Protein AF-A0AAD5U289-F1 (afdb_monomer_lite)

Radius of gyration: 41.13 Å; chains: 1; bounding box: 98×142×132 Å

Sequence (1038 aa):
MALRQGSARGSIYSDSEEALTNWLANSNQLEEIYVFIKNIGKGSFGTVTLLKEKKTSEYFACKILKKVSKPVLKAQIELEVEIMKKVKHPHIIMLKEVFETPQKYYLIMEHCPGNFMTQLENFETEDQVRKFIFQLSDVVAYLHNNGIVHRDIKPENILLSKQSTKDCLDIRLLDFGLATFVDKCTMMENIVGTPLYMAPEIIKNMGYSSQCDIWSIGVMIIFKFDKNVEKIITKMVKDSKVEFPDIWSSVSSGAQDLVELMLRTNPANRITAREILLHPWIKGEDIIKSLPNRNVLELMTKFNTERKLKKIINVILACIRLKKGSKVNKKNSLKLQSQFKASQRNTSSSSNILSKSNIFSSKLDAKKNVKPLIPLHQSSLASPSTPNLKNLKLSKINLDQQQQSKGLNSAIGTHTKTNSSPVKYSNTSLSDANLDHVKTKKKEQIWNASQQLKGSSANIKTFSNYLNCSSNSTDKYKCAPNCNDAVQLKIDPFASQKKSSMHYDTSMDSLLKFIPDSLLNYLNVFGNMDKEKRDLYLIVIVFLAFLFLVTEILLLKKNNYEKKKVQLPPTVPYLIPFIGSAVQFGIDPVKFLQEQKKKFGDCFTFKMLGRNMTFCLGSEGNNFVFNVKLKDATAEGAYLKLTRPVFGTEVVYDVENSVFMEQKKFVKDALSTAAFKTYLPTIIQETKQMFMKEFEKSEFTVELFPVLAELTIRTASSCLMGKEIRDQLHSNVAKLFHDLDCGLTPLNVFVEYLPLPRFINRDRANKELTELFLEIIKKRKLLENDPNVKYEKKFDVLESLMNSDYKSGSKMSDVAVSHMMIALLMAGQHTSSTTGSWFLFELAKNPELQKKIREEHSMILTGKTDTPKKDLPDLTFETLKQCTFLDNCLKETLRIHPPIHTVMRLVEQDLNYNGLTIPKGNFLCSGITVGHLDEVKYPDPLKFDPSRHVLLEESGEWTIGNVDIQQKSARNLYLPFGAGRHRCIGEHFAFIQLKTIVATIVNEFDLELVDNKFPEIDYTQLIVLPVKGSLLRFKRRT

Organism: NCBI:txid447962

InterPro domains:
  IPR000719 Protein kinase domain [PF00069] (34-282)
  IPR000719 Protein kinase domain [PS50011] (34-282)
  IPR000719 Protein kinase domain [SM00220] (34-282)
  IPR001128 Cytochrome P450 [PF00067] (570-1030)
  IPR001128 Cytochrome P450 [PR00385] (827-844)
  IPR001128 Cytochrome P450 [PR00385] (888-899)
  IPR001128 Cytochrome P450 [PR00385] (975-984)
  IPR001128 Cytochrome P450 [PR00385] (984-995)
  IPR002403 Cytochrome P450, E-class, group IV [PR00465] (569-586)
  IPR002403 Cytochrome P450, E-class, group IV [PR00465] (591-614)
  IPR002403 Cytochrome P450, E-class, group IV [PR00465] (818-844)
  IPR002403 Cytochrome P450, E-class, group IV [PR00465] (883-899)
  IPR002403 Cytochrome P450, E-class, group IV [PR00465] (932-950)
  IPR002403 Cytochrome P450, E-class, group IV [PR00465] (968-984)
  IPR002403 Cytochrome P450, E-class, group IV [PR00465] (984-1002)
  IPR008271 Serine/threonine-protein kinase, active site [PS00108] (148-160)
  IPR011009 Protein kinase-like domain superfamily [SSF56112] (33-293)
  IPR017441 Protein kinase, ATP binding site [PS00107] (40-63)
  IPR017972 Cytochrome P450, conserved site [PS00086] (977-986)
  IPR036396 Cytochrome P450 superfamily [G3DSA:1.10.630.10] (567-1038)

Foldseek 3Di:
DPDPDDDPPPVVVPPPPPPLPDAAEDPVVVVVFKDFDAFDDDDPFATKTWIAGPVPRDIKIKGKGWDDPDVVLNVLVVQLSVVQSPDDDQQAWHFDHWYDYPTIIITITHDFPFQQVVVLLVDPDVVVVLVVLLSLLVVLVSQVVVQKAQQADDSRQKGFHPPADNVRTRIHGHDSSVMDGHDNPDWDQAQDYDVLLAALCSVVSVTHDSLSSLSSSLLSLVVSQDVVSSVQLVCCSVVQARDDPPSCVPPDPQNVVLSRLSNRNPSVSHDHSVVSNVGCVSVVHDPVPDDPDPDPVVVVVVVCPVVVVVVVVVVVVVVVVVVVPPDDDDDPPVVPVVVVVVPPPPDDDDDDDDDDDDDDYDDDDDDDDDDDDDDDDDDDDDDDDDDDDDDDDDDDDDDDDDDDDDDDDDDDDDDDDDDDDDDDDDDDDDDDDDDDDPPPDPPPVVVVVPPPDDDDDDDDDDDDDDDDDDDDDDDDDDDDDDDDDDDDDDDDDDDDDDDDDDDDDPDPVVVVVPDDVVVVVVLCVPVPDDPVVSVVVVVVVVVVVVVVVVVVVVVVVVVPPDDDPAFAQAEDDADDQQAWCQVVCQFPVLVVQVVVCVPRNQWHWIHHRNFIEIGREAQVRLLCFQPPDCLFWFLLLQCVLLQCLLLHAPEDSNDDLLSNLQLLVLLLVLVDPVLLQVLLVVLLVLLCVLCVVVLVDQKDKDQQLVSLLVSQLLSCCCSQPNVVLSVVCPPVLVVLLVLSQLSNFPCSSPHSDDPDVSSVSSNVSSVVQLVSQLVVLVVLVVQVPDPVHPDDQDSHSLSSQQPDADPVRDHDDSSHSSSSSSVSSNVRSQQLSQLLSLLLLVCQLPVVLLLVLQLLQCCLQPVGSDDALVRRDADGPVSLVSSLLLLLSSLLSCLQFQFAQKRKIAGCQFDDDPSHTDHHRHIYMYGLNNLSQPCVLDPVSNDRDSVSCVPVPPDDADDDPPDGDRLARSSRSRQSQRHHSRGDSCVVVSSSSSSSSVSSQSSFWNKHFDVSDRFDWRSSGSTIHGDGPRMIMTRTGD

pLDDT: mean 71.65, std 26.65, range [21.19, 98.19]

Secondary structure (DSSP, 8-state):
-------S-HHHHSS-TTTSSS-B--HHHHHHHEEEEEEEEEETTEEEEEEEETTT--EEEEEEEEP-S-HHHHHHHHHHHHHHHH---TTBPPEEEEEE-SSEEEEEEE---EEHHHHHHT--SHHHHHHHHHHHHHHHHHHHHTTEE-S--SGGGEEE-TT--SSS--EEE--GGG-EE--TTPPB-S--S-GGG--HHHHTTS-B-THHHHHHHHHHHHHHH-TTHHHHHHHHHHHSS----GGGGGS-HHHHHHHHHH--SSGGGSPPHHHHTT-HHHHT--HHHH-S---TTTHHHHHTHHHHHHHHHHHHHHHHHHHH---S-S-GGGTTTTTTTTTTSS------------------------------------------------------------------------------------------SSSSSSSHHHHGGGSS-------------------------------------------------------THHHHTTS-HHHHGGGGGGTTS-HHHHHHHHHHHHHHHHHHHHHHHHHHHHTTSS-----PPPBPP-SSTTTBTHHHHTT-HHHHHHHHHHHH-SEEEEEETTEEEEEE-HHHHHHHHHH--TTTEESHHHHHHHHHHHH-SSSTTSS-HHHHHHHHHHHHHHS-HHHHHHHHHHHHHHHHHHHHHHHTSSEEEEEHHHHHHHHHHHHHHHHHS-HHHHHH--HHHHHHHHHHHTT--TTTTT-S--SSHHHHHHHHHHHHHHHHHHHHHHHHHHHHT-TTS-----SSHHHHHHT-B-TTSPBPPHHHHHHHHHHHHHHHHHHHHHHHHHHHHHHHH-HHHHHHHHHHHHHHHHS-TT--GGGPPPP-HHHHTT-HHHHHHHHHHHHHS-S-S-EEEEE-S-EEETTEEE-TTSEEEE-HHHHHT-TTTSSSTTS--GGGGGGG------EETTEE-TTT-TT-S--TT--GGG--STHHHHHHHHHHHHHHHHHHEEEEEGGG-PPPEE-SSSS-EEPTT-EEEEEE--

Structure (mmCIF, N/CA/C/O backbone):
data_AF-A0AAD5U289-F1
#
_entry.id   AF-A0AAD5U289-F1
#
loop_
_atom_site.group_PDB
_atom_site.id
_atom_site.type_symbol
_atom_site.label_atom_id
_atom_site.label_alt_id
_atom_site.label_comp_id
_atom_site.label_asym_id
_atom_site.label_entity_id
_atom_site.label_seq_id
_atom_site.pdbx_PDB_ins_code
_atom_site.Cartn_x
_atom_site.Cartn_y
_atom_site.Cartn_z
_atom_site.occupancy
_atom_site.B_iso_or_equiv
_atom_site.auth_seq_id
_atom_site.auth_comp_id
_atom_site.auth_asym_id
_atom_site.auth_atom_id
_atom_site.pdbx_PDB_model_num
ATOM 1 N N . MET A 1 1 ? 9.333 -45.732 26.945 1.00 33.94 1 MET A N 1
ATOM 2 C CA . MET A 1 1 ? 8.063 -45.735 27.710 1.00 33.94 1 MET A CA 1
ATOM 3 C C . MET A 1 1 ? 8.380 -45.898 29.198 1.00 33.94 1 MET A C 1
ATOM 5 O O . MET A 1 1 ? 8.230 -46.991 29.712 1.00 33.94 1 MET A O 1
ATOM 9 N N . ALA A 1 2 ? 8.887 -44.851 29.866 1.00 28.64 2 ALA A N 1
ATOM 10 C CA . ALA A 1 2 ? 9.205 -44.869 31.307 1.00 28.64 2 ALA A CA 1
ATOM 11 C C . ALA A 1 2 ? 9.587 -43.458 31.815 1.00 28.64 2 ALA A C 1
ATOM 13 O O . ALA A 1 2 ? 10.746 -43.206 32.106 1.00 28.64 2 ALA A O 1
ATOM 14 N N . LEU A 1 3 ? 8.637 -42.515 31.857 1.00 27.94 3 LEU A N 1
ATOM 15 C CA . LEU A 1 3 ? 8.787 -41.240 32.598 1.00 27.94 3 LEU A CA 1
ATOM 16 C C . LEU A 1 3 ? 7.422 -40.593 32.940 1.00 27.94 3 LEU A C 1
ATOM 18 O O . LEU A 1 3 ? 7.295 -39.385 33.097 1.00 27.94 3 LEU A O 1
ATOM 22 N N . ARG A 1 4 ? 6.371 -41.419 33.056 1.00 30.42 4 ARG A N 1
ATOM 23 C CA . ARG A 1 4 ? 5.083 -41.042 33.659 1.00 30.42 4 ARG A CA 1
ATOM 24 C C . ARG A 1 4 ? 5.000 -41.664 35.053 1.00 30.42 4 ARG A C 1
ATOM 26 O O . ARG A 1 4 ? 4.367 -42.699 35.228 1.00 30.42 4 ARG A O 1
ATOM 33 N N . GLN A 1 5 ? 5.657 -41.043 36.026 1.00 28.30 5 GLN A N 1
ATOM 34 C CA . GLN A 1 5 ? 5.344 -41.239 37.442 1.00 28.30 5 GLN A CA 1
ATOM 35 C C . GLN A 1 5 ? 4.799 -39.919 37.988 1.00 28.30 5 GLN A C 1
ATOM 37 O O . GLN A 1 5 ? 5.268 -38.846 37.608 1.00 28.30 5 GLN A O 1
ATOM 42 N N . GLY A 1 6 ? 3.748 -39.995 38.804 1.00 39.47 6 GLY A N 1
ATOM 43 C CA . GLY A 1 6 ? 3.071 -38.813 39.326 1.00 39.47 6 GLY A CA 1
ATOM 44 C C . GLY A 1 6 ? 3.936 -38.085 40.351 1.00 39.47 6 GLY A C 1
ATOM 45 O O . GLY A 1 6 ? 4.368 -38.689 41.326 1.00 39.47 6 GLY A O 1
ATOM 46 N N . SER A 1 7 ? 4.146 -36.784 40.149 1.00 30.66 7 SER A N 1
ATOM 47 C CA . SER A 1 7 ? 4.706 -35.886 41.163 1.00 30.66 7 SER A CA 1
ATOM 48 C C . SER A 1 7 ? 3.575 -35.101 41.834 1.00 30.66 7 SER A C 1
ATOM 50 O O . SER A 1 7 ? 2.608 -34.706 41.177 1.00 30.66 7 SER A O 1
ATOM 52 N N . ALA A 1 8 ? 3.670 -34.910 43.150 1.00 34.25 8 ALA A N 1
ATOM 53 C CA . ALA A 1 8 ? 2.577 -34.465 44.015 1.00 34.25 8 ALA A CA 1
ATOM 54 C C . ALA A 1 8 ? 2.231 -32.966 43.862 1.00 34.25 8 ALA A C 1
ATOM 56 O O . ALA A 1 8 ? 2.524 -32.154 44.733 1.00 34.25 8 ALA A O 1
ATOM 57 N N . ARG A 1 9 ? 1.587 -32.594 42.746 1.00 42.47 9 ARG A N 1
ATOM 58 C CA . ARG A 1 9 ? 1.051 -31.236 42.496 1.00 42.47 9 ARG A CA 1
ATOM 59 C C . ARG A 1 9 ? -0.482 -31.166 42.409 1.00 42.47 9 ARG A C 1
ATOM 61 O O . ARG A 1 9 ? -1.029 -30.069 42.335 1.00 42.47 9 ARG A O 1
ATOM 68 N N . GLY A 1 10 ? -1.174 -32.309 42.455 1.00 32.84 10 GLY A N 1
ATOM 69 C CA . GLY A 1 10 ? -2.639 -32.386 42.333 1.00 32.84 10 GLY A CA 1
ATOM 70 C C . GLY A 1 10 ? -3.398 -31.607 43.414 1.00 32.84 10 GLY A C 1
ATOM 71 O O . GLY A 1 10 ? -4.343 -30.903 43.087 1.00 32.84 10 GLY A O 1
ATOM 72 N N . SER A 1 11 ? -2.927 -31.650 44.664 1.00 35.28 11 SER A N 1
ATOM 73 C CA . SER A 1 11 ? -3.549 -30.983 45.823 1.00 35.28 11 SER A CA 1
ATOM 74 C C . SER A 1 11 ? -3.206 -29.494 45.981 1.00 35.28 11 SER A C 1
ATOM 76 O O . SER A 1 11 ? -3.576 -28.887 46.977 1.00 35.28 11 SER A O 1
ATOM 78 N N . ILE A 1 12 ? -2.441 -28.908 45.052 1.00 39.59 12 ILE A N 1
ATOM 79 C CA . ILE A 1 12 ? -2.158 -27.458 45.024 1.00 39.59 12 ILE A CA 1
ATOM 80 C C . ILE A 1 12 ? -3.007 -26.782 43.935 1.00 39.59 12 ILE A C 1
ATOM 82 O O . ILE A 1 12 ? -3.401 -25.627 44.071 1.00 39.59 12 ILE A O 1
ATOM 86 N N . TYR A 1 13 ? -3.331 -27.515 42.866 1.00 38.78 13 TYR A N 1
ATOM 87 C CA . TYR A 1 13 ? -4.185 -27.034 41.779 1.00 38.78 13 TYR A CA 1
ATOM 88 C C . TYR A 1 13 ? -5.691 -27.223 42.034 1.00 38.78 13 TYR A C 1
ATOM 90 O O . TYR A 1 13 ? -6.478 -26.570 41.356 1.00 38.78 13 TYR A O 1
ATOM 98 N N . SER A 1 14 ? -6.099 -28.076 42.980 1.00 34.72 14 SER A N 1
ATOM 99 C CA . SER A 1 14 ? -7.514 -28.362 43.278 1.00 34.72 14 SER A CA 1
ATOM 100 C C . SER A 1 14 ? -8.245 -27.236 44.020 1.00 34.72 14 SER A C 1
ATOM 102 O O . SER A 1 14 ? -9.416 -26.991 43.756 1.00 34.72 14 SER A O 1
ATOM 104 N N . ASP A 1 15 ? -7.558 -26.525 44.915 1.00 34.25 15 ASP A N 1
ATOM 105 C CA . ASP A 1 15 ? -8.204 -25.711 45.960 1.00 34.25 15 ASP A CA 1
ATOM 106 C C . ASP A 1 15 ? -8.222 -24.200 45.623 1.00 34.25 15 ASP A C 1
ATOM 108 O O . ASP A 1 15 ? -8.255 -23.355 46.516 1.00 34.25 15 ASP A O 1
ATOM 112 N N . SER A 1 16 ? -8.121 -23.825 44.337 1.00 40.84 16 SER A N 1
ATOM 113 C CA . SER A 1 16 ? -7.844 -22.431 43.928 1.00 40.84 16 SER A CA 1
ATOM 114 C C . SER A 1 16 ? -8.652 -21.877 42.743 1.00 40.84 16 SER A C 1
ATOM 116 O O . SER A 1 16 ? -8.311 -20.808 42.232 1.00 40.84 16 SER A O 1
ATOM 118 N N . GLU A 1 17 ? -9.747 -22.523 42.321 1.00 37.44 17 GLU A N 1
ATOM 119 C CA . GLU A 1 17 ? -10.588 -21.983 41.232 1.00 37.44 17 GLU A CA 1
ATOM 120 C C . GLU A 1 17 ? -11.295 -20.658 41.593 1.00 37.44 17 GLU A C 1
ATOM 122 O O . GLU A 1 17 ? -11.468 -19.813 40.716 1.00 37.44 17 GLU A O 1
ATOM 127 N N . GLU A 1 18 ? -11.605 -20.404 42.871 1.00 37.09 18 GLU A N 1
ATOM 128 C CA . GLU A 1 18 ? -12.218 -19.137 43.321 1.00 37.09 18 GLU A CA 1
ATOM 129 C C . GLU A 1 18 ? -11.207 -18.029 43.697 1.00 37.09 18 GLU A C 1
ATOM 131 O O . GLU A 1 18 ? -11.579 -16.861 43.806 1.00 37.09 18 GLU A O 1
ATOM 136 N N . ALA A 1 19 ? -9.922 -18.351 43.892 1.00 41.69 19 ALA A N 1
ATOM 137 C CA . ALA A 1 19 ? -8.996 -17.484 44.639 1.00 41.69 19 ALA A CA 1
ATOM 138 C C . ALA A 1 19 ? -8.276 -16.388 43.819 1.00 41.69 19 ALA A C 1
ATOM 140 O O . ALA A 1 19 ? -7.784 -15.416 44.391 1.00 41.69 19 ALA A O 1
ATOM 141 N N . LEU A 1 20 ? -8.174 -16.523 42.491 1.00 47.19 20 LEU A N 1
ATOM 142 C CA . LEU A 1 20 ? -7.264 -15.702 41.663 1.00 47.19 20 LEU A CA 1
ATOM 143 C C . LEU A 1 20 ? -7.912 -14.499 40.948 1.00 47.19 20 LEU A C 1
ATOM 145 O O . LEU A 1 20 ? -7.223 -13.742 40.254 1.00 47.19 20 LEU A O 1
ATOM 149 N N . THR A 1 21 ? -9.216 -14.288 41.121 1.00 42.41 21 THR A N 1
ATOM 150 C CA . THR A 1 21 ? -9.990 -13.216 40.469 1.00 42.41 21 THR A CA 1
ATOM 151 C C . THR A 1 21 ? -9.663 -11.823 41.015 1.00 42.41 21 THR A C 1
ATOM 153 O O . THR A 1 21 ? -9.396 -10.908 40.235 1.00 42.41 21 THR A O 1
ATOM 156 N N . ASN A 1 22 ? -9.603 -11.663 42.336 1.00 49.03 22 ASN A N 1
ATOM 157 C CA . ASN A 1 22 ? -9.476 -10.354 42.984 1.00 49.03 22 ASN A CA 1
ATOM 158 C C . ASN A 1 22 ? -8.016 -9.889 43.178 1.00 49.03 22 ASN A C 1
ATOM 160 O O . ASN A 1 22 ? -7.065 -10.673 43.116 1.00 49.03 22 ASN A O 1
ATOM 164 N N . TRP A 1 23 ? -7.839 -8.582 43.391 1.00 57.12 23 TRP A N 1
ATOM 165 C CA . TRP A 1 23 ? -6.625 -7.989 43.969 1.00 57.12 23 TRP A CA 1
ATOM 166 C C . TRP A 1 23 ? -6.852 -7.836 45.479 1.00 57.12 23 TRP A C 1
ATOM 168 O O . TRP A 1 23 ? -7.884 -7.296 45.883 1.00 57.12 23 TRP A O 1
ATOM 178 N N . LEU A 1 24 ? -5.924 -8.301 46.322 1.00 59.78 24 LEU A N 1
ATOM 179 C CA . LEU A 1 24 ? -6.080 -8.206 47.779 1.00 59.78 24 LEU A CA 1
ATOM 180 C C . LEU A 1 24 ? -5.623 -6.826 48.275 1.00 59.78 24 LEU A C 1
ATOM 182 O O . LEU A 1 24 ? -4.438 -6.488 48.258 1.00 59.78 24 LEU A O 1
ATOM 186 N N . ALA A 1 25 ? -6.592 -6.009 48.683 1.00 46.56 25 ALA A N 1
ATOM 187 C CA . ALA A 1 25 ? -6.426 -4.576 48.900 1.00 46.56 25 ALA A CA 1
ATOM 188 C C . ALA A 1 25 ? -6.145 -4.198 50.368 1.00 46.56 25 ALA A C 1
ATOM 190 O O . ALA A 1 25 ? -6.905 -3.435 50.965 1.00 46.56 25 ALA A O 1
ATOM 191 N N . ASN A 1 26 ? -5.052 -4.704 50.957 1.00 59.44 26 ASN A N 1
ATOM 192 C CA . ASN A 1 26 ? -4.409 -4.057 52.112 1.00 59.44 26 ASN A CA 1
ATOM 193 C C . ASN A 1 26 ? -3.009 -4.607 52.439 1.00 59.44 26 ASN A C 1
ATOM 195 O O . ASN A 1 26 ? -2.719 -5.783 52.229 1.00 59.44 26 ASN A O 1
ATOM 199 N N . SER A 1 27 ? -2.160 -3.772 53.052 1.00 58.06 27 SER A N 1
ATOM 200 C CA . SER A 1 27 ? -0.870 -4.203 53.626 1.00 58.06 27 SER A CA 1
ATOM 201 C C . SER A 1 27 ? -1.036 -5.099 54.851 1.00 58.06 27 SER A C 1
ATOM 203 O O . SER A 1 27 ? -0.255 -6.023 55.049 1.00 58.06 27 SER A O 1
ATOM 205 N N . ASN A 1 28 ? -2.054 -4.834 55.669 1.00 63.12 28 ASN A N 1
ATOM 206 C CA . ASN A 1 28 ? -2.198 -5.477 56.975 1.00 63.12 28 ASN A CA 1
ATOM 207 C C . ASN A 1 28 ? -2.509 -6.975 56.815 1.00 63.12 28 ASN A C 1
ATOM 209 O O . ASN A 1 28 ? -1.886 -7.801 57.471 1.00 63.12 28 ASN A O 1
ATOM 213 N N . GLN A 1 29 ? -3.345 -7.331 55.833 1.00 72.44 29 GLN A N 1
ATOM 214 C CA . GLN A 1 29 ? -3.650 -8.722 55.471 1.00 72.44 29 GLN A CA 1
ATOM 215 C C . GLN A 1 29 ? -2.403 -9.511 55.026 1.00 72.44 29 GLN A C 1
ATOM 217 O O . GLN A 1 29 ? -2.266 -10.694 55.335 1.00 72.44 29 GLN A O 1
ATOM 222 N N . LEU A 1 30 ? -1.454 -8.861 54.342 1.00 83.00 30 LEU A N 1
ATOM 223 C CA . LEU A 1 30 ? -0.193 -9.491 53.940 1.00 83.00 30 LEU A CA 1
ATOM 224 C C . LEU A 1 30 ? 0.668 -9.854 55.162 1.00 83.00 30 LEU A C 1
ATOM 226 O O . LEU A 1 30 ? 1.215 -10.954 55.218 1.00 83.00 30 LEU A O 1
ATOM 230 N N . GLU A 1 31 ? 0.760 -8.961 56.150 1.00 83.75 31 GLU A N 1
ATOM 231 C CA . GLU A 1 31 ? 1.499 -9.193 57.402 1.00 83.75 31 GLU A CA 1
ATOM 232 C C . GLU A 1 31 ? 0.731 -10.080 58.399 1.00 83.75 31 GLU A C 1
ATOM 234 O O . GLU A 1 31 ? 1.342 -10.726 59.253 1.00 83.75 31 GLU A O 1
ATOM 239 N N . GLU A 1 32 ? -0.593 -10.197 58.273 1.00 85.56 32 GLU A N 1
ATOM 240 C CA . GLU A 1 32 ? -1.420 -11.183 58.976 1.00 85.56 32 GLU A CA 1
ATOM 241 C C . GLU A 1 32 ? -1.143 -12.610 58.479 1.00 85.56 32 GLU A C 1
ATOM 243 O O . GLU A 1 32 ? -0.948 -13.500 59.309 1.00 85.56 32 GLU A O 1
ATOM 248 N N . ILE A 1 33 ? -1.044 -12.829 57.163 1.00 87.69 33 ILE A N 1
ATOM 249 C CA . ILE A 1 33 ? -0.874 -14.166 56.560 1.00 87.69 33 ILE A CA 1
ATOM 250 C C . ILE A 1 33 ? 0.603 -14.606 56.508 1.00 87.69 33 ILE A C 1
ATOM 252 O O . ILE A 1 33 ? 0.908 -15.782 56.739 1.00 87.69 33 ILE A O 1
ATOM 256 N N . TYR A 1 34 ? 1.537 -13.684 56.246 1.00 91.75 34 TYR A N 1
ATOM 257 C CA . TYR A 1 34 ? 2.944 -13.993 55.963 1.00 91.75 34 TYR A CA 1
ATOM 258 C C . TYR A 1 34 ? 3.931 -13.313 56.925 1.00 91.75 34 TYR A C 1
ATOM 260 O O . TYR A 1 34 ? 3.717 -12.204 57.403 1.00 91.75 34 TYR A O 1
ATOM 268 N N . VAL A 1 35 ? 5.066 -13.974 57.170 1.00 92.00 35 VAL A N 1
ATOM 269 C CA . VAL A 1 35 ? 6.225 -13.428 57.894 1.00 92.00 35 VAL A CA 1
ATOM 270 C C . VAL A 1 35 ? 7.359 -13.175 56.903 1.00 92.00 35 VAL A C 1
ATOM 272 O O . VAL A 1 35 ? 7.794 -14.097 56.211 1.00 92.00 35 VAL A O 1
ATOM 275 N N . PHE A 1 36 ? 7.866 -11.944 56.851 1.00 92.06 36 PHE A N 1
ATOM 276 C CA . PHE A 1 36 ? 9.051 -11.580 56.070 1.00 92.06 36 PHE A CA 1
ATOM 277 C C . PHE A 1 36 ? 10.317 -12.071 56.791 1.00 92.06 36 PHE A C 1
ATOM 279 O O . PHE A 1 36 ? 10.536 -11.722 57.946 1.00 92.06 36 PHE A O 1
ATOM 286 N N . ILE A 1 37 ? 11.152 -12.879 56.124 1.00 92.19 37 ILE A N 1
ATOM 287 C CA . ILE A 1 37 ? 12.332 -13.513 56.745 1.00 92.19 37 ILE A CA 1
ATOM 288 C C . ILE A 1 37 ? 13.641 -12.849 56.317 1.00 92.19 37 ILE A C 1
ATOM 290 O O . ILE A 1 37 ? 14.408 -12.398 57.161 1.00 92.19 37 ILE A O 1
ATOM 294 N N . LYS A 1 38 ? 13.938 -12.811 55.012 1.00 90.38 38 LYS A N 1
ATOM 295 C CA . LYS A 1 38 ? 15.175 -12.199 54.497 1.00 90.38 38 LYS A CA 1
ATOM 296 C C . LYS A 1 38 ? 15.044 -11.763 53.047 1.00 90.38 38 LYS A C 1
ATOM 298 O O . LYS A 1 38 ? 14.334 -12.390 52.263 1.00 90.38 38 LYS A O 1
ATOM 303 N N . ASN A 1 39 ? 15.779 -10.722 52.672 1.00 88.31 39 ASN A N 1
ATOM 304 C CA . ASN A 1 39 ? 15.994 -10.380 51.269 1.00 88.31 39 ASN A CA 1
ATOM 305 C C . ASN A 1 39 ? 16.749 -11.535 50.572 1.00 88.31 39 ASN A C 1
ATOM 307 O O . ASN A 1 39 ? 17.711 -12.061 51.133 1.00 88.31 39 ASN A O 1
ATOM 311 N N . ILE A 1 40 ? 16.292 -11.939 49.385 1.00 85.06 40 ILE A N 1
ATOM 312 C CA . ILE A 1 40 ? 16.893 -13.009 48.567 1.00 85.06 40 ILE A CA 1
ATOM 313 C C . ILE A 1 40 ? 17.260 -12.553 47.148 1.00 85.06 40 ILE A C 1
ATOM 315 O O . ILE A 1 40 ? 17.858 -13.324 46.406 1.00 85.06 40 ILE A O 1
ATOM 319 N N . GLY A 1 41 ? 16.945 -11.314 46.761 1.00 76.06 41 GLY A N 1
ATOM 320 C CA . GLY A 1 41 ? 17.282 -10.797 45.437 1.00 76.06 41 GLY A CA 1
ATOM 321 C C . GLY A 1 41 ? 16.911 -9.328 45.248 1.00 76.06 41 GLY A C 1
ATOM 322 O O . GLY A 1 41 ? 16.007 -8.798 45.890 1.00 76.06 41 GLY A O 1
ATOM 323 N N . LYS A 1 42 ? 17.605 -8.650 44.334 1.00 69.06 42 LYS A N 1
ATOM 324 C CA . LYS A 1 42 ? 17.344 -7.252 43.974 1.00 69.06 42 LYS A CA 1
ATOM 325 C C . LYS A 1 42 ? 17.500 -7.102 42.464 1.00 69.06 42 LYS A C 1
ATOM 327 O O . LYS A 1 42 ? 18.613 -7.193 41.959 1.00 69.06 42 LYS A O 1
ATOM 332 N N . GLY A 1 43 ? 16.384 -6.912 41.768 1.00 60.56 43 GLY A N 1
ATOM 333 C CA . GLY A 1 43 ? 16.330 -6.786 40.311 1.00 60.56 43 GLY A CA 1
ATOM 334 C C . GLY A 1 43 ? 16.053 -5.355 39.853 1.00 60.56 43 GLY A C 1
ATOM 335 O O . GLY A 1 43 ? 15.869 -4.447 40.665 1.00 60.56 43 GLY A O 1
ATOM 336 N N . SER A 1 44 ? 15.965 -5.169 38.536 1.00 52.22 44 SER A N 1
ATOM 337 C CA . SER A 1 44 ? 15.766 -3.871 37.870 1.00 52.22 44 SER A CA 1
ATOM 338 C C . SER A 1 44 ? 14.518 -3.107 38.336 1.00 52.22 44 SER A C 1
ATOM 340 O O . SER A 1 44 ? 14.509 -1.878 38.334 1.00 52.22 44 SER A O 1
ATOM 342 N N . PHE A 1 45 ? 13.472 -3.832 38.750 1.00 55.94 45 PHE A N 1
ATOM 343 C CA . PHE A 1 45 ? 12.146 -3.281 39.059 1.00 55.94 45 PHE A CA 1
ATOM 344 C C . PHE A 1 45 ? 11.745 -3.378 40.543 1.00 55.94 45 PHE A C 1
ATOM 346 O O . PHE A 1 45 ? 10.722 -2.815 40.937 1.00 55.94 45 PHE A O 1
ATOM 353 N N . GLY A 1 46 ? 12.522 -4.068 41.390 1.00 69.50 46 GLY A N 1
ATOM 354 C CA . GLY A 1 46 ? 12.114 -4.324 42.774 1.00 69.50 46 GLY A CA 1
ATOM 355 C C . GLY A 1 46 ? 13.051 -5.204 43.603 1.00 69.50 46 GLY A C 1
ATOM 356 O O . GLY A 1 46 ? 14.086 -5.684 43.137 1.00 69.50 46 GLY A O 1
ATOM 357 N N . THR A 1 47 ? 12.653 -5.423 44.856 1.00 83.62 47 THR A N 1
ATOM 358 C CA . THR A 1 47 ? 13.322 -6.329 45.806 1.00 83.62 47 THR A CA 1
ATOM 359 C C . THR A 1 47 ? 12.528 -7.627 45.913 1.00 83.62 47 THR A C 1
ATOM 361 O O . THR A 1 47 ? 11.300 -7.586 45.945 1.00 83.62 47 THR A O 1
ATOM 364 N N . VAL A 1 48 ? 13.212 -8.767 46.014 1.00 88.19 48 VAL A N 1
ATOM 365 C CA . VAL A 1 48 ? 12.603 -10.082 46.240 1.00 88.19 48 VAL A CA 1
ATOM 366 C C . VAL A 1 48 ? 12.896 -10.533 47.669 1.00 88.19 48 VAL A C 1
ATOM 368 O O . VAL A 1 48 ? 14.051 -10.603 48.087 1.00 88.19 48 VAL A O 1
ATOM 371 N N . THR A 1 49 ? 11.857 -10.815 48.452 1.00 91.38 49 THR A N 1
ATOM 372 C CA . THR A 1 49 ? 11.985 -11.209 49.866 1.00 91.38 49 THR A CA 1
ATOM 373 C C . THR A 1 49 ? 11.400 -12.598 50.102 1.00 91.38 49 THR A C 1
ATOM 375 O O . THR A 1 49 ? 10.327 -12.918 49.596 1.00 91.38 49 THR A O 1
ATOM 378 N N . LEU A 1 50 ? 12.117 -13.423 50.866 1.00 93.00 50 LEU A N 1
ATOM 379 C CA . LEU A 1 50 ? 11.647 -14.718 51.345 1.00 93.00 50 LEU A CA 1
ATOM 380 C C . LEU A 1 50 ? 10.575 -14.500 52.411 1.00 93.00 50 LEU A C 1
ATOM 382 O O . LEU A 1 50 ? 10.840 -13.855 53.431 1.00 93.00 50 LEU A O 1
ATOM 386 N N . LEU A 1 51 ? 9.399 -15.073 52.184 1.00 94.00 51 LEU A N 1
ATOM 387 C CA . LEU A 1 51 ? 8.304 -15.132 53.141 1.00 94.00 51 LEU A CA 1
ATOM 388 C C . LEU A 1 51 ? 8.148 -16.549 53.696 1.00 94.00 51 LEU A C 1
ATOM 390 O O . LEU A 1 51 ? 8.502 -17.528 53.034 1.00 94.00 51 LEU A O 1
ATOM 394 N N . LYS A 1 52 ? 7.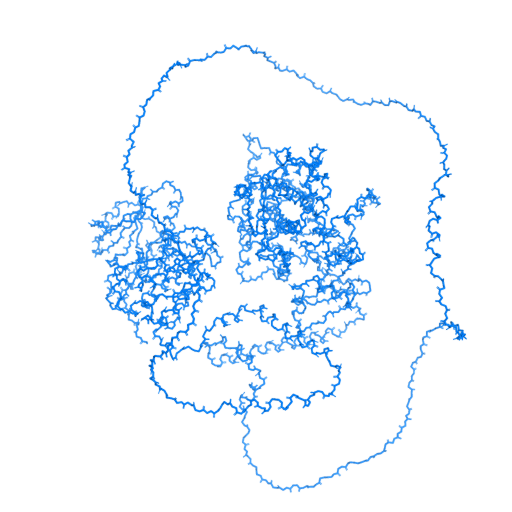534 -16.649 54.874 1.00 93.88 52 LYS A N 1
ATOM 395 C CA . LYS A 1 52 ? 6.933 -17.879 55.396 1.00 93.88 52 LYS A CA 1
ATOM 396 C C . LYS A 1 52 ? 5.455 -17.635 55.696 1.00 93.88 52 LYS A C 1
ATOM 398 O O . LYS A 1 52 ? 5.125 -16.696 56.415 1.00 93.88 52 LYS A O 1
ATOM 403 N N . GLU A 1 53 ? 4.574 -18.458 55.145 1.00 93.25 53 GLU A N 1
ATOM 404 C CA . GLU A 1 53 ? 3.137 -18.423 55.435 1.00 93.25 53 GLU A CA 1
ATOM 405 C C . GLU A 1 53 ? 2.875 -18.969 56.845 1.00 93.25 53 GLU A C 1
ATOM 407 O O . GLU A 1 53 ? 3.373 -20.038 57.206 1.00 93.25 53 GLU A O 1
ATOM 412 N N . LYS A 1 54 ? 2.097 -18.255 57.667 1.00 91.25 54 LYS A N 1
ATOM 413 C CA . LYS A 1 54 ? 1.881 -18.643 59.073 1.00 91.25 54 LYS A CA 1
ATOM 414 C C . LYS A 1 54 ? 1.064 -19.929 59.211 1.00 91.25 54 LYS A C 1
ATOM 416 O O . LYS A 1 54 ? 1.389 -20.757 60.055 1.00 91.25 54 LYS A O 1
ATOM 421 N N . LYS A 1 55 ? 0.037 -20.107 58.370 1.00 89.94 55 LYS A N 1
ATOM 422 C CA . LYS A 1 55 ? -0.900 -21.246 58.420 1.00 89.94 55 LYS A CA 1
ATOM 423 C C . LYS A 1 55 ? -0.243 -22.579 58.044 1.00 89.94 55 LYS A C 1
ATOM 425 O O . LYS A 1 55 ? -0.489 -23.585 58.695 1.00 89.94 55 LYS A O 1
ATOM 430 N N . THR A 1 56 ? 0.570 -22.584 56.989 1.00 89.88 56 THR A N 1
ATOM 431 C CA . THR A 1 56 ? 1.171 -23.798 56.402 1.00 89.88 56 THR A CA 1
ATOM 432 C C . THR A 1 56 ? 2.620 -24.018 56.837 1.00 89.88 56 THR A C 1
ATOM 434 O O . THR A 1 56 ? 3.160 -25.106 56.669 1.00 89.88 56 THR A O 1
ATOM 437 N N . SER A 1 57 ? 3.277 -22.984 57.377 1.00 89.56 57 SER A N 1
ATOM 438 C CA . SER A 1 57 ? 4.733 -22.914 57.534 1.00 89.56 57 SER A CA 1
ATOM 439 C C . SER A 1 57 ? 5.543 -23.042 56.230 1.00 89.56 57 SER A C 1
ATOM 441 O O . SER A 1 57 ? 6.770 -23.158 56.294 1.00 89.56 57 SER A O 1
ATOM 443 N N . GLU A 1 58 ? 4.915 -22.959 55.054 1.00 90.62 58 GLU A N 1
ATOM 444 C CA . GLU A 1 58 ? 5.621 -23.018 53.773 1.00 90.62 58 GLU A CA 1
ATOM 445 C C . GLU A 1 58 ? 6.346 -21.712 53.418 1.00 90.62 58 GLU A C 1
ATOM 447 O O . GLU A 1 58 ? 5.948 -20.610 53.801 1.00 90.62 58 GLU A O 1
ATOM 452 N N . TYR A 1 59 ? 7.425 -21.851 52.643 1.00 92.25 59 TYR A N 1
ATOM 453 C CA . TYR A 1 59 ? 8.250 -20.746 52.157 1.00 92.25 59 TYR A CA 1
ATOM 454 C C . TYR A 1 59 ? 7.853 -20.311 50.740 1.00 92.25 59 TYR A C 1
ATOM 456 O O . TYR A 1 59 ? 7.809 -21.150 49.831 1.00 92.25 59 TYR A O 1
ATOM 464 N N . PHE A 1 60 ? 7.680 -18.997 50.560 1.00 93.50 60 PHE A N 1
ATOM 465 C CA . PHE A 1 60 ? 7.289 -18.315 49.317 1.00 93.50 60 PHE A CA 1
ATOM 466 C C . PHE A 1 60 ? 8.248 -17.161 48.985 1.00 93.50 60 PHE A C 1
ATOM 468 O O . PHE A 1 60 ? 8.937 -16.641 49.863 1.00 93.50 60 PHE A O 1
ATOM 475 N N . ALA A 1 61 ? 8.297 -16.738 47.722 1.00 92.25 61 ALA A N 1
ATOM 476 C CA . ALA A 1 61 ? 9.060 -15.571 47.280 1.00 92.25 61 ALA A CA 1
ATOM 477 C C . ALA A 1 61 ? 8.116 -14.398 46.975 1.00 92.25 61 ALA A C 1
ATOM 479 O O . ALA A 1 61 ? 7.107 -14.580 46.304 1.00 92.25 61 ALA A O 1
ATOM 480 N N . CYS A 1 62 ? 8.445 -13.191 47.436 1.00 92.06 62 CYS A N 1
ATOM 481 C CA . CYS A 1 62 ? 7.641 -11.990 47.212 1.00 92.06 62 CYS A CA 1
ATOM 482 C C . CYS A 1 62 ? 8.411 -10.950 46.388 1.00 92.06 62 CYS A C 1
ATOM 484 O O . CYS A 1 62 ? 9.402 -10.406 46.880 1.00 92.06 62 CYS A O 1
ATOM 486 N N . LYS A 1 63 ? 7.966 -10.669 45.152 1.00 90.31 63 LYS A N 1
ATOM 487 C CA . LYS A 1 63 ? 8.499 -9.585 44.298 1.00 90.31 63 LYS A CA 1
ATOM 488 C C . LYS A 1 63 ? 7.791 -8.284 44.687 1.00 90.31 63 LYS A C 1
ATOM 490 O O . LYS A 1 63 ? 6.599 -8.125 44.433 1.00 90.31 63 LYS A O 1
ATOM 495 N N . ILE A 1 64 ? 8.521 -7.366 45.323 1.00 89.19 64 ILE A N 1
ATOM 496 C CA . ILE A 1 64 ? 8.002 -6.076 45.793 1.00 89.19 64 ILE A CA 1
ATOM 497 C C . ILE A 1 64 ? 8.297 -5.008 44.739 1.00 89.19 64 ILE A C 1
ATOM 499 O O . ILE A 1 64 ? 9.437 -4.550 44.605 1.00 89.19 64 ILE A O 1
ATOM 503 N N . LEU A 1 65 ? 7.258 -4.595 44.016 1.00 86.38 65 LEU A N 1
ATOM 504 C CA . LEU A 1 65 ? 7.313 -3.563 42.982 1.00 86.38 65 LEU A CA 1
ATOM 505 C C . LEU A 1 65 ? 6.816 -2.229 43.554 1.00 86.38 65 LEU A C 1
ATOM 507 O O . LEU A 1 65 ? 5.842 -2.184 44.308 1.00 86.38 65 LEU A O 1
ATOM 511 N N . LYS A 1 66 ? 7.467 -1.117 43.200 1.00 84.38 66 LYS A N 1
ATOM 512 C CA . LYS A 1 66 ? 6.981 0.227 43.558 1.00 84.38 66 LYS A CA 1
ATOM 513 C C . LYS A 1 66 ? 5.954 0.693 42.530 1.00 84.38 66 LYS A C 1
ATOM 515 O O . LYS A 1 66 ? 6.206 0.590 41.332 1.00 84.38 66 LYS A O 1
ATOM 520 N N . LYS A 1 67 ? 4.845 1.281 42.985 1.00 83.19 67 LYS A N 1
ATOM 521 C CA . LYS A 1 67 ? 3.967 2.051 42.097 1.00 83.19 67 LYS A CA 1
ATOM 522 C C . LYS A 1 67 ? 4.696 3.299 41.608 1.00 83.19 67 LYS A C 1
ATOM 524 O O . LYS A 1 67 ? 5.493 3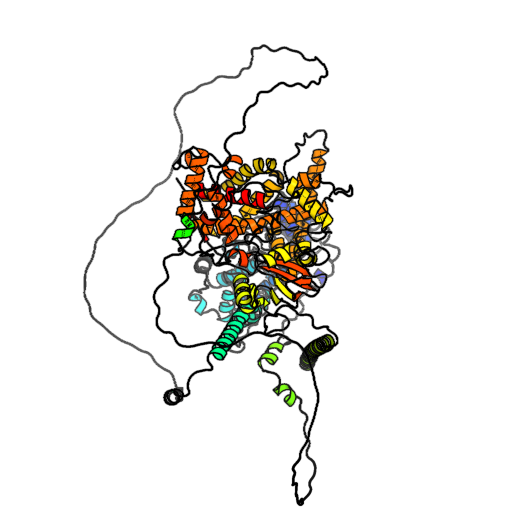.901 42.329 1.00 83.19 67 LYS A O 1
ATOM 529 N N . VAL A 1 68 ? 4.421 3.670 40.365 1.00 75.31 68 VAL A N 1
ATOM 530 C CA . VAL A 1 68 ? 5.107 4.739 39.637 1.00 75.31 68 VAL A CA 1
ATOM 531 C C . VAL A 1 68 ? 4.087 5.650 38.966 1.00 75.31 68 VAL A C 1
ATOM 533 O O . VAL A 1 68 ? 3.080 5.185 38.442 1.00 75.31 68 VAL A O 1
ATOM 536 N N . SER A 1 69 ? 4.359 6.954 38.953 1.00 70.44 69 SER A N 1
ATOM 537 C CA . SER A 1 69 ? 3.477 7.959 38.343 1.00 70.44 69 SER A CA 1
ATOM 538 C C . SER A 1 69 ? 3.504 7.964 36.810 1.00 70.44 69 SER A C 1
ATOM 540 O O . SER A 1 69 ? 2.650 8.588 36.190 1.00 70.44 69 SER A O 1
ATOM 542 N N . LYS A 1 70 ? 4.471 7.281 36.178 1.00 73.12 70 LYS A N 1
ATOM 543 C CA . LYS A 1 70 ? 4.587 7.172 34.715 1.00 73.12 70 LYS A CA 1
ATOM 544 C C . LYS A 1 70 ? 3.604 6.114 34.180 1.00 73.12 70 LYS A C 1
ATOM 546 O O . LYS A 1 70 ? 3.837 4.934 34.451 1.00 73.12 70 LYS A O 1
ATOM 551 N N . PRO A 1 71 ? 2.583 6.474 33.370 1.00 72.56 71 PRO A N 1
ATOM 552 C CA . PRO A 1 71 ? 1.546 5.530 32.936 1.00 72.56 71 PRO A CA 1
ATOM 553 C C . PRO A 1 71 ? 2.085 4.299 32.197 1.00 72.56 71 PRO A C 1
ATOM 555 O O . PRO A 1 71 ? 1.635 3.190 32.455 1.00 72.56 71 PRO A O 1
ATOM 558 N N . VAL A 1 72 ? 3.105 4.473 31.347 1.00 69.94 72 VAL A N 1
ATOM 559 C CA . VAL A 1 72 ? 3.733 3.380 30.577 1.00 69.94 72 VAL A CA 1
ATOM 560 C C . VAL A 1 72 ? 4.296 2.283 31.489 1.00 69.94 72 VAL A C 1
ATOM 562 O O . VAL A 1 72 ? 4.061 1.101 31.259 1.00 69.94 72 VAL A O 1
ATOM 565 N N . LEU A 1 73 ? 5.009 2.668 32.552 1.00 71.00 73 LEU A N 1
ATOM 566 C CA . LEU A 1 73 ? 5.641 1.716 33.469 1.00 71.00 73 LEU A CA 1
ATOM 567 C C . LEU A 1 73 ? 4.631 1.130 34.473 1.00 71.00 73 LEU A C 1
ATOM 569 O O . LEU A 1 73 ? 4.832 0.020 34.955 1.00 71.00 73 LEU A O 1
ATOM 573 N N . LYS A 1 74 ? 3.518 1.830 34.740 1.00 79.19 74 LYS A N 1
ATOM 574 C CA . LYS A 1 74 ? 2.359 1.257 35.438 1.00 79.19 74 LYS A CA 1
ATOM 575 C C . LYS A 1 74 ? 1.730 0.133 34.595 1.00 79.19 74 LYS A C 1
ATOM 577 O O . LYS A 1 74 ? 1.642 -0.992 35.079 1.00 79.19 74 LYS A O 1
ATOM 582 N N . ALA A 1 75 ? 1.399 0.412 33.332 1.00 77.94 75 ALA A N 1
ATOM 583 C CA . ALA A 1 75 ? 0.788 -0.555 32.417 1.00 77.94 75 ALA A CA 1
ATOM 584 C C . ALA A 1 75 ? 1.675 -1.791 32.168 1.00 77.94 75 ALA A C 1
ATOM 586 O O . ALA A 1 75 ? 1.170 -2.903 32.062 1.00 77.94 75 ALA A O 1
ATOM 587 N N . GLN A 1 76 ? 3.003 -1.622 32.137 1.00 81.00 76 GLN A N 1
ATOM 588 C CA . GLN A 1 76 ? 3.953 -2.737 32.038 1.00 81.00 76 GLN A CA 1
ATOM 589 C C . GLN A 1 76 ? 3.870 -3.700 33.240 1.00 81.00 76 GLN A C 1
ATOM 591 O O . GLN A 1 76 ? 3.938 -4.912 33.056 1.00 81.00 76 GLN A O 1
ATOM 596 N N . ILE A 1 77 ? 3.694 -3.179 34.460 1.00 81.81 77 ILE A N 1
ATOM 597 C CA . ILE A 1 77 ? 3.541 -3.999 35.674 1.00 81.81 77 ILE A CA 1
ATOM 598 C C . ILE A 1 77 ? 2.167 -4.684 35.706 1.00 81.81 77 ILE A C 1
ATOM 600 O O . ILE A 1 77 ? 2.060 -5.844 36.099 1.00 81.81 77 ILE A O 1
ATOM 604 N N . GLU A 1 78 ? 1.117 -3.986 35.270 1.00 84.06 78 GLU A N 1
ATOM 605 C CA . GLU A 1 78 ? -0.234 -4.551 35.168 1.00 84.06 78 GLU A CA 1
ATOM 606 C C . GLU A 1 78 ? -0.280 -5.701 34.144 1.00 84.06 78 GLU A C 1
ATOM 608 O O . GLU A 1 78 ? -0.850 -6.751 34.438 1.00 84.06 78 GLU A O 1
ATOM 613 N N . LEU A 1 79 ? 0.420 -5.561 33.011 1.00 86.00 79 LEU A N 1
ATOM 614 C CA . LEU A 1 79 ? 0.595 -6.619 32.011 1.00 86.00 79 LEU A CA 1
ATOM 615 C C . LEU A 1 79 ? 1.422 -7.810 32.531 1.00 86.00 79 LEU A C 1
ATOM 617 O O . LEU A 1 79 ? 1.073 -8.952 32.232 1.00 86.00 79 LEU A O 1
ATOM 621 N N . GLU A 1 80 ? 2.483 -7.583 33.322 1.00 89.88 80 GLU A N 1
ATOM 622 C CA . GLU A 1 80 ? 3.232 -8.678 33.966 1.00 89.88 80 GLU A CA 1
ATOM 623 C C . GLU A 1 80 ? 2.290 -9.529 34.837 1.00 89.88 80 GLU A C 1
ATOM 625 O O . GLU A 1 80 ? 2.237 -10.752 34.688 1.00 89.88 80 GLU A O 1
ATOM 630 N N . VAL A 1 81 ? 1.495 -8.880 35.696 1.00 86.44 81 VAL A N 1
ATOM 631 C CA . VAL A 1 81 ? 0.513 -9.555 36.560 1.00 86.44 81 VAL A CA 1
ATOM 632 C C . VAL A 1 81 ? -0.559 -10.276 35.736 1.00 86.44 81 VAL A C 1
ATOM 634 O O . VAL A 1 81 ? -0.902 -11.415 36.053 1.00 86.44 81 VAL A O 1
ATOM 637 N N . GLU A 1 82 ? -1.071 -9.664 34.666 1.00 89.25 82 GLU A N 1
ATOM 638 C CA . GLU A 1 82 ? -2.088 -10.272 33.800 1.00 89.25 82 GLU A CA 1
ATOM 639 C C . GLU A 1 82 ? -1.579 -11.549 33.108 1.00 89.25 82 GLU A C 1
ATOM 641 O O . GLU A 1 82 ? -2.271 -12.572 33.097 1.00 89.25 82 GLU A O 1
ATOM 646 N N . ILE A 1 83 ? -0.352 -11.520 32.574 1.00 90.94 83 ILE A N 1
ATOM 647 C CA . ILE A 1 83 ? 0.296 -12.690 31.969 1.00 90.94 83 ILE A CA 1
ATOM 648 C C . ILE A 1 83 ? 0.496 -13.780 33.028 1.00 90.94 83 ILE A C 1
ATOM 650 O O . ILE A 1 83 ? 0.098 -14.924 32.799 1.00 90.94 83 ILE A O 1
ATOM 654 N N . MET A 1 84 ? 1.031 -13.433 34.204 1.00 89.94 84 MET A N 1
ATOM 655 C CA . MET A 1 84 ? 1.270 -14.390 35.292 1.00 89.94 84 MET A CA 1
ATOM 656 C C . MET A 1 84 ? -0.016 -15.014 35.861 1.00 89.94 84 MET A C 1
ATOM 658 O O . MET A 1 84 ? 0.017 -16.172 36.267 1.00 89.94 84 MET A O 1
ATOM 662 N N . LYS A 1 85 ? -1.157 -14.306 35.850 1.00 86.25 85 LYS A N 1
ATOM 663 C CA . LYS A 1 85 ? -2.471 -14.883 36.207 1.00 86.25 85 LYS A CA 1
ATOM 664 C C . LYS A 1 85 ? -3.013 -15.857 35.146 1.00 86.25 85 LYS A C 1
ATOM 666 O O . LYS A 1 85 ? -3.790 -16.750 35.484 1.00 86.25 85 LYS A O 1
ATOM 671 N N . LYS A 1 86 ? -2.636 -15.691 33.871 1.00 87.88 86 LYS A N 1
ATOM 672 C CA . LYS A 1 86 ? -3.119 -16.506 32.738 1.00 87.88 86 LYS A CA 1
ATOM 673 C C . LYS A 1 86 ? -2.304 -17.780 32.494 1.00 87.88 86 LYS A C 1
ATOM 675 O O . LYS A 1 86 ? -2.876 -18.783 32.070 1.00 87.88 86 LYS A O 1
ATOM 680 N N . VAL A 1 87 ? -0.990 -17.762 32.724 1.00 90.88 87 VAL A N 1
ATOM 681 C CA . VAL A 1 87 ? -0.117 -18.914 32.434 1.00 90.88 87 VAL A CA 1
ATOM 682 C C . VAL A 1 87 ? -0.190 -19.989 33.523 1.00 90.88 87 VAL A C 1
ATOM 684 O O . VAL A 1 87 ? 0.001 -19.723 34.705 1.00 90.88 87 VAL A O 1
ATOM 687 N N . LYS A 1 88 ? -0.427 -21.241 33.117 1.00 88.75 88 LYS A N 1
ATOM 688 C CA . LYS A 1 88 ? -0.427 -22.430 33.984 1.00 88.75 88 LYS A CA 1
ATOM 689 C C . LYS A 1 88 ? 0.378 -23.542 33.305 1.00 88.75 88 LYS A C 1
ATOM 691 O O . LYS A 1 88 ? -0.114 -24.200 32.392 1.00 88.75 88 LYS A O 1
ATOM 696 N N . HIS A 1 89 ? 1.631 -23.723 33.725 1.00 93.19 89 HIS A N 1
ATOM 697 C CA . HIS A 1 89 ? 2.569 -24.698 33.155 1.00 93.19 89 HIS A CA 1
ATOM 698 C C . HIS A 1 89 ? 3.512 -25.232 34.248 1.00 93.19 89 HIS A C 1
ATOM 700 O O . HIS A 1 89 ? 3.957 -24.433 35.072 1.00 93.19 89 HIS A O 1
ATOM 706 N N . PRO A 1 90 ? 3.880 -26.531 34.279 1.00 90.31 90 PRO A N 1
ATOM 707 C CA . PRO A 1 90 ? 4.717 -27.085 35.350 1.00 90.31 90 PRO A CA 1
ATOM 708 C C . PRO A 1 90 ? 6.091 -26.410 35.483 1.00 90.31 90 PRO A C 1
ATOM 710 O O . PRO A 1 90 ? 6.602 -26.309 36.598 1.00 90.31 90 PRO A O 1
ATOM 713 N N . HIS A 1 91 ? 6.651 -25.925 34.372 1.00 94.69 91 HIS A N 1
ATOM 714 C CA . HIS A 1 91 ? 7.971 -25.286 34.296 1.00 94.69 91 HIS A CA 1
ATOM 715 C C . HIS A 1 91 ? 7.925 -23.743 34.179 1.00 94.69 91 HIS A C 1
ATOM 717 O O . HIS A 1 91 ? 8.913 -23.119 33.796 1.00 94.69 91 HIS A O 1
ATOM 723 N N . ILE A 1 92 ? 6.797 -23.107 34.514 1.00 94.75 92 ILE A N 1
ATOM 724 C CA . ILE A 1 92 ? 6.698 -21.650 34.729 1.00 94.75 92 ILE A CA 1
ATOM 725 C C . ILE A 1 92 ? 6.566 -21.393 36.236 1.00 94.75 92 ILE A C 1
ATOM 727 O O . ILE A 1 92 ? 5.956 -22.198 36.936 1.00 94.75 92 ILE A O 1
ATOM 731 N N . ILE A 1 93 ? 7.141 -20.294 36.736 1.00 92.81 93 ILE A N 1
ATOM 732 C CA . ILE A 1 93 ? 7.013 -19.892 38.142 1.00 92.81 93 ILE A CA 1
ATOM 733 C C . ILE A 1 93 ? 5.540 -19.635 38.518 1.00 92.81 93 ILE A C 1
ATOM 735 O O . ILE A 1 93 ? 4.860 -18.805 37.913 1.00 92.81 93 ILE A O 1
ATOM 739 N N . MET A 1 94 ? 5.029 -20.350 39.521 1.00 89.81 94 MET A N 1
ATOM 740 C CA . MET A 1 94 ? 3.647 -20.191 39.980 1.00 89.81 94 MET A CA 1
ATOM 741 C C . MET A 1 94 ? 3.457 -18.883 40.765 1.00 89.81 94 MET A C 1
ATOM 743 O O . MET A 1 94 ? 4.086 -18.691 41.808 1.00 89.81 94 MET A O 1
ATOM 747 N N . LEU A 1 95 ? 2.538 -18.027 40.307 1.00 90.88 95 LEU A N 1
ATOM 748 C CA . LEU A 1 95 ? 1.961 -16.927 41.088 1.00 90.88 95 LEU A CA 1
ATOM 749 C C . LEU A 1 95 ? 0.836 -17.482 41.980 1.00 90.88 95 LEU A C 1
ATOM 751 O O . LEU A 1 95 ? -0.091 -18.107 41.471 1.00 90.88 95 LEU A O 1
ATOM 755 N N . LYS A 1 96 ? 0.917 -17.259 43.296 1.00 88.06 96 LYS A N 1
ATOM 756 C CA . LYS A 1 96 ? -0.115 -17.636 44.276 1.00 88.06 96 LYS A CA 1
ATOM 757 C C . LYS A 1 96 ? -1.135 -16.506 44.451 1.00 88.06 96 LYS A C 1
ATOM 759 O O . LYS A 1 96 ? -2.314 -16.694 44.184 1.00 88.06 96 LYS A O 1
ATOM 764 N N . GLU A 1 97 ? -0.670 -15.328 44.866 1.00 88.44 97 GLU A N 1
ATOM 765 C CA . GLU A 1 97 ? -1.505 -14.185 45.274 1.00 88.44 97 GLU A CA 1
ATOM 766 C C . GLU A 1 97 ? -0.853 -12.850 44.878 1.00 88.44 97 GLU A C 1
ATOM 768 O O . GLU A 1 97 ? 0.364 -12.769 44.682 1.00 88.44 97 GLU A O 1
ATOM 773 N N . VAL A 1 98 ? -1.655 -11.781 44.801 1.00 88.50 98 VAL A N 1
ATOM 774 C CA . VAL A 1 98 ? -1.176 -10.406 44.585 1.00 88.50 98 VAL A CA 1
ATOM 775 C C . VAL A 1 98 ? -1.849 -9.459 45.573 1.00 88.50 98 VAL A C 1
ATOM 777 O O . VAL A 1 98 ? -3.076 -9.343 45.587 1.00 88.50 98 VAL A O 1
ATOM 780 N N . PHE A 1 99 ? -1.033 -8.753 46.357 1.00 87.69 99 PHE A N 1
ATOM 781 C CA . PHE A 1 99 ? -1.484 -7.714 47.282 1.00 87.69 99 PHE A CA 1
ATOM 782 C C . PHE A 1 99 ? -1.129 -6.324 46.747 1.00 87.69 99 PHE A C 1
ATOM 784 O O . PHE A 1 99 ? -0.036 -6.098 46.211 1.00 87.69 99 PHE A O 1
ATOM 791 N N . GLU A 1 100 ? -2.043 -5.377 46.928 1.00 85.31 100 GLU A N 1
ATOM 792 C CA . GLU A 1 100 ? -1.916 -3.998 46.467 1.00 85.31 100 GLU A CA 1
ATOM 793 C C . GLU A 1 100 ? -1.981 -3.013 47.639 1.00 85.31 100 GLU A C 1
ATOM 795 O O . GLU A 1 100 ? -2.845 -3.097 48.510 1.00 85.31 100 GLU A O 1
ATOM 800 N N . THR A 1 101 ? -1.075 -2.033 47.639 1.00 83.44 101 THR A N 1
ATOM 801 C CA . THR A 1 101 ? -1.127 -0.870 48.536 1.00 83.44 101 THR A CA 1
ATOM 802 C C . THR A 1 101 ? -1.073 0.418 47.709 1.00 83.44 101 THR A C 1
ATOM 804 O O . THR A 1 101 ? -0.748 0.367 46.517 1.00 83.44 101 THR A O 1
ATOM 807 N N . PRO A 1 102 ? -1.347 1.609 48.273 1.00 80.69 102 PRO A N 1
ATOM 808 C CA . PRO A 1 102 ? -1.299 2.853 47.501 1.00 80.69 102 PRO A CA 1
ATOM 809 C C . PRO A 1 102 ? 0.079 3.161 46.878 1.00 80.69 102 PRO A C 1
ATOM 811 O O . PRO A 1 102 ? 0.145 3.894 45.894 1.00 80.69 102 PRO A O 1
ATOM 814 N N . GLN A 1 103 ? 1.172 2.575 47.390 1.00 82.69 103 GLN A N 1
ATOM 815 C CA . GLN A 1 103 ? 2.548 2.833 46.935 1.00 82.69 103 GLN A CA 1
ATOM 816 C C . GLN A 1 103 ? 3.282 1.612 46.342 1.00 82.69 103 GLN A C 1
ATOM 818 O O . GLN A 1 103 ? 4.375 1.782 45.794 1.00 82.69 103 GLN A O 1
ATOM 823 N N . LYS A 1 104 ? 2.754 0.385 46.458 1.00 87.06 104 LYS A N 1
ATOM 824 C CA . LYS A 1 104 ? 3.457 -0.853 46.062 1.00 87.06 104 LYS A CA 1
ATOM 825 C C . LYS A 1 104 ? 2.506 -1.946 45.560 1.00 87.06 104 LYS A C 1
ATOM 827 O O . LYS A 1 104 ? 1.328 -1.960 45.907 1.00 87.06 104 LYS A O 1
ATOM 832 N N . TYR A 1 105 ? 3.073 -2.899 44.827 1.00 87.12 105 TYR A N 1
ATOM 833 C CA . TYR A 1 105 ? 2.491 -4.218 44.573 1.00 87.12 105 TYR A CA 1
ATOM 834 C C . TYR A 1 105 ? 3.400 -5.303 45.164 1.00 87.12 105 TYR A C 1
ATOM 836 O O . TYR A 1 105 ? 4.627 -5.164 45.152 1.00 87.12 105 TYR A O 1
ATOM 844 N N . TYR A 1 106 ? 2.800 -6.382 45.659 1.00 90.00 106 TYR A N 1
ATOM 845 C CA . TYR A 1 106 ? 3.489 -7.525 46.255 1.00 90.00 106 TYR A CA 1
ATOM 846 C C . TYR A 1 106 ? 2.993 -8.804 45.568 1.00 90.00 106 TYR A C 1
ATOM 848 O O . TYR A 1 106 ? 1.853 -9.218 45.778 1.00 90.00 106 TYR A O 1
ATOM 856 N N . LEU A 1 107 ? 3.833 -9.406 44.723 1.00 90.88 107 LEU A N 1
ATOM 857 C CA . LEU A 1 107 ? 3.506 -10.625 43.972 1.00 90.88 107 LEU A CA 1
ATOM 858 C C . LEU A 1 107 ? 4.067 -11.834 44.730 1.00 90.88 107 LEU A C 1
ATOM 860 O O . LEU A 1 107 ? 5.289 -11.954 44.860 1.00 90.88 107 LEU A O 1
ATOM 864 N N . ILE A 1 108 ? 3.192 -12.711 45.228 1.00 92.06 108 ILE A N 1
ATOM 865 C CA . ILE A 1 108 ? 3.553 -13.893 46.022 1.00 92.06 108 ILE A CA 1
ATOM 866 C C . ILE A 1 108 ? 3.689 -15.103 45.096 1.00 92.06 108 ILE A C 1
ATOM 868 O O . ILE A 1 108 ? 2.740 -15.465 44.405 1.00 92.06 108 ILE A O 1
ATOM 872 N N . MET A 1 109 ? 4.860 -15.737 45.077 1.00 92.19 109 MET A N 1
ATOM 873 C CA . MET A 1 109 ? 5.238 -16.790 44.126 1.00 92.19 109 MET A CA 1
ATOM 874 C C . MET A 1 109 ? 5.838 -18.014 44.834 1.00 92.19 109 MET A C 1
ATOM 876 O O . MET A 1 109 ? 6.313 -17.913 45.970 1.00 92.19 109 MET A O 1
ATOM 880 N N . GLU A 1 110 ? 5.879 -19.171 44.163 1.00 91.19 110 GLU A N 1
ATOM 881 C CA . GLU A 1 110 ? 6.568 -20.359 44.696 1.00 91.19 110 GLU A CA 1
ATOM 882 C C . GLU A 1 110 ? 8.069 -20.085 44.951 1.00 91.19 110 GLU A C 1
ATOM 884 O O . GLU A 1 110 ? 8.760 -19.472 44.136 1.00 91.19 110 GLU A O 1
ATOM 889 N N . HIS A 1 111 ? 8.605 -20.528 46.095 1.00 91.75 111 HIS A N 1
ATOM 890 C CA . HIS A 1 111 ? 10.025 -20.336 46.411 1.00 91.75 111 HIS A CA 1
ATOM 891 C C . HIS A 1 111 ? 10.904 -21.412 45.758 1.00 91.75 111 HIS A C 1
ATOM 893 O O . HIS A 1 111 ? 10.908 -22.568 46.192 1.00 91.75 111 HIS A O 1
ATOM 899 N N . CYS A 1 112 ? 11.694 -21.005 44.767 1.00 90.62 112 CYS A N 1
ATOM 900 C CA . CYS A 1 112 ? 12.697 -21.834 44.100 1.00 90.62 112 CYS A CA 1
ATOM 901 C C . CYS A 1 112 ? 14.099 -21.520 44.659 1.00 90.62 112 CYS A C 1
ATOM 903 O O . CYS A 1 112 ? 14.579 -20.405 44.454 1.00 90.62 112 CYS A O 1
ATOM 905 N N . PRO A 1 113 ? 14.749 -22.445 45.395 1.00 83.19 113 PRO A N 1
ATOM 906 C CA . PRO A 1 113 ? 15.989 -22.154 46.116 1.00 83.19 113 PRO A CA 1
ATOM 907 C C . PRO A 1 113 ? 17.262 -22.252 45.259 1.00 83.19 113 PRO A C 1
ATOM 909 O O . PRO A 1 113 ? 18.303 -21.757 45.686 1.00 83.19 113 PRO A O 1
ATOM 912 N N . GLY A 1 114 ? 17.219 -22.921 44.101 1.00 83.12 114 GLY A N 1
ATOM 913 C CA . GLY A 1 114 ? 18.402 -23.170 43.274 1.00 83.12 114 GLY A CA 1
ATOM 914 C C . GLY A 1 114 ? 18.531 -22.199 42.098 1.00 83.12 114 GLY A C 1
ATOM 915 O O . GLY A 1 114 ? 17.550 -21.882 41.430 1.00 83.12 114 GLY A O 1
ATOM 916 N N . ASN A 1 115 ? 19.756 -21.754 41.820 1.00 82.31 115 ASN A N 1
ATOM 917 C CA . ASN A 1 115 ? 20.082 -20.868 40.701 1.00 82.31 115 ASN A CA 1
ATOM 918 C C . ASN A 1 115 ? 20.446 -21.694 39.450 1.00 82.31 115 ASN A C 1
ATOM 920 O O . ASN A 1 115 ? 21.369 -22.513 39.489 1.00 82.31 115 ASN A O 1
ATOM 924 N N . PHE A 1 116 ? 19.739 -21.474 38.334 1.00 87.62 116 PHE A N 1
ATOM 925 C CA . PHE A 1 116 ? 20.000 -22.197 37.088 1.00 87.62 116 PHE A CA 1
ATOM 926 C C . PHE A 1 116 ? 21.339 -21.813 36.449 1.00 87.62 116 PHE A C 1
ATOM 928 O O . PHE A 1 116 ? 22.013 -22.691 35.925 1.00 87.62 116 PHE A O 1
ATOM 935 N N . MET A 1 117 ? 21.776 -20.553 36.528 1.00 85.00 117 MET A N 1
ATOM 936 C CA . MET A 1 117 ? 23.028 -20.098 35.907 1.00 85.00 117 MET A CA 1
ATOM 937 C C . MET A 1 117 ? 24.247 -20.863 36.447 1.00 85.00 117 MET A C 1
ATOM 939 O O . MET A 1 117 ? 25.070 -21.353 35.676 1.00 85.00 117 MET A O 1
ATOM 943 N N . THR A 1 118 ? 24.314 -21.057 37.768 1.00 83.88 118 THR A N 1
ATOM 944 C CA . THR A 1 118 ? 25.357 -21.869 38.416 1.00 83.88 118 THR A CA 1
ATOM 945 C C . THR A 1 118 ? 25.231 -23.361 38.112 1.00 83.88 118 THR A C 1
ATOM 947 O O . THR A 1 118 ? 26.234 -24.068 38.108 1.00 83.88 118 THR A O 1
ATOM 950 N N . GLN A 1 119 ? 24.024 -23.870 37.851 1.00 85.69 119 GLN A N 1
ATOM 951 C CA . GLN A 1 119 ? 23.833 -25.271 37.466 1.00 85.69 119 GLN A CA 1
ATOM 952 C C . GLN A 1 119 ? 24.187 -25.510 35.990 1.00 85.69 119 GLN A C 1
ATOM 954 O O . GLN A 1 119 ? 24.725 -26.563 35.661 1.00 85.69 119 GLN A O 1
ATOM 959 N N . LEU A 1 120 ? 23.934 -24.522 35.124 1.00 85.00 120 LEU A N 1
ATOM 960 C CA . LEU A 1 120 ? 24.245 -24.553 33.700 1.00 85.00 120 LEU A CA 1
ATOM 961 C C . LEU A 1 120 ? 25.747 -24.729 33.487 1.00 85.00 120 LEU A C 1
ATOM 963 O O . LEU A 1 120 ? 26.142 -25.676 32.816 1.00 85.00 120 LEU A O 1
ATOM 967 N N . GLU A 1 121 ? 26.594 -23.892 34.101 1.00 83.25 121 GLU A N 1
ATOM 968 C CA . GLU A 1 121 ? 28.054 -24.057 33.999 1.00 83.25 121 GLU A CA 1
ATOM 969 C C . GLU A 1 121 ? 28.497 -25.482 34.386 1.00 83.25 121 GLU A C 1
ATOM 971 O O . GLU A 1 121 ? 29.283 -26.094 33.658 1.00 83.25 121 GLU A O 1
ATOM 976 N N . ASN A 1 122 ? 27.896 -26.027 35.451 1.00 84.31 122 ASN A N 1
ATOM 977 C CA . ASN A 1 122 ? 28.171 -27.339 36.042 1.00 84.31 122 ASN A CA 1
ATOM 978 C C . ASN A 1 122 ? 27.541 -28.555 35.324 1.00 84.31 122 ASN A C 1
ATOM 980 O O . ASN A 1 122 ? 27.667 -29.665 35.839 1.00 84.31 122 ASN A O 1
ATOM 984 N N . PHE A 1 123 ? 26.876 -28.425 34.165 1.00 85.19 123 PHE A N 1
ATOM 985 C CA . PHE A 1 123 ? 26.517 -29.635 33.405 1.00 85.19 123 PHE A CA 1
ATOM 986 C C . PHE A 1 123 ? 27.768 -30.269 32.777 1.00 85.19 123 PHE A C 1
ATOM 988 O O . PHE A 1 123 ? 28.444 -29.662 31.941 1.00 85.19 123 PHE A O 1
ATOM 995 N N . GLU A 1 124 ? 28.042 -31.505 33.180 1.00 78.75 124 GLU A N 1
ATOM 996 C CA . GLU A 1 124 ? 29.163 -32.337 32.729 1.00 78.75 124 GLU A CA 1
ATOM 997 C C . GLU A 1 124 ? 28.809 -33.111 31.447 1.00 78.75 124 GLU A C 1
ATOM 999 O O . GLU A 1 124 ? 29.692 -33.489 30.681 1.00 78.75 124 GLU A O 1
ATOM 1004 N N . THR A 1 125 ? 27.513 -33.336 31.194 1.00 83.62 125 THR A N 1
ATOM 1005 C CA . THR A 1 125 ? 27.025 -34.184 30.097 1.00 83.62 125 THR A CA 1
ATOM 1006 C C . THR A 1 125 ? 26.095 -33.446 29.138 1.00 83.62 125 THR A C 1
ATOM 1008 O O . THR A 1 125 ? 25.269 -32.619 29.528 1.00 83.62 125 THR A O 1
ATOM 1011 N N . GLU A 1 126 ? 26.157 -33.825 27.862 1.00 85.12 126 GLU A N 1
ATOM 1012 C CA . GLU A 1 126 ? 25.244 -33.337 26.823 1.00 85.12 126 GLU A CA 1
ATOM 1013 C C . GLU A 1 126 ? 23.771 -33.724 27.098 1.00 85.12 126 GLU A C 1
ATOM 1015 O O . GLU A 1 126 ? 22.851 -33.028 26.673 1.00 85.12 126 GLU A O 1
ATOM 1020 N N . ASP A 1 127 ? 23.525 -34.789 27.870 1.00 85.00 127 ASP A N 1
ATOM 1021 C CA . ASP A 1 127 ? 22.174 -35.201 28.269 1.00 85.00 127 ASP A CA 1
ATOM 1022 C C . ASP A 1 127 ? 21.514 -34.243 29.274 1.00 85.00 127 ASP A C 1
ATOM 1024 O O . ASP A 1 127 ? 20.318 -33.966 29.182 1.00 85.00 127 ASP A O 1
ATOM 1028 N N . GLN A 1 128 ? 22.287 -33.659 30.192 1.00 87.62 128 GLN A N 1
ATOM 1029 C CA . GLN A 1 128 ? 21.783 -32.595 31.063 1.00 87.62 128 GLN A CA 1
ATOM 1030 C C . GLN A 1 128 ? 21.414 -31.338 30.253 1.00 87.62 128 GLN A C 1
ATOM 1032 O O . GLN A 1 128 ? 20.387 -30.711 30.525 1.00 87.62 128 GLN A O 1
ATOM 1037 N N . VAL A 1 129 ? 22.188 -31.018 29.203 1.00 89.81 129 VAL A N 1
ATOM 1038 C CA . VAL A 1 129 ? 21.870 -29.934 28.252 1.00 89.81 129 VAL A CA 1
ATOM 1039 C C . VAL A 1 129 ? 20.560 -30.239 27.511 1.00 89.81 129 VAL A C 1
ATOM 1041 O O . VAL A 1 129 ? 19.630 -29.433 27.528 1.00 89.81 129 VAL A O 1
ATOM 1044 N N . ARG A 1 130 ? 20.438 -31.442 26.938 1.00 90.94 130 ARG A N 1
ATOM 1045 C CA . ARG A 1 130 ? 19.226 -31.952 26.271 1.00 90.94 130 ARG A CA 1
ATOM 1046 C C . ARG A 1 130 ? 17.977 -31.838 27.152 1.00 90.94 130 ARG A C 1
ATOM 1048 O O . ARG A 1 130 ? 16.953 -31.331 26.695 1.00 90.94 130 ARG A O 1
ATOM 1055 N N . LYS A 1 131 ? 18.066 -32.268 28.416 1.00 89.56 131 LYS A N 1
ATOM 1056 C CA . LYS A 1 131 ? 16.959 -32.244 29.389 1.00 89.56 131 LYS A CA 1
ATOM 1057 C C . LYS A 1 131 ? 16.432 -30.833 29.658 1.00 89.56 131 LYS A C 1
ATOM 1059 O O . LYS A 1 131 ? 15.215 -30.645 29.647 1.00 89.56 131 LYS A O 1
ATOM 1064 N N . PHE A 1 132 ? 17.301 -29.834 29.852 1.00 91.12 132 PHE A N 1
ATOM 1065 C CA . PHE A 1 132 ? 16.822 -28.462 30.074 1.00 91.12 132 PHE A CA 1
ATOM 1066 C C . PHE A 1 132 ? 16.272 -27.826 28.795 1.00 91.12 132 PHE A C 1
ATOM 1068 O O . PHE A 1 132 ? 15.261 -27.129 28.859 1.00 91.12 132 PHE A O 1
ATOM 1075 N N . ILE A 1 133 ? 16.875 -28.096 27.629 1.00 94.75 133 ILE A N 1
ATOM 1076 C CA . ILE A 1 133 ? 16.373 -27.579 26.347 1.00 94.75 133 ILE A CA 1
ATOM 1077 C C . ILE A 1 133 ? 14.999 -28.168 26.014 1.00 94.75 133 ILE A C 1
ATOM 1079 O O . ILE A 1 133 ? 14.153 -27.437 25.501 1.00 94.75 133 ILE A O 1
ATOM 1083 N N . PHE A 1 134 ? 14.725 -29.429 26.368 1.00 94.69 134 PHE A N 1
ATOM 1084 C CA . PHE A 1 134 ? 13.375 -29.995 26.300 1.00 94.69 134 PHE A CA 1
ATOM 1085 C C . PHE A 1 134 ? 12.387 -29.200 27.173 1.00 94.69 134 PHE A C 1
ATOM 1087 O O . PHE A 1 134 ? 11.418 -28.662 26.642 1.00 94.69 134 PHE A O 1
ATOM 1094 N N . GLN A 1 135 ? 12.655 -29.053 28.479 1.00 94.62 135 GLN A N 1
ATOM 1095 C CA . GLN A 1 135 ? 11.751 -28.346 29.406 1.00 94.62 135 GLN A CA 1
ATOM 1096 C C . GLN A 1 135 ? 11.520 -26.879 29.002 1.00 94.62 135 GLN A C 1
ATOM 1098 O O . GLN A 1 135 ? 10.390 -26.392 29.039 1.00 94.62 135 GLN A O 1
ATOM 1103 N N . LEU A 1 136 ? 12.571 -26.177 28.571 1.00 95.81 136 LEU A N 1
ATOM 1104 C CA . LEU A 1 136 ? 12.490 -24.780 28.145 1.00 95.81 136 LEU A CA 1
ATOM 1105 C C . LEU A 1 136 ? 11.748 -24.628 26.807 1.00 95.81 136 LEU A C 1
ATOM 1107 O O . LEU A 1 136 ? 10.943 -23.712 26.654 1.00 95.81 136 LEU A O 1
ATOM 1111 N N . SER A 1 137 ? 11.949 -25.547 25.857 1.00 96.56 137 SER A N 1
ATOM 1112 C CA . SER A 1 137 ? 11.208 -25.542 24.585 1.00 96.56 137 SER A CA 1
ATOM 1113 C C . SER A 1 137 ? 9.731 -25.894 24.773 1.00 96.56 137 SER A C 1
ATOM 1115 O O . SER A 1 137 ? 8.896 -25.374 24.039 1.00 96.56 137 SER A O 1
ATOM 1117 N N . ASP A 1 138 ? 9.391 -26.719 25.765 1.00 96.44 138 ASP A N 1
ATOM 1118 C CA . ASP A 1 138 ? 8.008 -27.046 26.138 1.00 96.44 138 ASP A CA 1
ATOM 1119 C C . ASP A 1 138 ? 7.284 -25.816 26.716 1.00 96.44 138 ASP A C 1
ATOM 1121 O O . ASP A 1 138 ? 6.229 -25.421 26.214 1.00 96.44 138 ASP A O 1
ATOM 1125 N N . VAL A 1 139 ? 7.924 -25.102 27.656 1.00 96.25 139 VAL A N 1
ATOM 1126 C CA . VAL A 1 139 ? 7.448 -23.797 28.162 1.00 96.25 139 VAL A CA 1
ATOM 1127 C C . VAL A 1 139 ? 7.225 -22.799 27.026 1.00 96.25 139 VAL A C 1
ATOM 1129 O O . VAL A 1 139 ? 6.176 -22.158 26.957 1.00 96.25 139 VAL A O 1
ATOM 1132 N N . VAL A 1 140 ? 8.196 -22.650 26.125 1.00 97.25 140 VAL A N 1
ATOM 1133 C CA . VAL A 1 140 ? 8.125 -21.653 25.050 1.00 97.25 140 VAL A CA 1
ATOM 1134 C C . VAL A 1 140 ? 7.104 -22.052 23.979 1.00 97.25 140 VAL A C 1
ATOM 1136 O O . VAL A 1 140 ? 6.370 -21.194 23.493 1.00 97.25 140 VAL A O 1
ATOM 1139 N N . ALA A 1 141 ? 6.945 -23.346 23.679 1.00 95.44 141 ALA A N 1
ATOM 1140 C CA . ALA A 1 141 ? 5.865 -23.839 22.824 1.00 95.44 141 ALA A CA 1
ATOM 1141 C C . ALA A 1 141 ? 4.478 -23.591 23.445 1.00 95.44 141 ALA A C 1
ATOM 1143 O O . ALA A 1 141 ? 3.552 -23.199 22.728 1.00 95.44 141 ALA A O 1
ATOM 1144 N N . TYR A 1 142 ? 4.334 -23.762 24.764 1.00 96.38 142 TYR A N 1
ATOM 1145 C CA . TYR A 1 142 ? 3.122 -23.406 25.501 1.00 96.38 142 TYR A CA 1
ATOM 1146 C C . TYR A 1 142 ? 2.834 -21.898 25.419 1.00 96.38 142 TYR A C 1
ATOM 1148 O O . TYR A 1 142 ? 1.727 -21.515 25.032 1.00 96.38 142 TYR A O 1
ATOM 1156 N N . LEU A 1 143 ? 3.816 -21.035 25.710 1.00 95.31 143 LEU A N 1
ATOM 1157 C CA . LEU A 1 143 ? 3.658 -19.576 25.641 1.00 95.31 143 LEU A CA 1
ATOM 1158 C C . LEU A 1 143 ? 3.274 -19.118 24.225 1.00 95.31 143 LEU A C 1
ATOM 1160 O O . LEU A 1 143 ? 2.241 -18.472 24.049 1.00 95.31 143 LEU A O 1
ATOM 1164 N N . HIS A 1 144 ? 4.026 -19.533 23.200 1.00 93.94 144 HIS A N 1
ATOM 1165 C CA . HIS A 1 144 ? 3.774 -19.140 21.806 1.00 93.94 144 HIS A CA 1
ATOM 1166 C C . HIS A 1 144 ? 2.418 -19.645 21.299 1.00 93.94 144 HIS A C 1
ATOM 1168 O O . HIS A 1 144 ? 1.739 -18.954 20.536 1.00 93.94 144 HIS A O 1
ATOM 1174 N N . ASN A 1 145 ? 1.965 -20.825 21.739 1.00 91.94 145 ASN A N 1
ATOM 1175 C CA . ASN A 1 145 ? 0.639 -21.317 21.372 1.00 91.94 145 ASN A CA 1
ATOM 1176 C C . ASN A 1 145 ? -0.498 -20.492 22.002 1.00 91.94 145 ASN A C 1
ATOM 1178 O O . ASN A 1 145 ? -1.522 -20.294 21.342 1.00 91.94 145 ASN A O 1
ATOM 1182 N N . ASN A 1 146 ? -0.298 -19.974 23.217 1.00 90.50 146 ASN A N 1
ATOM 1183 C CA . ASN A 1 146 ? -1.202 -19.037 23.893 1.00 90.50 146 ASN A CA 1
ATOM 1184 C C . ASN A 1 146 ? -1.041 -17.577 23.416 1.00 90.50 146 ASN A C 1
ATOM 1186 O O . ASN A 1 146 ? -1.707 -16.691 23.942 1.00 90.50 146 ASN A O 1
ATOM 1190 N N . GLY A 1 147 ? -0.184 -17.311 22.421 1.00 90.56 147 GLY A N 1
ATOM 1191 C CA . GLY A 1 147 ? 0.054 -15.957 21.914 1.00 90.56 147 GLY A CA 1
ATOM 1192 C C . GLY A 1 147 ? 0.827 -15.074 22.894 1.00 90.56 147 GLY A C 1
ATOM 1193 O O . GLY A 1 147 ? 0.578 -13.878 22.949 1.00 90.56 147 GLY A O 1
ATOM 1194 N N . ILE A 1 148 ? 1.737 -15.646 23.686 1.00 93.94 148 ILE A N 1
ATOM 1195 C CA . ILE A 1 148 ? 2.635 -14.921 24.597 1.00 93.94 148 ILE A CA 1
ATOM 1196 C C . ILE A 1 148 ? 4.073 -15.099 24.103 1.00 93.94 148 ILE A C 1
ATOM 1198 O O . ILE A 1 148 ? 4.467 -16.207 23.740 1.00 93.94 148 ILE A O 1
ATOM 1202 N N . VAL A 1 149 ? 4.867 -14.028 24.115 1.00 94.31 149 VAL A N 1
ATOM 1203 C CA . VAL A 1 149 ? 6.311 -14.057 23.806 1.00 94.31 149 VAL A CA 1
ATOM 1204 C C . VAL A 1 149 ? 7.088 -13.518 25.001 1.00 94.31 149 VAL A C 1
ATOM 1206 O O . VAL A 1 149 ? 6.676 -12.515 25.585 1.00 94.31 149 VAL A O 1
ATOM 1209 N N . HIS A 1 150 ? 8.188 -14.176 25.381 1.00 95.38 150 HIS A N 1
ATOM 1210 C CA . HIS A 1 150 ? 8.916 -13.863 26.617 1.00 95.38 150 HIS A CA 1
ATOM 1211 C C . HIS A 1 150 ? 9.921 -12.713 26.451 1.00 95.38 150 HIS A C 1
ATOM 1213 O O . HIS A 1 150 ? 10.038 -11.866 27.334 1.00 95.38 150 HIS A O 1
ATOM 1219 N N . ARG A 1 151 ? 10.628 -12.662 25.313 1.00 93.94 151 ARG A N 1
ATOM 1220 C CA . ARG A 1 151 ? 11.597 -11.625 24.889 1.00 93.94 151 ARG A CA 1
ATOM 1221 C C . ARG A 1 151 ? 12.859 -11.437 25.738 1.00 93.94 151 ARG A C 1
ATOM 1223 O O . ARG A 1 151 ? 13.806 -10.822 25.262 1.00 93.94 151 ARG A O 1
ATOM 1230 N N . ASP A 1 152 ? 12.909 -11.975 26.952 1.00 94.75 152 ASP A N 1
ATOM 1231 C CA . ASP A 1 152 ? 14.099 -11.961 27.813 1.00 94.75 152 ASP A CA 1
ATOM 1232 C C . ASP A 1 152 ? 14.369 -13.358 28.400 1.00 94.75 152 ASP A C 1
ATOM 1234 O O . ASP A 1 152 ? 14.345 -13.569 29.611 1.00 94.75 152 ASP A O 1
ATOM 1238 N N . ILE A 1 153 ? 14.540 -14.359 27.530 1.00 95.31 153 ILE A N 1
ATOM 1239 C CA . ILE A 1 153 ? 14.976 -15.705 27.939 1.00 95.31 153 ILE A CA 1
ATOM 1240 C C . ILE A 1 153 ? 16.497 -15.705 28.087 1.00 95.31 153 ILE A C 1
ATOM 1242 O O . ILE A 1 153 ? 17.215 -15.361 27.151 1.00 95.31 153 ILE A O 1
ATOM 1246 N N . LYS A 1 154 ? 16.977 -16.090 29.269 1.00 93.00 154 LYS A N 1
ATOM 1247 C CA . LYS A 1 154 ? 18.397 -16.128 29.641 1.00 93.00 154 LYS A CA 1
ATOM 1248 C C . LYS A 1 154 ? 18.590 -16.959 30.921 1.00 93.00 154 LYS A C 1
ATOM 1250 O O . LYS A 1 154 ? 17.604 -17.151 31.640 1.00 93.00 154 LYS A O 1
ATOM 1255 N N . PRO A 1 155 ? 19.805 -17.438 31.250 1.00 90.75 155 PRO A N 1
ATOM 1256 C CA . PRO A 1 155 ? 20.047 -18.282 32.424 1.00 90.75 155 PRO A CA 1
ATOM 1257 C C . PRO A 1 155 ? 19.653 -17.642 33.763 1.00 90.75 155 PRO A C 1
ATOM 1259 O O . PRO A 1 155 ? 19.276 -18.356 34.686 1.00 90.75 155 PRO A O 1
ATOM 1262 N N . GLU A 1 156 ? 19.717 -16.313 33.866 1.00 89.31 156 GLU A N 1
ATOM 1263 C CA . GLU A 1 156 ? 19.355 -15.538 35.058 1.00 89.31 156 GLU A CA 1
ATOM 1264 C C . GLU A 1 156 ? 17.835 -15.487 35.300 1.00 89.31 156 GLU A C 1
ATOM 1266 O O . GLU A 1 156 ? 17.399 -15.328 36.439 1.00 89.31 156 GLU A O 1
ATOM 1271 N N . ASN A 1 157 ? 17.031 -15.666 34.245 1.00 92.19 157 ASN A N 1
ATOM 1272 C CA . ASN A 1 157 ? 15.565 -15.712 34.304 1.00 92.19 157 ASN A CA 1
ATOM 1273 C C . ASN A 1 157 ? 15.040 -17.160 34.411 1.00 92.19 157 ASN A C 1
ATOM 1275 O O . ASN A 1 157 ? 13.886 -17.442 34.079 1.00 92.19 157 ASN A O 1
ATOM 1279 N N . ILE A 1 158 ? 15.877 -18.091 34.884 1.00 93.44 158 ILE A N 1
ATOM 1280 C CA . ILE A 1 158 ? 15.499 -19.474 35.185 1.00 93.44 158 ILE A CA 1
ATOM 1281 C C . ILE A 1 158 ? 15.952 -19.824 36.611 1.00 93.44 158 ILE A C 1
ATOM 1283 O O . ILE A 1 158 ? 17.075 -19.535 37.021 1.00 93.44 158 ILE A O 1
ATOM 1287 N N . LEU A 1 159 ? 15.079 -20.477 37.376 1.00 91.56 159 LEU A N 1
ATOM 1288 C CA . LEU A 1 159 ? 15.393 -21.038 38.694 1.00 91.56 159 LEU A CA 1
ATOM 1289 C C . LEU A 1 159 ? 15.145 -22.548 38.721 1.00 91.56 159 LEU A C 1
ATOM 1291 O O . LEU A 1 159 ? 14.477 -23.106 37.851 1.00 91.56 159 LEU A O 1
ATOM 1295 N N . LEU A 1 160 ? 15.684 -23.203 39.745 1.00 90.81 160 LEU A N 1
ATOM 1296 C CA . LEU A 1 160 ? 15.491 -24.620 40.033 1.00 90.81 160 LEU A CA 1
ATOM 1297 C C . LEU A 1 160 ? 14.567 -24.790 41.236 1.00 90.81 160 LEU A C 1
ATOM 1299 O O . LEU A 1 160 ? 14.731 -24.125 42.266 1.00 90.81 160 LEU A O 1
ATOM 1303 N N . SER A 1 161 ? 13.599 -25.694 41.106 1.00 89.69 161 SER A N 1
ATOM 1304 C CA . SER A 1 161 ? 12.634 -25.985 42.164 1.00 89.69 161 SER A CA 1
ATOM 1305 C C . SER A 1 161 ? 13.277 -26.671 43.378 1.00 89.69 161 SER A C 1
ATOM 1307 O O . SER A 1 161 ? 14.413 -27.144 43.330 1.00 89.69 161 SER A O 1
ATOM 1309 N N . LYS A 1 162 ? 12.516 -26.785 44.477 1.00 84.06 162 LYS A N 1
ATOM 1310 C CA . LYS A 1 162 ? 12.907 -27.573 45.665 1.00 84.06 162 LYS A CA 1
ATOM 1311 C C . LYS A 1 162 ? 13.092 -29.068 45.338 1.00 84.06 162 LYS A C 1
ATOM 1313 O O . LYS A 1 162 ? 13.723 -29.780 46.109 1.00 84.06 162 LYS A O 1
ATOM 1318 N N . GLN A 1 163 ? 12.510 -29.534 44.232 1.00 81.62 163 GLN A N 1
ATOM 1319 C CA . GLN A 1 163 ? 12.515 -30.918 43.761 1.00 81.62 163 GLN A CA 1
ATOM 1320 C C . GLN A 1 163 ? 13.654 -31.212 42.767 1.00 81.62 163 GLN A C 1
ATOM 1322 O O . GLN A 1 163 ? 13.886 -32.375 42.440 1.00 81.62 163 GLN A O 1
ATOM 1327 N N . SER A 1 164 ? 14.363 -30.186 42.282 1.00 83.56 164 SER A N 1
ATOM 1328 C CA . SER A 1 164 ? 15.463 -30.360 41.334 1.00 83.56 164 SER A CA 1
ATOM 1329 C C . SER A 1 164 ? 16.683 -30.997 42.008 1.00 83.56 164 SER A C 1
ATOM 1331 O O . SER A 1 164 ? 17.186 -30.506 43.016 1.00 83.56 164 SER A O 1
ATOM 1333 N N . THR A 1 165 ? 17.208 -32.056 41.401 1.00 78.62 165 THR A N 1
ATOM 1334 C CA . THR A 1 165 ? 18.439 -32.763 41.804 1.00 78.62 165 THR A CA 1
ATOM 1335 C C . THR A 1 165 ? 19.475 -32.709 40.671 1.00 78.62 165 THR A C 1
ATOM 1337 O O . THR A 1 165 ? 19.212 -32.109 39.627 1.00 78.62 165 THR A O 1
ATOM 1340 N N . LYS A 1 166 ? 20.659 -33.321 40.848 1.00 67.62 166 LYS A N 1
ATOM 1341 C CA . LYS A 1 166 ? 21.665 -33.428 39.770 1.00 67.62 166 LYS A CA 1
ATOM 1342 C C . LYS A 1 166 ? 21.162 -34.235 38.562 1.00 67.62 166 LYS A C 1
ATOM 1344 O O . LYS A 1 166 ? 21.521 -33.915 37.428 1.00 67.62 166 LYS A O 1
ATOM 1349 N N . ASP A 1 167 ? 20.338 -35.251 38.814 1.00 67.56 167 ASP A N 1
ATOM 1350 C CA . ASP A 1 167 ? 19.903 -36.239 37.818 1.00 67.56 167 ASP A CA 1
ATOM 1351 C C . ASP A 1 167 ? 18.494 -35.950 37.276 1.00 67.56 167 ASP A C 1
ATOM 1353 O O . ASP A 1 167 ? 18.217 -36.153 36.089 1.00 67.56 167 ASP A O 1
ATOM 1357 N N . CYS A 1 168 ? 17.617 -35.423 38.139 1.00 77.81 168 CYS A N 1
ATOM 1358 C CA . CYS A 1 168 ? 16.276 -34.950 37.808 1.00 77.81 168 CYS A CA 1
ATOM 1359 C C . CYS A 1 168 ? 16.223 -33.420 37.930 1.00 77.81 168 CYS A C 1
ATOM 1361 O O . CYS A 1 168 ? 15.927 -32.873 38.994 1.00 77.81 168 CYS A O 1
ATOM 1363 N N . LEU A 1 169 ? 16.549 -32.737 36.833 1.00 84.31 169 LEU A N 1
ATOM 1364 C CA . LEU A 1 169 ? 16.447 -31.285 36.708 1.00 84.31 169 LEU A CA 1
ATOM 1365 C C . LEU A 1 169 ? 14.970 -30.855 36.650 1.00 84.31 169 LEU A C 1
ATOM 1367 O O . LEU A 1 169 ? 14.203 -31.438 35.884 1.00 84.31 169 LEU A O 1
ATOM 1371 N N . ASP A 1 170 ? 14.582 -29.814 37.388 1.00 89.25 170 ASP A N 1
ATOM 1372 C CA . ASP A 1 170 ? 13.223 -29.252 37.345 1.00 89.25 170 ASP A CA 1
ATOM 1373 C C . ASP A 1 170 ? 13.249 -27.712 37.341 1.00 89.25 170 ASP A C 1
ATOM 1375 O O . ASP A 1 170 ? 13.395 -27.069 38.388 1.00 89.25 170 ASP A O 1
ATOM 1379 N N . ILE A 1 171 ? 13.132 -27.119 36.146 1.00 93.94 171 ILE A N 1
ATOM 1380 C CA . ILE A 1 171 ? 13.264 -25.667 35.942 1.00 93.94 171 ILE A CA 1
ATOM 1381 C C . ILE A 1 171 ? 11.952 -24.895 36.163 1.00 93.94 171 ILE A C 1
ATOM 1383 O O . ILE A 1 171 ? 10.850 -25.425 35.982 1.00 93.94 171 ILE A O 1
ATOM 1387 N N . ARG A 1 172 ? 12.069 -23.601 36.482 1.00 93.38 172 ARG A N 1
ATOM 1388 C CA . ARG A 1 172 ? 11.003 -22.589 36.403 1.00 93.38 172 ARG A CA 1
ATOM 1389 C C . ARG A 1 172 ? 11.499 -21.379 35.614 1.00 93.38 172 ARG A C 1
ATOM 1391 O O . ARG A 1 172 ? 12.489 -20.771 36.012 1.00 93.38 172 ARG A O 1
ATOM 1398 N N . LEU A 1 173 ? 10.804 -21.015 34.538 1.00 95.00 173 LEU A N 1
ATOM 1399 C CA . LEU A 1 173 ? 10.976 -19.729 33.846 1.00 95.00 173 LEU A CA 1
ATOM 1400 C C . LEU A 1 173 ? 10.298 -18.602 34.650 1.00 95.00 173 LEU A C 1
ATOM 1402 O O . LEU A 1 173 ? 9.205 -18.811 35.188 1.00 95.00 173 LEU A O 1
ATOM 1406 N N . LEU A 1 174 ? 10.933 -17.427 34.725 1.00 90.44 174 LEU A N 1
ATOM 1407 C CA . LEU A 1 174 ? 10.456 -16.254 35.471 1.00 90.44 174 LEU A CA 1
ATOM 1408 C C . LEU A 1 174 ? 10.727 -14.914 34.753 1.00 90.44 174 LEU A C 1
ATOM 1410 O O . LEU A 1 174 ? 11.417 -14.859 33.743 1.00 90.44 174 LEU A O 1
ATOM 1414 N N . ASP A 1 175 ? 10.218 -13.838 35.361 1.00 85.81 175 ASP A N 1
ATOM 1415 C CA . ASP A 1 175 ? 10.326 -12.426 34.952 1.00 85.81 175 ASP A CA 1
ATOM 1416 C C . ASP A 1 175 ? 9.622 -12.072 33.628 1.00 85.81 175 ASP A C 1
ATOM 1418 O O . ASP A 1 175 ? 10.213 -11.602 32.656 1.00 85.81 175 ASP A O 1
ATOM 1422 N N . PHE A 1 176 ? 8.290 -12.200 33.639 1.00 90.06 176 PHE A N 1
ATOM 1423 C CA . PHE A 1 176 ? 7.403 -11.765 32.552 1.00 90.06 176 PHE A CA 1
ATOM 1424 C C . PHE A 1 176 ? 7.326 -10.231 32.387 1.00 90.06 176 PHE A C 1
ATOM 1426 O O . PHE A 1 176 ? 6.561 -9.747 31.556 1.00 90.06 176 PHE A O 1
ATOM 1433 N N . GLY A 1 177 ? 8.135 -9.447 33.113 1.00 84.44 177 GLY A N 1
ATOM 1434 C CA . GLY A 1 177 ? 8.179 -7.981 33.025 1.00 84.44 177 GLY A CA 1
ATOM 1435 C C . GLY A 1 177 ? 8.585 -7.423 31.651 1.00 84.44 177 GLY A C 1
ATOM 1436 O O . GLY A 1 177 ? 8.372 -6.239 31.388 1.00 84.44 177 GLY A O 1
ATOM 1437 N N . LEU A 1 178 ? 9.139 -8.254 30.757 1.00 88.00 178 LEU A N 1
ATOM 1438 C CA . LEU A 1 178 ? 9.350 -7.933 29.337 1.00 88.00 178 LEU A CA 1
ATOM 1439 C C . LEU A 1 178 ? 8.489 -8.768 28.374 1.00 88.00 178 LEU A C 1
ATOM 1441 O O . LEU A 1 178 ? 8.552 -8.539 27.163 1.00 88.00 178 LEU A O 1
ATOM 1445 N N . ALA A 1 179 ? 7.643 -9.672 28.868 1.00 91.62 179 ALA A N 1
ATOM 1446 C CA . ALA A 1 179 ? 6.744 -10.454 28.027 1.00 91.62 179 ALA A CA 1
ATOM 1447 C C . ALA A 1 179 ? 5.621 -9.587 27.423 1.00 91.62 179 ALA A C 1
ATOM 1449 O O . ALA A 1 179 ? 5.423 -8.428 27.796 1.00 91.62 179 ALA A O 1
ATOM 1450 N N . THR A 1 180 ? 4.896 -10.120 26.439 1.00 91.12 180 THR A N 1
ATOM 1451 C CA . THR A 1 180 ? 3.690 -9.473 25.896 1.00 91.12 180 THR A CA 1
ATOM 1452 C C . THR A 1 180 ? 2.785 -10.468 25.172 1.00 91.12 180 THR A C 1
ATOM 1454 O O . THR A 1 180 ? 3.236 -11.547 24.778 1.00 91.12 180 THR A O 1
ATOM 1457 N N . PHE A 1 181 ? 1.519 -10.090 24.979 1.00 88.25 181 PHE A N 1
ATOM 1458 C CA . PHE A 1 181 ? 0.611 -10.787 24.072 1.00 88.25 181 PHE A CA 1
ATOM 1459 C C . PHE A 1 181 ? 0.920 -10.411 22.618 1.00 88.25 181 PHE A C 1
ATOM 1461 O O . PHE A 1 181 ? 1.146 -9.247 22.292 1.00 88.25 181 PHE A O 1
ATOM 1468 N N . VAL A 1 182 ? 0.922 -11.409 21.739 1.00 77.12 182 VAL A N 1
ATOM 1469 C CA . VAL A 1 182 ? 1.246 -11.295 20.317 1.00 77.12 182 VAL A CA 1
ATOM 1470 C C . VAL A 1 182 ? 0.286 -12.179 19.527 1.00 77.12 182 VAL A C 1
ATOM 1472 O O . VAL A 1 182 ? 0.367 -13.409 19.567 1.00 77.12 182 VAL A O 1
ATOM 1475 N N . ASP A 1 183 ? -0.608 -11.547 18.765 1.00 65.69 183 ASP A N 1
ATOM 1476 C CA . ASP A 1 183 ? -1.385 -12.232 17.730 1.00 65.69 183 ASP A CA 1
ATOM 1477 C C . ASP A 1 183 ? -0.441 -12.968 16.772 1.00 65.69 183 ASP A C 1
ATOM 1479 O O . ASP A 1 183 ? 0.589 -12.425 16.375 1.00 65.69 183 ASP A O 1
ATOM 1483 N N . LYS A 1 184 ? -0.814 -14.172 16.319 1.00 48.16 184 LYS A N 1
ATOM 1484 C CA . LYS A 1 184 ? 0.056 -15.096 15.550 1.00 48.16 184 LYS A CA 1
ATOM 1485 C C . LYS A 1 184 ? 0.528 -14.582 14.170 1.00 48.16 184 LYS A C 1
ATOM 1487 O O . LYS A 1 184 ? 1.154 -15.330 13.422 1.00 48.16 184 LYS A O 1
ATOM 1492 N N . CYS A 1 185 ? 0.236 -13.326 13.823 1.00 46.78 185 CYS A N 1
ATOM 1493 C CA . CYS A 1 185 ? 0.720 -12.608 12.638 1.00 46.78 185 CYS A CA 1
ATOM 1494 C C . CYS A 1 185 ? 1.165 -11.152 12.927 1.00 46.78 185 CYS A C 1
ATOM 1496 O O . CYS A 1 185 ? 1.386 -10.395 11.986 1.00 46.78 185 CYS A O 1
ATOM 1498 N N . THR A 1 186 ? 1.297 -10.738 14.192 1.00 49.88 186 THR A N 1
ATOM 1499 C CA . THR A 1 186 ? 1.806 -9.408 14.570 1.00 49.88 186 THR A CA 1
ATOM 1500 C C . THR A 1 186 ? 3.312 -9.466 14.822 1.00 49.88 186 THR A C 1
ATOM 1502 O O . THR A 1 186 ? 3.791 -10.288 15.600 1.00 49.88 186 THR A O 1
ATOM 1505 N N . MET A 1 187 ? 4.053 -8.565 14.176 1.00 64.94 187 MET A N 1
ATOM 1506 C CA . MET A 1 187 ? 5.461 -8.306 14.480 1.00 64.94 187 MET A CA 1
ATOM 1507 C C . MET A 1 187 ? 5.566 -7.293 15.629 1.00 64.94 187 MET A C 1
ATOM 1509 O O . MET A 1 187 ? 4.728 -6.403 15.762 1.00 64.94 187 MET A O 1
ATOM 1513 N N . MET A 1 188 ? 6.595 -7.439 16.457 1.00 80.38 188 MET A N 1
ATOM 1514 C CA . MET A 1 188 ? 6.971 -6.521 17.531 1.00 80.38 188 MET A CA 1
ATOM 1515 C C . MET A 1 188 ? 8.104 -5.615 17.044 1.00 80.38 188 MET A C 1
ATOM 1517 O O . MET A 1 188 ? 8.997 -6.076 16.337 1.00 80.38 188 MET A O 1
ATOM 1521 N N . GLU A 1 189 ? 8.087 -4.339 17.427 1.00 73.94 189 GLU A N 1
ATOM 1522 C CA . GLU A 1 189 ? 8.992 -3.312 16.874 1.00 73.94 189 GLU A CA 1
ATOM 1523 C C . GLU A 1 189 ? 9.867 -2.627 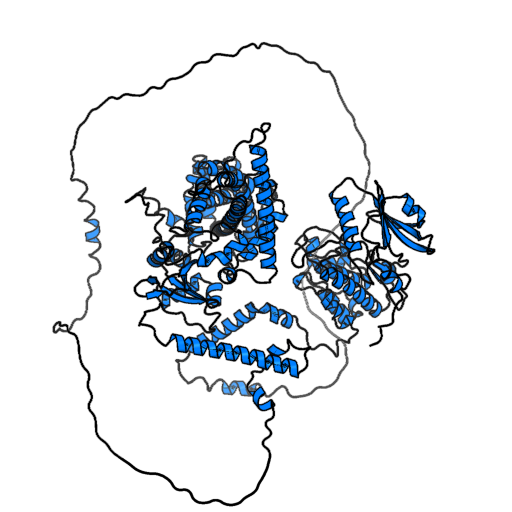17.939 1.00 73.94 189 GLU A C 1
ATOM 1525 O O . GLU A 1 189 ? 10.705 -1.792 17.617 1.00 73.94 189 GLU A O 1
ATOM 1530 N N . ASN A 1 190 ? 9.708 -2.983 19.217 1.00 79.75 190 ASN A N 1
ATOM 1531 C CA . ASN A 1 190 ? 10.457 -2.400 20.328 1.00 79.75 190 ASN A CA 1
ATOM 1532 C C . ASN A 1 190 ? 11.723 -3.212 20.660 1.00 79.75 190 ASN A C 1
ATOM 1534 O O . ASN A 1 190 ? 11.631 -4.407 20.948 1.00 79.75 190 ASN A O 1
ATOM 1538 N N . ILE A 1 191 ? 12.888 -2.557 20.700 1.00 85.12 191 ILE A N 1
ATOM 1539 C CA . ILE A 1 191 ? 14.153 -3.163 21.151 1.00 85.12 191 ILE A CA 1
ATOM 1540 C C . ILE A 1 191 ? 14.072 -3.437 22.662 1.00 85.12 191 ILE A C 1
ATOM 1542 O O . ILE A 1 191 ? 14.119 -2.507 23.468 1.00 85.12 191 ILE A O 1
ATOM 1546 N N . VAL A 1 192 ? 13.933 -4.707 23.050 1.00 84.56 192 VAL A N 1
ATOM 1547 C CA . VAL A 1 192 ? 13.900 -5.176 24.449 1.00 84.56 192 VAL A CA 1
ATOM 1548 C C . VAL A 1 192 ? 14.580 -6.539 24.594 1.00 84.56 192 VAL A C 1
ATOM 1550 O O . VAL A 1 192 ? 14.838 -7.218 23.602 1.00 84.56 192 VAL A O 1
ATOM 1553 N N . GLY A 1 193 ? 14.869 -6.922 25.840 1.00 85.94 193 GLY A N 1
ATOM 1554 C CA . GLY A 1 193 ? 15.635 -8.116 26.203 1.00 85.94 193 GLY A CA 1
ATOM 1555 C C . GLY A 1 193 ? 17.059 -7.771 26.646 1.00 85.94 193 GLY A C 1
ATOM 1556 O O . GLY A 1 193 ? 17.427 -6.601 26.768 1.00 85.94 193 GLY A O 1
ATOM 1557 N N . THR A 1 194 ? 17.872 -8.795 26.886 1.00 87.88 194 THR A N 1
ATOM 1558 C CA . THR A 1 194 ? 19.277 -8.656 27.300 1.00 87.88 194 THR A CA 1
ATOM 1559 C C . THR A 1 194 ? 20.203 -8.758 26.074 1.00 87.88 194 THR A C 1
ATOM 1561 O O . THR A 1 194 ? 20.140 -9.780 25.392 1.00 87.88 194 THR A O 1
ATOM 1564 N N . PRO A 1 195 ? 21.075 -7.766 25.770 1.00 87.56 195 PRO A N 1
ATOM 1565 C CA . PRO A 1 195 ? 21.744 -7.637 24.464 1.00 87.56 195 PRO A CA 1
ATOM 1566 C C . PRO A 1 195 ? 22.447 -8.884 23.910 1.00 87.56 195 PRO A C 1
ATOM 1568 O O . PRO A 1 195 ? 22.312 -9.166 22.724 1.00 87.56 195 PRO A O 1
ATOM 1571 N N . LEU A 1 196 ? 23.133 -9.666 24.753 1.00 88.94 196 LEU A N 1
ATOM 1572 C CA . LEU A 1 196 ? 23.806 -10.910 24.347 1.00 88.94 196 LEU A CA 1
ATOM 1573 C C . LEU A 1 196 ? 22.835 -11.974 23.793 1.00 88.94 196 LEU A C 1
ATOM 1575 O O . LEU A 1 196 ? 23.195 -12.739 22.902 1.00 88.94 196 LEU A O 1
ATOM 1579 N N . TYR A 1 197 ? 21.608 -12.011 24.316 1.00 93.31 197 TYR A N 1
ATOM 1580 C CA . TYR A 1 197 ? 20.570 -12.987 23.979 1.00 93.31 197 TYR A CA 1
ATOM 1581 C C . TYR A 1 197 ? 19.542 -12.445 22.968 1.00 93.31 197 TYR A C 1
ATOM 1583 O O . TYR A 1 197 ? 18.647 -13.189 22.559 1.00 93.31 197 TYR A O 1
ATOM 1591 N N . MET A 1 198 ? 19.649 -11.174 22.554 1.00 92.81 198 MET A N 1
ATOM 1592 C CA . MET A 1 198 ? 18.764 -10.576 21.549 1.00 92.81 198 MET A CA 1
ATOM 1593 C C . MET A 1 198 ? 18.984 -11.200 20.167 1.00 92.81 198 MET A C 1
ATOM 1595 O O . MET A 1 198 ? 20.114 -11.413 19.726 1.00 92.81 198 MET A O 1
ATOM 1599 N N . ALA A 1 199 ? 17.887 -11.425 19.444 1.00 91.94 199 ALA A N 1
ATOM 1600 C CA . ALA A 1 199 ? 17.938 -11.878 18.060 1.00 91.94 199 ALA A CA 1
ATOM 1601 C C . ALA A 1 199 ? 18.399 -10.755 17.100 1.00 91.94 199 ALA A C 1
ATOM 1603 O O . ALA A 1 199 ? 18.163 -9.574 17.380 1.00 91.94 199 ALA A O 1
ATOM 1604 N N . PRO A 1 200 ? 19.002 -11.078 15.937 1.00 90.12 200 PRO A N 1
ATOM 1605 C CA . PRO A 1 200 ? 19.523 -10.084 14.995 1.00 90.12 200 PRO A CA 1
ATOM 1606 C C . PRO A 1 200 ? 18.466 -9.093 14.517 1.00 90.12 200 PRO A C 1
ATOM 1608 O O . PRO A 1 200 ? 18.768 -7.921 14.312 1.00 90.12 200 PRO A O 1
ATOM 1611 N N . GLU A 1 201 ? 17.228 -9.556 14.351 1.00 90.62 201 GLU A N 1
ATOM 1612 C CA . GLU A 1 201 ? 16.080 -8.735 13.974 1.00 90.62 201 GLU A CA 1
ATOM 1613 C C . GLU A 1 201 ? 15.639 -7.730 15.058 1.00 90.62 201 GLU A C 1
ATOM 1615 O O . GLU A 1 201 ? 15.139 -6.661 14.706 1.00 90.62 201 GLU A O 1
ATOM 1620 N N . ILE A 1 202 ? 15.901 -8.013 16.344 1.00 88.31 202 ILE A N 1
ATOM 1621 C CA . ILE A 1 202 ? 15.706 -7.063 17.455 1.00 88.31 202 ILE A CA 1
ATOM 1622 C C . ILE A 1 202 ? 16.798 -5.991 17.399 1.00 88.31 202 ILE A C 1
ATOM 1624 O O . ILE A 1 202 ? 16.494 -4.804 17.337 1.00 88.31 202 ILE A O 1
ATOM 1628 N N . ILE A 1 203 ? 18.070 -6.408 17.359 1.00 84.31 203 ILE A N 1
ATOM 1629 C CA . ILE A 1 203 ? 19.234 -5.500 17.369 1.00 84.31 203 ILE A CA 1
ATOM 1630 C C . ILE A 1 203 ? 19.210 -4.553 16.156 1.00 84.31 203 ILE A C 1
ATOM 1632 O O . ILE A 1 203 ? 19.562 -3.382 16.269 1.00 84.31 203 ILE A O 1
ATOM 1636 N N . LYS A 1 204 ? 18.769 -5.049 14.993 1.00 81.00 204 LYS A N 1
ATOM 1637 C CA . LYS A 1 204 ? 18.654 -4.282 13.741 1.00 81.00 204 LYS A CA 1
ATOM 1638 C C . LYS A 1 204 ? 17.311 -3.540 13.595 1.00 81.00 204 LYS A C 1
ATOM 1640 O O . LYS A 1 204 ? 17.087 -2.933 12.554 1.00 81.00 204 LYS A O 1
ATOM 1645 N N . ASN A 1 205 ? 16.425 -3.594 14.598 1.00 80.19 205 ASN A N 1
ATOM 1646 C CA . ASN A 1 205 ? 15.106 -2.943 14.618 1.00 80.19 205 ASN A CA 1
ATOM 1647 C C . ASN A 1 205 ? 14.245 -3.226 13.360 1.00 80.19 205 ASN A C 1
ATOM 1649 O O . ASN A 1 205 ? 13.602 -2.332 12.815 1.00 80.19 205 ASN A O 1
ATOM 1653 N N . MET A 1 206 ? 14.250 -4.472 12.871 1.00 73.62 206 MET A N 1
ATOM 1654 C CA . MET A 1 206 ? 13.610 -4.858 11.595 1.00 73.62 206 MET A CA 1
ATOM 1655 C C . MET A 1 206 ? 12.174 -5.391 11.750 1.00 73.62 206 MET A C 1
ATOM 1657 O O . MET A 1 206 ? 11.603 -5.921 10.798 1.00 73.62 206 MET A O 1
ATOM 1661 N N . GLY A 1 207 ? 11.613 -5.302 12.958 1.00 77.69 207 GLY A N 1
ATOM 1662 C CA . GLY A 1 207 ? 10.435 -6.065 13.362 1.00 77.69 207 GLY A CA 1
ATOM 1663 C C . GLY A 1 207 ? 10.782 -7.534 13.645 1.00 77.69 207 GLY A C 1
ATOM 1664 O O . GLY A 1 207 ? 11.556 -8.161 12.920 1.00 77.69 207 GLY A O 1
ATOM 1665 N N . TYR A 1 208 ? 10.213 -8.112 14.701 1.00 82.56 208 TYR A N 1
ATOM 1666 C CA . TYR A 1 208 ? 10.483 -9.495 15.106 1.00 82.56 208 TYR A CA 1
ATOM 1667 C C . TYR A 1 208 ? 9.218 -10.243 15.533 1.00 82.56 208 TYR A C 1
ATOM 1669 O O . TYR A 1 208 ? 8.195 -9.648 15.859 1.00 82.56 208 TYR A O 1
ATOM 1677 N N . SER A 1 209 ? 9.286 -11.571 15.515 1.00 87.75 209 SER A N 1
ATOM 1678 C CA . SER A 1 209 ? 8.203 -12.473 15.930 1.00 87.75 209 SER A CA 1
ATOM 1679 C C . SER A 1 209 ? 8.627 -13.281 17.159 1.00 87.75 209 SER A C 1
ATOM 1681 O O . SER A 1 209 ? 9.733 -13.099 17.669 1.00 87.75 209 SER A O 1
ATOM 1683 N N . SER A 1 210 ? 7.786 -14.216 17.612 1.00 92.12 210 SER A N 1
ATOM 1684 C CA . SER A 1 210 ? 8.100 -15.119 18.729 1.00 92.12 210 SER A CA 1
ATOM 1685 C C . SER A 1 210 ? 9.397 -15.928 18.538 1.00 92.12 210 SER A C 1
ATOM 1687 O O . SER A 1 210 ? 10.000 -16.380 19.508 1.00 92.12 210 SER A O 1
ATOM 1689 N N . GLN A 1 211 ? 9.889 -16.030 17.298 1.00 94.06 211 GLN A N 1
ATOM 1690 C CA . GLN A 1 211 ? 11.180 -16.623 16.943 1.00 94.06 211 GLN A CA 1
ATOM 1691 C C . GLN A 1 211 ? 12.388 -15.981 17.653 1.00 94.06 211 GLN A C 1
ATOM 1693 O O . GLN A 1 211 ? 13.461 -16.591 17.659 1.00 94.06 211 GLN A O 1
ATOM 1698 N N . CYS A 1 212 ? 12.249 -14.796 18.266 1.00 94.00 212 CYS A N 1
ATOM 1699 C CA . CYS A 1 212 ? 13.285 -14.222 19.128 1.00 94.00 212 CYS A CA 1
ATOM 1700 C C . CYS A 1 212 ? 13.633 -15.127 20.317 1.00 94.00 212 CYS A C 1
ATOM 1702 O O . CYS A 1 212 ? 14.811 -15.339 20.588 1.00 94.00 212 CYS A O 1
ATOM 1704 N N . ASP A 1 213 ? 12.628 -15.729 20.957 1.00 96.44 213 ASP A N 1
ATOM 1705 C CA . ASP A 1 213 ? 12.813 -16.602 22.121 1.00 96.44 213 ASP A CA 1
ATOM 1706 C C . ASP A 1 213 ? 13.658 -17.836 21.750 1.00 96.44 213 ASP A C 1
ATOM 1708 O O . ASP A 1 213 ? 14.484 -18.299 22.534 1.00 96.44 213 ASP A O 1
ATOM 1712 N N . ILE A 1 214 ? 13.513 -18.331 20.513 1.00 97.62 214 ILE A N 1
ATOM 1713 C CA . ILE A 1 214 ? 14.277 -19.474 19.990 1.00 97.62 214 ILE A CA 1
ATOM 1714 C C . ILE A 1 214 ? 15.755 -19.130 19.787 1.00 97.62 214 ILE A C 1
ATOM 1716 O O . ILE A 1 214 ? 16.627 -19.957 20.055 1.00 97.62 214 ILE A O 1
ATOM 1720 N N . TRP A 1 215 ? 16.047 -17.906 19.340 1.00 96.25 215 TRP A N 1
ATOM 1721 C CA . TRP A 1 215 ? 17.424 -17.430 19.230 1.00 96.25 215 TRP A CA 1
ATOM 1722 C C . TRP A 1 215 ? 18.085 -17.379 20.608 1.00 96.25 215 TRP A C 1
ATOM 1724 O O . TRP A 1 215 ? 19.185 -17.898 20.776 1.00 96.25 215 TRP A O 1
ATOM 1734 N N . SER A 1 216 ? 17.395 -16.827 21.611 1.00 96.44 216 SER A N 1
ATOM 1735 C CA . SER A 1 216 ? 17.902 -16.756 22.984 1.00 96.44 216 SER A CA 1
ATOM 1736 C C . SER A 1 216 ? 18.199 -18.146 23.571 1.00 96.44 216 SER A C 1
ATOM 1738 O O . SER A 1 216 ? 19.250 -18.329 24.187 1.00 96.44 216 SER A O 1
ATOM 1740 N N . ILE A 1 217 ? 17.353 -19.153 23.300 1.00 96.50 217 ILE A N 1
ATOM 1741 C CA . ILE A 1 217 ? 17.628 -20.565 23.637 1.00 96.50 217 ILE A CA 1
ATOM 1742 C C . ILE A 1 217 ? 18.910 -21.063 22.942 1.00 96.50 217 ILE A C 1
ATOM 1744 O O . ILE A 1 217 ? 19.765 -21.662 23.594 1.00 96.50 217 ILE A O 1
ATOM 1748 N N . GLY A 1 218 ? 19.087 -20.784 21.647 1.00 95.06 218 GLY A N 1
ATOM 1749 C CA . GLY A 1 218 ? 20.307 -21.142 20.911 1.00 95.06 218 GLY A CA 1
ATOM 1750 C C . GLY A 1 218 ? 21.574 -20.511 21.505 1.00 95.06 218 GLY A C 1
ATOM 1751 O O . GLY A 1 218 ? 22.584 -21.194 21.677 1.00 95.06 218 GLY A O 1
ATOM 1752 N N . VAL A 1 219 ? 21.508 -19.234 21.902 1.00 94.06 219 VAL A N 1
ATOM 1753 C CA . VAL A 1 219 ? 22.611 -18.529 22.584 1.00 94.06 219 VAL A CA 1
ATOM 1754 C C . VAL A 1 219 ? 22.935 -19.177 23.935 1.00 94.06 219 VAL A C 1
ATOM 1756 O O . VAL A 1 219 ? 24.112 -19.316 24.266 1.00 94.06 219 VAL A O 1
ATOM 1759 N N . MET A 1 220 ? 21.935 -19.638 24.696 1.00 92.31 220 MET A N 1
ATOM 1760 C CA . MET A 1 220 ? 22.163 -20.366 25.955 1.00 92.31 220 MET A CA 1
ATOM 1761 C C . MET A 1 220 ? 22.900 -21.698 25.756 1.00 92.31 220 MET A C 1
ATOM 1763 O O . MET A 1 220 ? 23.725 -22.059 26.596 1.00 92.31 220 MET A O 1
ATOM 1767 N N . ILE A 1 221 ? 22.652 -22.416 24.651 1.00 91.88 221 ILE A N 1
ATOM 1768 C CA . ILE A 1 221 ? 23.437 -23.616 24.317 1.00 91.88 221 ILE A CA 1
ATOM 1769 C C . ILE A 1 221 ? 24.885 -23.221 23.991 1.00 91.88 221 ILE A C 1
ATOM 1771 O O . ILE A 1 221 ? 25.806 -23.874 24.477 1.00 91.88 221 ILE A O 1
ATOM 1775 N N . ILE A 1 222 ? 25.117 -22.128 23.248 1.00 89.38 222 ILE A N 1
ATOM 1776 C CA . ILE A 1 222 ? 26.493 -21.674 22.981 1.00 89.38 222 ILE A CA 1
ATOM 1777 C C . ILE A 1 222 ? 27.218 -21.255 24.262 1.00 89.38 222 ILE A C 1
ATOM 1779 O O . ILE A 1 222 ? 28.345 -21.696 24.473 1.00 89.38 222 ILE A O 1
ATOM 1783 N N . PHE A 1 223 ? 26.573 -20.491 25.148 1.00 88.62 223 PHE A N 1
ATOM 1784 C CA . PHE A 1 223 ? 27.142 -20.094 26.443 1.00 88.62 223 PHE A CA 1
ATOM 1785 C C . PHE A 1 223 ? 27.599 -21.300 27.285 1.00 88.62 223 PHE A C 1
ATOM 1787 O O . PHE A 1 223 ? 28.595 -21.206 28.002 1.00 88.62 223 PHE A O 1
ATOM 1794 N N . LYS A 1 224 ? 26.919 -22.453 27.179 1.00 88.44 224 LYS A N 1
ATOM 1795 C CA . LYS A 1 224 ? 27.319 -23.676 27.889 1.00 88.44 224 LYS A CA 1
ATOM 1796 C C . LYS A 1 224 ? 28.634 -24.281 27.383 1.00 88.44 224 LYS A C 1
ATOM 1798 O O . LYS A 1 224 ? 29.384 -24.835 28.192 1.00 88.44 224 LYS A O 1
ATOM 1803 N N . PHE A 1 225 ? 28.871 -24.233 26.072 1.00 84.31 225 PHE A N 1
ATOM 1804 C CA . PHE A 1 225 ? 29.995 -24.912 25.420 1.00 84.31 225 PHE A CA 1
ATOM 1805 C C . PHE A 1 225 ? 31.195 -23.995 25.138 1.00 84.31 225 PHE A C 1
ATOM 1807 O O . PHE A 1 225 ? 32.320 -24.485 25.117 1.00 84.31 225 PHE A O 1
ATOM 1814 N N . ASP A 1 226 ? 31.003 -22.679 24.978 1.00 83.25 226 ASP A N 1
ATOM 1815 C CA . ASP A 1 226 ? 32.103 -21.718 24.817 1.00 83.25 226 ASP A CA 1
ATOM 1816 C C . ASP A 1 226 ? 31.835 -20.394 25.556 1.00 83.25 226 ASP A C 1
ATOM 1818 O O . ASP A 1 226 ? 30.881 -19.661 25.275 1.00 83.25 226 ASP A O 1
ATOM 1822 N N . LYS A 1 227 ? 32.748 -20.037 26.469 1.00 79.69 227 LYS A N 1
ATOM 1823 C CA . LYS A 1 227 ? 32.696 -18.784 27.240 1.00 79.69 227 LYS A CA 1
ATOM 1824 C C . LYS A 1 227 ? 32.952 -17.526 26.387 1.00 79.69 227 LYS A C 1
ATOM 1826 O O . LYS A 1 227 ? 32.751 -16.417 26.869 1.00 79.69 227 LYS A O 1
ATOM 1831 N N . ASN A 1 228 ? 33.346 -17.665 25.116 1.00 84.62 228 ASN A N 1
ATOM 1832 C CA . ASN A 1 228 ? 33.494 -16.573 24.143 1.00 84.62 228 ASN A CA 1
ATOM 1833 C C . ASN A 1 228 ? 32.206 -16.270 23.348 1.00 84.62 228 ASN A C 1
ATOM 1835 O O . ASN A 1 228 ? 32.288 -15.613 22.306 1.00 84.62 228 ASN A O 1
ATOM 1839 N N . VAL A 1 229 ? 31.033 -16.725 23.813 1.00 85.94 229 VAL A N 1
ATOM 1840 C CA . VAL A 1 229 ? 29.729 -16.587 23.131 1.00 85.94 229 VAL A CA 1
ATOM 1841 C C . VAL A 1 229 ? 29.487 -15.216 22.483 1.00 85.94 229 VAL A C 1
ATOM 1843 O O . VAL A 1 229 ? 29.049 -15.169 21.340 1.00 85.94 229 VAL A O 1
ATOM 1846 N N . GLU A 1 230 ? 29.852 -14.104 23.128 1.00 85.81 230 GLU A N 1
ATOM 1847 C CA . GLU A 1 230 ? 29.687 -12.751 22.571 1.00 85.81 230 GLU A CA 1
ATOM 1848 C C . GLU A 1 230 ? 30.427 -12.558 21.233 1.00 85.81 230 GLU A C 1
ATOM 1850 O O . GLU A 1 230 ? 29.852 -12.047 20.271 1.00 85.81 230 GLU A O 1
ATOM 1855 N N . LYS A 1 231 ? 31.681 -13.021 21.129 1.00 85.12 231 LYS A N 1
ATOM 1856 C CA . LYS A 1 231 ? 32.481 -12.941 19.893 1.00 85.12 231 LYS A CA 1
ATOM 1857 C C . LYS A 1 231 ? 31.901 -13.842 18.804 1.00 85.12 231 LYS A C 1
ATOM 1859 O O . LYS A 1 231 ? 31.857 -13.448 17.640 1.00 85.12 231 LYS A O 1
ATOM 1864 N N . ILE A 1 232 ? 31.453 -15.036 19.194 1.00 84.50 232 ILE A N 1
ATOM 1865 C CA . ILE A 1 232 ? 30.879 -16.050 18.301 1.00 84.50 232 ILE A CA 1
ATOM 1866 C C . ILE A 1 232 ? 29.582 -15.518 17.691 1.00 84.50 232 ILE A C 1
ATOM 1868 O O . ILE A 1 232 ? 29.469 -15.424 16.471 1.00 84.50 232 ILE A O 1
ATOM 1872 N N . ILE A 1 233 ? 28.646 -15.076 18.533 1.00 86.81 233 ILE A N 1
ATOM 1873 C CA . ILE A 1 233 ? 27.373 -14.490 18.112 1.00 86.81 233 ILE A CA 1
ATOM 1874 C C . ILE A 1 233 ? 27.611 -13.224 17.281 1.00 86.81 233 ILE A C 1
ATOM 1876 O O . ILE A 1 233 ? 27.063 -13.117 16.186 1.00 86.81 233 ILE A O 1
ATOM 1880 N N . THR A 1 234 ? 28.492 -12.311 17.705 1.00 84.38 234 THR A N 1
ATOM 1881 C CA . THR A 1 234 ? 28.820 -11.103 16.921 1.00 84.38 234 THR A CA 1
ATOM 1882 C C . THR A 1 234 ? 29.329 -11.451 15.518 1.00 84.38 234 THR A C 1
ATOM 1884 O O . THR A 1 234 ? 28.894 -10.837 14.540 1.00 84.38 234 THR A O 1
ATOM 1887 N N . LYS A 1 235 ? 30.189 -12.473 15.385 1.00 83.38 235 LYS A N 1
ATOM 1888 C CA . LYS A 1 235 ? 30.637 -12.971 14.078 1.00 83.38 235 LYS A CA 1
ATOM 1889 C C . LYS A 1 235 ? 29.474 -13.562 13.272 1.00 83.38 235 LYS A C 1
ATOM 1891 O O . LYS A 1 235 ? 29.264 -13.143 12.138 1.00 83.38 235 LYS A O 1
ATOM 1896 N N . MET A 1 236 ? 28.680 -14.465 13.853 1.00 83.25 236 MET A N 1
ATOM 1897 C CA . MET A 1 236 ? 27.539 -15.099 13.173 1.00 83.25 236 MET A CA 1
ATOM 1898 C C . MET A 1 236 ? 26.501 -14.075 12.673 1.00 83.25 236 MET A C 1
ATOM 1900 O O . MET A 1 236 ? 25.956 -14.222 11.579 1.00 83.25 236 MET A O 1
ATOM 1904 N N . VAL A 1 237 ? 26.249 -13.006 13.438 1.00 83.69 237 VAL A N 1
ATOM 1905 C CA . VAL A 1 237 ? 25.308 -11.924 13.086 1.00 83.69 237 VAL A CA 1
ATOM 1906 C C . VAL A 1 237 ? 25.845 -10.990 11.998 1.00 83.69 237 VAL A C 1
ATOM 1908 O O . VAL A 1 237 ? 25.053 -10.451 11.211 1.00 83.69 237 VAL A O 1
ATOM 1911 N N . LYS A 1 238 ? 27.168 -10.799 11.946 1.00 79.88 238 LYS A N 1
ATOM 1912 C CA . LYS A 1 238 ? 27.863 -10.024 10.912 1.00 79.88 238 LYS A CA 1
ATOM 1913 C C . LYS A 1 238 ? 27.939 -10.804 9.599 1.00 79.88 238 LYS A C 1
ATOM 1915 O O . LYS A 1 238 ? 27.435 -10.341 8.579 1.00 79.88 238 LYS A O 1
ATOM 1920 N N . ASP A 1 239 ? 28.514 -12.000 9.647 1.00 80.50 239 ASP A N 1
ATOM 1921 C CA . ASP A 1 239 ? 28.827 -12.820 8.473 1.00 80.50 239 ASP A CA 1
ATOM 1922 C C . ASP A 1 239 ? 27.589 -13.599 7.969 1.00 80.50 239 ASP A C 1
ATOM 1924 O O . ASP A 1 239 ? 27.614 -14.216 6.906 1.00 80.50 239 ASP A O 1
ATOM 1928 N N . SER A 1 240 ? 26.477 -13.543 8.717 1.00 77.19 240 SER A N 1
ATOM 1929 C CA . SER A 1 240 ? 25.181 -14.182 8.424 1.00 77.19 240 SER A CA 1
ATOM 1930 C C . SER A 1 240 ? 25.238 -15.705 8.239 1.00 77.19 240 SER A C 1
ATOM 1932 O O . SER A 1 240 ? 24.372 -16.293 7.589 1.00 77.19 240 SER A O 1
ATOM 1934 N N . LYS A 1 241 ? 26.239 -16.341 8.853 1.00 77.00 241 LYS A N 1
ATOM 1935 C CA . LYS A 1 241 ? 26.538 -17.772 8.783 1.00 77.00 241 LYS A CA 1
ATOM 1936 C C . LYS A 1 241 ? 26.856 -18.296 10.185 1.00 77.00 241 LYS A C 1
ATOM 1938 O O . LYS A 1 241 ? 27.595 -17.655 10.927 1.00 77.00 241 LYS A O 1
ATOM 1943 N N . VAL A 1 242 ? 26.330 -19.469 10.527 1.00 77.94 242 VAL A N 1
ATOM 1944 C CA . VAL A 1 242 ? 26.716 -20.199 11.742 1.00 77.94 242 VAL A CA 1
ATOM 1945 C C . VAL A 1 242 ? 28.064 -20.880 11.483 1.00 77.94 242 VAL A C 1
ATOM 1947 O O . VAL A 1 242 ? 28.206 -21.639 10.525 1.00 77.94 242 VAL A O 1
ATOM 1950 N N . GLU A 1 243 ? 29.063 -20.592 12.315 1.00 79.25 243 GLU A N 1
ATOM 1951 C CA . GLU A 1 243 ? 30.362 -21.271 12.316 1.00 79.25 243 GLU A CA 1
ATOM 1952 C C . GLU A 1 243 ? 30.764 -21.587 13.759 1.00 79.25 243 GLU A C 1
ATOM 1954 O O . GLU A 1 243 ? 30.912 -20.678 14.579 1.00 79.25 243 GLU A O 1
ATOM 1959 N N . PHE A 1 244 ? 30.927 -22.871 14.072 1.00 80.31 244 PHE A N 1
ATOM 1960 C CA . PHE A 1 244 ? 31.319 -23.336 15.400 1.00 80.31 244 PHE A CA 1
ATOM 1961 C C . PHE A 1 244 ? 32.854 -23.330 15.555 1.00 80.31 244 PHE A C 1
ATOM 1963 O O . PHE A 1 244 ? 33.539 -23.809 14.650 1.00 80.31 244 PHE A O 1
ATOM 1970 N N . PRO A 1 245 ? 33.418 -22.811 16.667 1.00 78.62 245 PRO A N 1
ATOM 1971 C CA . PRO A 1 245 ? 34.848 -22.934 16.965 1.00 78.62 245 PRO A CA 1
ATOM 1972 C C . PRO A 1 245 ? 35.272 -24.380 17.261 1.00 78.62 245 PRO A C 1
ATOM 1974 O O . PRO A 1 245 ? 34.446 -25.194 17.671 1.00 78.62 245 PRO A O 1
ATOM 1977 N N . ASP A 1 246 ? 36.573 -24.669 17.157 1.00 78.56 246 ASP A N 1
ATOM 1978 C CA . ASP A 1 246 ? 37.145 -26.025 17.268 1.00 78.56 246 ASP A CA 1
ATOM 1979 C C . ASP A 1 246 ? 36.742 -26.793 18.542 1.00 78.56 246 ASP A C 1
ATOM 1981 O O . ASP A 1 246 ? 36.638 -28.014 18.509 1.00 78.56 246 ASP A O 1
ATOM 1985 N N . ILE A 1 247 ? 36.438 -26.106 19.651 1.00 76.25 247 ILE A N 1
ATOM 1986 C CA . ILE A 1 247 ? 35.951 -26.727 20.899 1.00 76.25 247 ILE A CA 1
ATOM 1987 C C . ILE A 1 247 ? 34.670 -27.569 20.699 1.00 76.25 247 ILE A C 1
ATOM 1989 O O . ILE A 1 247 ? 34.464 -28.574 21.386 1.00 76.25 247 ILE A O 1
ATOM 1993 N N . TRP A 1 248 ? 33.851 -27.229 19.697 1.00 82.50 248 TRP A N 1
ATOM 1994 C CA . TRP A 1 248 ? 32.644 -27.970 19.319 1.00 82.50 248 TRP A CA 1
ATOM 1995 C C . TRP A 1 248 ? 32.924 -29.296 18.610 1.00 82.50 248 TRP A C 1
ATOM 1997 O O . TRP A 1 248 ? 31.998 -30.088 18.460 1.00 82.50 248 TRP A O 1
ATOM 2007 N N . SER A 1 249 ? 34.172 -29.612 18.239 1.00 78.50 249 SER A N 1
ATOM 2008 C CA . SER A 1 249 ? 34.524 -30.936 17.700 1.00 78.50 249 SER A CA 1
ATOM 2009 C C . SER A 1 249 ? 34.242 -32.082 18.685 1.00 78.50 249 SER A C 1
ATOM 2011 O O . SER A 1 249 ? 34.203 -33.242 18.283 1.00 78.50 249 SER A O 1
ATOM 2013 N N . SER A 1 250 ? 34.069 -31.756 19.971 1.00 76.69 250 SER A N 1
ATOM 2014 C CA . SER A 1 250 ? 33.689 -32.672 21.055 1.00 76.69 250 SER A CA 1
ATOM 2015 C C . SER A 1 250 ? 32.173 -32.769 21.307 1.00 76.69 250 SER A C 1
ATOM 2017 O O . SER A 1 250 ? 31.729 -33.683 21.999 1.00 76.69 250 SER A O 1
ATOM 2019 N N . VAL A 1 251 ? 31.380 -31.850 20.747 1.00 85.38 251 VAL A N 1
ATOM 2020 C CA . VAL A 1 251 ? 29.917 -31.759 20.899 1.00 85.38 251 VAL A CA 1
ATOM 2021 C C . VAL A 1 251 ? 29.246 -32.558 19.783 1.00 85.38 251 VAL A C 1
ATOM 2023 O O . VAL A 1 251 ? 29.696 -32.498 18.637 1.00 85.38 251 VAL A O 1
ATOM 2026 N N . SER A 1 252 ? 28.167 -33.297 20.066 1.00 85.75 252 SER A N 1
ATOM 2027 C CA . SER A 1 252 ? 27.560 -34.167 19.053 1.00 85.75 252 SER A CA 1
ATOM 2028 C C . SER A 1 252 ? 27.006 -33.385 17.860 1.00 85.75 252 SER A C 1
ATOM 2030 O O . SER A 1 252 ? 26.497 -32.266 17.982 1.00 85.75 252 SER A O 1
ATOM 2032 N N . SER A 1 253 ? 27.029 -34.010 16.681 1.00 82.12 253 SER A N 1
ATOM 2033 C CA . SER A 1 253 ? 26.463 -33.429 15.459 1.00 82.12 253 SER A CA 1
ATOM 2034 C C . SER A 1 253 ? 24.960 -33.134 15.568 1.00 82.12 253 SER A C 1
ATOM 2036 O O . SER A 1 253 ? 24.459 -32.291 14.832 1.00 82.12 253 SER A O 1
ATOM 2038 N N . GLY A 1 254 ? 24.241 -33.761 16.509 1.00 85.12 254 GLY A N 1
ATOM 2039 C CA . GLY A 1 254 ? 22.828 -33.474 16.779 1.00 85.12 254 GLY A CA 1
ATOM 2040 C C . GLY A 1 254 ? 22.593 -32.231 17.628 1.00 85.12 254 GLY A C 1
ATOM 2041 O O . GLY A 1 254 ? 21.601 -31.534 17.411 1.00 85.12 254 GLY A O 1
ATOM 2042 N N . ALA A 1 255 ? 23.508 -31.922 18.549 1.00 87.00 255 ALA A N 1
ATOM 2043 C CA . ALA A 1 255 ? 23.525 -30.631 19.224 1.00 87.00 255 ALA A CA 1
ATOM 2044 C C . ALA A 1 255 ? 23.931 -29.517 18.242 1.00 87.00 255 ALA A C 1
ATOM 2046 O O . ALA A 1 255 ? 23.283 -28.473 18.212 1.00 87.00 255 ALA A O 1
ATOM 2047 N N . GLN A 1 256 ? 24.938 -29.756 17.390 1.00 89.00 256 GLN A N 1
ATOM 2048 C CA . GLN A 1 256 ? 25.373 -28.801 16.360 1.00 89.00 256 GLN A CA 1
ATOM 2049 C C . GLN A 1 256 ? 24.250 -28.460 15.360 1.00 89.00 256 GLN A C 1
ATOM 2051 O O . GLN A 1 256 ? 23.961 -27.281 15.165 1.00 89.00 256 GLN A O 1
ATOM 2056 N N . ASP A 1 257 ? 23.580 -29.465 14.778 1.00 89.94 257 ASP A N 1
ATOM 2057 C CA . ASP A 1 257 ? 22.457 -29.273 13.839 1.00 89.94 257 ASP A CA 1
ATOM 2058 C C . ASP A 1 257 ? 21.307 -28.482 14.485 1.00 89.94 257 ASP A C 1
ATOM 2060 O O . ASP A 1 257 ? 20.832 -27.492 13.925 1.00 89.94 257 ASP A O 1
ATOM 2064 N N . LEU A 1 258 ? 20.926 -28.823 15.724 1.00 92.12 258 LEU A N 1
ATOM 2065 C CA . LEU A 1 258 ? 19.880 -28.089 16.437 1.00 92.12 258 LEU A CA 1
ATOM 2066 C C . LEU A 1 258 ? 20.260 -26.622 16.690 1.00 92.12 258 LEU A C 1
ATOM 2068 O O . LEU A 1 258 ? 19.423 -25.734 16.517 1.00 92.12 258 LEU A O 1
ATOM 2072 N N . VAL A 1 259 ? 21.507 -26.354 17.084 1.00 92.75 259 VAL A N 1
ATOM 2073 C CA . VAL A 1 259 ? 21.987 -24.986 17.326 1.00 92.75 259 VAL A CA 1
ATOM 2074 C C . VAL A 1 259 ? 22.085 -24.194 16.020 1.00 92.75 259 VAL A C 1
ATOM 2076 O O . VAL A 1 259 ? 21.708 -23.022 16.011 1.00 92.75 259 VAL A O 1
ATOM 2079 N N . GLU A 1 260 ? 22.485 -24.808 14.899 1.00 91.25 260 GLU A N 1
ATOM 2080 C CA . GLU A 1 260 ? 22.414 -24.154 13.584 1.00 91.25 260 GLU A CA 1
ATOM 2081 C C . GLU A 1 260 ? 20.965 -23.773 13.246 1.00 91.25 260 GLU A C 1
ATOM 2083 O O . GLU A 1 260 ? 20.688 -22.634 12.863 1.00 91.25 260 GLU A O 1
ATOM 2088 N N . LEU A 1 261 ? 20.022 -24.696 13.444 1.00 93.06 261 LEU A N 1
ATOM 2089 C CA . LEU A 1 261 ? 18.597 -24.477 13.199 1.00 93.06 261 LEU A CA 1
ATOM 2090 C C . LEU A 1 261 ? 17.995 -23.377 14.101 1.00 93.06 261 LEU A C 1
ATOM 2092 O O . LEU A 1 261 ? 17.117 -22.635 13.644 1.00 93.06 261 LEU A O 1
ATOM 2096 N N . MET A 1 262 ? 18.477 -23.228 15.342 1.00 95.06 262 MET A N 1
ATOM 2097 C CA . MET A 1 262 ? 18.101 -22.155 16.280 1.00 95.06 262 MET A CA 1
ATOM 2098 C C . MET A 1 262 ? 18.749 -20.798 15.960 1.00 95.06 262 MET A C 1
ATOM 2100 O O . MET A 1 262 ? 18.118 -19.762 16.162 1.00 95.06 262 MET A O 1
ATOM 2104 N N . LEU A 1 263 ? 19.983 -20.770 15.447 1.00 94.00 263 LEU A N 1
ATOM 2105 C CA . LEU A 1 263 ? 20.763 -19.540 15.231 1.00 94.00 263 LEU A CA 1
ATOM 2106 C C . LEU A 1 263 ? 20.789 -19.067 13.771 1.00 94.00 263 LEU A C 1
ATOM 2108 O O . LEU A 1 263 ? 21.679 -18.335 13.332 1.00 94.00 263 LEU A O 1
ATOM 2112 N N . ARG A 1 264 ? 19.749 -19.406 13.005 1.00 90.75 264 ARG A N 1
ATOM 2113 C CA . ARG A 1 264 ? 19.509 -18.799 11.691 1.00 90.75 264 ARG A CA 1
ATOM 2114 C C . ARG A 1 264 ? 19.149 -17.322 11.830 1.00 90.75 264 ARG A C 1
ATOM 2116 O O . ARG A 1 264 ? 18.177 -16.949 12.492 1.00 90.75 264 ARG A O 1
ATOM 2123 N N . THR A 1 265 ? 19.931 -16.478 11.161 1.00 86.00 265 THR A N 1
ATOM 2124 C CA . THR A 1 265 ? 19.822 -15.010 11.198 1.00 86.00 265 THR A CA 1
ATOM 2125 C C . THR A 1 265 ? 18.551 -14.470 10.545 1.00 86.00 265 THR A C 1
ATOM 2127 O O . THR A 1 265 ? 18.100 -13.391 10.909 1.00 86.00 265 THR A O 1
ATOM 2130 N N . ASN A 1 266 ? 17.936 -15.226 9.629 1.00 84.88 266 ASN A N 1
ATOM 2131 C CA . ASN A 1 266 ? 16.574 -14.972 9.164 1.00 84.88 266 ASN A CA 1
ATOM 2132 C C . ASN A 1 266 ? 15.578 -15.788 10.020 1.00 84.88 266 ASN A C 1
ATOM 2134 O O . ASN A 1 266 ? 15.581 -17.020 9.904 1.00 84.88 266 ASN A O 1
ATOM 2138 N N . PRO A 1 267 ? 14.704 -15.152 10.829 1.00 87.00 267 PRO A N 1
ATOM 2139 C CA . PRO A 1 267 ? 13.768 -15.857 11.711 1.00 87.00 267 PRO A CA 1
ATOM 2140 C C . PRO A 1 267 ? 12.763 -16.757 10.979 1.00 87.00 267 PRO A C 1
ATOM 2142 O O . PRO A 1 267 ? 12.297 -17.731 11.564 1.00 87.00 267 PRO A O 1
ATOM 2145 N N . ALA A 1 268 ? 12.465 -16.496 9.699 1.00 83.06 268 ALA A N 1
ATOM 2146 C CA . ALA A 1 268 ? 11.573 -17.336 8.894 1.00 83.06 268 ALA A CA 1
ATOM 2147 C C . ALA A 1 268 ? 12.204 -18.678 8.465 1.00 83.06 268 ALA A C 1
ATOM 2149 O O . ALA A 1 268 ? 11.487 -19.580 8.040 1.00 83.06 268 ALA A O 1
ATOM 2150 N N . ASN A 1 269 ? 13.531 -18.819 8.581 1.00 86.44 269 ASN A N 1
ATOM 2151 C CA . ASN A 1 269 ? 14.260 -20.071 8.331 1.00 86.44 269 ASN A CA 1
ATOM 2152 C C . ASN A 1 269 ? 14.649 -20.808 9.629 1.00 86.44 269 ASN A C 1
ATOM 2154 O O . ASN A 1 269 ? 15.210 -21.907 9.560 1.00 86.44 269 ASN A O 1
ATOM 2158 N N . ARG A 1 270 ? 14.427 -20.167 10.785 1.00 93.50 270 ARG A N 1
ATOM 2159 C CA . ARG A 1 270 ? 14.752 -20.646 12.133 1.00 93.50 270 ARG A CA 1
ATOM 2160 C C . ARG A 1 270 ? 13.711 -21.678 12.575 1.00 93.50 270 ARG A C 1
ATOM 2162 O O . ARG A 1 270 ? 12.535 -21.531 12.255 1.00 93.50 270 ARG A O 1
ATOM 2169 N N . ILE A 1 271 ? 14.136 -22.708 13.300 1.00 94.31 271 ILE A N 1
ATOM 2170 C CA . ILE A 1 271 ? 13.231 -23.725 13.863 1.00 94.31 271 ILE A CA 1
ATOM 2171 C C . ILE A 1 271 ? 12.237 -23.100 14.860 1.00 94.31 271 ILE A C 1
ATOM 2173 O O . ILE A 1 271 ? 12.521 -22.053 15.439 1.00 94.31 271 ILE A O 1
ATOM 2177 N N . THR A 1 272 ? 11.069 -23.710 15.066 1.00 95.12 272 THR A N 1
ATOM 2178 C CA . THR A 1 272 ? 10.113 -23.304 16.117 1.00 95.12 272 THR A CA 1
ATOM 2179 C C . THR A 1 272 ? 10.255 -24.158 17.384 1.00 95.12 272 THR A C 1
ATOM 2181 O O . THR A 1 272 ? 10.700 -25.305 17.325 1.00 95.12 272 THR A O 1
ATOM 2184 N N . ALA A 1 273 ? 9.801 -23.655 18.542 1.00 93.50 273 ALA A N 1
ATOM 2185 C CA . ALA A 1 273 ? 9.816 -24.399 19.815 1.00 93.50 273 ALA A CA 1
ATOM 2186 C C . ALA A 1 273 ? 9.180 -25.800 19.710 1.00 93.50 273 ALA A C 1
ATOM 2188 O O . ALA A 1 273 ? 9.701 -26.778 20.243 1.00 93.50 273 ALA A O 1
ATOM 2189 N N . ARG A 1 274 ? 8.084 -25.924 18.950 1.00 92.12 274 ARG A N 1
ATOM 2190 C CA . ARG A 1 274 ? 7.387 -27.200 18.737 1.00 92.12 274 ARG A CA 1
ATOM 2191 C C . ARG A 1 274 ? 8.168 -28.180 17.855 1.00 92.12 274 ARG A C 1
ATOM 2193 O O . ARG A 1 274 ? 8.015 -29.386 18.015 1.00 92.12 274 ARG A O 1
ATOM 2200 N N . GLU A 1 275 ? 8.988 -27.688 16.932 1.00 91.19 275 GLU A N 1
ATOM 2201 C CA . GLU A 1 275 ? 9.856 -28.525 16.097 1.00 91.19 275 GLU A CA 1
ATOM 2202 C C . GLU A 1 275 ? 11.121 -28.958 16.851 1.00 91.19 275 GLU A C 1
ATOM 2204 O O . GLU A 1 275 ? 11.569 -30.087 16.660 1.00 91.19 275 GLU A O 1
ATOM 2209 N N . ILE A 1 276 ? 11.632 -28.132 17.775 1.00 95.06 276 ILE A N 1
ATOM 2210 C CA . ILE A 1 276 ? 12.725 -28.506 18.690 1.00 95.06 276 ILE A CA 1
ATOM 2211 C C . ILE A 1 276 ? 12.335 -29.746 19.509 1.00 95.06 276 ILE A C 1
ATOM 2213 O O . ILE A 1 276 ? 13.080 -30.723 19.537 1.00 95.06 276 ILE A O 1
ATOM 2217 N N . LEU A 1 277 ? 11.123 -29.780 20.073 1.00 92.19 277 LEU A N 1
ATOM 2218 C CA . LEU A 1 277 ? 10.583 -30.948 20.795 1.00 92.19 277 LEU A CA 1
ATOM 2219 C C . LEU A 1 277 ? 10.455 -32.221 19.929 1.00 92.19 277 LEU A C 1
ATOM 2221 O O . LEU A 1 277 ? 10.312 -33.325 20.455 1.00 92.19 277 LEU A O 1
ATOM 2225 N N . LEU A 1 278 ? 10.497 -32.091 18.599 1.00 90.25 278 LEU A N 1
ATOM 2226 C CA . LEU A 1 278 ? 10.456 -33.207 17.652 1.00 90.25 278 LEU A CA 1
ATOM 2227 C C . LEU A 1 278 ? 11.845 -33.600 17.120 1.00 90.25 278 LEU A C 1
ATOM 2229 O O . LEU A 1 278 ? 11.939 -34.600 16.396 1.00 90.25 278 LEU A O 1
ATOM 2233 N N . HIS A 1 279 ? 12.895 -32.854 17.474 1.00 91.25 279 HIS A N 1
ATOM 2234 C CA . HIS A 1 279 ? 14.251 -33.020 16.962 1.00 91.25 279 HIS A CA 1
ATOM 2235 C C . HIS A 1 279 ? 14.902 -34.339 17.437 1.00 91.25 279 HIS A C 1
ATOM 2237 O O . HIS A 1 279 ? 14.735 -34.702 18.605 1.00 91.25 279 HIS A O 1
ATOM 2243 N N . PRO A 1 280 ? 15.676 -35.053 16.593 1.00 87.44 280 PRO A N 1
ATOM 2244 C CA . PRO A 1 280 ? 16.297 -36.335 16.959 1.00 87.44 280 PRO A CA 1
ATOM 2245 C C . PRO A 1 280 ? 17.186 -36.244 18.204 1.00 87.44 280 PRO A C 1
ATOM 2247 O O . PRO A 1 280 ? 17.078 -37.067 19.112 1.00 87.44 280 PRO A O 1
ATOM 2250 N N . TRP A 1 281 ? 17.990 -35.179 18.302 1.00 90.88 281 TRP A N 1
ATOM 2251 C CA . TRP A 1 281 ? 18.852 -34.947 19.463 1.00 90.88 281 TRP A CA 1
ATOM 2252 C C . TRP A 1 281 ? 18.069 -34.775 20.769 1.00 90.88 281 TRP A C 1
ATOM 2254 O O . TRP A 1 281 ? 18.511 -35.260 21.805 1.00 90.88 281 TRP A O 1
ATOM 2264 N N . ILE A 1 282 ? 16.888 -34.147 20.727 1.00 91.12 282 ILE A N 1
ATOM 2265 C CA . ILE A 1 282 ? 16.022 -33.963 21.903 1.00 91.12 282 ILE A CA 1
ATOM 2266 C C . ILE A 1 282 ? 15.381 -35.286 22.344 1.00 91.12 282 ILE A C 1
ATOM 2268 O O . ILE A 1 282 ? 15.143 -35.488 23.532 1.00 91.12 282 ILE A O 1
ATOM 2272 N N . LYS A 1 283 ? 15.169 -36.220 21.412 1.00 85.62 283 LYS A N 1
ATOM 2273 C CA . LYS A 1 283 ? 14.658 -37.571 21.694 1.00 85.62 283 LYS A CA 1
ATOM 2274 C C . LYS A 1 283 ? 15.726 -38.568 22.149 1.00 85.62 283 LYS A C 1
ATOM 2276 O O . LYS A 1 283 ? 15.364 -39.648 22.605 1.00 85.62 283 LYS A O 1
ATOM 2281 N N . GLY A 1 284 ? 17.010 -38.222 22.028 1.00 71.94 284 GLY A N 1
ATOM 2282 C CA . GLY A 1 284 ? 18.120 -39.140 22.299 1.00 71.94 284 GLY A CA 1
ATOM 2283 C C . GLY A 1 284 ? 18.320 -40.201 21.209 1.00 71.94 284 GLY A C 1
ATOM 2284 O O . GLY A 1 284 ? 18.747 -41.309 21.514 1.00 71.94 284 GLY A O 1
ATOM 2285 N N . GLU A 1 285 ? 17.985 -39.889 19.952 1.00 70.88 285 GLU A N 1
ATOM 2286 C CA . GLU A 1 285 ? 18.199 -40.785 18.809 1.00 70.88 285 GLU A CA 1
ATOM 2287 C C . GLU A 1 285 ? 19.562 -40.531 18.135 1.00 70.88 285 GLU A C 1
ATOM 2289 O O . GLU A 1 285 ? 19.867 -39.399 17.751 1.00 70.88 285 GLU A O 1
ATOM 2294 N N . ASP A 1 286 ? 20.359 -41.588 17.929 1.00 49.94 286 ASP A N 1
ATOM 2295 C CA . ASP A 1 286 ? 21.612 -41.515 17.167 1.00 49.94 286 ASP A CA 1
ATOM 2296 C C . ASP A 1 286 ? 21.354 -41.235 15.677 1.00 49.94 286 ASP A C 1
ATOM 2298 O O . ASP A 1 286 ? 20.753 -42.043 14.959 1.00 49.94 286 ASP A O 1
ATOM 2302 N N . ILE A 1 287 ? 21.919 -40.131 15.176 1.00 48.75 287 ILE A N 1
ATOM 2303 C CA . ILE A 1 287 ? 21.793 -39.668 13.777 1.00 48.75 287 ILE A CA 1
ATOM 2304 C C . ILE A 1 287 ? 22.120 -40.765 12.754 1.00 48.75 287 ILE A C 1
ATOM 2306 O O . ILE A 1 287 ? 21.522 -40.818 11.680 1.00 48.75 287 ILE A O 1
ATOM 2310 N N . ILE A 1 288 ? 23.043 -41.668 13.093 1.00 41.25 288 ILE A N 1
ATOM 2311 C CA . ILE A 1 288 ? 23.569 -42.705 12.197 1.00 41.25 288 ILE A CA 1
ATOM 2312 C C . ILE A 1 288 ? 22.517 -43.789 11.856 1.00 41.25 288 ILE A C 1
ATOM 2314 O O . ILE A 1 288 ? 22.743 -44.569 10.930 1.00 41.25 288 ILE A O 1
ATOM 2318 N N . LYS A 1 289 ? 21.348 -43.841 12.529 1.00 36.59 289 LYS A N 1
ATOM 2319 C CA . LYS A 1 289 ? 20.294 -44.835 12.219 1.00 36.59 289 LYS A CA 1
ATOM 2320 C C . LYS A 1 289 ? 18.852 -44.334 12.026 1.00 36.59 289 LYS A C 1
ATOM 2322 O O . LYS A 1 289 ? 18.032 -45.167 11.643 1.00 36.59 289 LYS A O 1
ATOM 2327 N N . SER A 1 290 ? 18.509 -43.048 12.202 1.00 37.69 290 SER A N 1
ATOM 2328 C CA . SER A 1 290 ? 17.093 -42.609 12.088 1.00 37.69 290 SER A CA 1
ATOM 2329 C C . SER A 1 290 ? 16.764 -41.336 11.281 1.00 37.69 290 SER A C 1
ATOM 2331 O O . SER A 1 290 ? 15.645 -40.834 11.397 1.00 37.69 290 SER A O 1
ATOM 2333 N N . LEU A 1 291 ? 17.626 -40.851 10.366 1.00 28.36 291 LEU A N 1
ATOM 2334 C CA . LEU A 1 291 ? 17.218 -39.821 9.381 1.00 28.36 291 LEU A CA 1
ATOM 2335 C C . LEU A 1 291 ? 17.556 -40.141 7.914 1.00 28.36 291 LEU A C 1
ATOM 2337 O O . LEU A 1 291 ? 18.664 -39.863 7.455 1.00 28.36 291 LEU A O 1
ATOM 2341 N N . PRO A 1 292 ? 16.563 -40.546 7.099 1.00 33.53 292 PRO A N 1
ATOM 2342 C CA . PRO A 1 292 ? 16.593 -40.265 5.673 1.00 33.53 292 PRO A CA 1
ATOM 2343 C C . PRO A 1 292 ? 16.280 -38.774 5.451 1.00 33.53 292 PRO A C 1
ATOM 2345 O O . PRO A 1 292 ? 15.119 -38.380 5.402 1.00 33.53 292 PRO A O 1
ATOM 2348 N N . ASN A 1 293 ? 17.330 -37.950 5.345 1.00 32.28 293 ASN A N 1
ATOM 2349 C CA . ASN A 1 293 ? 17.342 -36.590 4.778 1.00 32.28 293 ASN A CA 1
ATOM 2350 C C . ASN A 1 293 ? 16.005 -35.810 4.829 1.00 32.28 293 ASN A C 1
ATOM 2352 O O . ASN A 1 293 ? 15.385 -35.570 3.787 1.00 32.28 293 ASN A O 1
ATOM 2356 N N . ARG A 1 294 ? 15.608 -35.311 6.012 1.00 36.47 294 ARG A N 1
ATOM 2357 C CA . ARG A 1 294 ? 14.533 -34.301 6.161 1.00 36.47 294 ARG A CA 1
ATOM 2358 C C . ARG A 1 294 ? 14.990 -32.920 5.685 1.00 36.47 294 ARG A C 1
ATOM 2360 O O . ARG A 1 294 ? 15.028 -31.940 6.421 1.00 36.47 294 ARG A O 1
ATOM 2367 N N . ASN A 1 295 ? 15.377 -32.867 4.418 1.00 34.22 295 ASN A N 1
ATOM 2368 C CA . ASN A 1 295 ? 15.876 -31.671 3.775 1.00 34.22 295 ASN A CA 1
ATOM 2369 C C . ASN A 1 295 ? 14.797 -30.587 3.715 1.00 34.22 295 ASN A C 1
ATOM 2371 O O . ASN A 1 295 ? 13.625 -30.857 3.446 1.00 34.22 295 ASN A O 1
ATOM 2375 N N . VAL A 1 296 ? 15.254 -29.334 3.804 1.00 34.97 296 VAL A N 1
ATOM 2376 C CA . VAL A 1 296 ? 14.483 -28.097 3.565 1.00 34.97 296 VAL A CA 1
ATOM 2377 C C . VAL A 1 296 ? 13.634 -28.174 2.284 1.00 34.97 296 VAL A C 1
ATOM 2379 O O . VAL A 1 296 ? 12.577 -27.552 2.198 1.00 34.97 296 VAL A O 1
ATOM 2382 N N . LEU A 1 297 ? 14.045 -29.008 1.322 1.00 32.31 297 LEU A N 1
ATOM 2383 C CA . LEU A 1 297 ? 13.295 -29.399 0.131 1.00 32.31 297 LEU A CA 1
ATOM 2384 C C . LEU A 1 297 ? 11.823 -29.771 0.400 1.00 32.31 297 LEU A C 1
ATOM 2386 O O . LEU A 1 297 ? 10.989 -29.428 -0.431 1.00 32.31 297 LEU A O 1
ATOM 2390 N N . GLU A 1 298 ? 11.487 -30.427 1.520 1.00 35.34 298 GLU A N 1
ATOM 2391 C CA . GLU A 1 298 ? 10.124 -30.898 1.822 1.00 35.34 298 GLU A CA 1
ATOM 2392 C C . GLU A 1 298 ? 9.201 -29.776 2.325 1.00 35.34 298 GLU A C 1
ATOM 2394 O O . GLU A 1 298 ? 8.113 -29.593 1.775 1.00 35.34 298 GLU A O 1
ATOM 2399 N N . LEU A 1 299 ? 9.655 -28.920 3.248 1.00 34.62 299 LEU A N 1
ATOM 2400 C CA . LEU A 1 299 ? 8.956 -27.667 3.583 1.00 34.62 299 LEU A CA 1
ATOM 2401 C C . LEU A 1 299 ? 8.863 -26.751 2.354 1.00 34.62 299 LEU A C 1
ATOM 2403 O O . LEU A 1 299 ? 7.795 -26.234 2.015 1.00 34.62 299 LEU A O 1
ATOM 2407 N N . MET A 1 300 ? 9.945 -26.667 1.578 1.00 30.92 300 MET A N 1
ATOM 2408 C CA . MET A 1 300 ? 9.924 -26.038 0.265 1.00 30.92 300 MET A CA 1
ATOM 2409 C C . MET A 1 300 ? 9.026 -26.771 -0.746 1.00 30.92 300 MET A C 1
ATOM 2411 O O . MET A 1 300 ? 8.687 -26.161 -1.752 1.00 30.92 300 MET A O 1
ATOM 2415 N N . THR A 1 301 ? 8.562 -28.013 -0.550 1.00 36.41 301 THR A N 1
ATOM 2416 C CA . THR A 1 301 ? 7.546 -28.594 -1.451 1.00 36.41 301 THR A CA 1
ATOM 2417 C C . THR A 1 301 ? 6.152 -28.033 -1.207 1.00 36.41 301 THR A C 1
ATOM 2419 O O . THR A 1 301 ? 5.389 -28.001 -2.179 1.00 36.41 301 THR A O 1
ATOM 2422 N N . LYS A 1 302 ? 5.870 -27.544 0.013 1.00 35.84 302 LYS A N 1
ATOM 2423 C CA . LYS A 1 302 ? 4.650 -26.805 0.383 1.00 35.84 302 LYS A CA 1
ATOM 2424 C C . LYS A 1 302 ? 4.708 -25.318 -0.001 1.00 35.84 302 LYS A C 1
ATOM 2426 O O . LYS A 1 302 ? 3.662 -24.747 -0.281 1.00 35.84 302 LYS A O 1
ATOM 2431 N N . PHE A 1 303 ? 5.902 -24.714 -0.084 1.00 32.50 303 PHE A N 1
ATOM 2432 C CA . PHE A 1 303 ? 6.075 -23.302 -0.485 1.00 32.50 303 PHE A CA 1
ATOM 2433 C C . PHE A 1 303 ? 6.540 -23.061 -1.938 1.00 32.50 303 PHE A C 1
ATOM 2435 O O . PHE A 1 303 ? 6.287 -21.992 -2.484 1.00 32.50 303 PHE A O 1
ATOM 2442 N N . ASN A 1 304 ? 7.151 -24.029 -2.637 1.00 35.75 304 ASN A N 1
ATOM 2443 C CA . ASN A 1 304 ? 7.556 -23.881 -4.051 1.00 35.75 304 ASN A CA 1
ATOM 2444 C C . ASN A 1 304 ? 6.373 -23.925 -5.039 1.00 35.75 304 ASN A C 1
ATOM 2446 O O . ASN A 1 304 ? 6.575 -24.288 -6.197 1.00 35.75 304 ASN A O 1
ATOM 2450 N N . THR A 1 305 ? 5.148 -23.583 -4.645 1.00 35.66 305 THR A N 1
ATOM 2451 C CA . THR A 1 305 ? 3.983 -23.596 -5.547 1.00 35.66 305 THR A CA 1
ATOM 2452 C C . THR A 1 305 ? 4.249 -22.739 -6.791 1.00 35.66 305 THR A C 1
ATOM 2454 O O . THR A 1 305 ? 3.991 -23.185 -7.904 1.00 35.66 305 THR A O 1
ATOM 2457 N N . GLU A 1 306 ? 4.930 -21.599 -6.634 1.00 36.97 306 GLU A N 1
ATOM 2458 C CA . GLU A 1 306 ? 5.359 -20.715 -7.729 1.00 36.97 306 GLU A CA 1
ATOM 2459 C C . GLU A 1 306 ? 6.603 -21.215 -8.488 1.00 36.97 306 GLU A C 1
ATOM 2461 O O . GLU A 1 306 ? 6.655 -21.167 -9.718 1.00 36.97 306 GLU A O 1
ATOM 2466 N N . ARG A 1 307 ? 7.630 -21.728 -7.790 1.00 37.47 307 ARG A N 1
ATOM 2467 C CA . ARG A 1 307 ? 8.873 -22.202 -8.438 1.00 37.47 307 ARG A CA 1
ATOM 2468 C C . ARG A 1 307 ? 8.679 -23.529 -9.180 1.00 37.47 307 ARG A C 1
ATOM 2470 O O . ARG A 1 307 ? 9.293 -23.733 -10.229 1.00 37.47 307 ARG A O 1
ATOM 2477 N N . LYS A 1 308 ? 7.794 -24.408 -8.693 1.00 39.88 308 LYS A N 1
ATOM 2478 C CA . LYS A 1 308 ? 7.305 -25.580 -9.437 1.00 39.88 308 LYS A CA 1
ATOM 2479 C C . LYS A 1 308 ? 6.502 -25.132 -10.655 1.00 39.88 308 LYS A C 1
ATOM 2481 O O . LYS A 1 308 ? 6.731 -25.685 -11.724 1.00 39.88 308 LYS A O 1
ATOM 2486 N N . LEU A 1 309 ? 5.674 -24.086 -10.540 1.00 36.50 309 LEU A N 1
ATOM 2487 C CA . LEU A 1 309 ? 5.001 -23.475 -11.690 1.00 36.50 309 LEU A CA 1
ATOM 2488 C C . LEU A 1 309 ? 6.017 -22.988 -12.732 1.00 36.50 309 LEU A C 1
ATOM 2490 O O . LEU A 1 309 ? 5.937 -23.424 -13.872 1.00 36.50 309 LEU A O 1
ATOM 2494 N N . LYS A 1 310 ? 7.043 -22.206 -12.356 1.00 36.25 310 LYS A N 1
ATOM 2495 C CA . LYS A 1 310 ? 8.114 -21.782 -13.284 1.00 36.25 310 LYS A CA 1
ATOM 2496 C C . LYS A 1 310 ? 8.852 -22.970 -13.928 1.00 36.25 310 LYS A C 1
ATOM 2498 O O . LYS A 1 310 ? 9.128 -22.919 -15.125 1.00 36.25 310 LYS A O 1
ATOM 2503 N N . LYS A 1 311 ? 9.115 -24.072 -13.208 1.00 35.75 311 LYS A N 1
ATOM 2504 C CA . LYS A 1 311 ? 9.685 -25.297 -13.814 1.00 35.75 311 LYS A CA 1
ATOM 2505 C C . LYS A 1 311 ? 8.715 -26.000 -14.775 1.00 35.75 311 LYS A C 1
ATOM 2507 O O . LYS A 1 311 ? 9.135 -26.371 -15.865 1.00 35.75 311 LYS A O 1
ATOM 2512 N N . ILE A 1 312 ? 7.439 -26.141 -14.419 1.00 40.09 312 ILE A N 1
ATOM 2513 C CA . ILE A 1 312 ? 6.403 -26.754 -15.267 1.00 40.09 312 ILE A CA 1
ATOM 2514 C C . ILE A 1 312 ? 6.154 -25.901 -16.520 1.00 40.09 312 ILE A C 1
ATOM 2516 O O . ILE A 1 312 ? 6.116 -26.441 -17.619 1.00 40.09 312 ILE A O 1
ATOM 2520 N N . ILE A 1 313 ? 6.093 -24.574 -16.385 1.00 42.25 313 ILE A N 1
ATOM 2521 C CA . ILE A 1 313 ? 6.034 -23.616 -17.497 1.00 42.25 313 ILE A CA 1
ATOM 2522 C C . ILE A 1 313 ? 7.260 -23.777 -18.399 1.00 42.25 313 ILE A C 1
ATOM 2524 O O . ILE A 1 313 ? 7.094 -23.892 -19.607 1.00 42.25 313 ILE A O 1
ATOM 2528 N N . ASN A 1 314 ? 8.476 -23.859 -17.850 1.00 38.12 314 ASN A N 1
ATOM 2529 C CA . ASN A 1 314 ? 9.686 -24.048 -18.657 1.00 38.12 314 ASN A CA 1
ATOM 2530 C C . ASN A 1 314 ? 9.712 -25.402 -19.390 1.00 38.12 314 ASN A C 1
ATOM 2532 O O . ASN A 1 314 ? 10.138 -25.450 -20.543 1.00 38.12 314 ASN A O 1
ATOM 2536 N N . VAL A 1 315 ? 9.208 -26.480 -18.779 1.00 40.84 315 VAL A N 1
ATOM 2537 C CA . VAL A 1 315 ? 9.036 -27.786 -19.444 1.00 40.84 315 VAL A CA 1
ATOM 2538 C C . VAL A 1 315 ? 7.967 -27.708 -20.540 1.00 40.84 315 VAL A C 1
ATOM 2540 O O . VAL A 1 315 ? 8.214 -28.151 -21.657 1.00 40.84 315 VAL A O 1
ATOM 2543 N N . ILE A 1 316 ? 6.822 -27.069 -20.286 1.00 42.97 316 ILE A N 1
ATOM 2544 C CA . ILE A 1 316 ? 5.765 -26.854 -21.287 1.00 42.97 316 ILE A CA 1
ATOM 2545 C C . ILE A 1 316 ? 6.281 -25.990 -22.451 1.00 42.97 316 ILE A C 1
ATOM 2547 O O . ILE A 1 316 ? 6.061 -26.336 -23.609 1.00 42.97 316 ILE A O 1
ATOM 2551 N N . LEU A 1 317 ? 7.035 -24.921 -22.179 1.00 38.38 317 LEU A N 1
ATOM 2552 C CA . LEU A 1 317 ? 7.690 -24.087 -23.193 1.00 38.38 317 LEU A CA 1
ATOM 2553 C C . LEU A 1 317 ? 8.746 -24.871 -23.989 1.00 38.38 317 LEU A C 1
ATOM 2555 O O . LEU A 1 317 ? 8.857 -24.674 -25.200 1.00 38.38 317 LEU A O 1
ATOM 2559 N N . ALA A 1 318 ? 9.484 -25.789 -23.357 1.00 38.41 318 ALA A N 1
ATOM 2560 C CA . ALA A 1 318 ? 10.386 -26.703 -24.054 1.00 38.41 318 ALA A CA 1
ATOM 2561 C C . ALA A 1 318 ? 9.612 -27.675 -24.965 1.00 38.41 318 ALA A C 1
ATOM 2563 O O . ALA A 1 318 ? 9.954 -27.805 -26.139 1.00 38.41 318 ALA A O 1
ATOM 2564 N N . CYS A 1 319 ? 8.516 -28.277 -24.495 1.00 39.94 319 CYS A N 1
ATOM 2565 C CA . CYS A 1 319 ? 7.645 -29.129 -25.312 1.00 39.94 319 CYS A CA 1
ATOM 2566 C C . CYS A 1 319 ? 6.986 -28.366 -26.479 1.00 39.94 319 CYS A C 1
ATOM 2568 O O . CYS A 1 319 ? 6.863 -28.910 -27.577 1.00 39.94 319 CYS A O 1
ATOM 2570 N N . ILE A 1 320 ? 6.611 -27.096 -26.284 1.00 42.59 320 ILE A N 1
ATOM 2571 C CA . ILE A 1 320 ? 6.093 -26.209 -27.339 1.00 42.59 320 ILE A CA 1
ATOM 2572 C C . ILE A 1 320 ? 7.183 -25.894 -28.377 1.00 42.59 320 ILE A C 1
ATOM 2574 O O . ILE A 1 320 ? 6.913 -25.941 -29.578 1.00 42.59 320 ILE A O 1
ATOM 2578 N N . ARG A 1 321 ? 8.425 -25.630 -27.943 1.00 39.28 321 ARG A N 1
ATOM 2579 C CA . ARG A 1 321 ? 9.581 -25.455 -28.843 1.00 39.28 321 ARG A CA 1
ATOM 2580 C C . ARG A 1 321 ? 9.871 -26.733 -29.640 1.00 39.28 321 ARG A C 1
ATOM 2582 O O . ARG A 1 321 ? 10.003 -26.660 -30.858 1.00 39.28 321 ARG A O 1
ATOM 2589 N N . LEU A 1 322 ? 9.867 -27.901 -28.993 1.00 43.28 322 LEU A N 1
ATOM 2590 C CA . LEU A 1 322 ? 10.068 -29.200 -29.650 1.00 43.28 322 LEU A CA 1
ATOM 2591 C C . LEU A 1 322 ? 8.970 -29.509 -30.685 1.00 43.28 322 LEU A C 1
ATOM 2593 O O . LEU A 1 322 ? 9.286 -29.937 -31.795 1.00 43.28 322 LEU A O 1
ATOM 2597 N N . LYS A 1 323 ? 7.695 -29.204 -30.396 1.00 43.16 323 LYS A N 1
ATOM 2598 C CA . LYS A 1 323 ? 6.604 -29.353 -31.380 1.00 43.16 323 LYS A CA 1
ATOM 2599 C C . LYS A 1 323 ? 6.710 -28.406 -32.585 1.00 43.16 323 LYS A C 1
ATOM 2601 O O . LYS A 1 323 ? 6.175 -28.743 -33.637 1.00 43.16 323 LYS A O 1
ATOM 2606 N N . LYS A 1 324 ? 7.433 -27.281 -32.493 1.00 43.09 324 LYS A N 1
ATOM 2607 C CA . LYS A 1 324 ? 7.751 -26.432 -33.660 1.00 43.09 324 LYS A CA 1
ATOM 2608 C C . LYS A 1 324 ? 8.952 -26.921 -34.488 1.00 43.09 324 LYS A C 1
ATOM 2610 O O . LYS A 1 324 ? 9.108 -26.470 -35.615 1.00 43.09 324 LYS A O 1
ATOM 2615 N N . GLY A 1 325 ? 9.764 -27.853 -33.982 1.00 38.44 325 GLY A N 1
ATOM 2616 C CA . GLY A 1 325 ? 10.960 -28.361 -34.673 1.00 38.44 325 GLY A CA 1
ATOM 2617 C C . GLY A 1 325 ? 10.725 -29.494 -35.684 1.00 38.44 325 GLY A C 1
ATOM 2618 O O . GLY A 1 325 ? 11.667 -29.935 -36.334 1.00 38.44 325 GLY A O 1
ATOM 2619 N N . SER A 1 326 ? 9.495 -29.999 -35.836 1.00 36.41 326 SER A N 1
ATOM 2620 C CA . SER A 1 326 ? 9.210 -31.244 -36.579 1.00 36.41 326 SER A CA 1
ATOM 2621 C C . SER A 1 326 ? 9.110 -31.093 -38.111 1.00 36.41 326 SER A C 1
ATOM 2623 O O . SER A 1 326 ? 8.218 -31.658 -38.739 1.00 36.41 326 SER A O 1
ATOM 2625 N N . LYS A 1 327 ? 10.055 -30.366 -38.724 1.00 45.16 327 LYS A N 1
ATOM 2626 C CA . LYS A 1 327 ? 10.394 -30.449 -40.159 1.00 45.16 327 LYS A CA 1
ATOM 2627 C C . LYS A 1 327 ? 11.887 -30.144 -40.371 1.00 45.16 327 LYS A C 1
ATOM 2629 O O . LYS A 1 327 ? 12.232 -28.978 -40.488 1.00 45.16 327 LYS A O 1
ATOM 2634 N N . VAL A 1 328 ? 12.738 -31.179 -40.447 1.00 33.94 328 VAL A N 1
ATOM 2635 C CA . VAL A 1 328 ? 13.944 -31.278 -41.314 1.00 33.94 328 VAL A CA 1
ATOM 2636 C C . VAL A 1 328 ? 14.653 -32.641 -41.128 1.00 33.94 328 VAL A C 1
ATOM 2638 O O . VAL A 1 328 ? 14.932 -33.073 -40.017 1.00 33.94 328 VAL A O 1
ATOM 2641 N N . ASN A 1 329 ? 14.915 -33.306 -42.258 1.00 32.72 329 ASN A N 1
ATOM 2642 C CA . ASN A 1 329 ? 15.862 -34.395 -42.570 1.00 32.72 329 ASN A CA 1
ATOM 2643 C C . ASN A 1 329 ? 16.319 -35.428 -41.509 1.00 32.72 329 ASN A C 1
ATOM 2645 O O . ASN A 1 329 ? 17.205 -35.190 -40.686 1.00 32.72 329 ASN A O 1
ATOM 2649 N N . LYS A 1 330 ? 15.917 -36.690 -41.740 1.00 34.19 330 LYS A N 1
ATOM 2650 C CA . LYS A 1 330 ? 16.685 -37.884 -41.337 1.00 34.19 330 LYS A CA 1
ATOM 2651 C C . LYS A 1 330 ? 18.050 -37.907 -42.056 1.00 34.19 330 LYS A C 1
ATOM 2653 O O . LYS A 1 330 ? 18.088 -38.202 -43.247 1.00 34.19 330 LYS A O 1
ATOM 2658 N N . LYS A 1 331 ? 19.162 -37.676 -41.343 1.00 34.16 331 LYS A N 1
ATOM 2659 C CA . LYS A 1 331 ? 20.502 -38.187 -41.743 1.00 34.16 331 LYS A CA 1
ATOM 2660 C C . LYS A 1 331 ? 21.558 -38.245 -40.625 1.00 34.16 331 LYS A C 1
ATOM 2662 O O . LYS A 1 331 ? 22.461 -39.068 -40.708 1.00 34.16 331 LYS A O 1
ATOM 2667 N N . ASN A 1 332 ? 21.425 -37.462 -39.548 1.00 34.72 332 ASN A N 1
ATOM 2668 C CA . ASN A 1 332 ? 22.471 -37.355 -38.511 1.00 34.72 332 ASN A CA 1
ATOM 2669 C C . ASN A 1 332 ? 22.382 -38.370 -37.346 1.00 34.72 332 ASN A C 1
ATOM 2671 O O . ASN A 1 332 ? 23.278 -38.403 -36.505 1.00 34.72 332 ASN A O 1
ATOM 2675 N N . SER A 1 333 ? 21.355 -39.226 -37.279 1.00 33.06 333 SER A N 1
ATOM 2676 C CA . SER A 1 333 ? 21.147 -40.149 -36.144 1.00 33.06 333 SER A CA 1
ATOM 2677 C C . SER A 1 333 ? 22.216 -41.243 -35.998 1.00 33.06 333 SER A C 1
ATOM 2679 O O . SER A 1 333 ? 22.395 -41.774 -34.906 1.00 33.06 333 SER A O 1
ATOM 2681 N N . LEU A 1 334 ? 22.946 -41.569 -37.070 1.00 34.84 334 LEU A N 1
ATOM 2682 C CA . LEU A 1 334 ? 23.927 -42.664 -37.087 1.00 34.84 334 LEU A CA 1
ATOM 2683 C C . LEU A 1 334 ? 25.316 -42.291 -36.535 1.00 34.84 334 LEU A C 1
ATOM 2685 O O . LEU A 1 334 ? 26.113 -43.190 -36.287 1.00 34.84 334 LEU A O 1
ATOM 2689 N N . LYS A 1 335 ? 25.621 -41.004 -36.294 1.00 34.50 335 LYS A N 1
ATOM 2690 C CA . LYS A 1 335 ? 26.933 -40.584 -35.749 1.00 34.50 335 LYS A CA 1
ATOM 2691 C C . LYS A 1 335 ? 27.012 -40.496 -34.218 1.00 34.50 335 LYS A C 1
ATOM 2693 O O . LYS A 1 335 ? 28.120 -40.496 -33.697 1.00 34.50 335 LYS A O 1
ATOM 2698 N N . LEU A 1 336 ? 25.887 -40.461 -33.493 1.00 33.69 336 LEU A N 1
ATOM 2699 C CA . LEU A 1 336 ? 25.893 -40.414 -32.015 1.00 33.69 336 LEU A CA 1
ATOM 2700 C C . LEU A 1 336 ? 25.880 -41.802 -31.347 1.00 33.69 336 LEU A C 1
ATOM 2702 O O . LEU A 1 336 ? 26.351 -41.940 -30.219 1.00 33.69 336 LEU A O 1
ATOM 2706 N N . GLN A 1 337 ? 25.374 -42.842 -32.019 1.00 34.38 337 GLN A N 1
ATOM 2707 C CA . GLN A 1 337 ? 25.277 -44.188 -31.428 1.00 34.38 337 GLN A CA 1
ATOM 2708 C C . GLN A 1 337 ? 26.633 -44.896 -31.257 1.00 34.38 337 GLN A C 1
ATOM 2710 O O . GLN A 1 337 ? 26.736 -45.814 -30.444 1.00 34.38 337 GLN A O 1
ATOM 2715 N N . SER A 1 338 ? 27.678 -44.469 -31.972 1.00 32.31 338 SER A N 1
ATOM 2716 C CA . SER A 1 338 ? 29.042 -44.988 -31.806 1.00 32.31 338 SER A CA 1
ATOM 2717 C C . SER A 1 338 ? 29.736 -44.434 -30.556 1.00 32.31 338 SER A C 1
ATOM 2719 O O . SER A 1 338 ? 30.378 -45.193 -29.835 1.00 32.31 338 SER A O 1
ATOM 2721 N N . GLN A 1 339 ? 29.570 -43.142 -30.247 1.00 36.25 339 GLN A N 1
ATOM 2722 C CA . GLN A 1 339 ? 30.245 -42.505 -29.107 1.00 36.25 339 GLN A CA 1
ATOM 2723 C C . GLN A 1 339 ? 29.700 -42.976 -27.747 1.00 36.25 339 GLN A C 1
ATOM 2725 O O . GLN A 1 339 ? 30.478 -43.192 -26.820 1.00 36.25 339 GLN A O 1
ATOM 2730 N N . PHE A 1 340 ? 28.392 -43.229 -27.625 1.00 32.97 340 PHE A N 1
ATOM 2731 C CA . PHE A 1 340 ? 27.805 -43.675 -26.351 1.00 32.97 340 PHE A CA 1
ATOM 2732 C C . PHE A 1 340 ? 28.239 -45.083 -25.905 1.00 32.97 340 PHE A C 1
ATOM 2734 O O . PHE A 1 340 ? 28.236 -45.361 -24.707 1.00 32.97 340 PHE A O 1
ATOM 2741 N N . LYS A 1 341 ? 28.668 -45.965 -26.822 1.00 30.98 341 LYS A N 1
ATOM 2742 C CA . LYS A 1 341 ? 29.119 -47.327 -26.469 1.00 30.98 341 LYS A CA 1
ATOM 2743 C C . LYS A 1 341 ? 30.544 -47.403 -25.903 1.00 30.98 341 LYS A C 1
ATOM 2745 O O . LYS A 1 341 ? 30.916 -48.449 -25.380 1.00 30.98 341 LYS A O 1
ATOM 2750 N N . ALA A 1 342 ? 31.329 -46.325 -25.966 1.00 32.41 342 ALA A N 1
ATOM 2751 C CA . ALA A 1 342 ? 32.692 -46.302 -25.426 1.00 32.41 342 ALA A CA 1
ATOM 2752 C C . ALA A 1 342 ? 32.742 -46.042 -23.905 1.00 32.41 342 ALA A C 1
ATOM 2754 O O . ALA A 1 342 ? 33.667 -46.487 -23.234 1.00 32.41 342 ALA A O 1
ATOM 2755 N N . SER A 1 343 ? 31.743 -45.346 -23.348 1.00 30.14 343 SER A N 1
ATOM 2756 C CA . SER A 1 343 ? 31.806 -44.817 -21.974 1.00 30.14 343 SER A CA 1
ATOM 2757 C C . SER A 1 343 ? 31.397 -45.802 -20.866 1.00 30.14 343 SER A C 1
ATOM 2759 O O . SER A 1 343 ? 31.596 -45.495 -19.695 1.00 30.14 343 SER A O 1
ATOM 2761 N N . GLN A 1 344 ? 30.819 -46.964 -21.194 1.00 32.06 344 GLN A N 1
ATOM 2762 C CA . GLN A 1 344 ? 30.241 -47.905 -20.214 1.00 32.06 344 GLN A CA 1
ATOM 2763 C C . GLN A 1 344 ? 31.134 -49.123 -19.890 1.00 32.06 344 GLN A C 1
ATOM 2765 O O . GLN A 1 344 ? 30.619 -50.188 -19.566 1.00 32.06 344 GLN A O 1
ATOM 2770 N N . ARG A 1 345 ? 32.469 -49.007 -19.995 1.00 29.12 345 ARG A N 1
ATOM 2771 C CA . ARG A 1 345 ? 33.397 -50.121 -19.683 1.00 29.12 345 ARG A CA 1
ATOM 2772 C C . ARG A 1 345 ? 34.290 -49.946 -18.450 1.00 29.12 345 ARG A C 1
ATOM 2774 O O . ARG A 1 345 ? 34.811 -50.946 -17.975 1.00 29.12 345 ARG A O 1
ATOM 2781 N N . ASN A 1 346 ? 34.417 -48.740 -17.892 1.00 29.36 346 ASN A N 1
ATOM 2782 C CA . ASN A 1 346 ? 35.319 -48.469 -16.762 1.00 29.36 346 ASN A CA 1
ATOM 2783 C C . ASN A 1 346 ? 34.570 -47.889 -15.547 1.00 29.36 346 ASN A C 1
ATOM 2785 O O . ASN A 1 346 ? 34.565 -46.674 -15.371 1.00 29.36 346 ASN A O 1
ATOM 2789 N N . THR A 1 347 ? 33.936 -48.736 -14.721 1.00 26.09 347 THR A N 1
ATOM 2790 C CA . THR A 1 347 ? 33.613 -48.481 -13.284 1.00 26.09 347 THR A CA 1
ATOM 2791 C C . THR A 1 347 ? 32.964 -49.718 -12.633 1.00 26.09 347 THR A C 1
ATOM 2793 O O . THR A 1 347 ? 31.816 -49.695 -12.199 1.00 26.09 347 THR A O 1
ATOM 2796 N N . SER A 1 348 ? 33.684 -50.843 -12.572 1.00 25.52 348 SER A N 1
ATOM 2797 C CA . SER A 1 348 ? 33.172 -52.068 -11.929 1.00 25.52 348 SER A CA 1
ATOM 2798 C C . SER A 1 348 ? 34.287 -52.935 -11.331 1.00 25.52 348 SER A C 1
ATOM 2800 O O . SER A 1 348 ? 34.458 -54.092 -11.715 1.00 25.52 348 SER A O 1
ATOM 2802 N N . SER A 1 349 ? 35.071 -52.372 -10.407 1.00 24.09 349 SER A N 1
ATOM 2803 C CA . SER A 1 349 ? 36.106 -53.114 -9.677 1.00 24.09 349 SER A CA 1
ATOM 2804 C C . SER A 1 349 ? 36.488 -52.476 -8.332 1.00 24.09 349 SER A C 1
ATOM 2806 O O . SER A 1 349 ? 36.705 -51.273 -8.233 1.00 24.09 349 SER A O 1
ATOM 2808 N N . SER A 1 350 ? 36.641 -53.345 -7.328 1.00 25.80 350 SER A N 1
ATOM 2809 C CA . SER A 1 350 ? 37.504 -53.192 -6.144 1.00 25.80 350 SER A CA 1
ATOM 2810 C C . SER A 1 350 ? 37.200 -52.094 -5.112 1.00 25.80 350 SER A C 1
ATOM 2812 O O . SER A 1 350 ? 37.806 -51.026 -5.090 1.00 25.80 350 SER A O 1
ATOM 2814 N N . SER A 1 351 ? 36.415 -52.466 -4.101 1.00 25.05 351 SER A N 1
ATOM 2815 C CA . SER A 1 351 ? 36.675 -52.051 -2.716 1.00 25.05 351 SER A CA 1
ATOM 2816 C C . SER A 1 351 ? 37.946 -52.730 -2.179 1.00 25.05 351 SER A C 1
ATOM 2818 O O . SER A 1 351 ? 38.040 -53.948 -2.328 1.00 25.05 351 SER A O 1
ATOM 2820 N N . ASN A 1 352 ? 38.860 -52.011 -1.505 1.00 23.97 352 ASN A N 1
ATOM 2821 C CA . ASN A 1 352 ? 39.658 -52.560 -0.386 1.00 23.97 352 ASN A CA 1
ATOM 2822 C C . ASN A 1 352 ? 40.540 -51.528 0.363 1.00 23.97 352 ASN A C 1
ATOM 2824 O O . ASN A 1 352 ? 41.287 -50.777 -0.248 1.00 23.97 352 ASN A O 1
ATOM 2828 N N . ILE A 1 353 ? 40.483 -51.612 1.700 1.00 24.38 353 ILE A N 1
ATOM 2829 C CA . ILE A 1 353 ? 41.601 -51.579 2.675 1.00 24.38 353 ILE A CA 1
ATOM 2830 C C . ILE A 1 353 ? 42.558 -50.355 2.712 1.00 24.38 353 ILE A C 1
ATOM 2832 O O . ILE A 1 353 ? 43.478 -50.210 1.919 1.00 24.38 353 ILE A O 1
ATOM 2836 N N . LEU A 1 354 ? 42.390 -49.561 3.781 1.00 23.03 354 LEU A N 1
ATOM 2837 C CA . LEU A 1 354 ? 43.414 -49.036 4.717 1.00 23.03 354 LEU A CA 1
ATOM 2838 C C . LEU A 1 354 ? 44.914 -49.068 4.308 1.00 23.03 354 LEU A C 1
ATOM 2840 O O . LEU A 1 354 ? 45.513 -50.137 4.226 1.00 23.03 354 LEU A O 1
ATOM 2844 N N . SER A 1 355 ? 45.611 -47.923 4.404 1.00 21.86 355 SER A N 1
ATOM 2845 C CA . SER A 1 355 ? 46.436 -47.565 5.592 1.00 21.86 355 SER A CA 1
ATOM 2846 C C . SER A 1 355 ? 47.584 -46.560 5.318 1.00 21.86 355 SER A C 1
ATOM 2848 O O . SER A 1 355 ? 47.993 -46.346 4.186 1.00 21.86 355 SER A O 1
ATOM 2850 N N . LYS A 1 356 ? 48.114 -45.985 6.413 1.00 23.22 356 LYS A N 1
ATOM 2851 C CA . LYS A 1 356 ? 49.504 -45.509 6.615 1.00 23.22 356 LYS A CA 1
ATOM 2852 C C . LYS A 1 356 ? 50.130 -44.492 5.630 1.00 23.22 356 LYS A C 1
ATOM 2854 O O . LYS A 1 356 ? 50.846 -44.845 4.709 1.00 23.22 356 LYS A O 1
ATOM 2859 N N . SER A 1 357 ? 50.004 -43.218 6.019 1.00 23.39 357 SER A N 1
ATOM 2860 C CA . SER A 1 357 ? 51.106 -42.368 6.536 1.00 23.39 357 SER A CA 1
ATOM 2861 C C . SER A 1 357 ? 52.435 -42.173 5.768 1.00 23.39 357 SER A C 1
ATOM 2863 O O . SER A 1 357 ? 53.091 -43.136 5.392 1.00 23.39 357 SER A O 1
ATOM 2865 N N . ASN A 1 358 ? 52.933 -40.931 5.890 1.00 22.56 358 ASN A N 1
ATOM 2866 C CA . ASN A 1 358 ? 54.337 -40.508 6.083 1.00 22.56 358 ASN A CA 1
ATOM 2867 C C . ASN A 1 358 ? 55.181 -39.941 4.910 1.00 22.56 358 ASN A C 1
ATOM 2869 O O . ASN A 1 358 ? 55.714 -40.669 4.087 1.00 22.56 358 ASN A O 1
ATOM 2873 N N . ILE A 1 359 ? 55.493 -38.641 5.082 1.00 23.20 359 ILE A N 1
ATOM 2874 C CA . ILE A 1 359 ? 56.858 -38.064 5.193 1.00 23.20 359 ILE A CA 1
ATOM 2875 C C . ILE A 1 359 ? 57.625 -37.649 3.915 1.00 23.20 359 ILE A C 1
ATOM 2877 O O . ILE A 1 359 ? 57.905 -38.445 3.032 1.00 23.20 359 ILE A O 1
ATOM 2881 N N . PHE A 1 360 ? 58.096 -36.389 3.976 1.00 22.48 360 PHE A N 1
ATOM 2882 C CA . PHE A 1 360 ? 59.150 -35.717 3.185 1.00 22.48 360 PHE A CA 1
ATOM 2883 C C . PHE A 1 360 ? 58.823 -35.425 1.698 1.00 22.48 360 PHE A C 1
ATOM 2885 O O . PHE A 1 360 ? 58.212 -36.231 1.021 1.00 22.48 360 PHE A O 1
ATOM 2892 N N . SER A 1 361 ? 59.032 -34.221 1.134 1.00 21.19 361 SER A N 1
ATOM 2893 C CA . SER A 1 361 ? 60.194 -33.295 1.020 1.00 21.19 361 SER A CA 1
ATOM 2894 C C . SER A 1 361 ? 60.722 -33.338 -0.436 1.00 21.19 361 SER A C 1
ATOM 2896 O O . SER A 1 361 ? 60.706 -34.406 -1.028 1.00 21.19 361 SER A O 1
ATOM 2898 N N . SER A 1 362 ? 61.248 -32.278 -1.063 1.00 22.84 362 SER A N 1
ATOM 2899 C CA . SER A 1 362 ? 61.353 -30.858 -0.676 1.00 22.84 362 SER A CA 1
ATOM 2900 C C . SER A 1 362 ? 61.817 -29.971 -1.856 1.00 22.84 362 SER A C 1
ATOM 2902 O O . SER A 1 362 ? 62.256 -30.491 -2.874 1.00 22.84 362 SER A O 1
ATOM 2904 N N . LYS A 1 363 ? 61.872 -28.649 -1.597 1.00 24.53 363 LYS A N 1
ATOM 2905 C CA . LYS A 1 363 ? 62.984 -27.726 -1.949 1.00 24.53 363 LYS A CA 1
ATOM 2906 C C . LYS A 1 363 ? 63.071 -27.066 -3.352 1.00 24.53 363 LYS A C 1
ATOM 2908 O O . LYS A 1 363 ? 63.226 -27.753 -4.348 1.00 24.53 363 LYS A O 1
ATOM 2913 N N . LEU A 1 364 ? 63.241 -25.726 -3.298 1.00 23.78 364 LEU A N 1
ATOM 2914 C CA . LEU A 1 364 ? 64.027 -24.835 -4.197 1.00 23.78 364 LEU A CA 1
ATOM 2915 C C . LEU A 1 364 ? 63.458 -24.618 -5.627 1.00 23.78 364 LEU A C 1
ATOM 2917 O O . LEU A 1 364 ? 62.802 -25.495 -6.168 1.00 23.78 364 LEU A O 1
ATOM 2921 N N . ASP A 1 365 ? 63.647 -23.489 -6.332 1.00 24.84 365 ASP A N 1
ATOM 2922 C CA . ASP A 1 365 ? 64.226 -22.148 -6.053 1.00 24.84 365 ASP A CA 1
ATOM 2923 C C . ASP A 1 365 ? 63.821 -21.186 -7.216 1.00 24.84 365 ASP A C 1
ATOM 2925 O O . ASP A 1 365 ? 63.381 -21.671 -8.254 1.00 24.84 365 ASP A O 1
ATOM 2929 N N . ALA A 1 366 ? 63.992 -19.850 -7.237 1.00 26.67 366 ALA A N 1
ATOM 2930 C CA . ALA A 1 366 ? 64.149 -18.779 -6.231 1.00 26.67 366 ALA A CA 1
ATOM 2931 C C . ALA A 1 366 ? 64.257 -17.396 -6.941 1.00 26.67 366 ALA A C 1
ATOM 2933 O O . ALA A 1 366 ? 64.279 -17.337 -8.167 1.00 26.67 366 ALA A O 1
ATOM 2934 N N . LYS A 1 367 ? 64.494 -16.323 -6.150 1.00 25.94 367 LYS A N 1
ATOM 2935 C CA . LYS A 1 367 ? 64.972 -14.961 -6.533 1.00 25.94 367 LYS A CA 1
ATOM 2936 C C . LYS A 1 367 ? 63.908 -14.020 -7.139 1.00 25.94 367 LYS A C 1
ATOM 2938 O O . LYS A 1 367 ? 63.061 -14.472 -7.889 1.00 25.94 367 LYS A O 1
ATOM 2943 N N . LYS A 1 368 ? 63.920 -12.689 -6.935 1.00 29.00 368 LYS A N 1
ATOM 2944 C CA . LYS A 1 368 ? 64.486 -11.721 -5.936 1.00 29.00 368 LYS A CA 1
ATOM 2945 C C . LYS A 1 368 ? 63.808 -10.349 -6.268 1.00 29.00 368 LYS A C 1
ATOM 2947 O O . LYS A 1 368 ? 63.387 -10.192 -7.404 1.00 29.00 368 LYS A O 1
ATOM 2952 N N . ASN A 1 369 ? 63.605 -9.332 -5.416 1.00 24.89 369 ASN A N 1
ATOM 2953 C CA . ASN A 1 369 ? 64.485 -8.662 -4.443 1.00 24.89 369 ASN A CA 1
ATOM 2954 C C . ASN A 1 369 ? 63.676 -7.779 -3.436 1.00 24.89 369 ASN A C 1
ATOM 2956 O O . ASN A 1 369 ? 62.663 -7.210 -3.815 1.00 24.89 369 ASN A O 1
ATOM 2960 N N . VAL A 1 370 ? 64.171 -7.681 -2.185 1.00 25.84 370 VAL A N 1
ATOM 2961 C CA . VAL A 1 370 ? 64.546 -6.473 -1.373 1.00 25.84 370 VAL A CA 1
ATOM 2962 C C . VAL A 1 370 ? 63.617 -5.217 -1.375 1.00 25.84 370 VAL A C 1
ATOM 2964 O O . VAL A 1 370 ? 63.326 -4.729 -2.455 1.00 25.84 370 VAL A O 1
ATOM 2967 N N . LYS A 1 371 ? 63.073 -4.627 -0.273 1.00 24.17 371 LYS A N 1
ATOM 2968 C CA . LYS A 1 371 ? 63.487 -4.266 1.140 1.00 24.17 371 LYS A CA 1
ATOM 2969 C C . LYS A 1 371 ? 64.190 -2.871 1.300 1.00 24.17 371 LYS A C 1
ATOM 2971 O O . LYS A 1 371 ? 64.869 -2.482 0.363 1.00 24.17 371 LYS A O 1
ATOM 2976 N N . PRO A 1 372 ? 64.231 -2.213 2.500 1.00 44.69 372 PRO A N 1
ATOM 2977 C CA . PRO A 1 372 ? 63.147 -1.833 3.447 1.00 44.69 372 PRO A CA 1
ATOM 2978 C C . PRO A 1 372 ? 63.411 -0.448 4.163 1.00 44.69 372 PRO A C 1
ATOM 2980 O O . PRO A 1 372 ? 64.204 0.333 3.655 1.00 44.69 372 PRO A O 1
ATOM 2983 N N . LEU A 1 373 ? 62.831 -0.223 5.371 1.00 25.00 373 LEU A N 1
ATOM 2984 C CA . LEU A 1 373 ? 63.222 0.643 6.542 1.00 25.00 373 LEU A CA 1
ATOM 2985 C C . LEU A 1 373 ? 62.100 1.645 6.999 1.00 25.00 373 LEU A C 1
ATOM 2987 O O . LEU A 1 373 ? 61.444 2.177 6.114 1.00 25.00 373 LEU A O 1
ATOM 2991 N N . ILE A 1 374 ? 61.693 1.919 8.273 1.00 26.80 374 ILE A N 1
ATOM 2992 C CA . ILE A 1 374 ? 62.205 1.815 9.692 1.00 26.80 374 ILE A CA 1
ATOM 2993 C C . ILE A 1 374 ? 62.691 3.191 10.248 1.00 26.80 374 ILE A C 1
ATOM 2995 O O . ILE A 1 374 ? 63.437 3.828 9.510 1.00 26.80 374 ILE A O 1
ATOM 2999 N N . PRO A 1 375 ? 62.441 3.629 11.526 1.00 36.50 375 PRO A N 1
ATOM 3000 C CA . PRO A 1 375 ? 61.404 3.252 12.539 1.00 36.50 375 PRO A CA 1
ATOM 3001 C C . PRO A 1 375 ? 60.982 4.345 13.612 1.00 36.50 375 PRO A C 1
ATOM 3003 O O . PRO A 1 375 ? 61.512 5.445 13.602 1.00 36.50 375 PRO A O 1
ATOM 3006 N N . LEU A 1 376 ? 60.160 3.962 14.628 1.00 23.98 376 LEU A N 1
ATOM 3007 C CA . LEU A 1 376 ? 60.101 4.463 16.052 1.00 23.98 376 LEU A CA 1
ATOM 3008 C C . LEU A 1 376 ? 59.778 5.978 16.323 1.00 23.98 376 LEU A C 1
ATOM 3010 O O . LEU A 1 376 ? 59.691 6.749 15.382 1.00 23.98 376 LEU A O 1
ATOM 3014 N N . HIS A 1 377 ? 59.492 6.506 17.540 1.00 26.73 377 HIS A N 1
ATOM 3015 C CA . HIS A 1 377 ? 59.449 6.021 18.950 1.00 26.73 377 HIS A CA 1
ATOM 3016 C C . HIS A 1 377 ? 58.507 6.913 19.834 1.00 26.73 377 HIS A C 1
ATOM 3018 O O . HIS A 1 377 ? 58.480 8.106 19.586 1.00 26.73 377 HIS A O 1
ATOM 3024 N N . GLN A 1 378 ? 57.863 6.363 20.897 1.00 23.23 378 GLN A N 1
ATOM 3025 C CA . GLN A 1 378 ? 57.551 6.973 22.243 1.00 23.23 378 GLN A CA 1
ATOM 3026 C C . GLN A 1 378 ? 56.805 8.354 22.380 1.00 23.23 378 GLN A C 1
ATOM 3028 O O . GLN A 1 378 ? 56.771 9.143 21.453 1.00 23.23 378 GLN A O 1
ATOM 3033 N N . SER A 1 379 ? 56.157 8.751 23.500 1.00 23.67 379 SER A N 1
ATOM 3034 C CA . SER A 1 379 ? 55.709 8.069 24.745 1.00 23.67 379 SER A CA 1
ATOM 3035 C C . SER A 1 379 ? 54.674 8.882 25.575 1.00 23.67 379 SER A C 1
ATOM 3037 O O . SER A 1 379 ? 54.712 10.103 25.584 1.00 23.67 379 SER A O 1
ATOM 3039 N N . SER A 1 380 ? 53.868 8.161 26.380 1.00 22.80 380 SER A N 1
ATOM 3040 C CA . SER A 1 380 ? 53.416 8.467 27.771 1.00 22.80 380 SER A CA 1
ATOM 3041 C C . SER A 1 380 ? 52.612 9.735 28.166 1.00 22.80 380 SER A C 1
ATOM 3043 O O . SER A 1 380 ? 53.120 10.839 28.060 1.00 22.80 380 SER A O 1
ATOM 3045 N N . LEU A 1 381 ? 51.475 9.487 28.857 1.00 23.25 381 LEU A N 1
ATOM 3046 C CA . LEU A 1 381 ? 50.969 10.122 30.112 1.00 23.25 381 LEU A CA 1
ATOM 3047 C C . LEU A 1 381 ? 50.880 11.674 30.178 1.00 23.25 381 LEU A C 1
ATOM 3049 O O . LEU A 1 381 ? 51.882 12.361 30.075 1.00 23.25 381 LEU A O 1
ATOM 3053 N N . ALA A 1 382 ? 49.742 12.305 30.502 1.00 22.92 382 ALA A N 1
ATOM 3054 C CA . ALA A 1 382 ? 49.085 12.214 31.816 1.00 22.92 382 ALA A CA 1
ATOM 3055 C C . ALA A 1 382 ? 47.711 12.942 31.883 1.00 22.92 382 ALA A C 1
ATOM 3057 O O . ALA A 1 382 ? 47.341 13.716 31.005 1.00 22.92 382 ALA A O 1
ATOM 3058 N N . SER A 1 383 ? 46.990 12.734 32.990 1.00 22.44 383 SER A N 1
ATOM 3059 C CA . SER A 1 383 ? 45.841 13.523 33.488 1.00 22.44 383 SER A CA 1
ATOM 3060 C C . SER A 1 383 ? 45.891 13.509 35.035 1.00 22.44 383 SER A C 1
ATOM 3062 O O . SER A 1 383 ? 46.650 12.682 35.552 1.00 22.44 383 SER A O 1
ATOM 3064 N N . PRO A 1 384 ? 45.129 14.323 35.807 1.00 34.81 384 PRO A N 1
ATOM 3065 C CA . PRO A 1 384 ? 44.099 15.308 35.431 1.00 34.81 384 PRO A CA 1
ATOM 3066 C C . PRO A 1 384 ? 44.301 16.711 36.075 1.00 34.81 384 PRO A C 1
ATOM 3068 O O . PRO A 1 384 ? 45.203 16.894 36.887 1.00 34.81 384 PRO A O 1
ATOM 3071 N N . SER A 1 385 ? 43.419 17.688 35.793 1.00 21.55 385 SER A N 1
ATOM 3072 C CA . SER A 1 385 ? 42.785 18.573 36.814 1.00 21.55 385 SER A CA 1
ATOM 3073 C C . SER A 1 385 ? 41.964 19.744 36.234 1.00 21.55 385 SER A C 1
ATOM 3075 O O . SER A 1 385 ? 42.275 20.326 35.201 1.00 21.55 385 SER A O 1
ATOM 3077 N N . THR A 1 386 ? 40.914 20.107 36.970 1.00 24.53 386 THR A N 1
ATOM 3078 C CA . THR A 1 386 ? 40.233 21.422 37.019 1.00 24.53 386 THR A CA 1
ATOM 3079 C C . THR A 1 386 ? 40.583 22.066 38.382 1.00 24.53 386 THR A C 1
ATOM 3081 O O . THR A 1 386 ? 40.858 21.265 39.282 1.00 24.53 386 THR A O 1
ATOM 3084 N N . PRO A 1 387 ? 40.503 23.404 38.640 1.00 28.34 387 PRO A N 1
ATOM 3085 C CA . PRO A 1 387 ? 39.443 24.292 38.122 1.00 28.34 387 PRO A CA 1
ATOM 3086 C C . PRO A 1 387 ? 39.727 25.824 37.966 1.00 28.34 387 PRO A C 1
ATOM 3088 O O . PRO A 1 387 ? 40.728 26.363 38.412 1.00 28.34 387 PRO A O 1
ATOM 3091 N N . ASN A 1 388 ? 38.710 26.528 37.444 1.00 23.83 388 ASN A N 1
ATOM 3092 C CA . ASN A 1 388 ? 38.216 27.871 37.831 1.00 23.83 388 ASN A CA 1
ATOM 3093 C C . ASN A 1 388 ? 39.059 29.182 37.748 1.00 23.83 388 ASN A C 1
ATOM 3095 O O . ASN A 1 388 ? 39.827 29.515 38.641 1.00 23.83 388 ASN A O 1
ATOM 3099 N N . LEU A 1 389 ? 38.589 30.060 36.839 1.00 23.78 389 LEU A N 1
ATOM 3100 C CA . LEU A 1 389 ? 37.888 31.340 37.139 1.00 23.78 389 LEU A CA 1
ATOM 3101 C C . LEU A 1 389 ? 38.679 32.572 37.662 1.00 23.78 389 LEU A C 1
ATOM 3103 O O . LEU A 1 389 ? 39.021 32.630 38.842 1.00 23.78 389 LEU A O 1
ATOM 3107 N N . LYS A 1 390 ? 38.776 33.622 36.812 1.00 24.61 390 LYS A N 1
ATOM 3108 C CA . LYS A 1 390 ? 38.656 35.104 37.050 1.00 24.61 390 LYS A CA 1
ATOM 3109 C C . LYS A 1 390 ? 39.328 35.862 35.880 1.00 24.61 390 LYS A C 1
ATOM 3111 O O . LYS A 1 390 ? 40.299 35.349 35.347 1.00 24.61 390 LYS A O 1
ATOM 3116 N N . ASN A 1 391 ? 38.890 37.015 35.350 1.00 24.95 391 ASN A N 1
ATOM 3117 C CA . ASN A 1 391 ? 38.328 38.284 35.874 1.00 24.95 391 ASN A CA 1
ATOM 3118 C C . ASN A 1 391 ? 37.726 39.091 34.661 1.00 24.95 391 ASN A C 1
ATOM 3120 O O . ASN A 1 391 ? 38.045 38.728 33.535 1.00 24.95 391 ASN A O 1
ATOM 3124 N N . LEU A 1 392 ? 36.937 40.188 34.719 1.00 24.00 392 LEU A N 1
ATOM 3125 C CA . LEU A 1 392 ? 36.282 40.980 35.790 1.00 24.00 392 LEU A CA 1
ATOM 3126 C C . LEU A 1 392 ? 35.185 41.933 35.208 1.00 24.00 392 LEU A C 1
ATOM 3128 O O . LEU A 1 392 ? 35.217 42.249 34.025 1.00 24.00 392 LEU A O 1
ATOM 3132 N N . LYS A 1 393 ? 34.359 42.508 36.107 1.00 24.09 393 LYS A N 1
ATOM 3133 C CA . LYS A 1 393 ? 33.353 43.606 35.982 1.00 24.09 393 LYS A CA 1
ATOM 3134 C C . LYS A 1 393 ? 32.000 43.234 35.323 1.00 24.09 393 LYS A C 1
ATOM 3136 O O . LYS A 1 393 ? 32.005 42.606 34.278 1.00 24.09 393 LYS A O 1
ATOM 3141 N N . LEU A 1 394 ? 30.796 43.453 35.896 1.00 22.52 394 LEU A N 1
ATOM 3142 C CA . LEU A 1 394 ? 30.187 44.453 36.831 1.00 22.52 394 LEU A CA 1
ATOM 3143 C C . LEU A 1 394 ? 29.726 45.759 36.133 1.00 22.52 394 LEU A C 1
ATOM 3145 O O . LEU A 1 394 ? 30.503 46.306 35.363 1.00 22.52 394 LEU A O 1
ATOM 3149 N N . SER A 1 395 ? 28.526 46.325 36.385 1.00 23.28 395 SER A N 1
ATOM 3150 C CA . SER A 1 395 ? 27.459 45.967 37.364 1.00 23.28 395 SER A CA 1
ATOM 3151 C C . SER A 1 395 ? 26.107 46.702 37.175 1.00 23.28 395 SER A C 1
ATOM 3153 O O . SER A 1 395 ? 26.139 47.877 36.843 1.00 23.28 395 SER A O 1
ATOM 3155 N N . LYS A 1 396 ? 24.997 46.053 37.607 1.00 22.66 396 LYS A N 1
ATOM 3156 C CA . LYS A 1 396 ? 23.725 46.587 38.199 1.00 22.66 396 LYS A CA 1
ATOM 3157 C C . LYS A 1 396 ? 22.899 47.679 37.463 1.00 22.66 396 LYS A C 1
ATOM 3159 O O . LYS A 1 396 ? 23.419 48.753 37.206 1.00 22.66 396 LYS A O 1
ATOM 3164 N N . ILE A 1 397 ? 21.564 47.505 37.397 1.00 23.98 397 ILE A N 1
ATOM 3165 C CA . ILE A 1 397 ? 20.530 48.208 38.222 1.00 23.98 397 ILE A CA 1
ATOM 3166 C C . ILE A 1 397 ? 19.107 47.635 37.926 1.00 23.98 397 ILE A C 1
ATOM 3168 O O . ILE A 1 397 ? 18.976 46.730 37.105 1.00 23.98 397 ILE A O 1
ATOM 3172 N N . ASN A 1 398 ? 18.100 48.053 38.707 1.00 22.58 398 ASN A N 1
ATOM 3173 C CA . ASN A 1 398 ? 16.725 47.534 38.850 1.00 22.58 398 ASN A CA 1
ATOM 3174 C C . ASN A 1 398 ? 15.728 47.826 37.695 1.00 22.58 398 ASN A C 1
ATOM 3176 O O . ASN A 1 398 ? 16.034 48.539 36.744 1.00 22.58 398 ASN A O 1
ATOM 3180 N N . LEU A 1 399 ? 14.506 47.292 37.887 1.00 23.91 399 LEU A N 1
ATOM 3181 C CA . LEU A 1 399 ? 13.176 47.877 37.592 1.00 23.91 399 LEU A CA 1
ATOM 3182 C C . LEU A 1 399 ? 13.192 49.421 37.411 1.00 23.91 399 LEU A C 1
ATOM 3184 O O . LEU A 1 399 ? 13.957 50.100 38.093 1.00 23.91 399 LEU A O 1
ATOM 3188 N N . ASP A 1 400 ? 12.349 50.036 36.569 1.00 23.05 400 ASP A N 1
ATOM 3189 C CA . ASP A 1 400 ? 10.895 50.122 36.829 1.00 23.05 400 ASP A CA 1
ATOM 3190 C C . ASP A 1 400 ? 9.989 50.444 35.605 1.00 23.05 400 ASP A C 1
ATOM 3192 O O . ASP A 1 400 ? 10.401 50.327 34.452 1.00 23.05 400 ASP A O 1
ATOM 3196 N N . GLN A 1 401 ? 8.711 50.750 35.872 1.00 23.69 401 GLN A N 1
ATOM 3197 C CA . GLN A 1 401 ? 7.597 50.903 34.919 1.00 23.69 401 GLN A CA 1
ATOM 3198 C C . GLN A 1 401 ? 7.468 52.283 34.213 1.00 23.69 401 GLN A C 1
ATOM 3200 O O . GLN A 1 401 ? 8.218 53.216 34.471 1.00 23.69 401 GLN A O 1
ATOM 3205 N N . GLN A 1 402 ? 6.362 52.408 33.450 1.00 23.98 402 GLN A N 1
ATOM 3206 C CA . GLN A 1 402 ? 5.614 53.631 33.080 1.00 23.98 402 GLN A CA 1
ATOM 3207 C C . GLN A 1 402 ? 6.212 54.460 31.924 1.00 23.98 402 GLN A C 1
ATOM 3209 O O . GLN A 1 402 ? 7.386 54.791 31.918 1.00 23.98 402 GLN A O 1
ATOM 3214 N N . GLN A 1 403 ? 5.525 54.712 30.800 1.00 24.27 403 GLN A N 1
ATOM 3215 C CA . GLN A 1 403 ? 4.145 55.146 30.464 1.00 24.27 403 GLN A CA 1
ATOM 3216 C C . GLN A 1 403 ? 4.176 56.605 29.976 1.00 24.27 403 GLN A C 1
ATOM 3218 O O . GLN A 1 403 ? 4.494 57.507 30.739 1.00 24.27 403 GLN A O 1
ATOM 3223 N N . GLN A 1 404 ? 3.714 56.826 28.743 1.00 25.42 404 GLN A N 1
ATOM 3224 C CA . GLN A 1 404 ? 2.905 57.973 28.299 1.00 25.42 404 GLN A CA 1
ATOM 3225 C C . GLN A 1 404 ? 2.271 57.533 26.964 1.00 25.42 404 GLN A C 1
ATOM 3227 O O . GLN A 1 404 ? 2.976 57.089 26.067 1.00 25.42 404 GLN A O 1
ATOM 3232 N N . SER A 1 405 ? 0.952 57.322 26.890 1.00 24.42 405 SER A N 1
ATOM 3233 C CA . SER A 1 405 ? -0.114 58.327 26.699 1.00 24.42 405 SER A CA 1
ATOM 3234 C C . SER A 1 405 ? -0.098 58.930 25.280 1.00 24.42 405 SER A C 1
ATOM 3236 O O . SER A 1 405 ? 0.963 59.316 24.808 1.00 24.42 405 SER A O 1
ATOM 3238 N N . LYS A 1 406 ? -1.221 59.083 24.568 1.00 27.19 406 LYS A N 1
ATOM 3239 C CA . LYS A 1 406 ? -2.630 59.180 25.014 1.00 27.19 406 LYS A CA 1
ATOM 3240 C C . LYS A 1 406 ? -3.560 58.304 24.152 1.00 27.19 406 LYS A C 1
ATOM 3242 O O . LYS A 1 406 ? -3.191 57.922 23.048 1.00 27.19 406 LYS A O 1
ATOM 3247 N N . GLY A 1 407 ? -4.755 58.000 24.668 1.00 23.05 407 GLY A N 1
ATOM 3248 C CA . GLY A 1 407 ? -5.829 57.288 23.954 1.00 23.05 407 GLY A CA 1
ATOM 3249 C C . GLY A 1 407 ? -7.105 58.134 23.834 1.00 23.05 407 GLY A C 1
ATOM 3250 O O . GLY A 1 407 ? -6.997 59.352 23.720 1.00 23.05 407 GLY A O 1
ATOM 3251 N N . LEU A 1 408 ? -8.272 57.479 23.971 1.00 23.80 408 LEU A N 1
ATOM 3252 C CA . LEU A 1 408 ? -9.653 57.991 23.806 1.00 23.80 408 LEU A CA 1
ATOM 3253 C C . LEU A 1 408 ? -10.096 58.223 22.339 1.00 23.80 408 LEU A C 1
ATOM 3255 O O . LEU A 1 408 ? -9.298 58.661 21.522 1.00 23.80 408 LEU A O 1
ATOM 3259 N N . ASN A 1 409 ? -11.364 58.003 21.951 1.00 23.39 409 ASN A N 1
ATOM 3260 C CA . ASN A 1 409 ? -12.434 57.145 22.511 1.00 23.39 409 ASN A CA 1
ATOM 3261 C C . ASN A 1 409 ? -13.588 56.984 21.490 1.00 23.39 409 ASN A C 1
ATOM 3263 O O . ASN A 1 409 ? -13.634 57.735 20.523 1.00 23.39 409 ASN A O 1
ATOM 3267 N N . SER A 1 410 ? -14.559 56.105 21.805 1.00 24.33 410 SER A N 1
ATOM 3268 C CA . SER A 1 410 ? -15.943 55.996 21.255 1.00 24.33 410 SER A CA 1
ATOM 3269 C C . SER A 1 410 ? -16.120 55.822 19.726 1.00 24.33 410 SER A C 1
ATOM 3271 O O . SER A 1 410 ? -15.560 56.578 18.950 1.00 24.33 410 SER A O 1
ATOM 3273 N N . ALA A 1 411 ? -16.846 54.847 19.159 1.00 22.64 411 ALA A N 1
ATOM 3274 C CA . ALA A 1 411 ? -18.066 54.090 19.515 1.00 22.64 411 ALA A CA 1
ATOM 3275 C C . ALA A 1 411 ? -19.394 54.675 18.974 1.00 22.64 411 ALA A C 1
ATOM 3277 O O . ALA A 1 411 ? -19.700 55.836 19.208 1.00 22.64 411 ALA A O 1
ATOM 3278 N N . ILE A 1 412 ? -20.202 53.773 18.384 1.00 23.22 412 ILE A N 1
ATOM 3279 C CA . ILE A 1 412 ? -21.632 53.890 18.004 1.00 23.22 412 ILE A CA 1
ATOM 3280 C C . ILE A 1 412 ? -21.932 54.803 16.791 1.00 23.22 412 ILE A C 1
ATOM 3282 O O . ILE A 1 412 ? -21.531 55.957 16.749 1.00 23.22 412 ILE A O 1
ATOM 3286 N N . GLY A 1 413 ? -22.689 54.291 15.803 1.00 22.83 413 GLY A N 1
ATOM 3287 C CA . GLY A 1 413 ? -23.113 55.072 14.623 1.00 22.83 413 GLY A CA 1
ATOM 3288 C C . GLY A 1 413 ? -23.668 54.245 13.453 1.00 22.83 413 GLY A C 1
ATOM 3289 O O . GLY A 1 413 ? -23.006 54.055 12.440 1.00 22.83 413 GLY A O 1
ATOM 3290 N N . THR A 1 414 ? -24.893 53.739 13.585 1.00 22.62 414 THR A N 1
ATOM 3291 C CA . THR A 1 414 ? -25.672 53.075 12.517 1.00 22.62 414 THR A CA 1
ATOM 3292 C C . THR A 1 414 ? -25.939 53.973 11.295 1.00 22.62 414 THR A C 1
ATOM 3294 O O . THR A 1 414 ? -26.316 55.118 11.510 1.00 22.62 414 THR A O 1
ATOM 3297 N N . HIS A 1 415 ? -25.927 53.446 10.051 1.00 25.33 415 HIS A N 1
ATOM 3298 C CA . HIS A 1 415 ? -27.161 53.325 9.230 1.00 25.33 415 HIS A CA 1
ATOM 3299 C C . HIS A 1 415 ? -27.044 52.638 7.837 1.00 25.33 415 HIS A C 1
ATOM 3301 O O . HIS A 1 415 ? -26.245 52.983 6.979 1.00 25.33 415 HIS A O 1
ATOM 3307 N N . THR A 1 416 ? -27.954 51.678 7.642 1.00 22.23 416 THR A N 1
ATOM 3308 C CA . THR A 1 416 ? -28.666 51.181 6.435 1.00 22.23 416 THR A CA 1
ATOM 3309 C C . THR A 1 416 ? -28.408 51.693 4.993 1.00 22.23 416 THR A C 1
ATOM 3311 O O . THR A 1 416 ? -28.611 52.864 4.705 1.00 22.23 416 THR A O 1
ATOM 3314 N N . LYS A 1 417 ? -28.333 50.709 4.068 1.00 24.25 417 LYS A N 1
ATOM 3315 C CA . LYS A 1 417 ? -28.978 50.606 2.720 1.00 24.25 417 LYS A CA 1
ATOM 3316 C C . LYS A 1 417 ? -28.737 51.678 1.626 1.00 24.25 417 LYS A C 1
ATOM 3318 O O . LYS A 1 417 ? -29.308 52.758 1.681 1.00 24.25 417 LYS A O 1
ATOM 3323 N N . THR A 1 418 ? -28.159 51.253 0.493 1.00 23.22 418 THR A N 1
ATOM 3324 C CA . THR A 1 418 ? -28.720 51.173 -0.900 1.00 23.22 418 THR A CA 1
ATOM 3325 C C . THR A 1 418 ? -27.550 50.832 -1.858 1.00 23.22 418 THR A C 1
ATOM 3327 O O . THR A 1 418 ? -26.417 51.154 -1.533 1.00 23.22 418 THR A O 1
ATOM 3330 N N . ASN A 1 419 ? -27.618 50.052 -2.946 1.00 24.03 419 ASN A N 1
ATOM 3331 C CA . ASN A 1 419 ? -28.628 49.706 -3.961 1.00 24.03 419 ASN A CA 1
ATOM 3332 C C . ASN A 1 419 ? -28.718 50.694 -5.150 1.00 24.03 419 ASN A C 1
ATOM 3334 O O . ASN A 1 419 ? -29.684 51.447 -5.246 1.00 24.03 419 ASN A O 1
ATOM 3338 N N . SER A 1 420 ? -27.749 50.642 -6.081 1.00 23.61 420 SER A N 1
ATOM 3339 C CA . SER A 1 420 ? -27.882 51.218 -7.433 1.00 23.61 420 SER A CA 1
ATOM 3340 C C . SER A 1 420 ? -26.987 50.565 -8.513 1.00 23.61 420 SER A C 1
ATOM 3342 O O . SER A 1 420 ? -25.780 50.386 -8.386 1.00 23.61 420 SER A O 1
ATOM 3344 N N . SER A 1 421 ? -27.630 50.238 -9.628 1.00 21.62 421 SER A N 1
ATOM 3345 C CA . SER A 1 421 ? -27.137 50.278 -11.020 1.00 21.62 421 SER A CA 1
ATOM 3346 C C . SER A 1 421 ? -28.203 51.089 -11.798 1.00 21.62 421 SER A C 1
ATOM 3348 O O . SER A 1 421 ? -29.181 51.487 -11.152 1.00 21.62 421 SER A O 1
ATOM 3350 N N . PRO A 1 422 ? -28.184 51.270 -13.138 1.00 41.47 422 PRO A N 1
ATOM 3351 C CA . PRO A 1 422 ? -27.131 51.159 -14.173 1.00 41.47 422 PRO A CA 1
ATOM 3352 C C . PRO A 1 422 ? -26.752 52.569 -14.753 1.00 41.47 422 PRO A C 1
ATOM 3354 O O . PRO A 1 422 ? -27.005 53.554 -14.075 1.00 41.47 422 PRO A O 1
ATOM 3357 N N . VAL A 1 423 ? -26.069 52.798 -15.899 1.00 22.16 423 VAL A N 1
ATOM 3358 C CA . VAL A 1 423 ? -26.541 52.740 -17.319 1.00 22.16 423 VAL A CA 1
ATOM 3359 C C . VAL A 1 423 ? -25.404 53.101 -18.321 1.00 22.16 423 VAL A C 1
ATOM 3361 O O . VAL A 1 423 ? -24.499 53.853 -17.985 1.00 22.16 423 VAL A O 1
ATOM 3364 N N . LYS A 1 424 ? -25.524 52.552 -19.548 1.00 23.14 424 LYS A N 1
ATOM 3365 C CA . LYS A 1 424 ? -24.996 52.889 -20.911 1.00 23.14 424 LYS A CA 1
ATOM 3366 C C . LYS A 1 424 ? -24.443 54.326 -21.155 1.00 23.14 424 LYS A C 1
ATOM 3368 O O . LYS A 1 424 ? -24.865 55.254 -20.481 1.00 23.14 424 LYS A O 1
ATOM 3373 N N . TYR A 1 425 ? -23.571 54.613 -22.139 1.00 21.81 425 TYR A N 1
ATOM 3374 C CA . TYR A 1 425 ? -23.681 54.521 -23.631 1.00 21.81 425 TYR A CA 1
ATOM 3375 C C . TYR A 1 425 ? -22.299 54.894 -24.279 1.00 21.81 425 TYR A C 1
ATOM 3377 O O . TYR A 1 425 ? -21.441 55.357 -23.537 1.00 21.81 425 TYR A O 1
ATOM 3385 N N . SER A 1 426 ? -21.958 54.812 -25.587 1.00 23.36 426 SER A N 1
ATOM 3386 C CA . SER A 1 426 ? -22.502 54.185 -26.827 1.00 23.36 426 SER A CA 1
ATOM 3387 C C . SER A 1 426 ? -21.492 54.271 -28.008 1.00 23.36 426 SER A C 1
ATOM 3389 O O . SER A 1 426 ? -20.722 55.219 -28.051 1.00 23.36 426 SER A O 1
ATOM 3391 N N . ASN A 1 427 ? -21.617 53.373 -29.002 1.00 23.69 427 ASN A N 1
ATOM 3392 C CA . ASN A 1 427 ? -21.353 53.500 -30.461 1.00 23.69 427 ASN A CA 1
ATOM 3393 C C . ASN A 1 427 ? -20.120 54.255 -31.032 1.00 23.69 427 ASN A C 1
ATOM 3395 O O . ASN A 1 427 ? -19.969 55.459 -30.862 1.00 23.69 427 ASN A O 1
ATOM 3399 N N . THR A 1 428 ? -19.431 53.618 -31.993 1.00 25.06 428 THR A N 1
ATOM 3400 C CA . THR A 1 428 ? -19.578 53.923 -33.447 1.00 25.06 428 THR A CA 1
ATOM 3401 C C . THR A 1 428 ? -19.057 52.758 -34.321 1.00 25.06 428 THR A C 1
ATOM 3403 O O . THR A 1 428 ? -18.682 51.721 -33.779 1.00 25.06 428 THR A O 1
ATOM 3406 N N . SER A 1 429 ? -19.174 52.854 -35.653 1.00 24.02 429 SER A N 1
ATOM 3407 C CA . SER A 1 429 ? -19.243 51.722 -36.606 1.00 24.02 429 SER A CA 1
ATOM 3408 C C . SER A 1 429 ? -18.323 51.865 -37.839 1.00 24.02 429 SER A C 1
ATOM 3410 O O . SER A 1 429 ? -17.662 52.889 -37.968 1.00 24.02 429 SER A O 1
ATOM 3412 N N . LEU A 1 430 ? -18.421 50.901 -38.784 1.00 24.97 430 LEU A N 1
ATOM 3413 C CA . LEU A 1 430 ? -17.760 50.774 -40.113 1.00 24.97 430 LEU A CA 1
ATOM 3414 C C . LEU A 1 430 ? -16.427 49.987 -40.103 1.00 24.97 430 LEU A C 1
ATOM 3416 O O . LEU A 1 430 ? -15.641 50.132 -39.175 1.00 24.97 430 LEU A O 1
ATOM 3420 N N . SER A 1 431 ? -16.111 49.134 -41.093 1.00 25.64 431 SER A N 1
ATOM 3421 C CA . SER A 1 431 ? -16.880 48.661 -42.272 1.00 25.64 431 SER A CA 1
ATOM 3422 C C . SER A 1 431 ? -16.361 47.308 -42.790 1.00 25.64 431 SER A C 1
ATOM 3424 O O . SER A 1 431 ? -15.162 47.046 -42.702 1.00 25.64 431 SER A O 1
ATOM 3426 N N . ASP A 1 432 ? -17.222 46.507 -43.427 1.00 28.77 432 ASP A N 1
ATOM 3427 C CA . ASP A 1 432 ? -16.813 45.313 -44.182 1.00 28.77 432 ASP A CA 1
ATOM 3428 C C . ASP A 1 432 ? -15.980 45.657 -45.429 1.00 28.77 432 ASP A C 1
ATOM 3430 O O . ASP A 1 432 ? -16.406 46.444 -46.276 1.00 28.77 432 ASP A O 1
ATOM 3434 N N . ALA A 1 433 ? -14.830 44.996 -45.585 1.00 27.28 433 ALA A N 1
ATOM 3435 C CA . ALA A 1 433 ? -14.111 44.871 -46.851 1.00 27.28 433 ALA A CA 1
ATOM 3436 C C . ALA A 1 433 ? -13.206 43.624 -46.841 1.00 27.28 433 ALA A C 1
ATOM 3438 O O . ALA A 1 433 ? -12.681 43.232 -45.802 1.00 27.28 433 ALA A O 1
ATOM 3439 N N . ASN A 1 434 ? -12.972 43.051 -48.024 1.00 29.12 434 ASN A N 1
ATOM 3440 C CA . ASN A 1 434 ? -11.977 42.007 -48.301 1.00 29.12 434 ASN A CA 1
ATOM 3441 C C . ASN A 1 434 ? -12.179 40.640 -47.610 1.00 29.12 434 ASN A C 1
ATOM 3443 O O . ASN A 1 434 ? -11.307 40.122 -46.906 1.00 29.12 434 ASN A O 1
ATOM 3447 N N . LEU A 1 435 ? -13.260 39.956 -48.004 1.00 33.19 435 LEU A N 1
ATOM 3448 C CA . LEU A 1 435 ? -13.102 38.543 -48.378 1.00 33.19 435 LEU A CA 1
ATOM 3449 C C . LEU A 1 435 ? -12.077 38.404 -49.533 1.00 33.19 435 LEU A C 1
ATOM 3451 O O . LEU A 1 435 ? -11.720 39.375 -50.192 1.00 33.19 435 LEU A O 1
ATOM 3455 N N . ASP A 1 436 ? -11.632 37.171 -49.788 1.00 31.52 436 ASP A N 1
ATOM 3456 C CA . ASP A 1 436 ? -10.788 36.783 -50.930 1.00 31.52 436 ASP A CA 1
ATOM 3457 C C . ASP A 1 436 ? -9.370 37.382 -51.019 1.00 31.52 436 ASP A C 1
ATOM 3459 O O . ASP A 1 436 ? -9.003 37.995 -52.019 1.00 31.52 436 ASP A O 1
ATOM 3463 N N . HIS A 1 437 ? -8.495 37.041 -50.054 1.00 33.03 437 HIS A N 1
ATOM 3464 C CA . HIS A 1 437 ? -7.044 36.939 -50.339 1.00 33.03 437 HIS A CA 1
ATOM 3465 C C . HIS A 1 437 ? -6.221 35.872 -49.571 1.00 33.03 437 HIS A C 1
ATOM 3467 O O . HIS A 1 437 ? -4.997 35.966 -49.509 1.00 33.03 437 HIS A O 1
ATOM 3473 N N . VAL A 1 438 ? -6.839 34.807 -49.022 1.00 30.59 438 VAL A N 1
ATOM 3474 C CA . VAL A 1 438 ? -6.098 33.709 -48.328 1.00 30.59 438 VAL A CA 1
ATOM 3475 C C . VAL A 1 438 ? -6.500 32.281 -48.765 1.00 30.59 438 VAL A C 1
ATOM 3477 O O . VAL A 1 438 ? -6.220 31.303 -48.076 1.00 30.59 438 VAL A O 1
ATOM 3480 N N . LYS A 1 439 ? -7.131 32.104 -49.938 1.00 32.84 439 LYS A N 1
ATOM 3481 C CA . LYS A 1 439 ? -7.477 30.765 -50.487 1.00 32.84 439 LYS A CA 1
ATOM 3482 C C . LYS A 1 439 ? -6.480 30.208 -51.519 1.00 32.84 439 LYS A C 1
ATOM 3484 O O . LYS A 1 439 ? -6.613 29.059 -51.937 1.00 32.84 439 LYS A O 1
ATOM 3489 N N . THR A 1 440 ? -5.454 30.974 -51.886 1.00 36.38 440 THR A N 1
ATOM 3490 C CA . THR A 1 440 ? -4.573 30.722 -53.047 1.00 36.38 440 THR A CA 1
ATOM 3491 C C . THR A 1 440 ? -3.081 30.642 -52.695 1.00 36.38 440 THR A C 1
ATOM 3493 O O . THR A 1 440 ? -2.232 31.077 -53.461 1.00 36.38 440 THR A O 1
ATOM 3496 N N . LYS A 1 441 ? -2.725 30.051 -51.540 1.00 32.34 441 LYS A N 1
ATOM 3497 C CA . LYS A 1 441 ? -1.313 29.712 -51.231 1.00 32.34 441 LYS A CA 1
ATOM 3498 C C . LYS A 1 441 ? -1.077 28.416 -50.440 1.00 32.34 441 LYS A C 1
ATOM 3500 O O . LYS A 1 441 ? -0.012 28.222 -49.866 1.00 32.34 441 LYS A O 1
ATOM 3505 N N . LYS A 1 442 ? -2.058 27.500 -50.421 1.00 33.25 442 LYS A N 1
ATOM 3506 C CA . LYS A 1 442 ? -1.940 26.182 -49.752 1.00 33.25 442 LYS A CA 1
ATOM 3507 C C . LYS A 1 442 ? -2.474 24.988 -50.567 1.00 33.25 442 LYS A C 1
ATOM 3509 O O . LYS A 1 442 ? -2.814 23.958 -49.997 1.00 33.25 442 LYS A O 1
ATOM 3514 N N . LYS A 1 443 ? -2.526 25.116 -51.903 1.00 33.28 443 LYS A N 1
ATOM 3515 C CA . LYS A 1 443 ? -2.796 24.001 -52.842 1.00 33.28 443 LYS A CA 1
ATOM 3516 C C . LYS A 1 443 ? -1.604 23.610 -53.730 1.00 33.28 443 LYS A C 1
ATOM 3518 O O . LYS A 1 443 ? -1.535 22.462 -54.150 1.00 33.28 443 LYS A O 1
ATOM 3523 N N . GLU A 1 444 ? -0.643 24.501 -53.970 1.00 33.94 444 GLU A N 1
ATOM 3524 C CA . GLU A 1 444 ? 0.458 24.242 -54.918 1.00 33.94 444 GLU A CA 1
ATOM 3525 C C . GLU A 1 444 ? 1.586 23.367 -54.339 1.00 33.94 444 GLU A C 1
ATOM 3527 O O . GLU A 1 444 ? 2.180 22.572 -55.061 1.00 33.94 444 GLU A O 1
ATOM 3532 N N . GLN A 1 445 ? 1.832 23.408 -53.023 1.00 32.09 445 GLN A N 1
ATOM 3533 C CA . GLN A 1 445 ? 2.862 22.568 -52.385 1.00 32.09 445 GLN A CA 1
ATOM 3534 C C . GLN A 1 445 ? 2.487 21.078 -52.255 1.00 32.09 445 GLN A C 1
ATOM 3536 O O . GLN A 1 445 ? 3.354 20.267 -51.948 1.00 32.09 445 GLN A O 1
ATOM 3541 N N . ILE A 1 446 ? 1.231 20.693 -52.516 1.00 34.81 446 ILE A N 1
ATOM 3542 C CA . ILE A 1 446 ? 0.795 19.281 -52.500 1.00 34.81 446 ILE A CA 1
ATOM 3543 C C . ILE A 1 446 ? 0.863 18.657 -53.908 1.00 34.81 446 ILE A C 1
ATOM 3545 O O . ILE A 1 446 ? 1.026 17.446 -54.042 1.00 34.81 446 ILE A O 1
ATOM 3549 N N . TRP A 1 447 ? 0.828 19.472 -54.969 1.00 31.48 447 TRP A N 1
ATOM 3550 C CA . TRP A 1 447 ? 0.916 19.002 -56.358 1.00 31.48 447 TRP A CA 1
ATOM 3551 C C . TRP A 1 447 ? 2.303 18.424 -56.697 1.00 31.48 447 TRP A C 1
ATOM 3553 O O . TRP A 1 447 ? 2.414 17.349 -57.288 1.00 31.48 447 TRP A O 1
ATOM 3563 N N . ASN A 1 448 ? 3.373 19.086 -56.245 1.00 30.20 448 ASN A N 1
ATOM 3564 C CA . ASN A 1 448 ? 4.749 18.733 -56.620 1.00 30.20 448 ASN A CA 1
ATOM 3565 C C . ASN A 1 448 ? 5.331 17.511 -55.878 1.00 30.20 448 ASN A C 1
ATOM 3567 O O . ASN A 1 448 ? 6.412 17.049 -56.230 1.00 30.20 448 ASN A O 1
ATOM 3571 N N . ALA A 1 449 ? 4.618 16.942 -54.899 1.00 30.42 449 ALA A N 1
ATOM 3572 C CA . ALA A 1 449 ? 5.046 15.738 -54.174 1.00 30.42 449 ALA A CA 1
ATOM 3573 C C . ALA A 1 449 ? 4.625 14.411 -54.850 1.00 30.42 449 ALA A C 1
ATOM 3575 O O . ALA A 1 449 ? 5.000 13.341 -54.380 1.00 30.42 449 ALA A O 1
ATOM 3576 N N . SER A 1 450 ? 3.863 14.458 -55.952 1.00 31.36 450 SER A N 1
ATOM 3577 C CA . SER A 1 450 ? 3.358 13.264 -56.664 1.00 31.36 450 SER A CA 1
ATOM 3578 C C . SER A 1 450 ? 4.063 12.978 -58.004 1.00 31.36 450 SER A C 1
ATOM 3580 O O . SER A 1 450 ? 3.519 12.263 -58.843 1.00 31.36 450 SER A O 1
ATOM 3582 N N . GLN A 1 451 ? 5.260 13.539 -58.233 1.00 30.00 451 GLN A N 1
ATOM 3583 C CA . GLN A 1 451 ? 5.999 13.428 -59.508 1.00 30.00 451 GLN A CA 1
ATOM 3584 C C . GLN A 1 451 ? 7.453 12.928 -59.374 1.00 30.00 451 GLN A C 1
ATOM 3586 O O . GLN A 1 451 ? 8.297 13.210 -60.220 1.00 30.00 451 GLN A O 1
ATOM 3591 N N . GLN A 1 452 ? 7.747 12.116 -58.355 1.00 29.59 452 GLN A N 1
ATOM 3592 C CA . GLN A 1 452 ? 8.959 11.284 -58.318 1.00 29.59 452 GLN A CA 1
ATOM 3593 C C . GLN A 1 452 ? 8.637 9.857 -57.854 1.00 29.59 452 GLN A C 1
ATOM 3595 O O . GLN A 1 452 ? 8.808 9.538 -56.685 1.00 29.59 452 GLN A O 1
ATOM 3600 N N . LEU A 1 453 ? 8.147 9.022 -58.786 1.00 28.61 453 LEU A N 1
ATOM 3601 C CA . LEU A 1 453 ? 8.341 7.555 -58.858 1.00 28.61 453 LEU A CA 1
ATOM 3602 C C . LEU A 1 453 ? 7.568 6.966 -60.064 1.00 28.61 453 LEU A C 1
ATOM 3604 O O . LEU A 1 453 ? 6.563 6.268 -59.927 1.00 28.61 453 LEU A O 1
ATOM 3608 N N . LYS A 1 454 ? 8.043 7.259 -61.282 1.00 23.22 454 LYS A N 1
ATOM 3609 C CA . LYS A 1 454 ? 7.646 6.583 -62.532 1.00 23.22 454 LYS A CA 1
ATOM 3610 C C . LYS A 1 454 ? 8.885 6.349 -63.400 1.00 23.22 454 LYS A C 1
ATOM 3612 O O . LYS A 1 454 ? 9.717 7.240 -63.520 1.00 23.22 454 LYS A O 1
ATOM 3617 N N . GLY A 1 455 ? 8.963 5.168 -64.021 1.00 23.27 455 GLY A N 1
ATOM 3618 C CA . GLY A 1 455 ? 10.163 4.657 -64.700 1.00 23.27 455 GLY A CA 1
ATOM 3619 C C . GLY A 1 455 ? 11.044 3.856 -63.725 1.00 23.27 455 GLY A C 1
ATOM 3620 O O . GLY A 1 455 ? 11.456 4.398 -62.710 1.00 23.27 455 GLY A O 1
ATOM 3621 N N . SER A 1 456 ? 11.341 2.568 -63.927 1.00 24.73 456 SER A N 1
ATOM 3622 C CA . SER A 1 456 ? 11.056 1.647 -65.050 1.00 24.73 456 SER A CA 1
ATOM 3623 C C . SER A 1 456 ? 10.584 0.271 -64.518 1.00 24.73 456 SER A C 1
ATOM 3625 O O . SER A 1 456 ? 10.850 -0.039 -63.363 1.00 24.73 456 SER A O 1
ATOM 3627 N N . SER A 1 457 ? 9.797 -0.585 -65.191 1.00 23.47 457 SER A N 1
ATOM 3628 C CA . SER A 1 457 ? 9.330 -0.732 -66.593 1.00 23.47 457 SER A CA 1
ATOM 3629 C C . SER A 1 457 ? 10.138 -1.662 -67.522 1.00 23.47 457 SER A C 1
ATOM 3631 O O . SER A 1 457 ? 10.776 -1.183 -68.455 1.00 23.47 457 SER A O 1
ATOM 3633 N N . ALA A 1 458 ? 10.000 -2.983 -67.328 1.00 23.53 458 ALA A N 1
ATOM 3634 C CA . ALA A 1 458 ? 10.142 -4.061 -68.332 1.00 23.53 458 ALA A CA 1
ATOM 3635 C C . ALA A 1 458 ? 9.617 -5.388 -67.718 1.00 23.53 458 ALA A C 1
ATOM 3637 O O . ALA A 1 458 ? 9.890 -5.622 -66.545 1.00 23.53 458 ALA A O 1
ATOM 3638 N N . ASN A 1 459 ? 8.877 -6.312 -68.356 1.00 24.94 459 ASN A N 1
ATOM 3639 C CA . ASN A 1 459 ? 8.096 -6.347 -69.612 1.00 24.94 459 ASN A CA 1
ATOM 3640 C C . ASN A 1 459 ? 6.778 -7.121 -69.305 1.00 24.94 459 ASN A C 1
ATOM 3642 O O . ASN A 1 459 ? 6.835 -8.114 -68.590 1.00 24.94 459 ASN A O 1
ATOM 3646 N N . ILE A 1 460 ? 5.559 -6.628 -69.580 1.00 25.20 460 ILE A N 1
ATOM 3647 C CA . ILE A 1 460 ? 4.756 -6.677 -70.834 1.00 25.20 460 ILE A CA 1
ATOM 3648 C C . ILE A 1 460 ? 4.427 -8.106 -71.356 1.00 25.20 460 ILE A C 1
ATOM 3650 O O . ILE A 1 460 ? 5.346 -8.884 -71.582 1.00 25.20 460 ILE A O 1
ATOM 3654 N N . LYS A 1 461 ? 3.127 -8.329 -71.690 1.00 21.89 461 LYS A N 1
ATOM 3655 C CA . LYS A 1 461 ? 2.451 -9.427 -72.463 1.00 21.89 461 LYS A CA 1
ATOM 3656 C C . LYS A 1 461 ? 1.686 -10.504 -71.645 1.00 21.89 461 LYS A C 1
ATOM 3658 O O . LYS A 1 461 ? 2.279 -11.126 -70.778 1.00 21.89 461 LYS A O 1
ATOM 3663 N N . THR A 1 462 ? 0.389 -10.804 -71.881 1.00 23.80 462 THR A N 1
ATOM 3664 C CA . THR A 1 462 ? -0.649 -10.142 -72.729 1.00 23.80 462 THR A CA 1
ATOM 3665 C C . THR A 1 462 ? -2.095 -10.446 -72.257 1.00 23.80 462 THR A C 1
ATOM 3667 O O . THR A 1 462 ? -2.361 -11.548 -71.805 1.00 23.80 462 THR A O 1
ATOM 3670 N N . PHE A 1 463 ? -3.008 -9.477 -72.440 1.00 21.66 463 PHE A N 1
ATOM 3671 C CA . PHE A 1 463 ? -4.476 -9.561 -72.669 1.00 21.66 463 PHE A CA 1
ATOM 3672 C C . PHE A 1 463 ? -5.401 -10.537 -71.886 1.00 21.66 463 PHE A C 1
ATOM 3674 O O . PHE A 1 463 ? -5.470 -11.726 -72.162 1.00 21.66 463 PHE A O 1
ATOM 3681 N N . SER A 1 464 ? -6.256 -9.937 -71.042 1.00 22.05 464 SER A N 1
ATOM 3682 C CA . SER A 1 464 ? -7.730 -9.826 -71.204 1.00 22.05 464 SER A CA 1
ATOM 3683 C C . SER A 1 464 ? -8.577 -11.037 -71.653 1.00 22.05 464 SER A C 1
ATOM 3685 O O . SER A 1 464 ? -8.462 -11.468 -72.796 1.00 22.05 464 SER A O 1
ATOM 3687 N N . ASN A 1 465 ? -9.616 -11.385 -70.865 1.00 22.00 465 ASN A N 1
ATOM 3688 C CA . ASN A 1 465 ? -11.008 -11.048 -71.245 1.00 22.00 465 ASN A CA 1
ATOM 3689 C C . ASN A 1 465 ? -12.097 -11.266 -70.155 1.00 22.00 465 ASN A C 1
ATOM 3691 O O . ASN A 1 465 ? -12.163 -12.308 -69.520 1.00 22.00 465 ASN A O 1
ATOM 3695 N N . TYR A 1 466 ? -13.001 -10.276 -70.079 1.00 22.12 466 TYR A N 1
ATOM 3696 C CA . TYR A 1 466 ? -14.458 -10.339 -69.820 1.00 22.12 466 TYR A CA 1
ATOM 3697 C C . TYR A 1 466 ? -15.072 -10.681 -68.433 1.00 22.12 466 TYR A C 1
ATOM 3699 O O . TYR A 1 466 ? -15.201 -11.829 -68.034 1.00 22.12 466 TYR A O 1
ATOM 3707 N N . LEU A 1 467 ? -15.613 -9.607 -67.830 1.00 23.12 467 LEU A N 1
ATOM 3708 C CA . LEU A 1 467 ? -16.973 -9.408 -67.274 1.00 23.12 467 LEU A CA 1
ATOM 3709 C C . LEU A 1 467 ? -17.582 -10.303 -66.166 1.00 23.12 467 LEU A C 1
ATOM 3711 O O . LEU A 1 467 ? -17.817 -11.493 -66.318 1.00 23.12 467 LEU A O 1
ATOM 3715 N N . ASN A 1 468 ? -18.024 -9.598 -65.113 1.00 22.31 468 ASN A N 1
ATOM 3716 C CA . ASN A 1 468 ? -19.324 -9.675 -64.421 1.00 22.31 468 ASN A CA 1
ATOM 3717 C C . ASN A 1 468 ? -20.285 -10.834 -64.775 1.00 22.31 468 ASN A C 1
ATOM 3719 O O . ASN A 1 468 ? -20.793 -10.876 -65.892 1.00 22.31 468 ASN A O 1
ATOM 3723 N N . CYS A 1 469 ? -20.779 -11.552 -63.754 1.00 21.70 469 CYS A N 1
ATOM 3724 C CA . CYS A 1 469 ? -22.112 -11.246 -63.203 1.00 21.70 469 CYS A CA 1
ATOM 3725 C C . CYS A 1 469 ? -22.379 -11.910 -61.835 1.00 21.70 469 CYS A C 1
ATOM 3727 O O . CYS A 1 469 ? -21.544 -12.633 -61.297 1.00 21.70 469 CYS A O 1
ATOM 3729 N N . SER A 1 470 ? -23.543 -11.612 -61.255 1.00 23.28 470 SER A N 1
ATOM 3730 C CA . SER A 1 470 ? -24.065 -12.167 -60.000 1.00 23.28 470 SER A CA 1
ATOM 3731 C C . SER A 1 470 ? -24.919 -13.425 -60.220 1.00 23.28 470 SER A C 1
ATOM 3733 O O . SER A 1 470 ? -25.425 -13.642 -61.318 1.00 23.28 470 SER A O 1
ATOM 3735 N N . SER A 1 471 ? -25.150 -14.215 -59.162 1.00 23.78 471 SER A N 1
ATOM 3736 C CA . SER A 1 471 ? -26.493 -14.640 -58.690 1.00 23.78 471 SER A CA 1
ATOM 3737 C C . SER A 1 471 ? -26.428 -15.796 -57.672 1.00 23.78 471 SER A C 1
ATOM 3739 O O . SER A 1 471 ? -25.367 -16.349 -57.388 1.00 23.78 471 SER A O 1
ATOM 3741 N N . ASN A 1 472 ? -27.569 -16.067 -57.034 1.00 22.19 472 ASN A N 1
ATOM 3742 C CA . ASN A 1 472 ? -27.738 -16.969 -55.894 1.00 22.19 472 ASN A CA 1
ATOM 3743 C C . ASN A 1 472 ? -28.054 -18.427 -56.300 1.00 22.19 472 ASN A C 1
ATOM 3745 O O . ASN A 1 472 ? -28.366 -18.724 -57.447 1.00 22.19 472 ASN A O 1
ATOM 3749 N N . SER A 1 473 ? -28.175 -19.255 -55.253 1.00 23.41 473 SER A N 1
ATOM 3750 C CA . SER A 1 473 ? -29.235 -20.266 -55.050 1.00 23.41 473 SER A CA 1
ATOM 3751 C C . SER A 1 473 ? -29.213 -21.611 -55.801 1.00 23.41 473 SER A C 1
ATOM 3753 O O . SER A 1 473 ? -29.307 -21.666 -57.019 1.00 23.41 473 SER A O 1
ATOM 3755 N N . THR A 1 474 ? -29.354 -22.670 -54.979 1.00 23.12 474 THR A N 1
ATOM 3756 C CA . THR A 1 474 ? -30.145 -23.911 -55.204 1.00 23.12 474 THR A CA 1
ATOM 3757 C C . THR A 1 474 ? -29.656 -24.930 -56.260 1.00 23.12 474 THR A C 1
ATOM 3759 O O . THR A 1 474 ? -29.043 -24.561 -57.247 1.00 23.12 474 THR A O 1
ATOM 3762 N N . ASP A 1 475 ? -29.865 -26.249 -56.111 1.00 24.62 475 ASP A N 1
ATOM 3763 C CA . ASP A 1 475 ? -30.417 -27.022 -54.975 1.00 24.62 475 ASP A CA 1
ATOM 3764 C C . ASP A 1 475 ? -29.820 -28.449 -54.870 1.00 24.62 475 ASP A C 1
ATOM 3766 O O . ASP A 1 475 ? -28.934 -28.849 -55.623 1.00 24.62 475 ASP A O 1
ATOM 3770 N N . LYS A 1 476 ? -30.322 -29.233 -53.911 1.00 27.53 476 LYS A N 1
ATOM 3771 C CA . LYS A 1 476 ? -30.128 -30.683 -53.768 1.00 27.53 476 LYS A CA 1
ATOM 3772 C C . LYS A 1 476 ? -30.876 -31.443 -54.879 1.00 27.53 476 LYS A C 1
ATOM 3774 O O . LYS A 1 476 ? -32.006 -31.087 -55.185 1.00 27.53 476 LYS A O 1
ATOM 3779 N N . TYR A 1 477 ? -30.372 -32.603 -55.314 1.00 24.75 477 TYR A N 1
ATOM 3780 C CA . TYR A 1 477 ? -30.834 -33.909 -54.796 1.00 24.75 477 TYR A CA 1
ATOM 3781 C C . TYR A 1 477 ? -30.077 -35.114 -55.400 1.00 24.75 477 TYR A C 1
ATOM 3783 O O . TYR A 1 477 ? -29.252 -34.990 -56.297 1.00 24.75 477 TYR A O 1
ATOM 3791 N N . LYS A 1 478 ? -30.325 -36.281 -54.792 1.00 26.39 478 LYS A N 1
ATOM 3792 C CA . LYS A 1 478 ? -29.717 -37.606 -55.010 1.00 26.39 478 LYS A CA 1
ATOM 3793 C C . LYS A 1 478 ? -29.773 -38.101 -56.465 1.00 26.39 478 LYS A C 1
ATOM 3795 O O . LYS A 1 478 ? -30.806 -37.940 -57.101 1.00 26.39 478 LYS A O 1
ATOM 3800 N N . CYS A 1 479 ? -28.799 -38.938 -56.839 1.00 22.80 479 CYS A N 1
ATOM 3801 C CA . CYS A 1 479 ? -29.087 -40.317 -57.264 1.00 22.80 479 CYS A CA 1
ATOM 3802 C C . CYS A 1 479 ? -27.888 -41.267 -57.049 1.00 22.80 479 CYS A C 1
ATOM 3804 O O . CYS A 1 479 ? -26.741 -40.842 -56.951 1.00 22.80 479 CYS A O 1
ATOM 3806 N N . ALA A 1 480 ? -28.206 -42.556 -56.956 1.00 26.86 480 ALA A N 1
ATOM 3807 C CA . ALA A 1 480 ? -27.347 -43.750 -57.019 1.00 26.86 480 ALA A CA 1
ATOM 3808 C C . ALA A 1 480 ? -28.046 -44.720 -58.024 1.00 26.86 480 ALA A C 1
ATOM 3810 O O . ALA A 1 480 ? -29.143 -44.348 -58.459 1.00 26.86 480 ALA A O 1
ATOM 3811 N N . PRO A 1 481 ? -27.547 -45.926 -58.394 1.00 41.16 481 PRO A N 1
ATOM 3812 C CA . PRO A 1 481 ? -26.429 -46.708 -57.837 1.00 41.16 481 PRO A CA 1
ATOM 3813 C C . PRO A 1 481 ? -25.491 -47.336 -58.905 1.00 41.16 481 PRO A C 1
ATOM 3815 O O . PRO A 1 481 ? -25.608 -47.042 -60.090 1.00 41.16 481 PRO A O 1
ATOM 3818 N N . ASN A 1 482 ? -24.583 -48.233 -58.485 1.00 27.09 482 ASN A N 1
ATOM 3819 C CA . ASN A 1 482 ? -24.413 -49.576 -59.082 1.00 27.09 482 ASN A CA 1
ATOM 3820 C C . ASN A 1 482 ? -23.488 -50.468 -58.220 1.00 27.09 482 ASN A C 1
ATOM 3822 O O . ASN A 1 482 ? -22.817 -49.969 -57.316 1.00 27.09 482 ASN A O 1
ATOM 3826 N N . CYS A 1 483 ? -23.508 -51.784 -58.464 1.00 23.92 483 CYS A N 1
ATOM 3827 C CA . CYS A 1 483 ? -22.954 -52.826 -57.583 1.00 23.92 483 CYS A CA 1
ATOM 3828 C C . CYS A 1 483 ? -21.833 -53.665 -58.231 1.00 23.92 483 CYS A C 1
ATOM 3830 O O . CYS A 1 483 ? -21.694 -53.669 -59.450 1.00 23.92 483 CYS A O 1
ATOM 3832 N N . ASN A 1 484 ? -21.061 -54.351 -57.374 1.00 25.84 484 ASN A N 1
ATOM 3833 C CA . ASN A 1 484 ? -20.488 -55.714 -57.470 1.00 25.84 484 ASN A CA 1
ATOM 3834 C C . ASN A 1 484 ? -19.720 -55.926 -56.132 1.00 25.84 484 ASN A C 1
ATOM 3836 O O . ASN A 1 484 ? -19.014 -55.011 -55.711 1.00 25.84 484 ASN A O 1
ATOM 3840 N N . ASP A 1 485 ? -19.924 -56.940 -55.281 1.00 28.50 485 ASP A N 1
ATOM 3841 C CA . ASP A 1 485 ? -19.940 -58.414 -55.430 1.00 28.50 485 ASP A CA 1
ATOM 3842 C C . ASP A 1 485 ? -18.548 -59.037 -55.696 1.00 28.50 485 ASP A C 1
ATOM 3844 O O . ASP A 1 485 ? -17.838 -58.570 -56.581 1.00 28.50 485 ASP A O 1
ATOM 3848 N N . ALA A 1 486 ? -18.085 -60.086 -54.980 1.00 24.98 486 ALA A N 1
ATOM 3849 C CA . ALA A 1 486 ? -18.631 -60.801 -53.798 1.00 24.98 486 ALA A CA 1
ATOM 3850 C C . ALA A 1 486 ? -17.570 -61.724 -53.108 1.00 24.98 486 ALA A C 1
ATOM 3852 O O . ALA A 1 486 ? -16.461 -61.833 -53.620 1.00 24.98 486 ALA A O 1
ATOM 3853 N N . VAL A 1 487 ? -17.972 -62.476 -52.047 1.00 24.97 487 VAL A N 1
ATOM 3854 C CA . VAL A 1 487 ? -17.451 -63.831 -51.631 1.00 24.97 487 VAL A CA 1
ATOM 3855 C C . VAL A 1 487 ? -16.010 -63.909 -51.037 1.00 24.97 487 VAL A C 1
ATOM 3857 O O . VAL A 1 487 ? -15.132 -63.195 -51.494 1.00 24.97 487 VAL A O 1
ATOM 3860 N N . GLN A 1 488 ? -15.596 -64.725 -50.037 1.00 23.55 488 GLN A N 1
ATOM 3861 C CA . GLN A 1 488 ? -16.136 -65.610 -48.951 1.00 23.55 488 GLN A CA 1
ATOM 3862 C C . GLN A 1 488 ? -15.084 -65.585 -47.782 1.00 23.55 488 GLN A C 1
ATOM 3864 O O . GLN A 1 488 ? -13.988 -65.081 -48.001 1.00 23.55 488 GLN A O 1
ATOM 3869 N N . LEU A 1 489 ? -15.228 -65.994 -46.501 1.00 22.20 489 LEU A N 1
ATOM 3870 C CA . LEU A 1 489 ? -16.128 -66.828 -45.658 1.00 22.20 489 LEU A CA 1
ATOM 3871 C C . LEU A 1 489 ? -15.695 -68.289 -45.304 1.00 22.20 489 LEU A C 1
ATOM 3873 O O . LEU A 1 489 ? -16.185 -69.232 -45.910 1.00 22.20 489 LEU A O 1
ATOM 3877 N N . LYS A 1 490 ? -14.972 -68.427 -44.164 1.00 23.36 490 LYS A N 1
ATOM 3878 C CA . LYS A 1 490 ? -14.878 -69.577 -43.203 1.00 23.36 490 LYS A CA 1
ATOM 3879 C C . LYS A 1 490 ? -14.162 -70.894 -43.589 1.00 23.36 490 LYS A C 1
ATOM 3881 O O . LYS A 1 490 ? -14.303 -71.373 -44.702 1.00 23.36 490 LYS A O 1
ATOM 3886 N N . ILE A 1 491 ? -13.542 -71.548 -42.582 1.00 23.41 491 ILE A N 1
ATOM 3887 C CA . ILE A 1 491 ? -13.954 -72.851 -41.973 1.00 23.41 491 ILE A CA 1
ATOM 3888 C C . ILE A 1 491 ? -13.020 -73.240 -40.788 1.00 23.41 491 ILE A C 1
ATOM 3890 O O . ILE A 1 491 ? -11.814 -73.034 -40.867 1.00 23.41 491 ILE A O 1
ATOM 3894 N N . ASP A 1 492 ? -13.588 -73.805 -39.710 1.00 28.25 492 ASP A N 1
ATOM 3895 C CA . ASP A 1 492 ? -12.900 -74.464 -38.568 1.00 28.25 492 ASP A CA 1
ATOM 3896 C C . ASP A 1 492 ? -12.938 -76.000 -38.719 1.00 28.25 492 ASP A C 1
ATOM 3898 O O . ASP A 1 492 ? -13.880 -76.515 -39.331 1.00 28.25 492 ASP A O 1
ATOM 3902 N N . PRO A 1 493 ? -12.029 -76.758 -38.064 1.00 30.69 493 PRO A N 1
ATOM 3903 C CA . PRO A 1 493 ? -12.515 -77.953 -37.355 1.00 30.69 493 PRO A CA 1
ATOM 3904 C C . PRO A 1 493 ? -11.818 -78.329 -36.019 1.00 30.69 493 PRO A C 1
ATOM 3906 O O . PRO A 1 493 ? -10.610 -78.513 -35.938 1.00 30.69 493 PRO A O 1
ATOM 3909 N N . PHE A 1 494 ? -12.658 -78.595 -35.009 1.00 24.53 494 PHE A N 1
ATOM 3910 C CA . PHE A 1 494 ? -12.563 -79.665 -33.989 1.00 24.53 494 PHE A CA 1
ATOM 3911 C C . PHE A 1 494 ? -11.286 -79.892 -33.133 1.00 24.53 494 PHE A C 1
ATOM 3913 O O . PHE A 1 494 ? -10.473 -80.772 -33.382 1.00 24.53 494 PHE A O 1
ATOM 3920 N N . ALA A 1 495 ? -11.273 -79.216 -31.977 1.00 24.72 495 ALA A N 1
ATOM 3921 C CA . ALA A 1 495 ? -11.395 -79.798 -30.622 1.00 24.72 495 ALA A CA 1
ATOM 3922 C C . ALA A 1 495 ? -10.603 -81.062 -30.180 1.00 24.72 495 ALA A C 1
ATOM 3924 O O . ALA A 1 495 ? -10.849 -82.171 -30.652 1.00 24.72 495 ALA A O 1
ATOM 3925 N N . SER A 1 496 ? -9.894 -80.948 -29.040 1.00 23.94 496 SER A N 1
ATOM 3926 C CA . SER A 1 496 ? -9.661 -82.086 -28.127 1.00 23.94 496 SER A CA 1
ATOM 3927 C C . SER A 1 496 ? -9.489 -81.714 -26.635 1.00 23.94 496 SER A C 1
ATOM 3929 O O . SER A 1 496 ? -8.569 -80.990 -26.273 1.00 23.94 496 SER A O 1
ATOM 3931 N N . GLN A 1 497 ? -10.301 -82.361 -25.787 1.00 25.06 497 GLN A N 1
ATOM 3932 C CA . GLN A 1 497 ? -10.083 -82.716 -24.365 1.00 25.06 497 GLN A CA 1
ATOM 3933 C C . GLN A 1 497 ? -10.195 -81.688 -23.207 1.00 25.06 497 GLN A C 1
ATOM 3935 O O . GLN A 1 497 ? -9.831 -80.521 -23.267 1.00 25.06 497 GLN A O 1
ATOM 3940 N N . LYS A 1 498 ? -10.751 -82.223 -22.106 1.00 25.45 498 LYS A N 1
ATOM 3941 C CA . LYS A 1 498 ? -11.156 -81.599 -20.833 1.00 25.45 498 LYS A CA 1
ATOM 3942 C C . LYS A 1 498 ? -9.997 -81.492 -19.826 1.00 25.45 498 LYS A C 1
ATOM 3944 O O . LYS A 1 498 ? -9.252 -82.461 -19.706 1.00 25.45 498 LYS A O 1
ATOM 3949 N N . LYS A 1 499 ? -10.013 -80.450 -18.976 1.00 23.77 499 LYS A N 1
ATOM 3950 C CA . LYS A 1 499 ? -9.940 -80.475 -17.481 1.00 23.77 499 LYS A CA 1
ATOM 3951 C C . LYS A 1 499 ? -9.755 -79.032 -16.960 1.00 23.77 499 LYS A C 1
ATOM 3953 O O . LYS A 1 499 ? -8.792 -78.375 -17.316 1.00 23.77 499 LYS A O 1
ATOM 3958 N N . SER A 1 500 ? -10.776 -78.402 -16.374 1.00 23.88 500 SER A N 1
ATOM 3959 C CA . SER A 1 500 ? -11.198 -78.458 -14.955 1.00 23.88 500 SER A CA 1
ATOM 3960 C C . SER A 1 500 ? -10.336 -77.622 -13.985 1.00 23.88 500 SER A C 1
ATOM 3962 O O . SER A 1 500 ? -9.224 -78.019 -13.656 1.00 23.88 500 SER A O 1
ATOM 3964 N N . SER A 1 501 ? -10.938 -76.533 -13.482 1.00 28.56 501 SER A N 1
ATOM 3965 C CA . SER A 1 501 ? -10.619 -75.770 -12.255 1.00 28.56 501 SER A CA 1
ATOM 3966 C C . SER A 1 501 ? -9.190 -75.248 -12.021 1.00 28.56 501 SER A C 1
ATOM 3968 O O . SER A 1 501 ? -8.320 -75.982 -11.561 1.00 28.56 501 SER A O 1
ATOM 3970 N N . MET A 1 502 ? -9.028 -73.923 -12.110 1.00 23.22 502 MET A N 1
ATOM 3971 C CA . MET A 1 502 ? -8.147 -73.155 -11.217 1.00 23.22 502 MET A CA 1
ATOM 3972 C C . MET A 1 502 ? -8.739 -71.749 -10.999 1.00 23.22 502 MET A C 1
ATOM 3974 O O . MET A 1 502 ? -9.413 -71.227 -11.888 1.00 23.22 502 MET A O 1
ATOM 3978 N N . HIS A 1 503 ? -8.562 -71.162 -9.811 1.00 27.61 503 HIS A N 1
ATOM 3979 C CA . HIS A 1 503 ? -9.141 -69.856 -9.468 1.00 27.61 503 HIS A CA 1
ATOM 3980 C C . HIS A 1 503 ? -8.433 -68.699 -10.190 1.00 27.61 503 HIS A C 1
ATOM 3982 O O . HIS A 1 503 ? -7.206 -68.673 -10.260 1.00 27.61 503 HIS A O 1
ATOM 3988 N N . TYR A 1 504 ? -9.203 -67.696 -10.624 1.00 31.17 504 TYR A N 1
ATOM 3989 C CA . TYR A 1 504 ? -8.678 -66.354 -10.883 1.00 31.17 504 TYR A CA 1
ATOM 3990 C C . TYR A 1 504 ? -8.851 -65.500 -9.628 1.00 31.17 504 TYR A C 1
ATOM 3992 O O . TYR A 1 504 ? -9.972 -65.173 -9.243 1.00 31.17 504 TYR A O 1
ATOM 4000 N N . ASP A 1 505 ? -7.732 -65.167 -8.992 1.00 28.61 505 ASP A N 1
ATOM 4001 C CA . ASP A 1 505 ? -7.683 -64.342 -7.788 1.00 28.61 505 ASP A CA 1
ATOM 4002 C C . ASP A 1 505 ? -7.780 -62.850 -8.152 1.00 28.61 505 ASP A C 1
ATOM 4004 O O . ASP A 1 505 ? -6.874 -62.274 -8.763 1.00 28.61 505 ASP A O 1
ATOM 4008 N N . THR A 1 506 ? -8.898 -62.212 -7.806 1.00 43.16 506 THR A N 1
ATOM 4009 C CA . THR A 1 506 ? -9.124 -60.775 -8.022 1.00 43.16 506 THR A CA 1
ATOM 4010 C C . THR A 1 506 ? -8.476 -59.939 -6.915 1.00 43.16 506 THR A C 1
ATOM 4012 O O . THR A 1 506 ? -9.166 -59.232 -6.178 1.00 43.16 506 THR A O 1
ATOM 4015 N N . SER A 1 507 ? -7.144 -60.003 -6.797 1.00 35.56 507 SER A N 1
ATOM 4016 C CA . SER A 1 507 ? -6.401 -59.200 -5.818 1.00 35.56 507 SER A CA 1
ATOM 4017 C C . SER A 1 507 ? -6.439 -57.699 -6.152 1.00 35.56 507 SER A C 1
ATOM 4019 O O . SER A 1 507 ? -6.400 -57.269 -7.315 1.00 35.56 507 SER A O 1
ATOM 4021 N N . MET A 1 508 ? -6.482 -56.877 -5.099 1.00 37.84 508 MET A N 1
ATOM 4022 C CA . MET A 1 508 ? -6.613 -55.416 -5.180 1.00 37.84 508 MET A CA 1
ATOM 4023 C C . MET A 1 508 ? -5.416 -54.732 -5.878 1.00 37.84 508 MET A C 1
ATOM 4025 O O . MET A 1 508 ? -5.538 -53.619 -6.395 1.00 37.84 508 MET A O 1
ATOM 4029 N N . ASP A 1 509 ? -4.272 -55.416 -5.959 1.00 37.12 509 ASP A N 1
ATOM 4030 C CA . ASP A 1 509 ? -3.020 -54.921 -6.548 1.00 37.12 509 ASP A CA 1
ATOM 4031 C C . ASP A 1 509 ? -3.121 -54.653 -8.058 1.00 37.12 509 ASP A C 1
ATOM 4033 O O . ASP A 1 509 ? -2.335 -53.886 -8.619 1.00 37.12 509 ASP A O 1
ATOM 4037 N N . SER A 1 510 ? -4.102 -55.261 -8.731 1.00 39.28 510 SER A N 1
ATOM 4038 C CA . SER A 1 510 ? -4.336 -55.065 -10.167 1.00 39.28 510 SER A CA 1
ATOM 4039 C C . SER A 1 510 ? -4.863 -53.665 -10.501 1.00 39.28 510 SER A C 1
ATOM 4041 O O . SER A 1 510 ? -4.533 -53.128 -11.557 1.00 39.28 510 SER A O 1
ATOM 4043 N N . LEU A 1 511 ? -5.629 -53.041 -9.596 1.00 43.28 511 LEU A N 1
ATOM 4044 C CA . LEU A 1 511 ? -6.147 -51.676 -9.767 1.00 43.28 511 LEU A CA 1
ATOM 4045 C C . LEU A 1 511 ? -5.088 -50.607 -9.461 1.00 43.28 511 LEU A C 1
ATOM 4047 O O . LEU A 1 511 ? -5.022 -49.585 -10.144 1.00 43.28 511 LEU A O 1
ATOM 4051 N N . LEU A 1 512 ? -4.223 -50.856 -8.473 1.00 44.34 512 LEU A N 1
ATOM 4052 C CA . LEU A 1 512 ? -3.189 -49.906 -8.047 1.00 44.34 512 LEU A CA 1
ATOM 4053 C C . LEU A 1 512 ? -2.149 -49.620 -9.147 1.00 44.34 512 LEU A C 1
ATOM 4055 O O . LEU A 1 512 ? -1.643 -48.503 -9.228 1.00 44.34 512 LEU A O 1
ATOM 4059 N N . LYS A 1 513 ? -1.897 -50.578 -10.051 1.00 41.66 513 LYS A N 1
ATOM 4060 C CA . LYS A 1 513 ? -0.955 -50.452 -11.184 1.00 41.66 513 LYS A CA 1
ATOM 4061 C C . LYS A 1 513 ? -1.308 -49.368 -12.214 1.00 41.66 513 LYS A C 1
ATOM 4063 O O . LYS A 1 513 ? -0.460 -49.033 -13.036 1.00 41.66 513 LYS A O 1
ATOM 4068 N N . PHE A 1 514 ? -2.526 -48.822 -12.191 1.00 42.09 514 PHE A N 1
ATOM 4069 C CA . PHE A 1 514 ? -2.946 -47.735 -13.088 1.00 42.09 514 PHE A CA 1
ATOM 4070 C C . PHE A 1 514 ? -2.805 -46.331 -12.476 1.00 42.09 514 PHE A C 1
ATOM 4072 O O . PHE A 1 514 ? -3.046 -45.339 -13.166 1.00 42.09 514 PHE A O 1
ATOM 4079 N N . ILE A 1 515 ? -2.398 -46.220 -11.207 1.00 41.59 515 ILE A N 1
ATOM 4080 C CA . ILE A 1 515 ? -2.161 -44.935 -10.543 1.00 41.59 515 ILE A CA 1
ATOM 4081 C C . ILE A 1 515 ? -0.680 -44.551 -10.716 1.00 41.59 515 ILE A C 1
ATOM 4083 O O . ILE A 1 515 ? 0.183 -45.317 -10.295 1.00 41.59 515 ILE A O 1
ATOM 4087 N N . PRO A 1 516 ? -0.341 -43.375 -11.281 1.00 43.47 516 PRO A N 1
ATOM 4088 C CA . PRO A 1 516 ? 1.051 -42.935 -11.369 1.00 43.47 516 PRO A CA 1
ATOM 4089 C C . PRO A 1 516 ? 1.688 -42.772 -9.982 1.00 43.47 516 PRO A C 1
ATOM 4091 O O . PRO A 1 516 ? 1.079 -42.174 -9.092 1.00 43.47 516 PRO A O 1
ATOM 4094 N N . ASP A 1 517 ? 2.945 -43.194 -9.814 1.00 42.25 517 ASP A N 1
ATOM 4095 C CA . ASP A 1 517 ? 3.665 -43.133 -8.526 1.00 42.25 517 ASP A CA 1
ATOM 4096 C C . ASP A 1 517 ? 3.727 -41.716 -7.929 1.00 42.25 517 ASP A C 1
ATOM 4098 O O . ASP A 1 517 ? 3.752 -41.525 -6.711 1.00 42.25 517 ASP A O 1
ATOM 4102 N N . SER A 1 518 ? 3.712 -40.692 -8.787 1.00 44.25 518 SER A N 1
ATOM 4103 C CA . SER A 1 518 ? 3.658 -39.280 -8.397 1.00 44.25 518 SER A CA 1
ATOM 4104 C C . SER A 1 518 ? 2.354 -38.881 -7.696 1.00 44.25 518 SER A C 1
ATOM 4106 O O . SER A 1 518 ? 2.360 -37.935 -6.909 1.00 44.25 518 SER A O 1
ATOM 4108 N N . LEU A 1 519 ? 1.254 -39.597 -7.954 1.00 39.06 519 LEU A N 1
ATOM 4109 C CA . LEU A 1 519 ? -0.033 -39.405 -7.290 1.00 39.06 519 LEU A CA 1
ATOM 4110 C C . LEU A 1 519 ? -0.081 -40.162 -5.956 1.00 39.06 519 LEU A C 1
ATOM 4112 O O . LEU A 1 519 ? -0.512 -39.592 -4.957 1.00 39.06 519 LEU A O 1
ATOM 4116 N N . LEU A 1 520 ? 0.443 -41.395 -5.913 1.00 46.16 520 LEU A N 1
ATOM 4117 C CA . LEU A 1 520 ? 0.571 -42.181 -4.677 1.00 46.16 520 LEU A CA 1
ATOM 4118 C C . LEU A 1 520 ? 1.387 -41.423 -3.614 1.00 46.16 520 LEU A C 1
ATOM 4120 O O . LEU A 1 520 ? 0.959 -41.288 -2.469 1.00 46.16 520 LEU A O 1
ATOM 4124 N N . ASN A 1 521 ? 2.515 -40.830 -4.018 1.00 46.28 521 ASN A N 1
ATOM 4125 C CA . ASN A 1 521 ? 3.354 -40.006 -3.140 1.00 46.28 521 ASN A CA 1
ATOM 4126 C C . ASN A 1 521 ? 2.654 -38.737 -2.617 1.00 46.28 521 ASN A C 1
ATOM 4128 O O . ASN A 1 521 ? 3.032 -38.223 -1.565 1.00 46.28 521 ASN A O 1
ATOM 4132 N N . TYR A 1 522 ? 1.618 -38.238 -3.300 1.00 39.31 522 TYR A N 1
ATOM 4133 C CA . TYR A 1 522 ? 0.847 -37.069 -2.857 1.00 39.31 522 TYR A CA 1
ATOM 4134 C C . TYR A 1 522 ? -0.049 -37.374 -1.641 1.00 39.31 522 TYR A C 1
ATOM 4136 O O . TYR A 1 522 ? -0.485 -36.463 -0.939 1.00 39.31 522 TYR A O 1
ATOM 4144 N N . LEU A 1 523 ? -0.318 -38.657 -1.377 1.00 39.66 523 LEU A N 1
ATOM 4145 C CA . LEU A 1 523 ? -1.291 -39.126 -0.386 1.00 39.66 523 LEU A CA 1
ATOM 4146 C C . LEU A 1 523 ? -0.642 -39.563 0.944 1.00 39.66 523 LEU A C 1
ATOM 4148 O O . LEU A 1 523 ? -1.341 -39.854 1.913 1.00 39.66 523 LEU A O 1
ATOM 4152 N N . ASN A 1 524 ? 0.691 -39.481 1.045 1.00 43.81 524 ASN A N 1
ATOM 4153 C CA . ASN A 1 524 ? 1.447 -39.658 2.296 1.00 43.81 524 ASN A CA 1
ATOM 4154 C C . ASN A 1 524 ? 1.179 -38.562 3.353 1.00 43.81 524 ASN A C 1
ATOM 4156 O O . ASN A 1 524 ? 1.625 -38.677 4.492 1.00 43.81 524 ASN A O 1
ATOM 4160 N N . VAL A 1 525 ? 0.396 -37.526 3.021 1.00 44.81 525 VAL A N 1
ATOM 4161 C CA . VAL A 1 525 ? -0.112 -36.522 3.980 1.00 44.81 525 VAL A CA 1
ATOM 4162 C C . VAL A 1 525 ? -0.968 -37.163 5.089 1.00 44.81 525 VAL A C 1
ATOM 4164 O O . VAL A 1 525 ? -1.065 -36.621 6.186 1.00 44.81 525 VAL A O 1
ATOM 4167 N N . PHE A 1 526 ? -1.530 -38.349 4.842 1.00 45.25 526 PHE A N 1
ATOM 4168 C CA . PHE A 1 526 ? -2.362 -39.112 5.778 1.00 45.25 526 PHE A CA 1
ATOM 4169 C C . PHE A 1 526 ? -1.583 -40.059 6.718 1.00 45.25 526 PHE A C 1
ATOM 4171 O O . PHE A 1 526 ? -2.159 -41.011 7.239 1.00 45.25 526 PHE A O 1
ATOM 4178 N N . GLY A 1 527 ? -0.288 -39.819 6.954 1.00 45.94 527 GLY A N 1
ATOM 4179 C CA . GLY A 1 527 ? 0.645 -40.754 7.613 1.00 45.94 527 GLY A CA 1
ATOM 4180 C C . GLY A 1 527 ? 0.341 -41.224 9.051 1.00 45.94 527 GLY A C 1
ATOM 4181 O O . GLY A 1 527 ? 1.085 -42.057 9.554 1.00 45.94 527 GLY A O 1
ATOM 4182 N N . ASN A 1 528 ? -0.729 -40.737 9.692 1.00 48.38 528 ASN A N 1
ATOM 4183 C CA . ASN A 1 528 ? -1.198 -41.175 11.019 1.00 48.38 528 ASN A CA 1
ATOM 4184 C C . ASN A 1 528 ? -2.594 -41.845 10.994 1.00 48.38 528 ASN A C 1
ATOM 4186 O O . ASN A 1 528 ? -3.183 -42.044 12.054 1.00 48.38 528 ASN A O 1
ATOM 4190 N N . MET A 1 529 ? -3.161 -42.155 9.821 1.00 45.66 529 MET A N 1
ATOM 4191 C CA . MET A 1 529 ? -4.424 -42.903 9.720 1.00 45.66 529 MET A CA 1
ATOM 4192 C C . MET A 1 529 ? -4.195 -44.376 9.392 1.00 45.66 529 MET A C 1
ATOM 4194 O O . MET A 1 529 ? -3.297 -44.718 8.622 1.00 45.66 529 MET A O 1
ATOM 4198 N N . ASP A 1 530 ? -5.076 -45.228 9.915 1.00 61.66 530 ASP A N 1
ATOM 4199 C CA . ASP A 1 530 ? -5.144 -46.646 9.563 1.00 61.66 530 ASP A CA 1
ATOM 4200 C C . ASP A 1 530 ? -5.266 -46.829 8.044 1.00 61.66 530 ASP A C 1
ATOM 4202 O O . ASP A 1 530 ? -5.947 -46.050 7.365 1.00 61.66 530 ASP A O 1
ATOM 4206 N N . LYS A 1 531 ? -4.633 -47.883 7.512 1.00 58.31 531 LYS A N 1
ATOM 4207 C CA . LYS A 1 531 ? -4.562 -48.155 6.067 1.00 58.31 531 LYS A CA 1
ATOM 4208 C C . LYS A 1 531 ? -5.945 -48.114 5.406 1.00 58.31 531 LYS A C 1
ATOM 4210 O O . LYS A 1 531 ? -6.120 -47.428 4.406 1.00 58.31 531 LYS A O 1
ATOM 4215 N N . GLU A 1 532 ? -6.934 -48.763 6.018 1.00 60.91 532 GLU A N 1
ATOM 4216 C CA . GLU A 1 532 ? -8.324 -48.799 5.547 1.00 60.91 532 GLU A CA 1
ATOM 4217 C C . GLU A 1 532 ? -8.956 -47.403 5.458 1.00 60.91 532 GLU A C 1
ATOM 4219 O O . GLU A 1 532 ? -9.595 -47.077 4.462 1.00 60.91 532 GLU A O 1
ATOM 4224 N N . LYS A 1 533 ? -8.731 -46.539 6.459 1.00 56.41 533 LYS A N 1
ATOM 4225 C CA . LYS A 1 533 ? -9.246 -45.160 6.462 1.00 56.41 533 LYS A CA 1
ATOM 4226 C C . LYS A 1 533 ? -8.581 -44.333 5.369 1.00 56.41 533 LYS A C 1
ATOM 4228 O O . LYS A 1 533 ? -9.271 -43.625 4.643 1.00 56.41 533 LYS A O 1
ATOM 4233 N N . ARG A 1 534 ? -7.256 -44.431 5.216 1.00 57.19 534 ARG A N 1
ATOM 4234 C CA . ARG A 1 534 ? -6.525 -43.745 4.139 1.00 57.19 534 ARG A CA 1
ATOM 4235 C C . ARG A 1 534 ? -7.032 -44.180 2.764 1.00 57.19 534 ARG A C 1
ATOM 4237 O O . ARG A 1 534 ? -7.296 -43.328 1.920 1.00 57.19 534 ARG A O 1
ATOM 4244 N N . ASP A 1 535 ? -7.189 -45.481 2.557 1.00 61.28 535 ASP A N 1
ATOM 4245 C CA . ASP A 1 535 ? -7.590 -46.045 1.270 1.00 61.28 535 ASP A CA 1
ATOM 4246 C C . ASP A 1 535 ? -9.083 -45.733 0.975 1.00 61.28 535 ASP A C 1
ATOM 4248 O O . ASP A 1 535 ? -9.434 -45.419 -0.162 1.00 61.28 535 ASP A O 1
ATOM 4252 N N . LEU A 1 536 ? -9.940 -45.635 2.003 1.00 62.75 536 LEU A N 1
ATOM 4253 C CA . LEU A 1 536 ? -11.302 -45.085 1.900 1.00 62.75 536 LEU A CA 1
ATOM 4254 C C . LEU A 1 536 ? -11.310 -43.587 1.531 1.00 62.75 536 LEU A C 1
ATOM 4256 O O . LEU A 1 536 ? -12.073 -43.177 0.656 1.00 62.75 536 LEU A O 1
ATOM 4260 N N . TYR A 1 537 ? -10.447 -42.763 2.137 1.00 61.38 537 TYR A N 1
ATOM 4261 C CA . TYR A 1 537 ? -10.303 -41.349 1.761 1.00 61.38 537 TYR A CA 1
ATOM 4262 C C . TYR A 1 537 ? -9.778 -41.179 0.324 1.00 61.38 537 TYR A C 1
ATOM 4264 O O . TYR A 1 537 ? -10.234 -40.269 -0.370 1.00 61.38 537 TYR A O 1
ATOM 4272 N N . LEU A 1 538 ? -8.893 -42.063 -0.162 1.00 58.75 538 LEU A N 1
ATOM 4273 C CA . LEU A 1 538 ? -8.529 -42.133 -1.586 1.00 58.75 538 LEU A CA 1
ATOM 4274 C C . LEU A 1 538 ? -9.772 -42.343 -2.455 1.00 58.75 538 LEU A C 1
ATOM 4276 O O . LEU A 1 538 ? -9.993 -41.576 -3.391 1.00 58.75 538 LEU A O 1
ATOM 4280 N N . ILE A 1 539 ? -10.575 -43.363 -2.138 1.00 69.19 539 ILE A N 1
ATOM 4281 C CA . ILE A 1 539 ? -11.784 -43.711 -2.893 1.00 69.19 539 ILE A CA 1
ATOM 4282 C C . ILE A 1 539 ? -12.748 -42.521 -2.924 1.00 69.19 539 ILE A C 1
ATOM 4284 O O . ILE A 1 539 ? -13.206 -42.155 -4.002 1.00 69.19 539 ILE A O 1
ATOM 4288 N N . VAL A 1 540 ? -12.988 -41.851 -1.792 1.00 72.38 540 VAL A N 1
ATOM 4289 C CA . VAL A 1 540 ? -13.846 -40.654 -1.728 1.00 72.38 540 VAL A CA 1
ATOM 4290 C C . VAL A 1 540 ? -13.285 -39.500 -2.568 1.00 72.38 540 VAL A C 1
ATOM 4292 O O . VAL A 1 540 ? -14.032 -38.895 -3.333 1.00 72.38 540 VAL A O 1
ATOM 4295 N N . ILE A 1 541 ? -11.984 -39.199 -2.492 1.00 67.56 541 ILE A N 1
ATOM 4296 C CA . ILE A 1 541 ? -11.369 -38.102 -3.264 1.00 67.56 541 ILE A CA 1
ATOM 4297 C C . ILE A 1 541 ? -11.405 -38.393 -4.773 1.00 67.56 541 ILE A C 1
ATOM 4299 O O . ILE A 1 541 ? -11.767 -37.516 -5.559 1.00 67.56 541 ILE A O 1
ATOM 4303 N N . VAL A 1 542 ? -11.073 -39.619 -5.187 1.00 71.19 542 VAL A N 1
ATOM 4304 C CA . VAL A 1 542 ? -11.113 -40.044 -6.596 1.00 71.19 542 VAL A CA 1
ATOM 4305 C C . VAL A 1 542 ? -12.552 -40.080 -7.112 1.00 71.19 542 VAL A C 1
ATOM 4307 O O . VAL A 1 542 ? -12.809 -39.602 -8.216 1.00 71.19 542 VAL A O 1
ATOM 4310 N N . PHE A 1 543 ? -13.505 -40.563 -6.311 1.00 76.19 543 PHE A N 1
ATOM 4311 C CA . PHE A 1 543 ? -14.925 -40.574 -6.656 1.00 76.19 543 PHE A CA 1
ATOM 4312 C C . PHE A 1 543 ? -15.486 -39.156 -6.799 1.00 76.19 543 PHE A C 1
ATOM 4314 O O . PHE A 1 543 ? -16.148 -38.879 -7.791 1.00 76.19 543 PHE A O 1
ATOM 4321 N N . LEU A 1 544 ? -15.168 -38.229 -5.889 1.00 74.50 544 LEU A N 1
ATOM 4322 C CA . LEU A 1 544 ? -15.574 -36.821 -5.998 1.00 74.50 544 LEU A CA 1
ATOM 4323 C C . LEU A 1 544 ? -14.944 -36.128 -7.215 1.00 74.50 544 LEU A C 1
ATOM 4325 O O . LEU A 1 544 ? -15.633 -35.391 -7.919 1.00 74.50 544 LEU A O 1
ATOM 4329 N N . ALA A 1 545 ? -13.667 -36.389 -7.512 1.00 66.56 545 ALA A N 1
ATOM 4330 C CA . ALA A 1 545 ? -13.007 -35.866 -8.710 1.00 66.56 545 ALA A CA 1
ATOM 4331 C C . ALA A 1 545 ? -13.623 -36.431 -10.005 1.00 66.56 545 ALA A C 1
ATOM 4333 O O . ALA A 1 545 ? -13.816 -35.694 -10.973 1.00 66.56 545 ALA A O 1
ATOM 4334 N N . PHE A 1 546 ? -13.990 -37.716 -10.014 1.00 78.81 546 PHE A N 1
ATOM 4335 C CA . PHE A 1 546 ? -14.718 -38.348 -11.113 1.00 78.81 546 PHE A CA 1
ATOM 4336 C C . PHE A 1 546 ? -16.139 -37.785 -11.252 1.00 78.81 546 PHE A C 1
ATOM 4338 O O . PHE A 1 546 ? -16.546 -37.449 -12.360 1.00 78.81 546 PHE A O 1
ATOM 4345 N N . LEU A 1 547 ? -16.873 -37.591 -10.151 1.00 77.50 547 LEU A N 1
ATOM 4346 C CA . LEU A 1 547 ? -18.211 -36.994 -10.155 1.00 77.50 547 LEU A CA 1
ATOM 4347 C C . LEU A 1 547 ? -18.179 -35.541 -10.655 1.00 77.50 547 LEU A C 1
ATOM 4349 O O . LEU A 1 547 ? -19.060 -35.124 -11.405 1.00 77.50 547 LEU A O 1
ATOM 4353 N N . PHE A 1 548 ? -17.139 -34.782 -10.298 1.00 75.81 548 PHE A N 1
ATOM 4354 C CA . PHE A 1 548 ? -16.900 -33.436 -10.816 1.00 75.81 548 PHE A CA 1
ATOM 4355 C C . PHE A 1 548 ? -16.593 -33.454 -12.321 1.00 75.81 548 PHE A C 1
ATOM 4357 O O . PHE A 1 548 ? -17.183 -32.688 -13.077 1.00 75.81 548 PHE A O 1
ATOM 4364 N N . LEU A 1 549 ? -15.738 -34.371 -12.788 1.00 73.94 549 LEU A N 1
ATOM 4365 C CA . LEU A 1 549 ? -15.436 -34.527 -14.215 1.00 73.94 549 LEU A CA 1
ATOM 4366 C C . LEU A 1 549 ? -16.676 -34.955 -15.021 1.00 73.94 549 LEU A C 1
ATOM 4368 O O . LEU A 1 549 ? -16.931 -34.422 -16.099 1.00 73.94 549 LEU A O 1
ATOM 4372 N N . VAL A 1 550 ? -17.471 -35.889 -14.494 1.00 75.75 550 VAL A N 1
ATOM 4373 C CA . VAL A 1 550 ? -18.721 -36.350 -15.109 1.00 75.75 550 VAL A CA 1
ATOM 4374 C C . VAL A 1 550 ? -19.769 -35.240 -15.114 1.00 75.75 550 VAL A C 1
ATOM 4376 O O . VAL A 1 550 ? -20.441 -35.070 -16.128 1.00 75.75 550 VAL A O 1
ATOM 4379 N N . THR A 1 551 ? -19.891 -34.436 -14.054 1.00 75.38 551 THR A N 1
ATOM 4380 C CA . THR A 1 551 ? -20.812 -33.287 -14.058 1.00 75.38 551 THR A CA 1
ATOM 4381 C C . THR A 1 551 ? -20.339 -32.161 -14.983 1.00 75.38 551 THR A C 1
ATOM 4383 O O . THR A 1 551 ? -21.179 -31.638 -15.706 1.00 75.38 551 THR A O 1
ATOM 4386 N N . GLU A 1 552 ? -19.038 -31.862 -15.105 1.00 73.94 552 GLU A N 1
ATOM 4387 C CA . GLU A 1 552 ? -18.499 -30.995 -16.177 1.00 73.94 552 GLU A CA 1
ATOM 4388 C C . GLU A 1 552 ? -18.869 -31.543 -17.568 1.00 73.94 552 GLU A C 1
ATOM 4390 O O . GLU A 1 552 ? -19.458 -30.825 -18.372 1.00 73.94 552 GLU A O 1
ATOM 4395 N N . ILE A 1 553 ? -18.618 -32.828 -17.850 1.00 73.69 553 ILE A N 1
ATOM 4396 C CA . ILE A 1 553 ? -18.937 -33.453 -19.148 1.00 73.69 553 ILE A CA 1
ATOM 4397 C C . ILE A 1 553 ? -20.448 -33.442 -19.434 1.00 73.69 553 ILE A C 1
ATOM 4399 O O . ILE A 1 553 ? -20.855 -33.200 -20.573 1.00 73.69 553 ILE A O 1
ATOM 4403 N N . LEU A 1 554 ? -21.295 -33.677 -18.429 1.00 71.00 554 LEU A N 1
ATOM 4404 C CA . LEU A 1 554 ? -22.753 -33.627 -18.570 1.00 71.00 554 LEU A CA 1
ATOM 4405 C C . LEU A 1 554 ? -23.269 -32.192 -18.730 1.00 71.00 554 LEU A C 1
ATOM 4407 O O . LEU A 1 554 ? -24.169 -31.977 -19.537 1.00 71.00 554 LEU A O 1
ATOM 4411 N N . LEU A 1 555 ? -22.684 -31.203 -18.049 1.00 67.94 555 LEU A N 1
ATOM 4412 C CA . LEU A 1 555 ? -22.997 -29.782 -18.240 1.00 67.94 555 LEU A CA 1
ATOM 4413 C C . LEU A 1 555 ? -22.553 -29.294 -19.625 1.00 67.94 555 LEU A C 1
ATOM 4415 O O . LEU A 1 555 ? -23.309 -28.593 -20.291 1.00 67.94 555 LEU A O 1
ATOM 4419 N N . LEU A 1 556 ? -21.379 -29.714 -20.105 1.00 61.06 556 LEU A N 1
ATOM 4420 C CA . LEU A 1 556 ? -20.894 -29.436 -21.460 1.00 61.06 556 LEU A CA 1
ATOM 4421 C C . LEU A 1 556 ? -21.784 -30.090 -22.529 1.00 61.06 556 LEU A C 1
ATOM 4423 O O . LEU A 1 556 ? -22.112 -29.448 -23.524 1.00 61.06 556 LEU A O 1
ATOM 4427 N N . LYS A 1 557 ? -22.245 -31.331 -22.316 1.00 57.06 557 LYS A N 1
ATOM 4428 C CA . LYS A 1 557 ? -23.227 -31.982 -23.202 1.00 57.06 557 LYS A CA 1
ATOM 4429 C C . LYS A 1 557 ? -24.597 -31.297 -23.158 1.00 57.06 557 LYS A C 1
ATOM 4431 O O . LYS A 1 557 ? -25.183 -31.080 -24.214 1.00 57.06 557 LYS A O 1
ATOM 4436 N N . LYS A 1 558 ? -25.092 -30.919 -21.975 1.00 51.81 558 LYS A N 1
ATOM 4437 C CA . LYS A 1 558 ? -26.398 -30.260 -21.804 1.00 51.81 558 LYS A CA 1
ATOM 4438 C C . LYS A 1 558 ? -26.412 -28.847 -22.397 1.00 51.81 558 LYS A C 1
ATOM 4440 O O . LYS A 1 558 ? -27.381 -28.492 -23.050 1.00 51.81 558 LYS A O 1
ATOM 4445 N N . ASN A 1 559 ? -25.319 -28.091 -22.270 1.00 49.62 559 ASN A N 1
ATOM 4446 C CA . ASN A 1 559 ? -25.147 -26.771 -22.895 1.00 49.62 559 ASN A CA 1
ATOM 4447 C C . ASN A 1 559 ? -24.970 -26.812 -24.428 1.00 49.62 559 ASN A C 1
ATOM 4449 O O . ASN A 1 559 ? -25.024 -25.758 -25.062 1.00 49.62 559 ASN A O 1
ATOM 4453 N N . ASN A 1 560 ? -24.745 -27.993 -25.017 1.00 49.59 560 ASN A N 1
ATOM 4454 C CA . ASN A 1 560 ? -24.693 -28.192 -26.469 1.00 49.59 560 ASN A CA 1
ATOM 4455 C C . ASN A 1 560 ? -26.056 -28.569 -27.080 1.00 49.59 560 ASN A C 1
ATOM 4457 O O . ASN A 1 560 ? -26.171 -28.605 -28.304 1.00 49.59 560 ASN A O 1
ATOM 4461 N N . TYR A 1 561 ? -27.085 -28.821 -26.264 1.00 40.84 561 TYR A N 1
ATOM 4462 C CA . TYR A 1 561 ? -28.471 -28.800 -26.730 1.00 40.84 561 TYR A CA 1
ATOM 4463 C C . TYR A 1 561 ? -29.008 -27.366 -26.634 1.00 40.84 561 TYR A C 1
ATOM 4465 O O . TYR A 1 561 ? -28.854 -26.702 -25.615 1.00 40.84 561 TYR A O 1
ATOM 4473 N N . GLU A 1 562 ? -29.616 -26.899 -27.725 1.00 48.34 562 GLU A N 1
ATOM 4474 C CA . GLU A 1 562 ? -30.266 -25.587 -27.863 1.00 48.34 562 GLU A CA 1
ATOM 4475 C C . GLU A 1 562 ? -29.406 -24.339 -27.581 1.00 48.34 562 GLU A C 1
ATOM 4477 O O . GLU A 1 562 ? -29.629 -23.581 -26.637 1.00 48.34 562 GLU A O 1
ATOM 4482 N N . LYS A 1 563 ? -28.522 -24.003 -28.531 1.00 47.25 563 LYS A N 1
ATOM 4483 C CA . LYS A 1 563 ? -28.203 -22.593 -28.816 1.00 47.25 563 LYS A CA 1
ATOM 4484 C C . LYS A 1 563 ? -28.334 -22.272 -30.302 1.00 47.25 563 LYS A C 1
ATOM 4486 O O . LYS A 1 563 ? -27.876 -23.020 -31.163 1.00 47.25 563 LYS A O 1
ATOM 4491 N N . LYS A 1 564 ? -28.936 -21.112 -30.596 1.00 48.09 564 LYS A N 1
ATOM 4492 C CA . LYS A 1 564 ? -28.866 -20.458 -31.916 1.00 48.09 564 LYS A CA 1
ATOM 4493 C C . LYS A 1 564 ? -27.390 -20.247 -32.297 1.00 48.09 564 LYS A C 1
ATOM 4495 O O . LYS A 1 564 ? -26.541 -20.160 -31.411 1.00 48.09 564 LYS A O 1
ATOM 4500 N N . LYS A 1 565 ? -27.082 -20.109 -33.595 1.00 57.56 565 LYS A N 1
ATOM 4501 C CA . LYS A 1 565 ? -25.731 -19.759 -34.090 1.00 57.56 565 LYS A CA 1
ATOM 4502 C C . LYS A 1 565 ? -25.333 -18.335 -33.666 1.00 57.56 565 LYS A C 1
ATOM 4504 O O . LYS A 1 565 ? -25.406 -17.398 -34.451 1.00 57.56 565 LYS A O 1
ATOM 4509 N N . VAL A 1 566 ? -24.931 -18.191 -32.410 1.00 72.31 566 VAL A N 1
ATOM 4510 C CA . VAL A 1 566 ? -24.403 -16.965 -31.812 1.00 72.31 566 VAL A CA 1
ATOM 4511 C C . VAL A 1 566 ? -22.886 -16.976 -31.979 1.00 72.31 566 VAL A C 1
ATOM 4513 O O . VAL A 1 566 ? -22.220 -17.909 -31.530 1.00 72.31 566 VAL A O 1
ATOM 4516 N N . GLN A 1 567 ? -22.332 -15.962 -32.643 1.00 89.12 567 GLN A N 1
ATOM 4517 C CA . GLN A 1 567 ? -20.892 -15.863 -32.864 1.00 89.12 567 GLN A CA 1
ATOM 4518 C C . GLN A 1 567 ? -20.220 -15.293 -31.610 1.00 89.12 567 GLN A C 1
ATOM 4520 O O . GLN A 1 567 ? -20.401 -14.127 -31.277 1.00 89.12 567 GLN A O 1
ATOM 4525 N N . LEU A 1 568 ? -19.467 -16.123 -30.890 1.00 92.81 568 LEU A N 1
ATOM 4526 C CA . LEU A 1 568 ? -18.744 -15.718 -29.680 1.00 92.81 568 LEU A CA 1
ATOM 4527 C C . LEU A 1 568 ? -17.341 -15.179 -30.027 1.00 92.81 568 LEU A C 1
ATOM 4529 O O . LEU A 1 568 ? -16.776 -15.588 -31.047 1.00 92.81 568 LEU A O 1
ATOM 4533 N N . PRO A 1 569 ? -16.736 -14.318 -29.183 1.00 95.50 569 PRO A N 1
ATOM 4534 C CA . PRO A 1 569 ? -15.337 -13.933 -29.321 1.00 95.50 569 PRO A CA 1
ATOM 4535 C C . PRO A 1 569 ? -14.388 -15.146 -29.352 1.00 95.50 569 PRO A C 1
ATOM 4537 O O . PRO A 1 569 ? -14.612 -16.122 -28.622 1.00 95.50 569 PRO A O 1
ATOM 4540 N N . PRO A 1 570 ? -13.297 -15.096 -30.142 1.00 95.75 570 PRO A N 1
ATOM 4541 C CA . PRO A 1 570 ? -12.276 -16.138 -30.148 1.00 95.75 570 PRO A CA 1
ATOM 4542 C C . PRO A 1 570 ? -11.761 -16.429 -28.735 1.00 95.75 570 PRO A C 1
ATOM 4544 O O . PRO A 1 570 ? -11.359 -15.519 -28.008 1.00 95.75 570 PRO A O 1
ATOM 4547 N N . THR A 1 571 ? -11.774 -17.702 -28.337 1.00 94.75 571 THR A N 1
ATOM 4548 C CA . THR A 1 571 ? -11.303 -18.116 -27.009 1.00 94.75 571 THR A CA 1
ATOM 4549 C C . THR A 1 571 ? -9.838 -18.543 -27.060 1.00 94.75 571 THR A C 1
ATOM 4551 O O . THR A 1 571 ? -9.471 -19.435 -27.825 1.00 94.75 571 THR A O 1
ATOM 4554 N N . VAL A 1 572 ? -9.000 -17.931 -26.221 1.00 94.88 572 VAL A N 1
ATOM 4555 C CA . VAL A 1 572 ? -7.574 -18.256 -26.085 1.00 94.88 572 VAL A CA 1
ATOM 4556 C C . VAL A 1 572 ? -7.416 -19.697 -25.567 1.00 94.88 572 VAL A C 1
ATOM 4558 O O . VAL A 1 572 ? -7.939 -20.006 -24.492 1.00 94.88 572 VAL A O 1
ATOM 4561 N N . PRO A 1 573 ? -6.697 -20.588 -26.282 1.00 89.44 573 PRO A N 1
ATOM 4562 C CA . PRO A 1 573 ? -6.513 -21.973 -25.854 1.00 89.44 573 PRO A CA 1
ATOM 4563 C C . PRO A 1 573 ? -5.757 -22.096 -24.526 1.00 89.44 573 PRO A C 1
ATOM 4565 O O . PRO A 1 573 ? -4.684 -21.519 -24.353 1.00 89.44 573 PRO A O 1
ATOM 4568 N N . TYR A 1 574 ? -6.285 -22.916 -23.616 1.00 86.50 574 TYR A N 1
ATOM 4569 C CA . TYR A 1 574 ? -5.708 -23.191 -22.299 1.00 86.50 574 TYR A CA 1
ATOM 4570 C C . TYR A 1 574 ? -5.505 -24.693 -22.060 1.00 86.50 574 TYR A C 1
ATOM 4572 O O . TYR A 1 574 ? -6.180 -25.527 -22.656 1.00 86.50 574 TYR A O 1
ATOM 4580 N N . LEU A 1 575 ? -4.578 -25.037 -21.159 1.00 79.12 575 LEU A N 1
ATOM 4581 C CA . LEU A 1 575 ? -4.255 -26.431 -20.809 1.00 79.12 575 LEU A CA 1
ATOM 4582 C C . LEU A 1 575 ? -4.993 -26.945 -19.561 1.00 79.12 575 LEU A C 1
ATOM 4584 O O . LEU A 1 575 ? -5.149 -28.151 -19.408 1.00 79.12 575 LEU A O 1
ATOM 4588 N N . ILE A 1 576 ? -5.424 -26.055 -18.659 1.00 79.44 576 ILE A N 1
ATOM 4589 C CA . ILE A 1 576 ? -6.033 -26.416 -17.367 1.00 79.44 576 ILE A CA 1
ATOM 4590 C C . ILE A 1 576 ? -7.413 -25.740 -17.265 1.00 79.44 576 ILE A C 1
ATOM 4592 O O . ILE A 1 576 ? -7.451 -24.513 -17.151 1.00 79.44 576 ILE A O 1
ATOM 4596 N N . PRO A 1 577 ? -8.541 -26.484 -17.281 1.00 73.06 577 PRO A N 1
ATOM 4597 C CA . PRO A 1 577 ? -9.883 -25.905 -17.443 1.00 73.06 577 PRO A CA 1
ATOM 4598 C C . PRO A 1 577 ? -10.378 -24.924 -16.376 1.00 73.06 577 PRO A C 1
ATOM 4600 O O . PRO A 1 577 ? -11.295 -24.158 -16.667 1.00 73.06 577 PRO A O 1
ATOM 4603 N N . PHE A 1 578 ? -9.801 -24.913 -15.171 1.00 79.06 578 PHE A N 1
ATOM 4604 C CA . PHE A 1 578 ? -10.117 -23.910 -14.145 1.00 79.06 578 PHE A CA 1
ATOM 4605 C C . PHE A 1 578 ? -9.177 -22.696 -14.209 1.00 79.06 578 PHE A C 1
ATOM 4607 O O . PHE A 1 578 ? -9.632 -21.556 -14.278 1.00 79.06 578 PHE A O 1
ATOM 4614 N N . ILE A 1 579 ? -7.861 -22.933 -14.228 1.00 81.75 579 ILE A N 1
ATOM 4615 C CA . ILE A 1 579 ? -6.838 -21.874 -14.209 1.00 81.75 579 ILE A CA 1
ATOM 4616 C C . ILE A 1 579 ? -6.869 -21.045 -15.504 1.00 81.75 579 ILE A C 1
ATOM 4618 O O . ILE A 1 579 ? -6.706 -19.825 -15.458 1.00 81.75 579 ILE A O 1
ATOM 4622 N N . GLY A 1 580 ? -7.094 -21.692 -16.650 1.00 90.25 580 GLY A N 1
ATOM 4623 C CA . GLY A 1 580 ? -7.074 -21.047 -17.958 1.00 90.25 580 GLY A CA 1
ATOM 4624 C C . GLY A 1 580 ? -5.700 -20.450 -18.285 1.00 90.25 580 GLY A C 1
ATOM 4625 O O . GLY A 1 580 ? -4.686 -21.144 -18.201 1.00 90.25 580 GLY A O 1
ATOM 4626 N N . SER A 1 581 ? -5.671 -19.160 -18.625 1.00 91.44 581 SER A N 1
ATOM 4627 C CA . SER A 1 581 ? -4.452 -18.378 -18.897 1.00 91.44 581 SER A CA 1
ATOM 4628 C C . SER A 1 581 ? -4.024 -17.472 -17.734 1.00 91.44 581 SER A C 1
ATOM 4630 O O . SER A 1 581 ? -3.099 -16.680 -17.905 1.00 91.44 581 SER A O 1
ATOM 4632 N N . ALA A 1 582 ? -4.631 -17.601 -16.544 1.00 87.31 582 ALA A N 1
ATOM 4633 C CA . ALA A 1 582 ? -4.365 -16.743 -15.377 1.00 87.31 582 ALA A CA 1
ATOM 4634 C C . ALA A 1 582 ? -2.866 -16.539 -15.079 1.00 87.31 582 ALA A C 1
ATOM 4636 O O . ALA A 1 582 ? -2.426 -15.431 -14.801 1.00 87.31 582 ALA A O 1
ATOM 4637 N N . VAL A 1 583 ? -2.072 -17.607 -15.192 1.00 85.56 583 VAL A N 1
ATOM 4638 C CA . VAL A 1 583 ? -0.624 -17.600 -14.915 1.00 85.56 583 VAL A CA 1
ATOM 4639 C C . VAL A 1 583 ? 0.173 -16.837 -15.976 1.00 85.56 583 VAL A C 1
ATOM 4641 O O . VAL A 1 583 ? 1.195 -16.241 -15.669 1.00 85.56 583 VAL A O 1
ATOM 4644 N N . GLN A 1 584 ? -0.274 -16.861 -17.232 1.00 88.50 584 GLN A N 1
ATOM 4645 C CA . GLN A 1 584 ? 0.385 -16.147 -18.329 1.00 88.50 584 GLN A CA 1
ATOM 4646 C C . GLN A 1 584 ? 0.075 -14.648 -18.239 1.00 88.50 584 GLN A C 1
ATOM 4648 O O . GLN A 1 584 ? 0.972 -13.826 -18.389 1.00 88.50 584 GLN A O 1
ATOM 4653 N N . PHE A 1 585 ? -1.180 -14.319 -17.923 1.00 90.31 585 PHE A N 1
ATOM 4654 C CA . PHE A 1 585 ? -1.640 -12.952 -17.696 1.00 90.31 585 PHE A CA 1
ATOM 4655 C C . PHE A 1 585 ? -1.010 -12.322 -16.443 1.00 90.31 585 PHE A C 1
ATOM 4657 O O . PHE A 1 585 ? -0.533 -11.202 -16.515 1.00 90.31 585 PHE A O 1
ATOM 4664 N N . GLY A 1 586 ? -0.934 -13.040 -15.317 1.00 86.19 586 GLY A N 1
ATOM 4665 C CA . GLY A 1 586 ? -0.371 -12.520 -14.060 1.00 86.19 586 GLY A CA 1
ATOM 4666 C C . GLY A 1 586 ? 1.161 -12.432 -13.993 1.00 86.19 586 GLY A C 1
ATOM 4667 O O . GLY A 1 586 ? 1.689 -11.957 -12.995 1.00 86.19 586 GLY A O 1
ATOM 4668 N N . ILE A 1 587 ? 1.887 -12.910 -15.012 1.00 86.38 587 ILE A N 1
ATOM 4669 C CA . ILE A 1 587 ? 3.344 -12.704 -15.131 1.00 86.38 587 ILE A CA 1
ATOM 4670 C C . ILE A 1 587 ? 3.647 -11.431 -15.930 1.00 86.38 587 ILE A C 1
ATOM 4672 O O . ILE A 1 587 ? 4.542 -10.680 -15.561 1.00 86.38 587 ILE A O 1
ATOM 4676 N N . ASP A 1 588 ? 2.932 -11.216 -17.036 1.00 91.00 588 ASP A N 1
ATOM 4677 C CA . ASP A 1 588 ? 3.106 -10.066 -17.927 1.00 91.00 588 ASP A CA 1
ATOM 4678 C C . ASP A 1 588 ? 1.792 -9.845 -18.710 1.00 91.00 588 ASP A C 1
ATOM 4680 O O . ASP A 1 588 ? 1.606 -10.403 -19.803 1.00 91.00 588 ASP A O 1
ATOM 4684 N N . PRO A 1 589 ? 0.831 -9.085 -18.148 1.00 93.00 589 PRO A N 1
ATOM 4685 C CA . PRO A 1 589 ? -0.490 -8.921 -18.744 1.00 93.00 589 PRO A CA 1
ATOM 4686 C C . PRO A 1 589 ? -0.408 -8.110 -20.036 1.00 93.00 589 PRO A C 1
ATOM 4688 O O . PRO A 1 589 ? -1.150 -8.375 -20.980 1.00 93.00 589 PRO A O 1
ATOM 4691 N N . VAL A 1 590 ? 0.522 -7.156 -20.112 1.00 92.94 590 VAL A N 1
ATOM 4692 C CA . VAL A 1 590 ? 0.705 -6.266 -21.263 1.00 92.94 590 VAL A CA 1
ATOM 4693 C C . VAL A 1 590 ? 1.155 -7.069 -22.481 1.00 92.94 590 VAL A C 1
ATOM 4695 O O . VAL A 1 590 ? 0.490 -7.045 -23.520 1.00 92.94 590 VAL A O 1
ATOM 4698 N N . LYS A 1 591 ? 2.218 -7.867 -22.338 1.00 93.81 591 LYS A N 1
ATOM 4699 C CA . LYS A 1 591 ? 2.708 -8.751 -23.400 1.00 93.81 591 LYS A CA 1
ATOM 4700 C C . LYS A 1 591 ? 1.719 -9.857 -23.733 1.00 93.81 591 LYS A C 1
ATOM 4702 O O . LYS A 1 591 ? 1.536 -10.160 -24.910 1.00 93.81 591 LYS A O 1
ATOM 4707 N N . PHE A 1 592 ? 1.048 -10.442 -22.736 1.00 95.56 592 PHE A N 1
ATOM 4708 C CA . PHE A 1 592 ? 0.004 -11.436 -22.987 1.00 95.56 592 PHE A CA 1
ATOM 4709 C C . PHE A 1 592 ? -1.118 -10.857 -23.861 1.00 95.56 592 PHE A C 1
ATOM 4711 O O . PHE A 1 592 ? -1.541 -11.507 -24.818 1.00 95.56 592 PHE A O 1
ATOM 4718 N N . LEU A 1 593 ? -1.585 -9.638 -23.584 1.00 96.25 593 LEU A N 1
ATOM 4719 C CA . LEU A 1 593 ? -2.624 -8.996 -24.389 1.00 96.25 593 LEU A CA 1
ATOM 4720 C C . LEU A 1 593 ? -2.114 -8.604 -25.785 1.00 96.25 593 LEU A C 1
ATOM 4722 O O . LEU A 1 593 ? -2.821 -8.844 -26.760 1.00 96.25 593 LEU A O 1
ATOM 4726 N N . GLN A 1 594 ? -0.884 -8.092 -25.917 1.00 95.06 594 GLN A N 1
ATOM 4727 C CA . GLN A 1 594 ? -0.262 -7.819 -27.224 1.00 95.06 594 GLN A CA 1
ATOM 4728 C C . GLN A 1 594 ? -0.108 -9.093 -28.076 1.00 95.06 594 GLN A C 1
ATOM 4730 O O . GLN A 1 594 ? -0.426 -9.094 -29.267 1.00 95.06 594 GLN A O 1
ATOM 4735 N N . GLU A 1 595 ? 0.343 -10.199 -27.480 1.00 95.88 595 GLU A N 1
ATOM 4736 C CA . GLU A 1 595 ? 0.458 -11.493 -28.155 1.00 95.88 595 GLU A CA 1
ATOM 4737 C C . GLU A 1 595 ? -0.895 -12.053 -28.602 1.00 95.88 595 GLU A C 1
ATOM 4739 O O . GLU A 1 595 ? -0.969 -12.699 -29.646 1.00 95.88 595 GLU A O 1
ATOM 4744 N N . GLN A 1 596 ? -1.956 -11.844 -27.822 1.00 96.75 596 GLN A N 1
ATOM 4745 C CA . GLN A 1 596 ? -3.300 -12.307 -28.166 1.00 96.75 596 GLN A CA 1
ATOM 4746 C C . GLN A 1 596 ? -3.968 -11.386 -29.199 1.00 96.75 596 GLN A C 1
ATOM 4748 O O . GLN A 1 596 ? -4.552 -11.907 -30.148 1.00 96.75 596 GLN A O 1
ATOM 4753 N N . LYS A 1 597 ? -3.766 -10.060 -29.131 1.00 95.19 597 LYS A N 1
ATOM 4754 C CA . LYS A 1 597 ? -4.166 -9.112 -30.190 1.00 95.19 597 LYS A CA 1
ATOM 4755 C C . LYS A 1 597 ? -3.595 -9.522 -31.551 1.00 95.19 597 LYS A C 1
ATOM 4757 O O . LYS A 1 597 ? -4.330 -9.595 -32.531 1.00 95.19 597 LYS A O 1
ATOM 4762 N N . LYS A 1 598 ? -2.311 -9.899 -31.597 1.00 95.19 598 LYS A N 1
ATOM 4763 C CA . LYS A 1 598 ? -1.625 -10.385 -32.813 1.00 95.19 598 LYS A CA 1
ATOM 4764 C C . LYS A 1 598 ? -2.130 -11.748 -33.339 1.00 95.19 598 LYS A C 1
ATOM 4766 O O . LYS A 1 598 ? -1.717 -12.147 -34.423 1.00 95.19 598 LYS A O 1
ATOM 4771 N N . LYS A 1 599 ? -2.998 -12.467 -32.609 1.00 95.94 599 LYS A N 1
ATOM 4772 C CA . LYS A 1 599 ? -3.561 -13.785 -32.994 1.00 95.94 599 LYS A CA 1
ATOM 4773 C C . LYS A 1 599 ? -5.072 -13.758 -33.251 1.00 95.94 599 LYS A C 1
ATOM 4775 O O . LYS A 1 599 ? -5.550 -14.518 -34.085 1.00 95.94 599 LYS A O 1
ATOM 4780 N N . PHE A 1 600 ? -5.810 -12.927 -32.514 1.00 95.06 600 PHE A N 1
ATOM 4781 C CA . PHE A 1 600 ? -7.277 -12.937 -32.461 1.00 95.06 600 PHE A CA 1
ATOM 4782 C C . PHE A 1 600 ? -7.919 -11.576 -32.788 1.00 95.06 600 PHE A C 1
ATOM 4784 O O . PHE A 1 600 ? -9.142 -11.476 -32.823 1.00 95.06 600 PHE A O 1
ATOM 4791 N N . GLY A 1 601 ? -7.117 -10.537 -33.047 1.00 94.44 601 GLY A N 1
ATOM 4792 C CA . GLY A 1 601 ? -7.593 -9.164 -33.215 1.00 94.44 601 GLY A CA 1
ATOM 4793 C C . GLY A 1 601 ? -7.924 -8.488 -31.881 1.00 94.44 601 GLY A C 1
ATOM 4794 O O . GLY A 1 601 ? -7.578 -8.979 -30.808 1.00 94.44 601 GLY A O 1
ATOM 4795 N N . ASP A 1 602 ? -8.593 -7.337 -31.940 1.00 94.62 602 ASP A N 1
ATOM 4796 C CA . ASP A 1 602 ? -8.888 -6.516 -30.759 1.00 94.62 602 ASP A CA 1
ATOM 4797 C C . ASP A 1 602 ? -10.016 -7.056 -29.853 1.00 94.62 602 ASP A C 1
ATOM 4799 O O . ASP A 1 602 ? -10.292 -6.439 -28.828 1.00 94.62 602 ASP A O 1
ATOM 4803 N N . CYS A 1 603 ? -10.663 -8.186 -30.174 1.00 97.12 603 CYS A N 1
ATOM 4804 C CA . CYS A 1 603 ? -11.659 -8.814 -29.296 1.00 97.12 603 CYS A CA 1
ATOM 4805 C C . CYS A 1 603 ? -11.418 -10.318 -29.123 1.00 97.12 603 CYS A C 1
ATOM 4807 O O . CYS A 1 603 ? -11.444 -11.069 -30.096 1.00 97.12 603 CYS A O 1
ATOM 4809 N N . PHE A 1 604 ? -11.211 -10.766 -27.882 1.00 97.62 604 PHE A N 1
ATOM 4810 C CA . PHE A 1 604 ? -11.026 -12.180 -27.536 1.00 97.62 604 PHE A CA 1
ATOM 4811 C C . PHE A 1 604 ? -11.381 -12.464 -26.072 1.00 97.62 604 PHE A C 1
ATOM 4813 O O . PHE A 1 604 ? -11.342 -11.577 -25.218 1.00 97.62 604 PHE A O 1
ATOM 4820 N N . THR A 1 605 ? -11.670 -13.727 -25.762 1.00 97.81 605 THR A N 1
ATOM 4821 C CA . THR A 1 605 ? -11.929 -14.207 -24.396 1.00 97.81 605 THR A CA 1
ATOM 4822 C C . THR A 1 605 ? -10.812 -15.142 -23.933 1.00 97.81 605 THR A C 1
ATOM 4824 O O . THR A 1 605 ? -10.398 -16.028 -24.672 1.00 97.81 605 THR A O 1
ATOM 4827 N N . PHE A 1 606 ? -10.349 -15.026 -22.689 1.00 95.69 606 PHE A N 1
ATOM 4828 C CA . PHE A 1 606 ? -9.564 -16.080 -22.033 1.00 95.69 606 PHE A CA 1
ATOM 4829 C C . PHE A 1 606 ? -10.169 -16.446 -20.680 1.00 95.69 606 PHE A C 1
ATOM 4831 O O . PHE A 1 606 ? -10.843 -15.630 -20.054 1.00 95.69 606 PHE A O 1
ATOM 4838 N N . LYS A 1 607 ? -9.944 -17.678 -20.212 1.00 91.81 607 LYS A N 1
ATOM 4839 C CA . LYS A 1 607 ? -10.415 -18.097 -18.886 1.00 91.81 607 LYS A CA 1
ATOM 4840 C C . LYS A 1 607 ? -9.380 -17.745 -17.808 1.00 91.81 607 LYS A C 1
ATOM 4842 O O . LYS A 1 607 ? -8.184 -17.943 -18.018 1.00 91.81 607 LYS A O 1
ATOM 4847 N N . MET A 1 608 ? -9.837 -17.259 -16.659 1.00 89.06 608 MET A N 1
ATOM 4848 C CA . MET A 1 608 ? -9.041 -16.949 -15.472 1.00 89.06 608 MET A CA 1
ATOM 4849 C C . MET A 1 608 ? -9.815 -17.384 -14.226 1.00 89.06 608 MET A C 1
ATOM 4851 O O . MET A 1 608 ? -10.889 -16.855 -13.959 1.00 89.06 608 MET A O 1
ATOM 4855 N N . LEU A 1 609 ? -9.291 -18.367 -13.482 1.00 85.81 609 LEU A N 1
ATOM 4856 C CA . LEU A 1 609 ? -9.884 -18.871 -12.226 1.00 85.81 609 LEU A CA 1
ATOM 4857 C C . LEU A 1 609 ? -11.397 -19.173 -12.343 1.00 85.81 609 LEU A C 1
ATOM 4859 O O . LEU A 1 609 ? -12.223 -18.719 -11.554 1.00 85.81 609 LEU A O 1
ATOM 4863 N N . GLY A 1 610 ? -11.768 -19.903 -13.397 1.00 83.38 610 GLY A N 1
ATOM 4864 C CA . GLY A 1 610 ? -13.149 -20.264 -13.728 1.00 83.38 610 GLY A CA 1
ATOM 4865 C C . GLY A 1 610 ? -13.976 -19.173 -14.426 1.00 83.38 610 GLY A C 1
ATOM 4866 O O . GLY A 1 610 ? -15.016 -19.500 -14.994 1.00 83.38 610 GLY A O 1
ATOM 4867 N N . ARG A 1 611 ? -13.533 -17.908 -14.449 1.00 91.00 611 ARG A N 1
ATOM 4868 C CA . ARG A 1 611 ? -14.232 -16.786 -15.105 1.00 91.00 611 ARG A CA 1
ATOM 4869 C C . ARG A 1 611 ? -13.744 -16.550 -16.530 1.00 91.00 611 ARG A C 1
ATOM 4871 O O . ARG A 1 611 ? -12.584 -16.792 -16.841 1.00 91.00 611 ARG A O 1
ATOM 4878 N N . ASN A 1 612 ? -14.624 -16.041 -17.386 1.00 95.62 612 ASN A N 1
ATOM 4879 C CA . ASN A 1 612 ? -14.303 -15.647 -18.756 1.00 95.62 612 ASN A CA 1
ATOM 4880 C C . ASN A 1 612 ? -13.968 -14.150 -18.802 1.00 95.62 612 ASN A C 1
ATOM 4882 O O . ASN A 1 612 ? -14.857 -13.323 -18.608 1.00 95.62 612 ASN A O 1
ATOM 4886 N N . MET A 1 613 ? -12.718 -13.804 -19.096 1.00 96.81 613 MET A N 1
ATOM 4887 C CA . MET A 1 613 ? -12.245 -12.428 -19.261 1.00 96.81 613 MET A CA 1
ATOM 4888 C C . MET A 1 613 ? -12.270 -12.081 -20.751 1.00 96.81 613 MET A C 1
ATOM 4890 O O . MET A 1 613 ? -11.491 -12.633 -21.526 1.00 96.81 613 MET A O 1
ATOM 4894 N N . THR A 1 614 ? -13.188 -11.212 -21.168 1.00 98.19 614 THR A N 1
ATOM 4895 C CA . THR A 1 614 ? -13.375 -10.812 -22.571 1.00 98.19 614 THR A CA 1
ATOM 4896 C C . THR A 1 614 ? -12.800 -9.425 -22.780 1.00 98.19 614 THR A C 1
ATOM 4898 O O . THR A 1 614 ? -13.373 -8.439 -22.325 1.00 98.19 614 THR A O 1
ATOM 4901 N N . PHE A 1 615 ? -11.652 -9.351 -23.445 1.00 97.81 615 PHE A N 1
ATOM 4902 C CA . PHE A 1 615 ? -10.986 -8.087 -23.723 1.00 97.81 615 PHE A CA 1
ATOM 4903 C C . PHE A 1 615 ? -11.503 -7.476 -25.021 1.00 97.81 615 PHE A C 1
ATOM 4905 O O . PHE A 1 615 ? -11.590 -8.165 -26.035 1.00 97.81 615 PHE A O 1
ATOM 4912 N N . CYS A 1 616 ? -11.784 -6.174 -24.975 1.00 97.00 616 CYS A N 1
ATOM 4913 C CA . CYS A 1 616 ? -11.971 -5.316 -26.137 1.00 97.00 616 CYS A CA 1
ATOM 4914 C C . CYS A 1 616 ? -10.874 -4.241 -26.098 1.00 97.00 616 CYS A C 1
ATOM 4916 O O . CYS A 1 616 ? -10.830 -3.414 -25.186 1.00 97.00 616 CYS A O 1
ATOM 4918 N N . LEU A 1 617 ? -9.951 -4.294 -27.055 1.00 95.44 617 LEU A N 1
ATOM 4919 C CA . LEU A 1 617 ? -8.730 -3.489 -27.104 1.00 95.44 617 LEU A CA 1
ATOM 4920 C C . LEU A 1 617 ? -8.840 -2.325 -28.105 1.00 95.44 617 LEU A C 1
ATOM 4922 O O . LEU A 1 617 ? -9.771 -2.241 -28.908 1.00 95.44 617 LEU A O 1
ATOM 4926 N N . GLY A 1 618 ? -7.869 -1.410 -28.040 1.00 91.12 618 GLY A N 1
ATOM 4927 C CA . GLY A 1 618 ? -7.805 -0.240 -28.914 1.00 91.12 618 GLY A CA 1
ATOM 4928 C C . GLY A 1 618 ? -8.890 0.806 -28.630 1.00 91.12 618 GLY A C 1
ATOM 4929 O O . GLY A 1 618 ? -9.566 0.777 -27.602 1.00 91.12 618 GLY A O 1
ATOM 4930 N N . SER A 1 619 ? -9.036 1.754 -29.558 1.00 90.50 619 SER A N 1
ATOM 4931 C CA . SER A 1 619 ? -9.887 2.943 -29.404 1.00 90.50 619 SER A CA 1
ATOM 4932 C C . SER A 1 619 ? -11.374 2.600 -29.223 1.00 90.50 619 SER A C 1
ATOM 4934 O O . SER A 1 619 ? -11.985 2.993 -28.228 1.00 90.50 619 SER A O 1
ATOM 4936 N N . GLU A 1 620 ? -11.951 1.798 -30.126 1.00 92.06 620 GLU A N 1
ATOM 4937 C CA . GLU A 1 620 ? -13.354 1.374 -30.012 1.00 92.06 620 GLU A CA 1
ATOM 4938 C C . GLU A 1 620 ? -13.585 0.386 -28.863 1.00 92.06 620 GLU A C 1
ATOM 4940 O O . GLU A 1 620 ? -14.646 0.420 -28.242 1.00 92.06 620 GLU A O 1
ATOM 4945 N N . GLY A 1 621 ? -12.591 -0.441 -28.520 1.00 93.69 621 GLY A N 1
ATOM 4946 C CA . GLY A 1 621 ? -12.683 -1.350 -27.380 1.00 93.69 621 GLY A CA 1
ATOM 4947 C C . GLY A 1 621 ? -12.764 -0.594 -26.056 1.00 93.69 621 GLY A C 1
ATOM 4948 O O . GLY A 1 621 ? -13.679 -0.829 -25.266 1.00 93.69 621 GLY A O 1
ATOM 4949 N N . ASN A 1 622 ? -11.884 0.391 -25.853 1.00 92.69 622 ASN A N 1
ATOM 4950 C CA . ASN A 1 622 ? -11.950 1.303 -24.712 1.00 92.69 622 ASN A CA 1
ATOM 4951 C C . ASN A 1 622 ? -13.301 2.033 -24.668 1.00 92.69 622 ASN A C 1
ATOM 4953 O O . ASN A 1 622 ? -13.978 2.011 -23.638 1.00 92.69 622 ASN A O 1
ATOM 4957 N N . ASN A 1 623 ? -13.736 2.612 -25.792 1.00 92.81 623 ASN A N 1
ATOM 4958 C CA . ASN A 1 623 ? -15.025 3.291 -25.894 1.00 92.81 623 ASN A CA 1
ATOM 4959 C C . ASN A 1 623 ? -16.198 2.389 -25.478 1.00 92.81 623 ASN A C 1
ATOM 4961 O O . ASN A 1 623 ? -17.031 2.796 -24.667 1.00 92.81 623 ASN A O 1
ATOM 4965 N N . PHE A 1 624 ? -16.218 1.146 -25.958 1.00 94.75 624 PHE A N 1
ATOM 4966 C CA . PHE A 1 624 ? -17.227 0.153 -25.610 1.00 94.75 624 PHE A CA 1
ATOM 4967 C C . PHE A 1 624 ? -17.225 -0.192 -24.109 1.00 94.75 624 PHE A C 1
ATOM 4969 O O . PHE A 1 624 ? -18.281 -0.163 -23.483 1.00 94.75 624 PHE A O 1
ATOM 4976 N N . VAL A 1 625 ? -16.063 -0.449 -23.492 1.00 95.31 625 VAL A N 1
ATOM 4977 C CA . VAL A 1 625 ? -15.979 -0.831 -22.062 1.00 95.31 625 VAL A CA 1
ATOM 4978 C C . VAL A 1 625 ? -16.260 0.338 -21.102 1.00 95.31 625 VAL A C 1
ATOM 4980 O O . VAL A 1 625 ? -16.830 0.138 -20.023 1.00 95.31 625 VAL A O 1
ATOM 4983 N N . PHE A 1 626 ? -15.877 1.569 -21.455 1.00 92.56 626 PHE A N 1
ATOM 4984 C CA . PHE A 1 626 ? -16.102 2.738 -20.594 1.00 92.56 626 PHE A CA 1
ATOM 4985 C C . PHE A 1 626 ? -17.518 3.321 -20.709 1.00 92.56 626 PHE A C 1
ATOM 4987 O O . PHE A 1 626 ? -18.042 3.780 -19.691 1.00 92.56 626 PHE A O 1
ATOM 4994 N N . ASN A 1 627 ? -18.144 3.257 -21.892 1.00 91.56 627 ASN A N 1
ATOM 4995 C CA . ASN A 1 627 ? -19.479 3.814 -22.155 1.00 91.56 627 ASN A CA 1
ATOM 4996 C C . ASN A 1 627 ? -20.603 2.757 -22.225 1.00 91.56 627 ASN A C 1
ATOM 4998 O O . ASN A 1 627 ? -21.725 3.076 -22.624 1.00 91.56 627 ASN A O 1
ATOM 5002 N N . VAL A 1 628 ? -20.339 1.511 -21.813 1.00 92.75 628 VAL A N 1
ATOM 5003 C CA . VAL A 1 628 ? -21.377 0.480 -21.650 1.00 92.75 628 VAL A CA 1
ATOM 5004 C C . VAL A 1 628 ? -22.472 0.940 -20.676 1.00 92.75 628 VAL A C 1
ATOM 5006 O O . VAL A 1 628 ? -22.202 1.541 -19.630 1.00 92.75 628 VAL A O 1
ATOM 5009 N N . LYS A 1 629 ? -23.733 0.668 -21.026 1.00 92.75 629 LYS A N 1
ATOM 5010 C CA . LYS A 1 629 ? -24.899 1.081 -20.236 1.00 92.75 629 LYS A CA 1
ATOM 5011 C C . LYS A 1 629 ? -24.954 0.288 -18.928 1.00 92.75 629 LYS A C 1
ATOM 5013 O O . LYS A 1 629 ? -24.728 -0.918 -18.928 1.00 92.75 629 LYS A O 1
ATOM 5018 N N . LEU A 1 630 ? -25.340 0.957 -17.838 1.00 89.69 630 LEU A N 1
ATOM 5019 C CA . LEU A 1 630 ? -25.439 0.385 -16.485 1.00 89.69 630 LEU A CA 1
ATOM 5020 C C . LEU A 1 630 ? -26.184 -0.960 -16.443 1.00 89.69 630 LEU A C 1
ATOM 5022 O O . LEU A 1 630 ? -25.691 -1.910 -15.849 1.00 89.69 630 LEU A O 1
ATOM 5026 N N . LYS A 1 631 ? -27.339 -1.046 -17.118 1.00 92.75 631 LYS A N 1
ATOM 5027 C CA . LYS A 1 631 ? -28.173 -2.258 -17.161 1.00 92.75 631 LYS A CA 1
ATOM 5028 C C . LYS A 1 631 ? -27.544 -3.442 -17.912 1.00 92.75 631 LYS A C 1
ATOM 5030 O O . LYS A 1 631 ? -28.016 -4.562 -17.748 1.00 92.75 631 LYS A O 1
ATOM 5035 N N . ASP A 1 632 ? -26.553 -3.180 -18.767 1.00 95.44 632 ASP A N 1
ATOM 5036 C CA . ASP A 1 632 ? -25.931 -4.166 -19.655 1.00 95.44 632 ASP A CA 1
ATOM 5037 C C . ASP A 1 632 ? -24.589 -4.655 -19.085 1.00 95.44 632 ASP A C 1
ATOM 5039 O O . ASP A 1 632 ? -24.267 -5.836 -19.212 1.00 95.44 632 ASP A O 1
ATOM 5043 N N . ALA A 1 633 ? -23.828 -3.778 -18.411 1.00 95.94 633 ALA A N 1
ATOM 5044 C CA . ALA A 1 633 ? -22.663 -4.168 -17.616 1.00 95.94 633 ALA A CA 1
ATOM 5045 C C . ALA A 1 633 ? -22.338 -3.205 -16.452 1.00 95.94 633 ALA A C 1
ATOM 5047 O O . ALA A 1 633 ? -22.382 -1.973 -16.571 1.00 95.94 633 ALA A O 1
ATOM 5048 N N . THR A 1 634 ? -21.923 -3.792 -15.330 1.00 95.31 634 THR A N 1
ATOM 5049 C CA . THR A 1 634 ? -21.662 -3.134 -14.041 1.00 95.31 634 THR A CA 1
ATOM 5050 C C . THR A 1 634 ? -20.162 -3.096 -13.718 1.00 95.31 634 THR A C 1
ATOM 5052 O O . THR A 1 634 ? -19.416 -3.989 -14.101 1.00 95.31 634 THR A O 1
ATOM 5055 N N . ALA A 1 635 ? -19.668 -2.070 -13.023 1.00 94.12 635 ALA A N 1
ATOM 5056 C CA . ALA A 1 635 ? -18.355 -2.112 -12.362 1.00 94.12 635 ALA A CA 1
ATOM 5057 C C . ALA A 1 635 ? -18.483 -2.640 -10.928 1.00 94.12 635 ALA A C 1
ATOM 5059 O O . ALA A 1 635 ? -17.641 -3.407 -10.473 1.00 94.12 635 ALA A O 1
ATOM 5060 N N . GLU A 1 636 ? -19.581 -2.290 -10.263 1.00 92.44 636 GLU A N 1
ATOM 5061 C CA . GLU A 1 636 ? -19.992 -2.785 -8.957 1.00 92.44 636 GLU A CA 1
ATOM 5062 C C . GLU A 1 636 ? -19.977 -4.330 -8.913 1.00 92.44 636 GLU A C 1
ATOM 5064 O O . GLU A 1 636 ? -19.260 -4.907 -8.096 1.00 92.44 636 GLU A O 1
ATOM 5069 N N . GLY A 1 637 ? -20.583 -5.016 -9.892 1.00 91.81 637 GLY A N 1
ATOM 5070 C CA . GLY A 1 637 ? -20.533 -6.483 -10.009 1.00 91.81 637 GLY A CA 1
ATOM 5071 C C . GLY A 1 637 ? -19.140 -7.087 -10.271 1.00 91.81 637 GLY A C 1
ATOM 5072 O O . GLY A 1 637 ? -18.948 -8.284 -10.062 1.00 91.81 637 GLY A O 1
ATOM 5073 N N . ALA A 1 638 ? -18.156 -6.286 -10.698 1.00 93.06 638 ALA A N 1
ATOM 5074 C CA . ALA A 1 638 ? -16.770 -6.721 -10.908 1.00 93.06 638 ALA A CA 1
ATOM 5075 C C . ALA A 1 638 ? -15.828 -6.399 -9.734 1.00 93.06 638 ALA A C 1
ATOM 5077 O O . ALA A 1 638 ? -14.811 -7.075 -9.585 1.00 93.06 638 ALA A O 1
ATOM 5078 N N . TYR A 1 639 ? -16.135 -5.378 -8.925 1.00 93.31 639 TYR A N 1
ATOM 5079 C CA . TYR A 1 639 ? -15.215 -4.835 -7.918 1.00 93.31 639 TYR A CA 1
ATOM 5080 C C . TYR A 1 639 ? -15.729 -4.875 -6.472 1.00 93.31 639 TYR A C 1
ATOM 5082 O O . TYR A 1 639 ? -14.896 -4.833 -5.571 1.00 93.31 639 TYR A O 1
ATOM 5090 N N . LEU A 1 640 ? -17.037 -5.034 -6.216 1.00 93.25 640 LEU A N 1
ATOM 5091 C CA . LEU A 1 640 ? -17.620 -5.057 -4.859 1.00 93.25 640 LEU A CA 1
ATOM 5092 C C . LEU A 1 640 ? -16.838 -5.963 -3.888 1.00 93.25 640 LEU A C 1
ATOM 5094 O O . LEU A 1 640 ? -16.480 -5.540 -2.794 1.00 93.25 640 LEU A O 1
ATOM 5098 N N . LYS A 1 641 ? -16.504 -7.183 -4.326 1.00 91.44 641 LYS A N 1
ATOM 5099 C CA . LYS A 1 641 ? -15.800 -8.209 -3.530 1.00 91.44 641 LYS A CA 1
ATOM 5100 C C . LYS A 1 641 ? -14.352 -7.869 -3.176 1.00 91.44 641 LYS A C 1
ATOM 5102 O O . LYS A 1 641 ? -13.820 -8.390 -2.199 1.00 91.44 641 LYS A O 1
ATOM 5107 N N . LEU A 1 642 ? -13.730 -7.008 -3.977 1.00 89.94 642 LEU A N 1
ATOM 5108 C CA . LEU A 1 642 ? -12.397 -6.472 -3.736 1.00 89.94 642 LEU A CA 1
ATOM 5109 C C . LEU A 1 642 ? -12.462 -5.286 -2.768 1.00 89.94 642 LEU A C 1
ATOM 5111 O O . LEU A 1 642 ? -11.650 -5.197 -1.856 1.00 89.94 642 LEU A O 1
ATOM 5115 N N . THR A 1 643 ? -13.409 -4.369 -2.981 1.00 92.56 643 THR A N 1
ATOM 5116 C CA . THR A 1 643 ? -13.399 -3.052 -2.331 1.00 92.56 643 THR A CA 1
ATOM 5117 C C . THR A 1 643 ? -14.176 -2.997 -1.027 1.00 92.56 643 THR A C 1
ATOM 5119 O O . THR A 1 643 ? -13.704 -2.372 -0.085 1.00 92.56 643 THR A O 1
ATOM 5122 N N . ARG A 1 644 ? -15.347 -3.639 -0.941 1.00 94.31 644 ARG A N 1
ATOM 5123 C CA . ARG A 1 644 ? -16.224 -3.582 0.240 1.00 94.31 644 ARG A CA 1
ATOM 5124 C C . ARG A 1 644 ? -15.509 -4.008 1.530 1.00 94.31 644 ARG A C 1
ATOM 5126 O O . ARG A 1 644 ? -15.619 -3.277 2.506 1.00 94.31 644 ARG A O 1
ATOM 5133 N N . PRO A 1 645 ? -14.701 -5.088 1.559 1.00 92.62 645 PRO A N 1
ATOM 5134 C CA . PRO A 1 645 ? -14.006 -5.482 2.786 1.00 92.62 645 PRO A CA 1
ATOM 5135 C C . PRO A 1 645 ? -12.770 -4.628 3.125 1.00 92.62 645 PRO A C 1
ATOM 5137 O O . PRO A 1 645 ? -12.138 -4.859 4.148 1.00 92.62 645 PRO A O 1
ATOM 5140 N N . VAL A 1 646 ? -12.370 -3.701 2.247 1.00 92.44 646 VAL A N 1
ATOM 5141 C CA . VAL A 1 646 ? -11.207 -2.815 2.445 1.00 92.44 646 VAL A CA 1
ATOM 5142 C C . VAL A 1 646 ? -11.668 -1.401 2.799 1.00 92.44 646 VAL A C 1
ATOM 5144 O O . VAL A 1 646 ? -11.138 -0.788 3.720 1.00 92.44 646 VAL A O 1
ATOM 5147 N N . PHE A 1 647 ? -12.668 -0.888 2.082 1.00 94.38 647 PHE A N 1
ATOM 5148 C CA . PHE A 1 647 ? -13.211 0.459 2.260 1.00 94.38 647 PHE A CA 1
ATOM 5149 C C . PHE A 1 647 ? -14.319 0.502 3.318 1.00 94.38 647 PHE A C 1
ATOM 5151 O O . PHE A 1 647 ? -14.409 1.480 4.050 1.00 94.38 647 PHE A O 1
ATOM 5158 N N . GLY A 1 648 ? -15.119 -0.561 3.429 1.00 94.38 648 GLY A N 1
ATOM 5159 C CA . GLY A 1 648 ? -16.320 -0.634 4.259 1.00 94.38 648 GLY A CA 1
ATOM 5160 C C . GLY A 1 648 ? -17.617 -0.584 3.442 1.00 94.38 648 GLY A C 1
ATOM 5161 O O . GLY A 1 648 ? -17.615 -0.708 2.212 1.00 94.38 648 GLY A O 1
ATOM 5162 N N . THR A 1 649 ? -18.736 -0.435 4.148 1.00 95.50 649 THR A N 1
ATOM 5163 C CA . THR A 1 649 ? -20.102 -0.403 3.598 1.00 95.50 649 THR A CA 1
ATOM 5164 C C . THR A 1 649 ? -20.587 1.006 3.247 1.00 95.50 649 THR A C 1
ATOM 5166 O O . THR A 1 649 ? -19.945 1.997 3.587 1.00 95.50 649 THR A O 1
ATOM 5169 N N . GLU A 1 650 ? -21.745 1.114 2.587 1.00 96.00 650 GLU A N 1
ATOM 5170 C CA . GLU A 1 650 ? -22.410 2.393 2.246 1.00 96.00 650 GLU A CA 1
ATOM 5171 C C . GLU A 1 650 ? -21.613 3.298 1.277 1.00 96.00 650 GLU A C 1
ATOM 5173 O O . GLU A 1 650 ? -21.990 4.449 1.042 1.00 96.00 650 GLU A O 1
ATOM 5178 N N . VAL A 1 651 ? -20.529 2.799 0.664 1.00 96.50 651 VAL A N 1
ATOM 5179 C CA . VAL A 1 651 ? -19.641 3.598 -0.198 1.00 96.50 651 VAL A CA 1
ATOM 5180 C C . VAL A 1 651 ? -19.170 2.891 -1.468 1.00 96.50 651 VAL A C 1
ATOM 5182 O O . VAL A 1 651 ? -19.052 1.667 -1.542 1.00 96.50 651 VAL A O 1
ATOM 5185 N N . VAL A 1 652 ? -18.805 3.704 -2.464 1.00 94.88 652 VAL A N 1
ATOM 5186 C CA . VAL A 1 652 ? -18.097 3.321 -3.700 1.00 94.88 652 VAL A CA 1
ATOM 5187 C C . VAL A 1 652 ? -18.853 2.304 -4.565 1.00 94.88 652 VAL A C 1
ATOM 5189 O O . VAL A 1 652 ? -19.537 2.695 -5.505 1.00 94.88 652 VAL A O 1
ATOM 5192 N N . TYR A 1 653 ? -18.713 1.008 -4.281 1.00 95.31 653 TYR A N 1
ATOM 5193 C CA . TYR A 1 653 ? -19.375 -0.075 -5.016 1.00 95.31 653 TYR A CA 1
ATOM 5194 C C . TYR A 1 653 ? -20.401 -0.841 -4.165 1.00 95.31 653 TYR A C 1
ATOM 5196 O O . TYR A 1 653 ? -21.128 -1.654 -4.724 1.00 95.31 653 TYR A O 1
ATOM 5204 N N . ASP A 1 654 ? -20.496 -0.564 -2.857 1.00 96.56 654 ASP A N 1
ATOM 5205 C CA . ASP A 1 654 ? -21.513 -1.111 -1.935 1.00 96.56 654 ASP A CA 1
ATOM 5206 C C . ASP A 1 654 ? -22.845 -0.330 -1.978 1.00 96.56 654 ASP A C 1
ATOM 5208 O O . ASP A 1 654 ? -23.716 -0.503 -1.132 1.00 96.56 654 ASP A O 1
ATOM 5212 N N . VAL A 1 655 ? -23.005 0.559 -2.963 1.00 95.25 655 VAL A N 1
ATOM 5213 C CA . VAL A 1 655 ? -24.189 1.403 -3.170 1.00 95.25 655 VAL A CA 1
ATOM 5214 C C . VAL A 1 655 ? -24.589 1.425 -4.641 1.00 95.25 655 VAL A C 1
ATOM 5216 O O . VAL A 1 655 ? -23.784 1.130 -5.527 1.00 95.25 655 VAL A O 1
ATOM 5219 N N . GLU A 1 656 ? -25.833 1.820 -4.916 1.00 93.75 656 GLU A N 1
ATOM 5220 C CA . GLU A 1 656 ? -26.280 2.056 -6.287 1.00 93.75 656 GLU A CA 1
ATOM 5221 C C . GLU A 1 656 ? -25.414 3.096 -7.010 1.00 93.75 656 GLU A C 1
ATOM 5223 O O . GLU A 1 656 ? -24.893 4.049 -6.422 1.00 93.75 656 GLU A O 1
ATOM 5228 N N . ASN A 1 657 ? -25.313 2.966 -8.336 1.00 91.62 657 ASN A N 1
ATOM 5229 C CA . ASN A 1 657 ? -24.479 3.866 -9.127 1.00 91.62 657 ASN A CA 1
ATOM 5230 C C . ASN A 1 657 ? -24.946 5.335 -9.089 1.00 91.62 657 ASN A C 1
ATOM 5232 O O . ASN A 1 657 ? -24.127 6.232 -9.268 1.00 91.62 657 ASN A O 1
ATOM 5236 N N . SER A 1 658 ? -26.234 5.567 -8.826 1.00 92.25 658 SER A N 1
ATOM 5237 C CA . SER A 1 658 ? -26.849 6.864 -8.513 1.00 92.25 658 SER A CA 1
ATOM 5238 C C . SER A 1 658 ? -26.153 7.538 -7.321 1.00 92.25 658 SER A C 1
ATOM 5240 O O . SER A 1 658 ? -25.532 8.592 -7.476 1.00 92.25 658 SER A O 1
ATOM 5242 N N . VAL A 1 659 ? -26.177 6.872 -6.165 1.00 94.94 659 VAL A N 1
ATOM 5243 C CA . VAL A 1 659 ? -25.539 7.290 -4.907 1.00 94.94 659 VAL A CA 1
ATOM 5244 C C . VAL A 1 659 ? -24.028 7.440 -5.088 1.00 94.94 659 VAL A C 1
ATOM 5246 O O . VAL A 1 659 ? -23.452 8.438 -4.661 1.00 94.94 659 VAL A O 1
ATOM 5249 N N . PHE A 1 660 ? -23.378 6.518 -5.805 1.00 94.56 660 PHE A N 1
ATOM 5250 C CA . PHE A 1 660 ? -21.946 6.624 -6.094 1.00 94.56 660 PHE A CA 1
ATOM 5251 C C . PHE A 1 660 ? -21.585 7.854 -6.947 1.00 94.56 660 PHE A C 1
ATOM 5253 O O . PHE A 1 660 ? -20.546 8.472 -6.713 1.00 94.56 660 PHE A O 1
ATOM 5260 N N . MET A 1 661 ? -22.419 8.265 -7.913 1.00 92.44 661 MET A N 1
ATOM 5261 C CA . MET A 1 661 ? -22.177 9.518 -8.648 1.00 92.44 661 MET A CA 1
ATOM 5262 C C . MET A 1 661 ? -22.304 10.754 -7.743 1.00 92.44 661 MET A C 1
ATOM 5264 O O . MET A 1 661 ? -21.591 11.733 -7.962 1.00 92.44 661 MET A O 1
ATOM 5268 N N . GLU A 1 662 ? -23.161 10.717 -6.719 1.00 94.81 662 GLU A N 1
ATOM 5269 C CA . GLU A 1 662 ? -23.287 11.795 -5.726 1.00 94.81 662 GLU A CA 1
ATOM 5270 C C . GLU A 1 662 ? -22.094 11.817 -4.762 1.00 94.81 662 GLU A C 1
ATOM 5272 O O . GLU A 1 662 ? -21.464 12.862 -4.614 1.00 94.81 662 GLU A O 1
ATOM 5277 N N . GLN A 1 663 ? -21.663 10.660 -4.249 1.00 94.88 663 GLN A N 1
ATOM 5278 C CA . GLN A 1 663 ? -20.415 10.524 -3.484 1.00 94.88 663 GLN A CA 1
ATOM 5279 C C . GLN A 1 663 ? -19.199 11.057 -4.262 1.00 94.88 663 GLN A C 1
ATOM 5281 O O . GLN A 1 663 ? -18.408 11.843 -3.739 1.00 94.88 663 GLN A O 1
ATOM 5286 N N . LYS A 1 664 ? -19.079 10.703 -5.550 1.00 91.56 664 LYS A N 1
ATOM 5287 C CA . LYS A 1 664 ? -18.040 11.252 -6.436 1.00 91.56 664 LYS A CA 1
ATOM 5288 C C . LYS A 1 664 ? -18.141 12.766 -6.614 1.00 91.56 664 LYS A C 1
ATOM 5290 O O . LYS A 1 664 ? -17.104 13.402 -6.793 1.00 91.56 664 LYS A O 1
ATOM 5295 N N . LYS A 1 665 ? -19.350 13.340 -6.601 1.00 91.00 665 LYS A N 1
ATOM 5296 C CA . LYS A 1 665 ? -19.550 14.794 -6.666 1.00 91.00 665 LYS A CA 1
ATOM 5297 C C . LYS A 1 665 ? -19.051 15.459 -5.385 1.00 91.00 665 LYS A C 1
ATOM 5299 O O . LYS A 1 665 ? -18.247 16.372 -5.500 1.00 91.00 665 LYS A O 1
ATOM 5304 N N . PHE A 1 666 ? -19.447 14.978 -4.205 1.00 92.88 666 PHE A N 1
ATOM 5305 C CA . PHE A 1 666 ? -19.028 15.556 -2.919 1.00 92.88 666 PHE A CA 1
ATOM 5306 C C . PHE A 1 666 ? -17.498 15.648 -2.806 1.00 92.88 666 PHE A C 1
ATOM 5308 O O . PHE A 1 666 ? -16.947 16.718 -2.560 1.00 92.88 666 PHE A O 1
ATOM 5315 N N . VAL A 1 667 ? -16.797 14.552 -3.112 1.00 91.75 667 VAL A N 1
ATOM 5316 C CA . VAL A 1 667 ? -15.325 14.523 -3.117 1.00 91.75 667 VAL A CA 1
ATOM 5317 C C . VAL A 1 667 ? -14.734 15.461 -4.175 1.00 91.75 667 VAL A C 1
ATOM 5319 O O . VAL A 1 667 ? -13.754 16.151 -3.906 1.00 91.75 667 VAL A O 1
ATOM 5322 N N . LYS A 1 668 ? -15.305 15.510 -5.385 1.00 88.94 668 LYS A N 1
ATOM 5323 C CA . LYS A 1 668 ? -14.815 16.396 -6.453 1.00 88.94 668 LYS A CA 1
ATOM 5324 C C . LYS A 1 668 ? -14.994 17.877 -6.094 1.00 88.94 668 LYS A C 1
ATOM 5326 O O . LYS A 1 668 ? -14.109 18.674 -6.387 1.00 88.94 668 LYS A O 1
ATOM 5331 N N . ASP A 1 669 ? -16.111 18.237 -5.470 1.00 86.69 669 ASP A N 1
ATOM 5332 C CA . ASP A 1 669 ? -16.400 19.612 -5.059 1.00 86.69 669 ASP A CA 1
ATOM 5333 C C . ASP A 1 669 ? -15.464 20.055 -3.914 1.00 86.69 669 ASP A C 1
ATOM 5335 O O . ASP A 1 669 ? -15.033 21.208 -3.886 1.00 86.69 669 ASP A O 1
ATOM 5339 N N . ALA A 1 670 ? -15.059 19.125 -3.037 1.00 87.12 670 ALA A N 1
ATOM 5340 C CA . ALA A 1 670 ? -14.025 19.349 -2.024 1.00 87.12 670 ALA A CA 1
ATOM 5341 C C . ALA A 1 670 ? -12.617 19.551 -2.625 1.00 87.12 670 ALA A C 1
ATOM 5343 O O . ALA A 1 670 ? -11.870 20.427 -2.181 1.00 87.12 670 ALA A O 1
ATOM 5344 N N . LEU A 1 671 ? -12.263 18.786 -3.668 1.00 89.12 671 LEU A N 1
ATOM 5345 C CA . LEU A 1 671 ? -10.999 18.879 -4.422 1.00 89.12 671 LEU A CA 1
ATOM 5346 C C . LEU A 1 671 ? -10.967 20.105 -5.363 1.00 89.12 671 LEU A C 1
ATOM 5348 O O . LEU A 1 671 ? -10.755 20.005 -6.574 1.00 89.12 671 LEU A O 1
ATOM 5352 N N . SER A 1 672 ? -11.198 21.279 -4.781 1.00 87.69 672 SER A N 1
ATOM 5353 C CA . SER A 1 672 ? -11.298 22.570 -5.459 1.00 87.69 672 SER A CA 1
ATOM 5354 C C . SER A 1 672 ? -9.943 23.265 -5.643 1.00 87.69 672 SER A C 1
ATOM 5356 O O . SER A 1 672 ? -8.980 23.031 -4.913 1.00 87.69 672 SER A O 1
ATOM 5358 N N . THR A 1 673 ? -9.888 24.234 -6.561 1.00 87.62 673 THR A N 1
ATOM 5359 C CA . THR A 1 673 ? -8.728 25.126 -6.748 1.00 87.62 673 THR A CA 1
ATOM 5360 C C . THR A 1 673 ? -8.349 25.899 -5.477 1.00 87.62 673 THR A C 1
ATOM 5362 O O . THR A 1 673 ? -7.180 26.234 -5.301 1.00 87.62 673 THR A O 1
ATOM 5365 N N . ALA A 1 674 ? -9.303 26.170 -4.579 1.00 86.56 674 ALA A N 1
ATOM 5366 C CA . ALA A 1 674 ? -9.027 26.808 -3.292 1.00 86.56 674 ALA A CA 1
ATOM 5367 C C . ALA A 1 674 ? -8.292 25.852 -2.336 1.00 86.56 674 ALA A C 1
ATOM 5369 O O . ALA A 1 674 ? -7.258 26.222 -1.782 1.00 86.56 674 ALA A O 1
ATOM 5370 N N . ALA A 1 675 ? -8.760 24.605 -2.218 1.00 87.69 675 ALA A N 1
ATOM 5371 C CA . ALA A 1 675 ? -8.090 23.568 -1.433 1.00 87.69 675 ALA A CA 1
ATOM 5372 C C . ALA A 1 675 ? -6.689 23.250 -1.992 1.00 87.69 675 ALA A C 1
ATOM 5374 O O . ALA A 1 675 ? -5.707 23.191 -1.260 1.00 87.69 675 ALA A O 1
ATOM 5375 N N . PHE A 1 676 ? -6.537 23.174 -3.315 1.00 90.19 676 PHE A N 1
ATOM 5376 C CA . PHE A 1 676 ? -5.229 22.959 -3.942 1.00 90.19 676 PHE A CA 1
ATOM 5377 C C . PHE A 1 676 ? -4.187 24.053 -3.640 1.00 90.19 676 PHE A C 1
ATOM 5379 O O . PHE A 1 676 ? -2.990 23.757 -3.606 1.00 90.19 676 PHE A O 1
ATOM 5386 N N . LYS A 1 677 ? -4.618 25.294 -3.368 1.00 90.62 677 LYS A N 1
ATOM 5387 C CA . LYS A 1 677 ? -3.725 26.381 -2.932 1.00 90.62 677 LYS A CA 1
ATOM 5388 C C . LYS A 1 677 ? -3.222 26.205 -1.498 1.00 90.62 677 LYS A C 1
ATOM 5390 O O . LYS A 1 677 ? -2.096 26.609 -1.223 1.00 90.62 677 LYS A O 1
ATOM 5395 N N . THR A 1 678 ? -4.002 25.590 -0.606 1.00 88.81 678 THR A N 1
ATOM 5396 C CA . THR A 1 678 ? -3.561 25.282 0.768 1.00 88.81 678 THR A CA 1
ATOM 5397 C C . THR A 1 678 ? -2.768 23.977 0.840 1.00 88.81 678 THR A C 1
ATOM 5399 O O . THR A 1 678 ? -1.840 23.874 1.636 1.00 88.81 678 THR A O 1
ATOM 5402 N N . TYR A 1 679 ? -3.068 23.005 -0.028 1.00 91.00 679 TYR A N 1
ATOM 5403 C CA . TYR A 1 679 ? -2.400 21.700 -0.053 1.00 91.00 679 TYR A CA 1
ATOM 5404 C C . TYR A 1 679 ? -0.927 21.782 -0.465 1.00 91.00 679 TYR A C 1
ATOM 5406 O O . TYR A 1 679 ? -0.089 21.107 0.128 1.00 91.00 679 TYR A O 1
ATOM 5414 N N . LEU A 1 680 ? -0.588 22.591 -1.474 1.00 93.06 680 LEU A N 1
ATOM 5415 C CA . LEU A 1 680 ? 0.764 22.608 -2.044 1.00 93.06 680 LEU A CA 1
ATOM 5416 C C . LEU A 1 680 ? 1.858 22.951 -1.004 1.00 93.06 680 LEU A C 1
ATOM 5418 O O . LEU A 1 680 ? 2.807 22.169 -0.904 1.00 93.06 680 LEU A O 1
ATOM 5422 N N . PRO A 1 681 ? 1.738 24.005 -0.167 1.00 93.19 681 PRO A N 1
ATOM 5423 C CA . PRO A 1 681 ? 2.688 24.256 0.922 1.00 93.19 681 PRO A CA 1
ATOM 5424 C C . PRO A 1 681 ? 2.816 23.090 1.914 1.00 93.19 681 PRO A C 1
ATOM 5426 O O . PRO A 1 681 ? 3.923 22.771 2.345 1.00 93.19 681 PRO A O 1
ATOM 5429 N N . THR A 1 682 ? 1.714 22.406 2.243 1.00 91.44 682 THR A N 1
ATOM 5430 C CA . THR A 1 682 ? 1.728 21.210 3.105 1.00 91.44 682 THR A CA 1
ATOM 5431 C C . THR A 1 682 ? 2.486 20.050 2.457 1.00 91.44 682 THR A C 1
ATOM 5433 O O . THR A 1 682 ? 3.236 19.353 3.137 1.00 91.44 682 THR A O 1
ATOM 5436 N N . ILE A 1 683 ? 2.352 19.866 1.140 1.00 94.25 683 ILE A N 1
ATOM 5437 C CA . ILE A 1 683 ? 3.053 18.814 0.392 1.00 94.25 683 ILE A CA 1
ATOM 5438 C C . ILE A 1 683 ? 4.558 19.110 0.310 1.00 94.25 683 ILE A C 1
ATOM 5440 O O . ILE A 1 683 ? 5.360 18.198 0.520 1.00 94.25 683 ILE A O 1
ATOM 5444 N N . ILE A 1 684 ? 4.958 20.373 0.101 1.00 93.88 684 ILE A N 1
ATOM 5445 C CA . ILE A 1 684 ? 6.367 20.794 0.220 1.00 93.88 684 ILE A CA 1
ATOM 5446 C C . ILE A 1 684 ? 6.878 20.536 1.645 1.00 93.88 684 ILE A C 1
ATOM 5448 O O . ILE A 1 684 ? 7.957 19.963 1.806 1.00 93.88 684 ILE A O 1
ATOM 5452 N N . GLN A 1 685 ? 6.109 20.904 2.679 1.00 91.94 685 GLN A N 1
ATOM 5453 C CA . GLN A 1 685 ? 6.504 20.716 4.077 1.00 91.94 685 GLN A CA 1
ATOM 5454 C C . GLN A 1 685 ? 6.726 19.238 4.423 1.00 91.94 685 GLN A C 1
ATOM 5456 O O . GLN A 1 685 ? 7.797 18.908 4.919 1.00 91.94 685 GLN A O 1
ATOM 5461 N N . GLU A 1 686 ? 5.767 18.350 4.148 1.00 90.94 686 GLU A N 1
ATOM 5462 C CA . GLU A 1 686 ? 5.895 16.905 4.410 1.00 90.94 686 GLU A CA 1
ATOM 5463 C C . GLU A 1 686 ? 7.049 16.282 3.609 1.00 90.94 686 GLU A C 1
ATOM 5465 O O . GLU A 1 686 ? 7.806 15.478 4.154 1.00 90.94 686 GLU A O 1
ATOM 5470 N N . THR A 1 687 ? 7.246 16.696 2.349 1.00 92.94 687 THR A N 1
ATOM 5471 C CA . THR A 1 687 ? 8.368 16.225 1.515 1.00 92.94 687 THR A CA 1
ATOM 5472 C C . THR A 1 687 ? 9.707 16.639 2.116 1.00 92.94 687 THR A C 1
ATOM 5474 O O . THR A 1 687 ? 10.562 15.786 2.355 1.00 92.94 687 THR A O 1
ATOM 5477 N N . LYS A 1 688 ? 9.886 17.927 2.442 1.00 89.50 688 LYS A N 1
ATOM 5478 C CA . LYS A 1 688 ? 11.106 18.408 3.101 1.00 89.50 688 LYS A CA 1
ATOM 5479 C C . LYS A 1 688 ? 11.312 17.702 4.445 1.00 89.50 688 LYS A C 1
ATOM 5481 O O . LYS A 1 688 ? 12.401 17.196 4.693 1.00 89.50 688 LYS A O 1
ATOM 5486 N N . GLN A 1 689 ? 10.267 17.597 5.272 1.00 87.88 689 GLN A N 1
ATOM 5487 C CA . GLN A 1 689 ? 10.318 16.978 6.601 1.00 87.88 689 GLN A CA 1
ATOM 5488 C C . GLN A 1 689 ? 10.675 15.492 6.577 1.00 87.88 689 GLN A C 1
ATOM 5490 O O . GLN A 1 689 ? 11.463 15.064 7.419 1.00 87.88 689 GLN A O 1
ATOM 5495 N N . MET A 1 690 ? 10.146 14.711 5.632 1.00 86.38 690 MET A N 1
ATOM 5496 C CA . MET A 1 690 ? 10.479 13.290 5.529 1.00 86.38 690 MET A CA 1
ATOM 5497 C C . MET A 1 690 ? 11.964 13.082 5.209 1.00 86.38 690 MET A C 1
ATOM 5499 O O . MET A 1 690 ? 12.609 12.229 5.815 1.00 86.38 690 MET A O 1
ATOM 5503 N N . PHE A 1 691 ? 12.528 13.905 4.323 1.00 81.56 691 PHE A N 1
ATOM 5504 C CA . PHE A 1 691 ? 13.943 13.833 3.970 1.00 81.56 691 PHE A CA 1
ATOM 5505 C C . PHE A 1 691 ? 14.872 14.607 4.933 1.00 81.56 691 PHE A C 1
ATOM 5507 O O . PHE A 1 691 ? 16.081 14.499 4.770 1.00 81.56 691 PHE A O 1
ATOM 5514 N N . MET A 1 692 ? 14.391 15.348 5.953 1.00 72.06 692 MET A N 1
ATOM 5515 C CA . MET A 1 692 ? 15.233 16.248 6.790 1.00 72.06 692 MET A CA 1
ATOM 5516 C C . MET A 1 692 ? 16.488 15.595 7.389 1.00 72.06 692 MET A C 1
ATOM 5518 O O . MET A 1 692 ? 17.529 16.239 7.440 1.00 72.06 692 MET A O 1
ATOM 5522 N N . LYS A 1 693 ? 16.424 14.325 7.807 1.00 66.12 693 LYS A N 1
ATOM 5523 C CA . LYS A 1 693 ? 17.593 13.600 8.351 1.00 66.12 693 LYS A CA 1
ATOM 5524 C C . LYS A 1 693 ? 18.580 13.128 7.279 1.00 66.12 693 LYS A C 1
ATOM 5526 O O . LYS A 1 693 ? 19.752 12.912 7.562 1.00 66.12 693 LYS A O 1
ATOM 5531 N N . GLU A 1 694 ? 18.104 12.954 6.053 1.00 68.88 694 GLU A N 1
ATOM 5532 C CA . GLU A 1 694 ? 18.921 12.561 4.904 1.00 68.88 694 GLU A CA 1
ATOM 5533 C C . GLU A 1 694 ? 19.499 13.795 4.189 1.00 68.88 694 GLU A C 1
ATOM 5535 O O . GLU A 1 694 ? 20.602 13.732 3.658 1.00 68.88 694 GLU A O 1
ATOM 5540 N N . PHE A 1 695 ? 18.829 14.952 4.283 1.00 64.62 695 PHE A N 1
ATOM 5541 C CA . PHE A 1 695 ? 19.345 16.263 3.877 1.00 64.62 695 PHE A CA 1
ATOM 5542 C C . PHE A 1 695 ? 20.668 16.637 4.559 1.00 64.62 695 PHE A C 1
ATOM 5544 O O . PHE A 1 695 ? 21.465 17.363 3.971 1.00 64.62 695 PHE A O 1
ATOM 5551 N N . GLU A 1 696 ? 20.935 16.175 5.781 1.00 66.94 696 GLU A N 1
ATOM 5552 C CA . GLU A 1 696 ? 22.219 16.422 6.458 1.00 66.94 696 GLU A CA 1
ATOM 5553 C C . GLU A 1 696 ? 23.400 15.706 5.774 1.00 66.94 696 GLU A C 1
ATOM 5555 O O . GLU A 1 696 ? 24.551 16.103 5.956 1.00 66.94 696 GLU A O 1
ATOM 5560 N N . LYS A 1 697 ? 23.131 14.689 4.944 1.00 78.06 697 LYS A N 1
ATOM 5561 C CA . LYS A 1 697 ? 24.137 13.929 4.194 1.00 78.06 697 LYS A CA 1
ATOM 5562 C C . LYS A 1 697 ? 24.357 14.544 2.809 1.00 78.06 697 LYS A C 1
ATOM 5564 O O . LYS A 1 697 ? 23.448 15.101 2.196 1.00 78.06 697 LYS A O 1
ATOM 5569 N N . SER A 1 698 ? 25.573 14.403 2.286 1.00 83.00 698 SER A N 1
ATOM 5570 C CA . SER A 1 698 ? 25.906 14.768 0.901 1.00 83.00 698 SER A CA 1
ATOM 5571 C C . SER A 1 698 ? 25.366 13.760 -0.120 1.00 83.00 698 SER A C 1
ATOM 5573 O O . SER A 1 698 ? 24.968 14.150 -1.215 1.00 83.00 698 SER A O 1
ATOM 5575 N N . GLU A 1 699 ? 25.322 12.476 0.237 1.00 91.94 699 GLU A N 1
ATOM 5576 C CA . GLU A 1 699 ? 24.782 11.389 -0.581 1.00 91.94 699 GLU A CA 1
ATOM 5577 C C . GLU A 1 699 ? 24.096 10.345 0.312 1.00 91.94 699 GLU A C 1
ATOM 5579 O O . GLU A 1 699 ? 24.571 10.044 1.410 1.00 91.94 699 GLU A O 1
ATOM 5584 N N . PHE A 1 700 ? 22.990 9.773 -0.166 1.00 93.25 700 PHE A N 1
ATOM 5585 C CA . PHE A 1 700 ? 22.330 8.619 0.448 1.00 93.25 700 PHE A CA 1
ATOM 5586 C C . PHE A 1 700 ? 21.637 7.739 -0.604 1.00 93.25 700 PHE A C 1
ATOM 5588 O O . PHE A 1 700 ? 21.606 8.045 -1.798 1.00 93.25 700 PHE A O 1
ATOM 5595 N N . THR A 1 701 ? 21.113 6.587 -0.185 1.00 94.12 701 THR A N 1
ATOM 5596 C CA . THR A 1 701 ? 20.423 5.621 -1.055 1.00 94.12 701 THR A CA 1
ATOM 5597 C C . THR A 1 701 ? 19.303 4.943 -0.276 1.00 94.12 701 THR A C 1
ATOM 5599 O O . THR A 1 701 ? 19.507 4.551 0.871 1.00 94.12 701 THR A O 1
ATOM 5602 N N . VAL A 1 702 ? 18.128 4.799 -0.892 1.00 92.88 702 VAL A N 1
ATOM 5603 C CA . VAL A 1 702 ? 16.928 4.204 -0.273 1.00 92.88 702 VAL A CA 1
ATOM 5604 C C . VAL A 1 702 ? 16.217 3.249 -1.229 1.00 92.88 702 VAL A C 1
ATOM 5606 O O . VAL A 1 702 ? 16.299 3.412 -2.446 1.00 92.88 702 VAL A O 1
ATOM 5609 N N . GLU A 1 703 ? 15.474 2.279 -0.687 1.00 94.00 703 GLU A N 1
ATOM 5610 C CA . GLU A 1 703 ? 14.450 1.570 -1.461 1.00 94.00 703 GLU A CA 1
ATOM 5611 C C . GLU A 1 703 ? 13.306 2.553 -1.743 1.00 94.00 703 GLU A C 1
ATOM 5613 O O . GLU A 1 703 ? 12.660 3.050 -0.818 1.00 94.00 703 GLU A O 1
ATOM 5618 N N . LEU A 1 704 ? 13.094 2.891 -3.017 1.00 93.00 704 LEU A N 1
ATOM 5619 C CA . LEU A 1 704 ? 12.339 4.096 -3.362 1.00 93.00 704 LEU A CA 1
ATOM 5620 C C . LEU A 1 704 ? 10.837 3.964 -3.089 1.00 93.00 704 LEU A C 1
ATOM 5622 O O . LEU A 1 704 ? 10.223 4.888 -2.559 1.00 93.00 704 LEU A O 1
ATOM 5626 N N . PHE A 1 705 ? 10.243 2.822 -3.440 1.00 91.81 705 PHE A N 1
ATOM 5627 C CA . PHE A 1 705 ? 8.793 2.643 -3.367 1.00 91.81 705 PHE A CA 1
ATOM 5628 C C . PHE A 1 705 ? 8.232 2.717 -1.932 1.00 91.81 705 PHE A C 1
ATOM 5630 O O . PHE A 1 705 ? 7.275 3.465 -1.740 1.00 91.81 705 PHE A O 1
ATOM 5637 N N . PRO A 1 706 ? 8.820 2.065 -0.904 1.00 89.00 706 PRO A N 1
ATOM 5638 C CA . PRO A 1 706 ? 8.389 2.250 0.485 1.00 89.00 706 PRO A CA 1
ATOM 5639 C C . PRO A 1 706 ? 8.461 3.710 0.960 1.00 89.00 706 PRO A C 1
ATOM 5641 O O . PRO A 1 706 ? 7.534 4.187 1.611 1.00 89.00 706 PRO A O 1
ATOM 5644 N N . VAL A 1 707 ? 9.517 4.443 0.583 1.00 89.69 707 VAL A N 1
ATOM 5645 C CA . VAL A 1 707 ? 9.684 5.868 0.926 1.00 89.69 707 VAL A CA 1
ATOM 5646 C C . VAL A 1 707 ? 8.610 6.728 0.252 1.00 89.69 707 VAL A C 1
ATOM 5648 O O . VAL A 1 707 ? 7.981 7.558 0.905 1.00 89.69 707 VAL A O 1
ATOM 5651 N N . LEU A 1 708 ? 8.338 6.503 -1.036 1.00 92.00 708 LEU A N 1
ATOM 5652 C CA . LEU A 1 708 ? 7.286 7.218 -1.765 1.00 92.00 708 LEU A CA 1
ATOM 5653 C C . LEU A 1 708 ? 5.880 6.826 -1.293 1.00 92.00 708 LEU A C 1
ATOM 5655 O O . LEU A 1 708 ? 4.987 7.671 -1.315 1.00 92.00 708 LEU A O 1
ATOM 5659 N N . ALA A 1 709 ? 5.670 5.596 -0.822 1.00 88.81 709 ALA A N 1
ATOM 5660 C CA . ALA A 1 709 ? 4.426 5.165 -0.188 1.00 88.81 709 ALA A CA 1
ATOM 5661 C C . ALA A 1 709 ? 4.197 5.871 1.158 1.00 88.81 709 ALA A C 1
ATOM 5663 O O . ALA A 1 709 ? 3.106 6.393 1.391 1.00 88.81 709 ALA A O 1
ATOM 5664 N N . GLU A 1 710 ? 5.208 5.968 2.024 1.00 86.94 710 GLU A N 1
ATOM 5665 C CA . GLU A 1 710 ? 5.073 6.718 3.277 1.00 86.94 710 GLU A CA 1
ATOM 5666 C C . GLU A 1 710 ? 4.883 8.225 3.018 1.00 86.94 710 GLU A C 1
ATOM 5668 O O . GLU A 1 710 ? 4.025 8.858 3.636 1.00 86.94 710 GLU A O 1
ATOM 5673 N N . LEU A 1 711 ? 5.598 8.812 2.051 1.00 90.12 711 LEU A N 1
ATOM 5674 C CA . LEU A 1 711 ? 5.388 10.213 1.674 1.00 90.12 711 LEU A CA 1
ATOM 5675 C C . LEU A 1 711 ? 3.981 10.455 1.104 1.00 90.12 711 LEU A C 1
ATOM 5677 O O . LEU A 1 711 ? 3.361 11.483 1.387 1.00 90.12 711 LEU A O 1
ATOM 5681 N N . THR A 1 712 ? 3.453 9.508 0.324 1.00 90.50 712 THR A N 1
ATOM 5682 C CA . THR A 1 712 ? 2.116 9.616 -0.272 1.00 90.50 712 THR A CA 1
ATOM 5683 C C . THR A 1 712 ? 1.024 9.582 0.797 1.00 90.50 712 THR A C 1
ATOM 5685 O O . THR A 1 712 ? 0.174 10.471 0.785 1.00 90.50 712 THR A O 1
ATOM 5688 N N . ILE A 1 713 ? 1.057 8.654 1.765 1.00 86.69 713 ILE A N 1
ATOM 5689 C CA . ILE A 1 713 ? 0.029 8.605 2.824 1.00 86.69 713 ILE A CA 1
ATOM 5690 C C . ILE A 1 713 ? 0.138 9.793 3.784 1.00 86.69 713 ILE A C 1
ATOM 5692 O O . ILE A 1 713 ? -0.892 10.335 4.186 1.00 86.69 713 ILE A O 1
ATOM 5696 N N . ARG A 1 714 ? 1.357 10.269 4.085 1.00 87.19 714 ARG A N 1
ATOM 5697 C CA . ARG A 1 714 ? 1.590 11.513 4.842 1.00 87.19 714 ARG A CA 1
ATOM 5698 C C . ARG A 1 714 ? 0.931 12.711 4.163 1.00 87.19 714 ARG A C 1
ATOM 5700 O O . ARG A 1 714 ? 0.031 13.322 4.730 1.00 87.19 714 ARG A O 1
ATOM 5707 N N . THR A 1 715 ? 1.337 13.001 2.926 1.00 91.00 715 THR A N 1
ATOM 5708 C CA . THR A 1 715 ? 0.831 14.146 2.151 1.00 91.00 715 THR A CA 1
ATOM 5709 C C . THR A 1 715 ? -0.674 14.049 1.892 1.00 91.00 715 THR A C 1
ATOM 5711 O O . THR A 1 715 ? -1.383 15.035 2.077 1.00 91.00 715 THR A O 1
ATOM 5714 N N . ALA A 1 716 ? -1.192 12.866 1.546 1.00 89.25 716 ALA A N 1
ATOM 5715 C CA . ALA A 1 716 ? -2.624 12.653 1.348 1.00 89.25 716 ALA A CA 1
ATOM 5716 C C . ALA A 1 716 ? -3.432 12.877 2.634 1.00 89.25 716 ALA A C 1
ATOM 5718 O O . ALA A 1 716 ? -4.431 13.590 2.596 1.00 89.25 716 ALA A O 1
ATOM 5719 N N . SER A 1 717 ? -2.989 12.345 3.778 1.00 87.19 717 SER A N 1
ATOM 5720 C CA . SER A 1 717 ? -3.684 12.542 5.060 1.00 87.19 717 SER A CA 1
ATOM 5721 C C . SER A 1 717 ? -3.712 14.021 5.457 1.00 87.19 717 SER A C 1
ATOM 5723 O O . SER A 1 717 ? -4.773 14.558 5.771 1.00 87.19 717 SER A O 1
ATOM 5725 N N . SER A 1 718 ? -2.567 14.705 5.373 1.00 87.50 718 SER A N 1
ATOM 5726 C CA . SER A 1 718 ? -2.434 16.118 5.754 1.00 87.50 718 SER A CA 1
ATOM 5727 C C . SER A 1 718 ? -3.266 17.063 4.882 1.00 87.50 718 SER A C 1
ATOM 5729 O O . SER A 1 718 ? -3.755 18.073 5.385 1.00 87.50 718 SER A O 1
ATOM 5731 N N . CYS A 1 719 ? -3.476 16.735 3.603 1.00 88.88 719 CYS A N 1
ATOM 5732 C CA . CYS A 1 719 ? -4.320 17.519 2.698 1.00 88.88 719 CYS A CA 1
ATOM 5733 C C . CYS A 1 719 ? -5.812 17.164 2.805 1.00 88.88 719 CYS A C 1
ATOM 5735 O O . CYS A 1 719 ? -6.650 18.049 2.955 1.00 88.88 719 CYS A O 1
ATOM 5737 N N . LEU A 1 720 ? -6.161 15.876 2.734 1.00 86.19 720 LEU A N 1
ATOM 5738 C CA . LEU A 1 720 ? -7.558 15.431 2.663 1.00 86.19 720 LEU A CA 1
ATOM 5739 C C . LEU A 1 720 ? -8.274 15.496 4.022 1.00 86.19 720 LEU A C 1
ATOM 5741 O O . LEU A 1 720 ? -9.503 15.554 4.050 1.00 86.19 720 LEU A O 1
ATOM 5745 N N . MET A 1 721 ? -7.523 15.494 5.130 1.00 81.81 721 MET A N 1
ATOM 5746 C CA . MET A 1 721 ? -8.051 15.491 6.504 1.00 81.81 721 MET A CA 1
ATOM 5747 C C . MET A 1 721 ? -7.558 16.665 7.362 1.00 81.81 721 MET A C 1
ATOM 5749 O O . MET A 1 721 ? -8.046 16.866 8.467 1.00 81.81 721 MET A O 1
ATOM 5753 N N . GLY A 1 722 ? -6.579 17.439 6.899 1.00 79.56 722 GLY A N 1
ATOM 5754 C CA . GLY A 1 722 ? -5.946 18.459 7.728 1.00 79.56 722 GLY A CA 1
ATOM 5755 C C . GLY A 1 722 ? -4.933 17.893 8.732 1.00 79.56 722 GLY A C 1
ATOM 5756 O O . GLY A 1 722 ? -4.912 16.710 9.096 1.00 79.56 722 GLY A O 1
ATOM 5757 N N . LYS A 1 723 ? -4.036 18.777 9.172 1.00 73.38 723 LYS A N 1
ATOM 5758 C CA . LYS A 1 723 ? -2.837 18.401 9.924 1.00 73.38 723 LYS A CA 1
ATOM 5759 C C . LYS A 1 723 ? -3.128 17.854 11.326 1.00 73.38 723 LYS A C 1
ATOM 5761 O O . LYS A 1 723 ? -2.445 16.943 11.775 1.00 73.38 723 LYS A O 1
ATOM 5766 N N . GLU A 1 724 ? -4.160 18.339 12.010 1.00 70.50 724 GLU A N 1
ATOM 5767 C CA . GLU A 1 724 ? -4.506 17.847 13.349 1.00 70.50 724 GLU A CA 1
ATOM 5768 C C . GLU A 1 724 ? -4.963 16.385 13.343 1.00 70.50 724 GLU A C 1
ATOM 5770 O O . GLU A 1 724 ? -4.808 15.688 14.344 1.00 70.50 724 GLU A O 1
ATOM 5775 N N . ILE A 1 725 ? -5.525 15.916 12.223 1.00 69.19 725 ILE A N 1
ATOM 5776 C CA . ILE A 1 725 ? -5.878 14.509 12.043 1.00 69.19 725 ILE A CA 1
ATOM 5777 C C . ILE A 1 725 ? -4.609 13.720 11.739 1.00 69.19 725 ILE A C 1
ATOM 5779 O O . ILE A 1 725 ? -4.333 12.751 12.441 1.00 69.19 725 ILE A O 1
ATOM 5783 N N . ARG A 1 726 ? -3.790 14.184 10.781 1.00 79.38 726 ARG A N 1
ATOM 5784 C CA . ARG A 1 726 ? -2.465 13.612 10.482 1.00 79.38 726 ARG A CA 1
ATOM 5785 C C . ARG A 1 726 ? -1.630 13.386 11.745 1.00 79.38 726 ARG A C 1
ATOM 5787 O O . ARG A 1 726 ? -1.051 12.311 11.873 1.00 79.38 726 ARG A O 1
ATOM 5794 N N . ASP A 1 727 ? -1.552 14.370 12.636 1.00 75.75 727 ASP A N 1
ATOM 5795 C CA . ASP A 1 727 ? -0.722 14.322 13.847 1.00 75.75 727 ASP A CA 1
ATOM 5796 C C . ASP A 1 727 ? -1.298 13.353 14.909 1.00 75.75 727 ASP A C 1
ATOM 5798 O O . ASP A 1 727 ? -0.548 12.783 15.703 1.00 75.75 727 ASP A O 1
ATOM 5802 N N . GLN A 1 728 ? -2.612 13.085 14.879 1.00 65.81 728 GLN A N 1
ATOM 5803 C CA . GLN A 1 728 ? -3.262 12.009 15.645 1.00 65.81 728 GLN A CA 1
ATOM 5804 C C . GLN A 1 728 ? -3.092 10.617 15.003 1.00 65.81 728 GLN A C 1
ATOM 5806 O O . GLN A 1 728 ? -3.277 9.613 15.691 1.00 65.81 728 GLN A O 1
ATOM 5811 N N . LEU A 1 729 ? -2.695 10.515 13.726 1.00 67.62 729 LEU A N 1
ATOM 5812 C CA . LEU A 1 729 ? -2.355 9.232 13.098 1.00 67.62 729 LEU A CA 1
ATOM 5813 C C . LEU A 1 729 ? -0.981 8.747 13.599 1.00 67.62 729 LEU A C 1
ATOM 5815 O O . LEU A 1 729 ? 0.062 8.979 12.979 1.00 67.62 729 LEU A O 1
ATOM 5819 N N . HIS A 1 730 ? -0.998 8.080 14.756 1.00 61.44 730 HIS A N 1
ATOM 5820 C CA . HIS A 1 730 ? 0.154 7.418 15.373 1.00 61.44 730 HIS A CA 1
ATOM 5821 C C . HIS A 1 730 ? 0.777 6.347 14.454 1.00 61.44 730 HIS A C 1
ATOM 5823 O O . HIS A 1 730 ? 0.144 5.881 13.509 1.00 61.44 730 HIS A O 1
ATOM 5829 N N . SER A 1 731 ? 1.997 5.891 14.767 1.00 56.72 731 SER A N 1
ATOM 5830 C CA . SER A 1 731 ? 2.744 4.879 13.989 1.00 56.72 731 SER A CA 1
ATOM 5831 C C . SER A 1 731 ? 1.915 3.645 13.608 1.00 56.72 731 SER A C 1
ATOM 5833 O O . SER A 1 731 ? 1.989 3.178 12.473 1.00 56.72 731 SER A O 1
ATOM 5835 N N . ASN A 1 732 ? 1.064 3.166 14.519 1.00 66.62 732 ASN A N 1
ATOM 5836 C CA . ASN A 1 732 ? 0.206 1.999 14.303 1.00 66.62 732 ASN A CA 1
ATOM 5837 C C . ASN A 1 732 ? -0.760 2.170 13.115 1.00 66.62 732 ASN A C 1
ATOM 5839 O O . ASN A 1 732 ? -1.109 1.185 12.473 1.00 66.62 732 ASN A O 1
ATOM 5843 N N . VAL A 1 733 ? -1.159 3.399 12.769 1.00 70.31 733 VAL A N 1
ATOM 5844 C CA . VAL A 1 733 ? -2.068 3.668 11.642 1.00 70.31 733 VAL A CA 1
ATOM 5845 C C . VAL A 1 733 ? -1.436 3.284 10.299 1.00 70.31 733 VAL A C 1
ATOM 5847 O O . VAL A 1 733 ? -2.135 2.791 9.415 1.00 70.31 733 VAL A O 1
ATOM 5850 N N . ALA A 1 734 ? -0.112 3.408 10.152 1.00 67.75 734 ALA A N 1
ATOM 5851 C CA . ALA A 1 734 ? 0.590 2.938 8.956 1.00 67.75 734 ALA A CA 1
ATOM 5852 C C . ALA A 1 734 ? 0.483 1.409 8.793 1.00 67.75 734 ALA A C 1
ATOM 5854 O O . ALA A 1 734 ? 0.310 0.920 7.675 1.00 67.75 734 ALA A O 1
ATOM 5855 N N . LYS A 1 735 ? 0.496 0.656 9.905 1.00 75.44 735 LYS A N 1
ATOM 5856 C CA . LYS A 1 735 ? 0.225 -0.788 9.899 1.00 75.44 735 LYS A CA 1
ATOM 5857 C C . LYS A 1 735 ? -1.221 -1.082 9.492 1.00 75.44 735 LYS A C 1
ATOM 5859 O O . LYS A 1 735 ? -1.422 -1.973 8.678 1.00 75.44 735 LYS A O 1
ATOM 5864 N N . LEU A 1 736 ? -2.209 -0.326 9.980 1.00 84.19 736 LEU A N 1
ATOM 5865 C CA . LEU A 1 736 ? -3.615 -0.532 9.594 1.00 84.19 736 LEU A CA 1
ATOM 5866 C C . LEU A 1 736 ? -3.833 -0.321 8.086 1.00 84.19 736 LEU A C 1
ATOM 5868 O O . LEU A 1 736 ? -4.470 -1.150 7.440 1.00 84.19 736 LEU A O 1
ATOM 5872 N N . PHE A 1 737 ? -3.236 0.718 7.489 1.00 79.31 73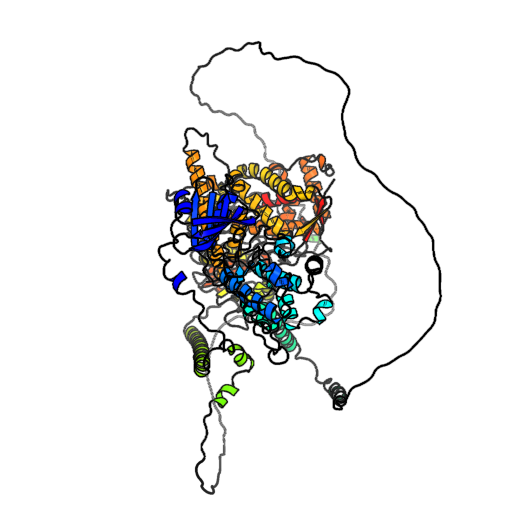7 PHE A N 1
ATOM 5873 C CA . PHE A 1 737 ? -3.265 0.888 6.030 1.00 79.31 737 PHE A CA 1
ATOM 5874 C C . PHE A 1 737 ? -2.527 -0.235 5.279 1.00 79.31 737 PHE A C 1
ATOM 5876 O O . PHE A 1 737 ? -2.973 -0.636 4.207 1.00 79.31 737 PHE A O 1
ATOM 5883 N N . HIS A 1 738 ? -1.452 -0.799 5.838 1.00 79.12 738 HIS A N 1
ATOM 5884 C CA . HIS A 1 738 ? -0.771 -1.955 5.243 1.00 79.12 738 HIS A CA 1
ATOM 5885 C C . HIS A 1 738 ? -1.580 -3.265 5.353 1.00 79.12 738 HIS A C 1
ATOM 5887 O O . HIS A 1 738 ? -1.637 -4.037 4.395 1.00 79.12 738 HIS A O 1
ATOM 5893 N N . ASP A 1 739 ? -2.248 -3.512 6.482 1.00 83.88 739 ASP A N 1
ATOM 5894 C CA . ASP A 1 739 ? -3.145 -4.660 6.664 1.00 83.88 739 ASP A CA 1
ATOM 5895 C C . ASP A 1 739 ? -4.392 -4.548 5.750 1.00 83.88 739 ASP A C 1
ATOM 5897 O O . ASP A 1 739 ? -4.858 -5.565 5.230 1.00 83.88 739 ASP A O 1
ATOM 5901 N N . LEU A 1 740 ? -4.877 -3.328 5.461 1.00 86.44 740 LEU A N 1
ATOM 5902 C CA . LEU A 1 740 ? -5.879 -3.059 4.414 1.00 86.44 740 LEU A CA 1
ATOM 5903 C C . LEU A 1 740 ? -5.361 -3.336 2.993 1.00 86.44 740 LEU A C 1
ATOM 5905 O O . LEU A 1 740 ? -6.035 -4.021 2.221 1.00 86.44 740 LEU A O 1
ATOM 5909 N N . ASP A 1 741 ? -4.175 -2.827 2.644 1.00 80.06 741 ASP A N 1
ATOM 5910 C CA . ASP A 1 741 ? -3.499 -3.047 1.352 1.00 80.06 741 ASP A CA 1
ATOM 5911 C C . ASP A 1 741 ? -3.303 -4.544 1.057 1.00 80.06 741 ASP A C 1
ATOM 5913 O O . ASP A 1 741 ? -3.628 -5.034 -0.026 1.00 80.06 741 ASP A O 1
ATOM 5917 N N . CYS A 1 742 ? -2.925 -5.326 2.073 1.00 76.88 742 CYS A N 1
ATOM 5918 C CA . CYS A 1 742 ? -2.836 -6.787 1.986 1.00 76.88 742 CYS A CA 1
ATOM 5919 C C . CYS A 1 742 ? -4.166 -7.486 1.616 1.00 76.88 742 CYS A C 1
ATOM 5921 O O . CYS A 1 742 ? -4.164 -8.677 1.278 1.00 76.88 742 CYS A O 1
ATOM 5923 N N . GLY A 1 743 ? -5.289 -6.761 1.658 1.00 73.62 743 GLY A N 1
ATOM 5924 C CA . GLY A 1 743 ? -6.605 -7.163 1.171 1.00 73.62 743 GLY A CA 1
ATOM 5925 C C . GLY A 1 743 ? -6.877 -6.914 -0.321 1.00 73.62 743 GLY A C 1
ATOM 5926 O O . GLY A 1 743 ? -7.793 -7.531 -0.864 1.00 73.62 743 GLY A O 1
ATOM 5927 N N . LEU A 1 744 ? -6.100 -6.070 -1.011 1.00 75.06 744 LEU A N 1
ATOM 5928 C CA . LEU A 1 744 ? -6.328 -5.653 -2.407 1.00 75.06 744 LEU A CA 1
ATOM 5929 C C . LEU A 1 744 ? -5.672 -6.582 -3.453 1.00 75.06 744 LEU A C 1
ATOM 5931 O O . LEU A 1 744 ? -5.187 -6.145 -4.499 1.00 75.06 744 LEU A O 1
ATOM 5935 N N . THR A 1 745 ? -5.650 -7.895 -3.205 1.00 74.31 745 THR A N 1
ATOM 5936 C CA . THR A 1 745 ? -4.985 -8.841 -4.121 1.00 74.31 745 THR A CA 1
ATOM 5937 C C . THR A 1 745 ? -5.845 -9.165 -5.356 1.00 74.31 745 THR A C 1
ATOM 5939 O O . THR A 1 745 ? -7.076 -9.169 -5.262 1.00 74.31 745 THR A O 1
ATOM 5942 N N . PRO A 1 746 ? -5.256 -9.552 -6.509 1.00 75.62 746 PRO A N 1
ATOM 5943 C CA . PRO A 1 746 ? -6.029 -9.956 -7.691 1.00 75.62 746 PRO A CA 1
ATOM 5944 C C . PRO A 1 746 ? -7.005 -11.125 -7.468 1.00 75.62 746 PRO A C 1
ATOM 5946 O O . PRO A 1 746 ? -7.962 -11.283 -8.225 1.00 75.62 746 PRO A O 1
ATOM 5949 N N . LEU A 1 747 ? -6.804 -11.938 -6.423 1.00 78.62 747 LEU A N 1
ATOM 5950 C CA . LEU A 1 747 ? -7.721 -13.018 -6.049 1.00 78.62 747 LEU A CA 1
ATOM 5951 C C . LEU A 1 747 ? -9.047 -12.487 -5.468 1.00 78.62 747 LEU A C 1
ATOM 5953 O O . LEU A 1 747 ? -10.091 -13.117 -5.649 1.00 78.62 747 LEU A O 1
ATOM 5957 N N . ASN A 1 748 ? -9.026 -11.316 -4.821 1.00 83.06 748 ASN A N 1
ATOM 5958 C CA . ASN A 1 748 ? -10.187 -10.722 -4.151 1.00 83.06 748 ASN A CA 1
ATOM 5959 C C . ASN A 1 748 ? -11.277 -10.239 -5.125 1.00 83.06 748 ASN A C 1
ATOM 5961 O O . ASN A 1 748 ? -12.447 -10.174 -4.758 1.00 83.06 748 ASN A O 1
ATOM 5965 N N . VAL A 1 749 ? -10.928 -10.023 -6.400 1.00 82.38 749 VAL A N 1
ATOM 5966 C CA . VAL A 1 749 ? -11.885 -9.826 -7.509 1.00 82.38 749 VAL A CA 1
ATOM 5967 C C . VAL A 1 749 ? -12.858 -11.011 -7.631 1.00 82.38 749 VAL A C 1
ATOM 5969 O O . VAL A 1 749 ? -14.021 -10.845 -7.995 1.00 82.38 749 VAL A O 1
ATOM 5972 N N . PHE A 1 750 ? -12.399 -12.223 -7.307 1.00 83.06 750 PHE A N 1
ATOM 5973 C CA . PHE A 1 750 ? -13.181 -13.453 -7.440 1.00 83.06 750 PHE A CA 1
ATOM 5974 C C . PHE A 1 750 ? -13.705 -13.986 -6.100 1.00 83.06 750 PHE A C 1
ATOM 5976 O O . PHE A 1 750 ? -14.772 -14.609 -6.077 1.00 83.06 750 PHE A O 1
ATOM 5983 N N . VAL A 1 751 ? -12.982 -13.741 -4.999 1.00 81.12 751 VAL A N 1
ATOM 5984 C CA . VAL A 1 751 ? -13.273 -14.287 -3.665 1.00 81.12 751 VAL A CA 1
ATOM 5985 C C . VAL A 1 751 ? -13.175 -13.202 -2.583 1.00 81.12 751 VAL A C 1
ATOM 5987 O O . VAL A 1 751 ? -12.091 -12.767 -2.213 1.00 81.12 751 VAL A O 1
ATOM 5990 N N . GLU A 1 752 ? -14.327 -12.800 -2.048 1.00 81.00 752 GLU A N 1
ATOM 5991 C CA . GLU A 1 752 ? -14.485 -11.711 -1.065 1.00 81.00 752 GLU A CA 1
ATOM 5992 C C . GLU A 1 752 ? -13.836 -12.025 0.297 1.00 81.00 752 GLU A C 1
ATOM 5994 O O . GLU A 1 752 ? -13.153 -11.181 0.889 1.00 81.00 752 GLU A O 1
ATOM 5999 N N . TYR A 1 753 ? -13.989 -13.272 0.760 1.00 81.06 753 TYR A N 1
ATOM 6000 C CA . TYR A 1 753 ? -13.440 -13.770 2.019 1.00 81.06 753 TYR A CA 1
ATOM 6001 C C . TYR A 1 753 ? -12.825 -15.169 1.876 1.00 81.06 753 TYR A C 1
ATOM 6003 O O . TYR A 1 753 ? -13.392 -16.049 1.227 1.00 81.06 753 TYR A O 1
ATOM 6011 N N . LEU A 1 754 ? -11.689 -15.383 2.541 1.00 77.94 754 LEU A N 1
ATOM 6012 C CA . LEU A 1 754 ? -11.086 -16.687 2.814 1.00 77.94 754 LEU A CA 1
ATOM 6013 C C . LEU A 1 754 ? -10.627 -16.712 4.282 1.00 77.94 754 LEU A C 1
ATOM 6015 O O . LEU A 1 754 ? -10.157 -15.682 4.765 1.00 77.94 754 LEU A O 1
ATOM 6019 N N . PRO A 1 755 ? -10.673 -17.865 4.979 1.00 76.75 755 PRO A N 1
ATOM 6020 C CA . PRO A 1 755 ? -10.199 -18.006 6.359 1.00 76.75 755 PRO A CA 1
ATOM 6021 C C . PRO A 1 755 ? -8.659 -18.037 6.416 1.00 76.75 755 PRO A C 1
ATOM 6023 O O . PRO A 1 755 ? -8.035 -19.047 6.738 1.00 76.75 755 PRO A O 1
ATOM 6026 N N . LEU A 1 756 ? -8.034 -16.924 6.034 1.00 77.94 756 LEU A N 1
ATOM 6027 C CA . LEU A 1 756 ? -6.589 -16.719 5.966 1.00 77.94 756 LEU A CA 1
ATOM 6028 C C . LEU A 1 756 ? -6.223 -15.460 6.767 1.00 77.94 756 LEU A C 1
ATOM 6030 O O . LEU A 1 756 ? -6.947 -14.467 6.665 1.00 77.94 756 LEU A O 1
ATOM 6034 N N . PRO A 1 757 ? -5.084 -15.423 7.487 1.00 78.44 757 PRO A N 1
ATOM 6035 C CA . PRO A 1 757 ? -4.770 -14.314 8.391 1.00 78.44 757 PRO A CA 1
ATOM 6036 C C . PRO A 1 757 ? -4.802 -12.919 7.757 1.00 78.44 757 PRO A C 1
ATOM 6038 O O . PRO A 1 757 ? -5.242 -11.983 8.408 1.00 78.44 757 PRO A O 1
ATOM 6041 N N . ARG A 1 758 ? -4.431 -12.771 6.475 1.00 80.25 758 ARG A N 1
ATOM 6042 C CA . ARG A 1 758 ? -4.493 -11.470 5.776 1.00 80.25 758 ARG A CA 1
ATOM 6043 C C . ARG A 1 758 ? -5.914 -10.911 5.622 1.00 80.25 758 ARG A C 1
ATOM 6045 O O . ARG A 1 758 ? -6.084 -9.703 5.633 1.00 80.25 758 ARG A O 1
ATOM 6052 N N . PHE A 1 759 ? -6.926 -11.775 5.495 1.00 84.00 759 PHE A N 1
ATOM 6053 C CA . PHE A 1 759 ? -8.328 -11.348 5.410 1.00 84.00 759 PHE A CA 1
ATOM 6054 C C . PHE A 1 759 ? -8.815 -10.904 6.791 1.00 84.00 759 PHE A C 1
ATOM 6056 O O . PHE A 1 759 ? -9.382 -9.831 6.920 1.00 84.00 759 PHE A O 1
ATOM 6063 N N . ILE A 1 760 ? -8.485 -11.673 7.834 1.00 87.38 760 ILE A N 1
ATOM 6064 C CA . ILE A 1 760 ? -8.779 -11.319 9.232 1.00 87.38 760 ILE A CA 1
ATOM 6065 C C . ILE A 1 760 ? -8.085 -10.000 9.617 1.00 87.38 760 ILE A C 1
ATOM 6067 O O . ILE A 1 760 ? -8.688 -9.158 10.275 1.00 87.38 760 ILE A O 1
ATOM 6071 N N . ASN A 1 761 ? -6.843 -9.787 9.171 1.00 88.81 761 ASN A N 1
ATOM 6072 C CA . ASN A 1 761 ? -6.111 -8.540 9.379 1.00 88.81 761 ASN A CA 1
ATOM 6073 C C . ASN A 1 761 ? -6.742 -7.349 8.652 1.00 88.81 761 ASN A C 1
ATOM 6075 O O . ASN A 1 761 ? -6.984 -6.338 9.302 1.00 88.81 761 ASN A O 1
ATOM 6079 N N . ARG A 1 762 ? -7.062 -7.487 7.359 1.00 91.62 762 ARG A N 1
ATOM 6080 C CA . ARG A 1 762 ? -7.826 -6.502 6.579 1.00 91.62 762 ARG A CA 1
ATOM 6081 C C . ARG A 1 762 ? -9.126 -6.116 7.290 1.00 91.62 762 ARG A C 1
ATOM 6083 O O . ARG A 1 762 ? -9.380 -4.935 7.497 1.00 91.62 762 ARG A O 1
ATOM 6090 N N . ASP A 1 763 ? -9.916 -7.106 7.703 1.00 92.06 763 ASP A N 1
ATOM 6091 C CA . ASP A 1 763 ? -11.227 -6.888 8.326 1.00 92.06 763 ASP A CA 1
ATOM 6092 C C . ASP A 1 763 ? -11.090 -6.205 9.705 1.00 92.06 763 ASP A C 1
ATOM 6094 O O . ASP A 1 763 ? -11.858 -5.297 10.029 1.00 92.06 763 ASP A O 1
ATOM 6098 N N . ARG A 1 764 ? -10.059 -6.564 10.491 1.00 93.56 764 ARG A N 1
ATOM 6099 C CA . ARG A 1 764 ? -9.702 -5.871 11.745 1.00 93.56 764 ARG A CA 1
ATOM 6100 C C . ARG A 1 764 ? -9.285 -4.417 11.481 1.00 93.56 764 ARG A C 1
ATOM 6102 O O . ARG A 1 764 ? -9.780 -3.511 12.143 1.00 93.56 764 ARG A O 1
ATOM 6109 N N . ALA A 1 765 ? -8.418 -4.187 10.495 1.00 91.75 765 ALA A N 1
ATOM 6110 C CA . ALA A 1 765 ? -7.888 -2.865 10.173 1.00 91.75 765 ALA A CA 1
ATOM 6111 C C . ALA A 1 765 ? -8.952 -1.913 9.606 1.00 91.75 765 ALA A C 1
ATOM 6113 O O . ALA A 1 765 ? -8.950 -0.732 9.949 1.00 91.75 765 ALA A O 1
ATOM 6114 N N . ASN A 1 766 ? -9.900 -2.422 8.808 1.00 94.25 766 ASN A N 1
ATOM 6115 C CA . ASN A 1 766 ? -11.069 -1.658 8.369 1.00 94.25 766 ASN A CA 1
ATOM 6116 C C . ASN A 1 766 ? -11.898 -1.178 9.573 1.00 94.25 766 ASN A C 1
ATOM 6118 O O . ASN A 1 766 ? -12.239 0.003 9.649 1.00 94.25 766 ASN A O 1
ATOM 6122 N N . LYS A 1 767 ? -12.152 -2.064 10.546 1.00 94.88 767 LYS A N 1
ATOM 6123 C CA . LYS A 1 767 ? -12.880 -1.730 11.777 1.00 94.88 767 LYS A CA 1
ATOM 6124 C C . LYS A 1 767 ? -12.140 -0.686 12.623 1.00 94.88 767 LYS A C 1
ATOM 6126 O O . LYS A 1 767 ? -12.738 0.329 12.964 1.00 94.88 767 LYS A O 1
ATOM 6131 N N . GLU A 1 768 ? -10.851 -0.887 12.905 1.00 92.25 768 GLU A N 1
ATOM 6132 C CA . GLU A 1 768 ? -10.046 0.044 13.717 1.00 92.25 768 GLU A CA 1
ATOM 6133 C C . GLU A 1 768 ? -9.926 1.440 13.073 1.00 92.25 768 GLU A C 1
ATOM 6135 O O . GLU A 1 768 ? -10.064 2.453 13.761 1.00 92.25 768 GLU A O 1
ATOM 6140 N N . LEU A 1 769 ? -9.738 1.524 11.748 1.00 89.75 769 LEU A N 1
ATOM 6141 C CA . LEU A 1 769 ? -9.721 2.806 11.028 1.00 89.75 769 LEU A CA 1
ATOM 6142 C C . LEU A 1 769 ? -11.098 3.483 11.002 1.00 89.75 769 LEU A C 1
ATOM 6144 O O . LEU A 1 769 ? -11.182 4.707 11.096 1.00 89.75 769 LEU A O 1
ATOM 6148 N N . THR A 1 770 ? -12.179 2.706 10.915 1.00 94.25 770 THR A N 1
ATOM 6149 C CA . THR A 1 770 ? -13.548 3.237 10.973 1.00 94.25 770 THR A CA 1
ATOM 6150 C C . THR A 1 770 ? -13.858 3.798 12.359 1.00 94.25 770 THR A C 1
ATOM 6152 O O . THR A 1 770 ? -14.368 4.909 12.464 1.00 94.25 770 THR A O 1
ATOM 6155 N N . GLU A 1 771 ? -13.485 3.095 13.431 1.00 93.12 771 GLU A N 1
ATOM 6156 C CA . GLU A 1 771 ? -13.634 3.572 14.813 1.00 93.12 771 GLU A CA 1
ATOM 6157 C C . GLU A 1 771 ? -12.828 4.861 15.058 1.00 93.12 771 GLU A C 1
ATOM 6159 O O . GLU A 1 771 ? -13.360 5.825 15.617 1.00 93.12 771 GLU A O 1
ATOM 6164 N N . LEU A 1 772 ? -11.595 4.933 14.542 1.00 88.75 772 LEU A N 1
ATOM 6165 C CA . LEU A 1 772 ? -10.762 6.137 14.583 1.00 88.75 772 LEU A CA 1
ATOM 6166 C C . LEU A 1 772 ? -11.419 7.332 13.865 1.00 88.75 772 LEU A C 1
ATOM 6168 O O . LEU A 1 772 ? -11.477 8.429 14.426 1.00 88.75 772 LEU A O 1
ATOM 6172 N N . PHE A 1 773 ? -11.943 7.147 12.649 1.00 90.00 773 PHE A N 1
ATOM 6173 C CA . PHE A 1 773 ? -12.602 8.236 11.919 1.00 90.00 773 PHE A CA 1
ATOM 6174 C C . PHE A 1 773 ? -13.943 8.650 12.543 1.00 90.00 773 PHE A C 1
ATOM 6176 O O . PHE A 1 773 ? -14.216 9.850 12.613 1.00 90.00 773 PHE A O 1
ATOM 6183 N N . LEU A 1 774 ? -14.719 7.719 13.105 1.00 93.19 774 LEU A N 1
ATOM 6184 C CA . LEU A 1 774 ? -15.932 8.031 13.870 1.00 93.19 774 LEU A CA 1
ATOM 6185 C C . LEU A 1 774 ? -15.629 8.881 15.116 1.00 93.19 774 LEU A C 1
ATOM 6187 O O . LEU A 1 774 ? -16.335 9.859 15.377 1.00 93.19 774 LEU A O 1
ATOM 6191 N N . GLU A 1 775 ? -14.557 8.580 15.860 1.00 89.88 775 GLU A N 1
ATOM 6192 C CA . GLU A 1 775 ? -14.101 9.444 16.958 1.00 89.88 775 GLU A CA 1
ATOM 6193 C C . GLU A 1 775 ? -13.757 10.860 16.482 1.00 89.88 775 GLU A C 1
ATOM 6195 O O . GLU A 1 775 ? -14.078 11.840 17.156 1.00 89.88 775 GLU A O 1
ATOM 6200 N N . ILE A 1 776 ? -13.083 10.980 15.339 1.00 86.69 776 ILE A N 1
ATOM 6201 C CA . ILE A 1 776 ? -12.632 12.264 14.799 1.00 86.69 776 ILE A CA 1
ATOM 6202 C C . ILE A 1 776 ? -13.818 13.108 14.305 1.00 86.69 776 ILE A C 1
ATOM 6204 O O . ILE A 1 776 ? -13.891 14.296 14.628 1.00 86.69 776 ILE A O 1
ATOM 6208 N N . ILE A 1 777 ? -14.779 12.500 13.602 1.00 89.81 777 ILE A N 1
ATOM 6209 C CA . ILE A 1 777 ? -16.039 13.144 13.195 1.00 89.81 777 ILE A CA 1
ATOM 6210 C C . ILE A 1 777 ? -16.793 13.642 14.435 1.00 89.81 777 ILE A C 1
ATOM 6212 O O . ILE A 1 777 ? -17.207 14.802 14.487 1.00 89.81 777 ILE A O 1
ATOM 6216 N N . LYS A 1 778 ? -16.901 12.806 15.477 1.00 90.62 778 LYS A N 1
ATOM 6217 C CA . LYS A 1 778 ? -17.522 13.176 16.756 1.00 90.62 778 LYS A CA 1
ATOM 6218 C C . LYS A 1 778 ? -16.803 14.353 17.428 1.00 90.62 778 LYS A C 1
ATOM 6220 O O . LYS A 1 778 ? -17.469 15.283 17.874 1.00 90.62 778 LYS A O 1
ATOM 6225 N N . LYS A 1 779 ? -15.463 14.357 17.463 1.00 86.06 779 LYS A N 1
ATOM 6226 C CA . LYS A 1 779 ? -14.653 15.471 17.999 1.00 86.06 779 LYS A CA 1
ATOM 6227 C C . LYS A 1 779 ? -14.897 16.773 17.223 1.00 86.06 779 LYS A C 1
ATOM 6229 O O . LYS A 1 779 ? -15.114 17.803 17.854 1.00 86.06 779 LYS A O 1
ATOM 6234 N N . ARG A 1 780 ? -14.935 16.741 15.881 1.00 86.00 780 ARG A N 1
ATOM 6235 C CA . ARG A 1 780 ? -15.250 17.927 15.056 1.00 86.00 780 ARG A CA 1
ATOM 6236 C C . ARG A 1 780 ? -16.661 18.460 15.315 1.00 86.00 780 ARG A C 1
ATOM 6238 O O . ARG A 1 780 ? -16.802 19.643 15.602 1.00 86.00 780 ARG A O 1
ATOM 6245 N N . LYS A 1 781 ? -17.680 17.593 15.314 1.00 87.19 781 LYS A N 1
ATOM 6246 C CA . LYS A 1 781 ? -19.072 17.988 15.604 1.00 87.19 781 LYS A CA 1
ATOM 6247 C C . LYS A 1 781 ? -19.242 18.591 17.001 1.00 87.19 781 LYS A C 1
ATOM 6249 O O . LYS A 1 781 ? -20.020 19.524 17.158 1.00 87.19 781 LYS A O 1
ATOM 6254 N N . LEU A 1 782 ? -18.521 18.094 18.008 1.00 87.12 782 LEU A N 1
ATOM 6255 C CA . LEU A 1 782 ? -18.542 18.684 19.352 1.00 87.12 782 LEU A CA 1
ATOM 6256 C C . LEU A 1 782 ? -17.922 20.091 19.374 1.00 87.12 782 LEU A C 1
ATOM 6258 O O . LEU A 1 782 ? -18.493 20.978 19.994 1.00 87.12 782 LEU A O 1
ATOM 6262 N N . LEU A 1 783 ? -16.810 20.310 18.663 1.00 83.00 783 LEU A N 1
ATOM 6263 C CA . LEU A 1 783 ? -16.155 21.623 18.578 1.00 83.00 783 LEU A CA 1
ATOM 6264 C C . LEU A 1 783 ? -16.967 22.656 17.784 1.00 83.00 783 LEU A C 1
ATOM 6266 O O . LEU A 1 783 ? -16.946 23.829 18.135 1.00 83.00 783 LEU A O 1
ATOM 6270 N N . GLU A 1 784 ? -17.693 22.242 16.743 1.00 81.38 784 GLU A N 1
ATOM 6271 C CA . GLU A 1 784 ? -18.586 23.133 15.985 1.00 81.38 784 GLU A CA 1
ATOM 6272 C C . GLU A 1 784 ? -19.795 23.610 16.814 1.00 81.38 784 GLU A C 1
ATOM 6274 O O . GLU A 1 784 ? -20.314 24.698 16.578 1.00 81.38 784 GLU A O 1
ATOM 6279 N N . ASN A 1 785 ? -20.233 22.814 17.796 1.00 81.62 785 ASN A N 1
ATOM 6280 C CA . ASN A 1 785 ? -21.392 23.113 18.643 1.00 81.62 785 ASN A CA 1
ATOM 6281 C C . ASN A 1 785 ? -21.030 23.735 20.010 1.00 81.62 785 ASN A C 1
ATOM 6283 O O . ASN A 1 785 ? -21.934 23.986 20.806 1.00 81.62 785 ASN A O 1
ATOM 6287 N N . ASP A 1 786 ? -19.750 23.990 20.307 1.00 80.00 786 ASP A N 1
ATOM 6288 C CA . ASP A 1 786 ? -19.337 24.649 21.554 1.00 80.00 786 ASP A CA 1
ATOM 6289 C C . ASP A 1 786 ? -19.371 26.185 21.395 1.00 80.00 786 ASP A C 1
ATOM 6291 O O . ASP A 1 786 ? -18.526 26.744 20.690 1.00 80.00 786 ASP A O 1
ATOM 6295 N N . PRO A 1 787 ? -20.288 26.911 22.070 1.00 75.19 787 PRO A N 1
ATOM 6296 C CA . PRO A 1 787 ? -20.400 28.366 21.939 1.00 75.19 787 PRO A CA 1
ATOM 6297 C C . PRO A 1 787 ? -19.182 29.135 22.482 1.00 75.19 787 PRO A C 1
ATOM 6299 O O . PRO A 1 787 ? -19.071 30.338 22.248 1.00 75.19 787 PRO A O 1
ATOM 6302 N N . ASN A 1 788 ? -18.272 28.469 23.201 1.00 79.50 788 ASN A N 1
ATOM 6303 C CA . ASN A 1 788 ? -17.042 29.057 23.734 1.00 79.50 788 ASN A CA 1
ATOM 6304 C C . ASN A 1 788 ? -15.850 28.907 22.770 1.00 79.50 788 ASN A C 1
ATOM 6306 O O . ASN A 1 788 ? -14.812 29.540 22.978 1.00 79.50 788 ASN A O 1
ATOM 6310 N N . VAL A 1 789 ? -15.971 28.082 21.722 1.00 73.81 789 VAL A N 1
ATOM 6311 C CA . VAL A 1 789 ? -14.888 27.779 20.777 1.00 73.81 789 VAL A CA 1
ATOM 6312 C C . VAL A 1 789 ? -15.233 28.326 19.396 1.00 73.81 789 VAL A C 1
ATOM 6314 O O . VAL A 1 789 ? -16.156 27.872 18.728 1.00 73.81 789 VAL A O 1
ATOM 6317 N N . LYS A 1 790 ? -14.434 29.279 18.907 1.00 67.75 790 LYS A N 1
ATOM 6318 C CA . LYS A 1 790 ? -14.559 29.785 17.534 1.00 67.75 790 LYS A CA 1
ATOM 6319 C C . LYS A 1 790 ? -14.013 28.751 16.536 1.00 67.75 790 LYS A C 1
ATOM 6321 O O . LYS A 1 790 ? -12.867 28.853 16.100 1.00 67.75 790 LYS A O 1
ATOM 6326 N N . TYR A 1 791 ? -14.819 27.748 16.191 1.00 68.19 791 TYR A N 1
ATOM 6327 C CA . TYR A 1 791 ? -14.449 26.719 15.218 1.00 68.19 791 TYR A CA 1
ATOM 6328 C C . TYR A 1 791 ? -14.348 27.302 13.799 1.00 68.19 791 TYR A C 1
ATOM 6330 O O . TYR A 1 791 ? -15.346 27.667 13.178 1.00 68.19 791 TYR A O 1
ATOM 6338 N N . GLU A 1 792 ? -13.129 27.396 13.266 1.00 67.56 792 GLU A N 1
ATOM 6339 C CA . GLU A 1 792 ? -12.902 27.823 11.882 1.00 67.56 792 GLU A CA 1
ATOM 6340 C C . GLU A 1 792 ? -13.059 26.624 10.934 1.00 67.56 792 GLU A C 1
ATOM 6342 O O . GLU A 1 792 ? -12.243 25.697 10.945 1.00 67.56 792 GLU A O 1
ATOM 6347 N N . LYS A 1 793 ? -14.125 26.643 10.118 1.00 66.81 793 LYS A N 1
ATOM 6348 C CA . LYS A 1 793 ? -14.415 25.600 9.121 1.00 66.81 793 LYS A CA 1
ATOM 6349 C C . LYS A 1 793 ? -13.245 25.414 8.155 1.00 66.81 793 LYS A C 1
ATOM 6351 O O . LYS A 1 793 ? -12.720 26.381 7.601 1.00 66.81 793 LYS A O 1
ATOM 6356 N N . LYS A 1 794 ? -12.857 24.157 7.937 1.00 69.19 794 LYS A N 1
ATOM 6357 C CA . LYS A 1 794 ? -11.661 23.795 7.169 1.00 69.19 794 LYS A CA 1
ATOM 6358 C C . LYS A 1 794 ? -11.974 23.437 5.724 1.00 69.19 794 LYS A C 1
ATOM 6360 O O . LYS A 1 794 ? -12.981 22.810 5.418 1.00 69.19 794 LYS A O 1
ATOM 6365 N N . PHE A 1 795 ? -11.045 23.781 4.838 1.00 71.25 795 PHE A N 1
ATOM 6366 C CA . PHE A 1 795 ? -11.078 23.415 3.422 1.00 71.25 795 PHE A CA 1
ATOM 6367 C C . PHE A 1 795 ? -10.445 22.029 3.196 1.00 71.25 795 PHE A C 1
ATOM 6369 O O . PHE A 1 795 ? -9.483 21.886 2.441 1.00 71.25 795 PHE A O 1
ATOM 6376 N N . ASP A 1 796 ? -10.965 21.014 3.893 1.00 81.38 796 ASP A N 1
ATOM 6377 C CA . ASP A 1 796 ? -10.571 19.609 3.748 1.00 81.38 796 ASP A CA 1
ATOM 6378 C C . ASP A 1 796 ? -11.758 18.712 3.351 1.00 81.38 796 ASP A C 1
ATOM 6380 O O . ASP A 1 796 ? -12.923 19.120 3.378 1.00 81.38 796 ASP A O 1
ATOM 6384 N N . VAL A 1 797 ? -11.455 17.494 2.892 1.00 87.81 797 VAL A N 1
ATOM 6385 C CA . VAL A 1 797 ? -12.463 16.600 2.301 1.00 87.81 797 VAL A CA 1
ATOM 6386 C C . VAL A 1 797 ? -13.354 15.978 3.375 1.00 87.81 797 VAL A C 1
ATOM 6388 O O . VAL A 1 797 ? -14.535 15.753 3.115 1.00 87.81 797 VAL A O 1
ATOM 6391 N N . LEU A 1 798 ? -12.837 15.773 4.591 1.00 89.88 798 LEU A N 1
ATOM 6392 C CA . LEU A 1 798 ? -13.640 15.295 5.715 1.00 89.88 798 LEU A CA 1
ATOM 6393 C C . LEU A 1 798 ? -14.746 16.296 6.081 1.00 89.88 798 LEU A C 1
ATOM 6395 O O . LEU A 1 798 ? -15.906 15.901 6.183 1.00 89.88 798 LEU A O 1
ATOM 6399 N N . GLU A 1 799 ? -14.412 17.584 6.221 1.00 87.50 799 GLU A N 1
ATOM 6400 C CA . GLU A 1 799 ? -15.396 18.642 6.493 1.00 87.50 799 GLU A CA 1
ATOM 6401 C C . GLU A 1 799 ? -16.447 18.711 5.375 1.00 87.50 799 GLU A C 1
ATOM 6403 O O . GLU A 1 799 ? -17.648 18.777 5.643 1.00 87.50 799 GLU A O 1
ATOM 6408 N N . SER A 1 800 ? -16.028 18.619 4.109 1.00 89.44 800 SER A N 1
ATOM 6409 C CA . SER A 1 800 ? -16.964 18.642 2.981 1.00 89.44 800 SER A CA 1
ATOM 6410 C C . SER A 1 800 ? -17.909 17.432 2.957 1.00 89.44 800 SER A C 1
ATOM 6412 O O . SER A 1 800 ? -19.098 17.603 2.685 1.00 89.44 800 SER A O 1
ATOM 6414 N N . LEU A 1 801 ? -17.429 16.228 3.290 1.00 92.69 801 LEU A N 1
ATOM 6415 C CA . LEU A 1 801 ? -18.259 15.019 3.365 1.00 92.69 801 LEU A CA 1
ATOM 6416 C C . LEU A 1 801 ? -19.223 15.045 4.561 1.00 92.69 801 LEU A C 1
ATOM 6418 O O . LEU A 1 801 ? -20.393 14.711 4.394 1.00 92.69 801 LEU A O 1
ATOM 6422 N N . MET A 1 802 ? -18.776 15.507 5.735 1.00 91.69 802 MET A N 1
ATOM 6423 C CA . MET A 1 802 ? -19.630 15.681 6.923 1.00 91.69 802 MET A CA 1
ATOM 6424 C C . MET A 1 802 ? -20.810 16.636 6.681 1.00 91.69 802 MET A C 1
ATOM 6426 O O . MET A 1 802 ? -21.875 16.466 7.273 1.00 91.69 802 MET A O 1
ATOM 6430 N N . ASN A 1 803 ? -20.630 17.631 5.807 1.00 89.88 803 ASN A N 1
ATOM 6431 C CA . ASN A 1 803 ? -21.653 18.616 5.453 1.00 89.88 803 ASN A CA 1
ATOM 6432 C C . ASN A 1 803 ? -22.436 18.259 4.165 1.00 89.88 803 ASN A C 1
ATOM 6434 O O . ASN A 1 803 ? -23.243 19.068 3.712 1.00 89.88 803 ASN A O 1
ATOM 6438 N N . SER A 1 804 ? -22.221 17.081 3.561 1.00 90.50 804 SER A N 1
ATOM 6439 C CA . SER A 1 804 ? -22.851 16.697 2.285 1.00 90.50 804 SER A CA 1
ATOM 6440 C C . SER A 1 804 ? -24.214 16.010 2.447 1.00 90.50 804 SER A C 1
ATOM 6442 O O . SER A 1 804 ? -24.363 15.040 3.195 1.00 90.50 804 SER A O 1
ATOM 6444 N N . ASP A 1 805 ? -25.193 16.482 1.669 1.00 92.69 805 ASP A N 1
ATOM 6445 C CA . ASP A 1 805 ? -26.555 15.944 1.583 1.00 92.69 805 ASP A CA 1
ATOM 6446 C C . ASP A 1 805 ? -26.811 15.296 0.212 1.00 92.69 805 ASP A C 1
ATOM 6448 O O . ASP A 1 805 ? -26.506 15.876 -0.835 1.00 92.69 805 ASP A O 1
ATOM 6452 N N . TYR A 1 806 ? -27.399 14.097 0.210 1.00 94.31 806 TYR A N 1
ATOM 6453 C CA . TYR A 1 806 ? -27.876 13.423 -1.002 1.00 94.31 806 TYR A CA 1
ATOM 6454 C C . TYR A 1 806 ? -29.151 14.087 -1.543 1.00 94.31 806 TYR A C 1
ATOM 6456 O O . TYR A 1 806 ? -29.915 14.701 -0.796 1.00 94.31 806 TYR A O 1
ATOM 6464 N N . LYS A 1 807 ? -29.454 13.905 -2.838 1.00 92.69 807 LYS A N 1
ATOM 6465 C CA . LYS A 1 807 ? -30.668 14.468 -3.479 1.00 92.69 807 LYS A CA 1
ATOM 6466 C C . LYS A 1 807 ? -31.995 14.001 -2.865 1.00 92.69 807 LYS A C 1
ATOM 6468 O O . LYS A 1 807 ? -33.018 14.642 -3.076 1.00 92.69 807 LYS A O 1
ATOM 6473 N N . SER A 1 808 ? -31.981 12.902 -2.116 1.00 91.06 808 SER A N 1
ATOM 6474 C CA . SER A 1 808 ? -33.086 12.404 -1.286 1.00 91.06 808 SER A CA 1
ATOM 6475 C C . SER A 1 808 ? -33.389 13.276 -0.057 1.00 91.06 808 SER A C 1
ATOM 6477 O O . SER A 1 808 ? -34.371 13.016 0.631 1.00 91.06 808 SER A O 1
ATOM 6479 N N . GLY A 1 809 ? -32.546 14.265 0.260 1.00 90.38 809 GLY A N 1
ATOM 6480 C CA . GLY A 1 809 ? -32.613 15.057 1.493 1.00 90.38 809 GLY A CA 1
ATOM 6481 C C . GLY A 1 809 ? -31.961 14.382 2.707 1.00 90.38 809 GLY A C 1
ATOM 6482 O O . GLY A 1 809 ? -31.948 14.954 3.793 1.00 90.38 809 GLY A O 1
ATOM 6483 N N . SER A 1 810 ? -31.406 13.177 2.547 1.00 91.50 810 SER A N 1
ATOM 6484 C CA . SER A 1 810 ? -30.670 12.476 3.604 1.00 91.50 810 SER A CA 1
ATOM 6485 C C . SER A 1 810 ? -29.196 12.890 3.633 1.00 91.50 810 SER A C 1
ATOM 6487 O O . SER A 1 810 ? -28.525 12.850 2.599 1.00 91.50 810 SER A O 1
ATOM 6489 N N . LYS A 1 811 ? -28.679 13.195 4.828 1.00 92.75 811 LYS A N 1
ATOM 6490 C CA . LYS A 1 811 ? -27.244 13.375 5.115 1.00 92.75 811 LYS A CA 1
ATOM 6491 C C . LYS A 1 811 ? -26.434 12.126 4.742 1.00 92.75 811 LYS A C 1
ATOM 6493 O O . LYS A 1 811 ? -26.954 11.008 4.788 1.00 92.75 811 LYS A O 1
ATOM 6498 N N . MET A 1 812 ? -25.143 12.291 4.459 1.00 94.25 812 MET A N 1
ATOM 6499 C CA . MET A 1 812 ? -24.193 11.173 4.493 1.00 94.25 812 MET A CA 1
ATOM 6500 C C . MET A 1 812 ? -24.013 10.679 5.943 1.00 94.25 812 MET A C 1
ATOM 6502 O O . MET A 1 812 ? -23.884 11.491 6.857 1.00 94.25 812 MET A O 1
ATOM 6506 N N . SER A 1 813 ? -24.047 9.361 6.176 1.00 95.56 813 SER A N 1
ATOM 6507 C CA . SER A 1 813 ? -23.877 8.788 7.522 1.00 95.56 813 SER A CA 1
ATOM 6508 C C . SER A 1 813 ? -22.418 8.902 7.982 1.00 95.56 813 SER A C 1
ATOM 6510 O O . SER A 1 813 ? -21.505 8.837 7.162 1.00 95.56 813 SER A O 1
ATOM 6512 N N . ASP A 1 814 ? -22.162 9.018 9.289 1.00 95.88 814 ASP A N 1
ATOM 6513 C CA . ASP A 1 814 ? -20.782 9.121 9.809 1.00 95.88 814 ASP A CA 1
ATOM 6514 C C . ASP A 1 814 ? -19.949 7.857 9.511 1.00 95.88 814 ASP A C 1
ATOM 6516 O O . ASP A 1 814 ? -18.727 7.925 9.349 1.00 95.88 814 ASP A O 1
ATOM 6520 N N . VAL A 1 815 ? -20.626 6.713 9.367 1.00 96.00 815 VAL A N 1
ATOM 6521 C CA . VAL A 1 815 ? -20.054 5.441 8.907 1.00 96.00 815 VAL A CA 1
ATOM 6522 C C . VAL A 1 815 ? -19.645 5.545 7.435 1.00 96.00 815 VAL A C 1
ATOM 6524 O O . VAL A 1 815 ? -18.486 5.294 7.109 1.00 96.00 815 VAL A O 1
ATOM 6527 N N . ALA A 1 816 ? -20.534 6.014 6.554 1.00 96.25 816 ALA A N 1
ATOM 6528 C CA . ALA A 1 816 ? -20.215 6.247 5.147 1.00 96.25 816 ALA A CA 1
ATOM 6529 C C . ALA A 1 816 ? -19.116 7.309 4.964 1.00 96.25 816 ALA A C 1
ATOM 6531 O O . ALA A 1 816 ? -18.252 7.141 4.107 1.00 96.25 816 ALA A O 1
ATOM 6532 N N . VAL A 1 817 ? -19.092 8.380 5.769 1.00 96.12 817 VAL A N 1
ATOM 6533 C CA . VAL A 1 817 ? -17.999 9.373 5.754 1.00 96.12 817 VAL A CA 1
ATOM 6534 C C . VAL A 1 817 ? -16.671 8.702 6.119 1.00 96.12 817 VAL A C 1
ATOM 6536 O O . VAL A 1 817 ? -15.694 8.853 5.386 1.00 96.12 817 VAL A O 1
ATOM 6539 N N . SER A 1 818 ? -16.636 7.901 7.188 1.00 94.81 818 SER A N 1
ATOM 6540 C CA . SER A 1 818 ? -15.436 7.159 7.612 1.00 94.81 818 SER A CA 1
ATOM 6541 C C . SER A 1 818 ? -14.936 6.196 6.528 1.00 94.81 818 SER A C 1
ATOM 6543 O O . SER A 1 818 ? -13.766 6.247 6.141 1.00 94.81 818 SER A O 1
ATOM 6545 N N . HIS A 1 819 ? -15.829 5.380 5.964 1.00 96.75 819 HIS A N 1
ATOM 6546 C CA . HIS A 1 819 ? -15.511 4.452 4.876 1.00 96.75 819 HIS A CA 1
ATOM 6547 C C . HIS A 1 819 ? -15.078 5.172 3.585 1.00 96.75 819 HIS A C 1
ATOM 6549 O O . HIS A 1 819 ? -14.200 4.692 2.864 1.00 96.75 819 HIS A O 1
ATOM 6555 N N . MET A 1 820 ? -15.628 6.358 3.299 1.00 95.69 820 MET A N 1
ATOM 6556 C CA . MET A 1 820 ? -15.191 7.193 2.176 1.00 95.69 820 MET A CA 1
ATOM 6557 C C . MET A 1 820 ? -13.768 7.716 2.394 1.00 95.69 820 MET A C 1
ATOM 6559 O O . MET A 1 820 ? -12.964 7.672 1.466 1.00 95.69 820 MET A O 1
ATOM 6563 N N . MET A 1 821 ? -13.407 8.144 3.609 1.00 92.31 821 MET A N 1
ATOM 6564 C CA . MET A 1 821 ? -12.029 8.560 3.901 1.00 92.31 821 MET A CA 1
ATOM 6565 C C . MET A 1 821 ? -11.034 7.402 3.753 1.00 92.31 821 MET A C 1
ATOM 6567 O O . MET A 1 821 ? -9.978 7.595 3.147 1.00 92.31 821 MET A O 1
ATOM 6571 N N . ILE A 1 822 ? -11.389 6.189 4.199 1.00 92.19 822 ILE A N 1
ATOM 6572 C CA . ILE A 1 822 ? -10.591 4.976 3.939 1.00 92.19 822 ILE A CA 1
ATOM 6573 C C . ILE A 1 822 ? -10.432 4.760 2.425 1.00 92.19 822 ILE A C 1
ATOM 6575 O O . ILE A 1 822 ? -9.310 4.603 1.940 1.00 92.19 822 ILE A O 1
ATOM 6579 N N . ALA A 1 823 ? -11.530 4.804 1.662 1.00 92.75 823 ALA A N 1
ATOM 6580 C CA . ALA A 1 823 ? -11.509 4.612 0.212 1.00 92.75 823 ALA A CA 1
ATOM 6581 C C . ALA A 1 823 ? -10.623 5.633 -0.521 1.00 92.75 823 ALA A C 1
ATOM 6583 O O . ALA A 1 823 ? -9.888 5.260 -1.434 1.00 92.75 823 ALA A O 1
ATOM 6584 N N . LEU A 1 824 ? -10.667 6.910 -0.128 1.00 90.69 824 LEU A N 1
ATOM 6585 C CA . LEU A 1 824 ? -9.886 7.979 -0.756 1.00 90.69 824 LEU A CA 1
ATOM 6586 C C . LEU A 1 824 ? -8.391 7.865 -0.463 1.00 90.69 824 LEU A C 1
ATOM 6588 O O . LEU A 1 824 ? -7.582 8.014 -1.382 1.00 90.69 824 LEU A O 1
ATOM 6592 N N . LEU A 1 825 ? -8.025 7.564 0.786 1.00 86.94 825 LEU A N 1
ATOM 6593 C CA . LEU A 1 825 ? -6.629 7.359 1.168 1.00 86.94 825 LEU A CA 1
ATOM 6594 C C . LEU A 1 825 ? -6.054 6.127 0.459 1.00 86.94 825 LEU A C 1
ATOM 6596 O O . LEU A 1 825 ? -5.018 6.244 -0.192 1.00 86.94 825 LEU A O 1
ATOM 6600 N N . MET A 1 826 ? -6.766 4.993 0.464 1.00 85.19 826 MET A N 1
ATOM 6601 C CA . MET A 1 826 ? -6.358 3.790 -0.276 1.00 85.19 826 MET A CA 1
ATOM 6602 C C . MET A 1 826 ? -6.257 4.035 -1.791 1.00 85.19 826 MET A C 1
ATOM 6604 O O . MET A 1 826 ? -5.301 3.591 -2.424 1.00 85.19 826 MET A O 1
ATOM 6608 N N . ALA A 1 827 ? -7.208 4.759 -2.392 1.00 84.50 827 ALA A N 1
ATOM 6609 C CA . ALA A 1 827 ? -7.194 5.036 -3.828 1.00 84.50 827 ALA A CA 1
ATOM 6610 C C . ALA A 1 827 ? -6.007 5.918 -4.247 1.00 84.50 827 ALA A C 1
ATOM 6612 O O . ALA A 1 827 ? -5.355 5.615 -5.244 1.00 84.50 827 ALA A O 1
ATOM 6613 N N . GLY A 1 828 ? -5.712 6.984 -3.494 1.00 77.56 828 GLY A N 1
ATOM 6614 C CA . GLY A 1 828 ? -4.569 7.857 -3.774 1.00 77.56 828 GLY A CA 1
ATOM 6615 C C . GLY A 1 828 ? -3.222 7.185 -3.498 1.00 77.56 828 GLY A C 1
ATOM 6616 O O . GLY A 1 828 ? -2.284 7.347 -4.282 1.00 77.56 828 GLY A O 1
ATOM 6617 N N . GLN A 1 829 ? -3.138 6.396 -2.420 1.00 83.19 829 GLN A N 1
ATOM 6618 C CA . GLN A 1 829 ? -1.894 5.828 -1.901 1.00 83.19 829 GLN A CA 1
ATOM 6619 C C . GLN A 1 829 ? -1.101 5.058 -2.957 1.00 83.19 829 GLN A C 1
ATOM 6621 O O . GLN A 1 829 ? 0.047 5.394 -3.252 1.00 83.19 829 GLN A O 1
ATOM 6626 N N . HIS A 1 830 ? -1.700 4.035 -3.561 1.00 81.31 830 HIS A N 1
ATOM 6627 C CA . HIS A 1 830 ? -0.965 3.132 -4.447 1.00 81.31 830 HIS A CA 1
ATOM 6628 C C . HIS A 1 830 ? -0.727 3.736 -5.834 1.00 81.31 830 HIS A C 1
ATOM 6630 O O . HIS A 1 830 ? 0.342 3.536 -6.411 1.00 81.31 830 HIS A O 1
ATOM 6636 N N . THR A 1 831 ? -1.671 4.527 -6.362 1.00 91.81 831 THR A N 1
ATOM 6637 C CA . THR A 1 831 ? -1.500 5.148 -7.684 1.00 91.81 831 THR A CA 1
ATOM 6638 C C . THR A 1 831 ? -0.464 6.264 -7.666 1.00 91.81 831 THR A C 1
ATOM 6640 O O . THR A 1 831 ? 0.353 6.333 -8.584 1.00 91.81 831 THR A O 1
ATOM 6643 N N . SER A 1 832 ? -0.449 7.114 -6.632 1.00 95.00 832 SER A N 1
ATOM 6644 C CA . SER A 1 832 ? 0.558 8.174 -6.521 1.00 95.00 832 SER A CA 1
ATOM 6645 C C . SER A 1 832 ? 1.933 7.598 -6.175 1.00 95.00 832 SER A C 1
ATOM 6647 O O . SER A 1 832 ? 2.894 7.891 -6.882 1.00 95.00 832 SER A O 1
ATOM 6649 N N . SER A 1 833 ? 2.053 6.722 -5.171 1.00 92.88 833 SER A N 1
ATOM 6650 C CA . SER A 1 833 ? 3.367 6.200 -4.750 1.00 92.88 833 SER A CA 1
ATOM 6651 C C . SER A 1 833 ? 4.101 5.428 -5.852 1.00 92.88 833 SER A C 1
ATOM 6653 O O . SER A 1 833 ? 5.305 5.636 -6.040 1.00 92.88 833 SER A O 1
ATOM 6655 N N . THR A 1 834 ? 3.395 4.603 -6.641 1.00 94.31 834 THR A N 1
ATOM 6656 C CA . THR A 1 834 ? 4.010 3.920 -7.792 1.00 94.31 834 THR A CA 1
ATOM 6657 C C . THR A 1 834 ? 4.377 4.910 -8.899 1.00 94.31 834 THR A C 1
ATOM 6659 O O . THR A 1 834 ? 5.516 4.903 -9.363 1.00 94.31 834 THR A O 1
ATOM 6662 N N . THR A 1 835 ? 3.483 5.843 -9.264 1.00 97.44 835 THR A N 1
ATOM 6663 C CA . THR A 1 835 ? 3.769 6.833 -10.323 1.00 97.44 835 THR A CA 1
ATOM 6664 C C . THR A 1 835 ? 4.959 7.717 -9.951 1.00 97.44 835 THR A C 1
ATOM 6666 O O . THR A 1 835 ? 5.842 7.925 -10.776 1.00 97.44 835 THR A O 1
ATOM 6669 N N . GLY A 1 836 ? 5.029 8.197 -8.705 1.00 97.31 836 GLY A N 1
ATOM 6670 C CA . GLY A 1 836 ? 6.153 8.989 -8.203 1.00 97.31 836 GLY A CA 1
ATOM 6671 C C . GLY A 1 836 ? 7.467 8.207 -8.192 1.00 97.31 836 GLY A C 1
ATOM 6672 O O . GLY A 1 836 ? 8.503 8.756 -8.559 1.00 97.31 836 GLY A O 1
ATOM 6673 N N . SER A 1 837 ? 7.420 6.912 -7.864 1.00 97.12 837 SER A N 1
ATOM 6674 C CA . SER A 1 837 ? 8.589 6.029 -7.951 1.00 97.12 837 SER A CA 1
ATOM 6675 C C . SER A 1 837 ? 9.077 5.893 -9.397 1.00 97.12 837 SER A C 1
ATOM 6677 O O . SER A 1 837 ? 10.247 6.149 -9.673 1.00 97.12 837 SER A O 1
ATOM 6679 N N . TRP A 1 838 ? 8.188 5.559 -10.339 1.00 98.00 838 TRP A N 1
ATOM 6680 C CA . TRP A 1 838 ? 8.531 5.437 -11.761 1.00 98.00 838 TRP A CA 1
ATOM 6681 C C . TRP A 1 838 ? 9.037 6.750 -12.367 1.00 98.00 838 TRP A C 1
ATOM 6683 O O . TRP A 1 838 ? 10.010 6.732 -13.117 1.00 98.00 838 TRP A O 1
ATOM 6693 N N . PHE A 1 839 ? 8.437 7.886 -12.002 1.00 98.12 839 PHE A N 1
ATOM 6694 C CA . PHE A 1 839 ? 8.862 9.213 -12.453 1.00 98.12 839 PHE A CA 1
ATOM 6695 C C . PHE A 1 839 ? 10.303 9.500 -11.998 1.00 98.12 839 PHE A C 1
ATOM 6697 O O . PHE A 1 839 ? 11.163 9.823 -12.816 1.00 98.12 839 PHE A O 1
ATOM 6704 N N . LEU A 1 840 ? 10.605 9.306 -10.711 1.00 98.00 840 LEU A N 1
ATOM 6705 C CA . LEU A 1 840 ? 11.949 9.515 -10.166 1.00 98.00 840 LEU A CA 1
ATOM 6706 C C . LEU A 1 840 ? 12.982 8.533 -10.756 1.00 98.00 840 LEU A C 1
ATOM 6708 O O . LEU A 1 840 ? 14.106 8.948 -11.033 1.00 98.00 840 LEU A O 1
ATOM 6712 N N . PHE A 1 841 ? 12.615 7.274 -11.032 1.00 98.19 841 PHE A N 1
ATOM 6713 C CA . PHE A 1 841 ? 13.495 6.324 -11.730 1.00 98.19 841 PHE A CA 1
ATOM 6714 C C . PHE A 1 841 ? 13.772 6.719 -13.192 1.00 98.19 841 PHE A C 1
ATOM 6716 O O . PHE A 1 841 ? 14.913 6.614 -13.643 1.00 98.19 841 PHE A O 1
ATOM 6723 N N . GLU A 1 842 ? 12.774 7.191 -13.944 1.00 97.88 842 GLU A N 1
ATOM 6724 C CA . GLU A 1 842 ? 12.976 7.668 -15.323 1.00 97.88 842 GLU A CA 1
ATOM 6725 C C . GLU A 1 842 ? 13.770 8.984 -15.364 1.00 97.88 842 GLU A C 1
ATOM 6727 O O . GLU A 1 842 ? 14.588 9.179 -16.263 1.00 97.88 842 GLU A O 1
ATOM 6732 N N . LEU A 1 843 ? 13.633 9.857 -14.362 1.00 97.94 843 LEU A N 1
ATOM 6733 C CA . LEU A 1 843 ? 14.499 11.030 -14.211 1.00 97.94 843 LEU A CA 1
ATOM 6734 C C . LEU A 1 843 ? 15.944 10.647 -13.860 1.00 97.94 843 LEU A C 1
ATOM 6736 O O . LEU A 1 843 ? 16.877 11.195 -14.446 1.00 97.94 843 LEU A O 1
ATOM 6740 N N . ALA A 1 844 ? 16.152 9.678 -12.967 1.00 97.56 844 ALA A N 1
ATOM 6741 C CA . ALA A 1 844 ? 17.481 9.170 -12.613 1.00 97.56 844 ALA A CA 1
ATOM 6742 C C . ALA A 1 844 ? 18.201 8.484 -13.787 1.00 97.56 844 ALA A C 1
ATOM 6744 O O . ALA A 1 844 ? 19.420 8.563 -13.917 1.00 97.56 844 ALA A O 1
ATOM 6745 N N . LYS A 1 845 ? 17.432 7.843 -14.672 1.00 96.75 845 LYS A N 1
ATOM 6746 C CA . LYS A 1 845 ? 17.893 7.259 -15.940 1.00 96.75 845 LYS A CA 1
ATOM 6747 C C . LYS A 1 845 ? 18.256 8.309 -16.997 1.00 96.75 845 LYS A C 1
ATOM 6749 O O . LYS A 1 845 ? 19.028 8.006 -17.902 1.00 96.75 845 LYS A O 1
ATOM 6754 N N . ASN A 1 846 ? 17.714 9.526 -16.898 1.00 95.94 846 ASN A N 1
ATOM 6755 C CA . ASN A 1 846 ? 17.880 10.590 -17.890 1.00 95.94 846 ASN A CA 1
ATOM 6756 C C . ASN A 1 846 ? 18.236 11.945 -17.221 1.00 95.94 846 ASN A C 1
ATOM 6758 O O . ASN A 1 846 ? 17.376 12.830 -17.146 1.00 95.94 846 ASN A O 1
ATOM 6762 N N . PRO A 1 847 ? 19.488 12.162 -16.762 1.00 95.00 847 PRO A N 1
ATOM 6763 C CA . PRO A 1 847 ? 19.887 13.371 -16.021 1.00 95.00 847 PRO A CA 1
ATOM 6764 C C . PRO A 1 847 ? 19.590 14.711 -16.721 1.00 95.00 847 PRO A C 1
ATOM 6766 O O . PRO A 1 847 ? 19.241 15.690 -16.061 1.00 95.00 847 PRO A O 1
ATOM 6769 N N . GLU A 1 848 ? 19.623 14.757 -18.056 1.00 96.38 848 GLU A N 1
ATOM 6770 C CA . GLU A 1 848 ? 19.242 15.952 -18.830 1.00 96.38 848 GLU A CA 1
ATOM 6771 C C . GLU A 1 848 ? 17.774 16.374 -18.620 1.00 96.38 848 GLU A C 1
ATOM 6773 O O . GLU A 1 848 ? 17.444 17.551 -18.764 1.00 96.38 848 GLU A O 1
ATOM 6778 N N . LEU A 1 849 ? 16.878 15.455 -18.238 1.00 96.56 849 LEU A N 1
ATOM 6779 C CA . LEU A 1 849 ? 15.497 15.796 -17.880 1.00 96.56 849 LEU A CA 1
ATOM 6780 C C . LEU A 1 849 ? 15.429 16.458 -16.494 1.00 96.56 849 LEU A C 1
ATOM 6782 O O . LEU A 1 849 ? 14.680 17.417 -16.324 1.00 96.56 849 LEU A O 1
ATOM 6786 N N . GLN A 1 850 ? 16.250 16.014 -15.531 1.00 96.50 850 GLN A N 1
ATOM 6787 C CA . GLN A 1 850 ? 16.384 16.674 -14.221 1.00 96.50 850 GLN A CA 1
ATOM 6788 C C . GLN A 1 850 ? 16.905 18.107 -14.388 1.00 96.50 850 GLN A C 1
ATOM 6790 O O . GLN A 1 850 ? 16.394 19.041 -13.771 1.00 96.50 850 GLN A O 1
ATOM 6795 N N . LYS A 1 851 ? 17.899 18.295 -15.267 1.00 95.38 851 LYS A N 1
ATOM 6796 C CA . LYS A 1 851 ? 18.429 19.613 -15.634 1.00 95.38 851 LYS A CA 1
ATOM 6797 C C . LYS A 1 851 ? 17.340 20.516 -16.228 1.00 95.38 851 LYS A C 1
ATOM 6799 O O . LYS A 1 851 ? 17.108 21.586 -15.677 1.00 95.38 851 LYS A O 1
ATOM 6804 N N . LYS A 1 852 ? 16.611 20.054 -17.250 1.00 96.12 852 LYS A N 1
ATOM 6805 C CA . LYS A 1 852 ? 15.527 20.826 -17.890 1.00 96.12 852 LYS A CA 1
ATOM 6806 C C . LYS A 1 852 ? 14.373 21.178 -16.950 1.00 96.12 852 LYS A C 1
ATOM 6808 O O . LYS A 1 852 ? 13.840 22.277 -17.039 1.00 96.12 852 LYS A O 1
ATOM 6813 N N . ILE A 1 853 ? 14.009 20.287 -16.023 1.00 96.06 853 ILE A N 1
ATOM 6814 C CA . ILE A 1 853 ? 13.011 20.580 -14.978 1.00 96.06 853 ILE A CA 1
ATOM 6815 C C . ILE A 1 853 ? 13.488 21.731 -14.076 1.00 96.06 853 ILE A C 1
ATOM 6817 O O . ILE A 1 853 ? 12.710 22.629 -13.764 1.00 96.06 853 ILE A O 1
ATOM 6821 N N . ARG A 1 854 ? 14.772 21.757 -13.696 1.00 94.94 854 ARG A N 1
ATOM 6822 C CA . ARG A 1 854 ? 15.341 22.868 -12.913 1.00 94.94 854 ARG A CA 1
ATOM 6823 C C . ARG A 1 854 ? 15.429 24.164 -13.711 1.00 94.94 854 ARG A C 1
ATOM 6825 O O . ARG A 1 854 ? 15.107 25.208 -13.159 1.00 94.94 854 ARG A O 1
ATOM 6832 N N . GLU A 1 855 ? 15.815 24.106 -14.984 1.00 95.50 855 GLU A N 1
ATOM 6833 C CA . GLU A 1 855 ? 15.828 25.270 -15.883 1.00 95.50 855 GLU A CA 1
ATOM 6834 C C . GLU A 1 855 ? 14.413 25.862 -16.043 1.00 95.50 855 GLU A C 1
ATOM 6836 O O . GLU A 1 855 ? 14.253 27.078 -15.953 1.00 95.50 855 GLU A O 1
ATOM 6841 N N . GLU A 1 856 ? 13.380 25.015 -16.170 1.00 95.69 856 GLU A N 1
ATOM 6842 C CA . GLU A 1 856 ? 11.964 25.416 -16.155 1.00 95.69 856 GLU A CA 1
ATOM 6843 C C . GLU A 1 856 ? 11.567 26.082 -14.825 1.00 95.69 856 GLU A C 1
ATOM 6845 O O . G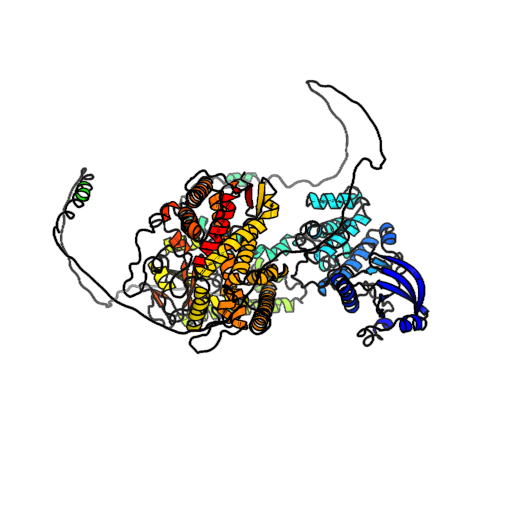LU A 1 856 ? 11.029 27.190 -14.836 1.00 95.69 856 GLU A O 1
ATOM 6850 N N . HIS A 1 857 ? 11.854 25.458 -13.675 1.00 94.62 857 HIS A N 1
ATOM 6851 C CA . HIS A 1 857 ? 11.540 26.045 -12.365 1.00 94.62 857 HIS A CA 1
ATOM 6852 C C . HIS A 1 857 ? 12.229 27.398 -12.158 1.00 94.62 857 HIS A C 1
ATOM 6854 O O . HIS A 1 857 ? 11.591 28.350 -11.717 1.00 94.62 857 HIS A O 1
ATOM 6860 N N . SER A 1 858 ? 13.516 27.483 -12.493 1.00 94.62 858 SER A N 1
ATOM 6861 C CA . SER A 1 858 ? 14.327 28.696 -12.386 1.00 94.62 858 SER A CA 1
ATOM 6862 C C . SER A 1 858 ? 13.720 29.818 -13.236 1.00 94.62 858 SER A C 1
ATOM 6864 O O . SER A 1 858 ? 13.400 30.891 -12.721 1.00 94.62 858 SER A O 1
ATOM 6866 N N . MET A 1 859 ? 13.420 29.527 -14.508 1.00 95.50 859 MET A N 1
ATOM 6867 C CA . MET A 1 859 ? 12.835 30.491 -15.440 1.00 95.50 859 MET A CA 1
ATOM 6868 C C . MET A 1 859 ? 11.463 31.001 -14.974 1.00 95.50 859 MET A C 1
ATOM 6870 O O . MET A 1 859 ? 11.208 32.202 -15.032 1.00 95.50 859 MET A O 1
ATOM 6874 N N . ILE A 1 860 ? 10.596 30.117 -14.469 1.00 94.25 860 ILE A N 1
ATOM 6875 C CA . ILE A 1 860 ? 9.256 30.476 -13.971 1.00 94.25 860 ILE A CA 1
ATOM 6876 C C . ILE A 1 860 ? 9.322 31.296 -12.672 1.00 94.25 860 ILE A C 1
ATOM 6878 O O . ILE A 1 860 ? 8.471 32.154 -12.444 1.00 94.25 860 ILE A O 1
ATOM 6882 N N . LEU A 1 861 ? 10.298 31.027 -11.799 1.00 92.69 861 LEU A N 1
ATOM 6883 C CA . LEU A 1 861 ? 10.370 31.634 -10.466 1.00 92.69 861 LEU A CA 1
ATOM 6884 C C . LEU A 1 861 ? 11.175 32.942 -10.417 1.00 92.69 861 LEU A C 1
ATOM 6886 O O . LEU A 1 861 ? 10.921 33.755 -9.530 1.00 92.69 861 LEU A O 1
ATOM 6890 N N . THR A 1 862 ? 12.123 33.162 -11.335 1.00 92.25 862 THR A N 1
ATOM 6891 C CA . THR A 1 862 ? 13.005 34.352 -11.321 1.00 92.25 862 THR A CA 1
ATOM 6892 C C . THR A 1 862 ? 13.215 35.022 -12.683 1.00 92.25 862 THR A C 1
ATOM 6894 O O . THR A 1 862 ? 13.854 36.074 -12.746 1.00 92.25 862 THR A O 1
ATOM 6897 N N . GLY A 1 863 ? 12.720 34.434 -13.778 1.00 92.06 863 GLY A N 1
ATOM 6898 C CA . GLY A 1 863 ? 13.008 34.892 -15.141 1.00 92.06 863 GLY A CA 1
ATOM 6899 C C . GLY A 1 863 ? 14.415 34.545 -15.646 1.00 92.06 863 GLY A C 1
ATOM 6900 O O . GLY A 1 863 ? 14.857 35.129 -16.635 1.00 92.06 863 GLY A O 1
ATOM 6901 N N . LYS A 1 864 ? 15.136 33.630 -14.980 1.00 91.19 864 LYS A N 1
ATOM 6902 C CA . LYS A 1 864 ? 16.482 33.170 -15.366 1.00 91.19 864 LYS A CA 1
ATOM 6903 C C . LYS A 1 864 ? 16.586 31.653 -15.286 1.00 91.19 864 LYS A C 1
ATOM 6905 O O . LYS A 1 864 ? 16.112 31.062 -14.328 1.00 91.19 864 LYS A O 1
ATOM 6910 N N . THR A 1 865 ? 17.264 31.012 -16.233 1.00 90.44 865 THR A N 1
ATOM 6911 C CA . THR A 1 865 ? 17.425 29.544 -16.252 1.00 90.44 865 THR A CA 1
ATOM 6912 C C . THR A 1 865 ? 18.437 29.011 -15.231 1.00 90.44 865 THR A C 1
ATOM 6914 O O . THR A 1 865 ? 18.396 27.833 -14.889 1.00 90.44 865 THR A O 1
ATOM 6917 N N . ASP A 1 866 ? 19.348 29.854 -14.739 1.00 88.31 866 ASP A N 1
ATOM 6918 C CA . ASP A 1 866 ? 20.581 29.481 -14.030 1.00 88.31 866 ASP A CA 1
ATOM 6919 C C . ASP A 1 866 ? 20.628 29.885 -12.540 1.00 88.31 866 ASP A C 1
ATOM 6921 O O . ASP A 1 866 ? 21.668 29.740 -11.898 1.00 88.31 866 ASP A O 1
ATOM 6925 N N . THR A 1 867 ? 19.512 30.355 -11.966 1.00 87.62 867 THR A N 1
ATOM 6926 C CA . THR A 1 867 ? 19.415 30.754 -10.545 1.00 87.62 867 THR A CA 1
ATOM 6927 C C . THR A 1 867 ? 19.981 29.685 -9.589 1.00 87.62 867 THR A C 1
ATOM 6929 O O . THR A 1 867 ? 19.532 28.534 -9.631 1.00 87.62 867 THR A O 1
ATOM 6932 N N . PRO A 1 868 ? 20.904 30.040 -8.670 1.00 85.31 868 PRO A N 1
ATOM 6933 C CA . PRO A 1 868 ? 21.390 29.121 -7.645 1.00 85.31 868 PRO A CA 1
ATOM 6934 C C . PRO A 1 868 ? 20.279 28.634 -6.707 1.00 85.31 868 PRO A C 1
ATOM 6936 O O . PRO A 1 868 ? 19.391 29.389 -6.315 1.00 85.31 868 PRO A O 1
ATOM 6939 N N . LYS A 1 869 ? 20.380 27.377 -6.259 1.00 82.56 869 LYS A N 1
ATOM 6940 C CA . LYS A 1 869 ? 19.362 26.699 -5.434 1.00 82.56 869 LYS A CA 1
ATOM 6941 C C . LYS A 1 869 ? 19.021 27.435 -4.130 1.00 82.56 869 LYS A C 1
ATOM 6943 O O . LYS A 1 869 ? 17.890 27.364 -3.660 1.00 82.56 869 LYS A O 1
ATOM 6948 N N . LYS A 1 870 ? 19.998 28.129 -3.541 1.00 84.56 870 LYS A N 1
ATOM 6949 C CA . LYS A 1 870 ? 19.851 28.960 -2.332 1.00 84.56 870 LYS A CA 1
ATOM 6950 C C . LYS A 1 870 ? 19.028 30.243 -2.534 1.00 84.56 870 LYS A C 1
ATOM 6952 O O . LYS A 1 870 ? 18.492 30.760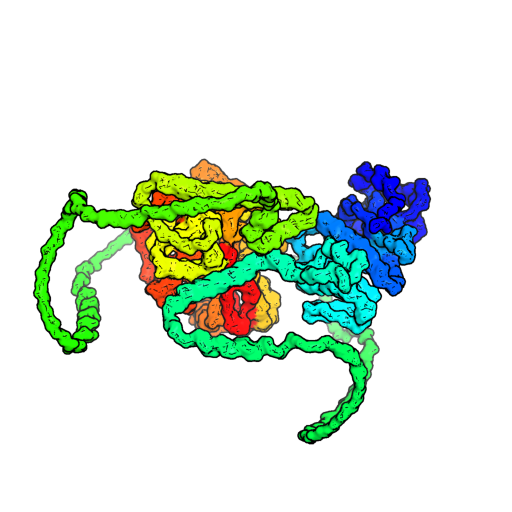 -1.562 1.00 84.56 870 LYS A O 1
ATOM 6957 N N . ASP A 1 871 ? 18.941 30.737 -3.770 1.00 86.94 871 ASP A N 1
ATOM 6958 C CA . ASP A 1 871 ? 18.270 31.992 -4.134 1.00 86.94 871 ASP A CA 1
ATOM 6959 C C . ASP A 1 871 ? 16.910 31.729 -4.827 1.00 86.94 871 ASP A C 1
ATOM 6961 O O . ASP A 1 871 ? 16.224 32.661 -5.243 1.00 86.94 871 ASP A O 1
ATOM 6965 N N . LEU A 1 872 ? 16.518 30.453 -4.962 1.00 87.94 872 LEU A N 1
ATOM 6966 C CA . LEU A 1 872 ? 15.284 30.005 -5.606 1.00 87.94 872 LEU A CA 1
ATOM 6967 C C . LEU A 1 872 ? 14.139 29.893 -4.571 1.00 87.94 872 LEU A C 1
ATOM 6969 O O . LEU A 1 872 ? 14.283 29.144 -3.600 1.00 87.94 872 LEU A O 1
ATOM 6973 N N . PRO A 1 873 ? 12.999 30.589 -4.750 1.00 90.06 873 PRO A N 1
ATOM 6974 C CA . PRO A 1 873 ? 11.856 30.481 -3.841 1.00 90.06 873 PRO A CA 1
ATOM 6975 C C . PRO A 1 873 ? 11.105 29.147 -4.002 1.00 90.06 873 PRO A C 1
ATOM 6977 O O . PRO A 1 873 ? 11.213 28.470 -5.023 1.00 90.06 873 PRO A O 1
ATOM 6980 N N . ASP A 1 874 ? 10.295 28.781 -3.004 1.00 89.81 874 ASP A N 1
ATOM 6981 C CA . ASP A 1 874 ? 9.408 27.616 -3.112 1.00 89.81 874 ASP A CA 1
ATOM 6982 C C . ASP A 1 874 ? 8.301 27.837 -4.160 1.00 89.81 874 ASP A C 1
ATOM 6984 O O . ASP A 1 874 ? 7.787 28.944 -4.346 1.00 89.81 874 ASP A O 1
ATOM 6988 N N . LEU A 1 875 ? 7.913 26.754 -4.842 1.00 91.19 875 LEU A N 1
ATOM 6989 C CA . LEU A 1 875 ? 6.835 26.771 -5.832 1.00 91.19 875 LEU A CA 1
ATOM 6990 C C . LEU A 1 875 ? 5.493 27.159 -5.195 1.00 91.19 875 LEU A C 1
ATOM 6992 O O . LEU A 1 875 ? 5.182 26.811 -4.058 1.00 91.19 875 LEU A O 1
ATOM 6996 N N . THR A 1 876 ? 4.661 27.839 -5.980 1.00 93.06 876 THR A N 1
ATOM 6997 C CA . THR A 1 876 ? 3.281 28.202 -5.635 1.00 93.06 876 THR A CA 1
ATOM 6998 C C . THR A 1 876 ? 2.315 27.451 -6.545 1.00 93.06 876 THR A C 1
ATOM 7000 O O . THR A 1 876 ? 2.717 26.891 -7.564 1.00 93.06 876 THR A O 1
ATOM 7003 N N . PHE A 1 877 ? 1.017 27.474 -6.239 1.00 91.19 877 PHE A N 1
ATOM 7004 C CA . PHE A 1 877 ? 0.017 26.824 -7.092 1.00 91.19 877 PHE A CA 1
ATOM 7005 C C . PHE A 1 877 ? -0.024 27.398 -8.519 1.00 91.19 877 PHE A C 1
ATOM 7007 O O . PHE A 1 877 ? -0.153 26.645 -9.483 1.00 91.19 877 PHE A O 1
ATOM 7014 N N . GLU A 1 878 ? 0.128 28.716 -8.675 1.00 91.38 878 GLU A N 1
ATOM 7015 C CA . GLU A 1 878 ? 0.093 29.342 -10.003 1.00 91.38 878 GLU A CA 1
ATOM 7016 C C . GLU A 1 878 ? 1.409 29.161 -10.772 1.00 91.38 878 GLU A C 1
ATOM 7018 O O . GLU A 1 878 ? 1.374 29.101 -11.999 1.00 91.38 878 GLU A O 1
ATOM 7023 N N . THR A 1 879 ? 2.555 29.008 -10.093 1.00 93.06 879 THR A N 1
ATOM 7024 C CA . THR A 1 879 ? 3.830 28.684 -10.761 1.00 93.06 879 THR A CA 1
ATOM 7025 C C . THR A 1 879 ? 3.953 27.194 -11.094 1.00 93.06 879 THR A C 1
ATOM 7027 O O . THR A 1 879 ? 4.372 26.868 -12.198 1.00 93.06 879 THR A O 1
ATOM 7030 N N . LEU A 1 880 ? 3.453 26.274 -10.256 1.00 92.69 880 LEU A N 1
ATOM 7031 C CA . LEU A 1 880 ? 3.403 24.831 -10.566 1.00 92.69 880 LEU A CA 1
ATOM 7032 C C . LEU A 1 880 ? 2.526 24.506 -11.796 1.00 92.69 880 LEU A C 1
ATOM 7034 O O . LEU A 1 880 ? 2.776 23.533 -12.517 1.00 92.69 880 LEU A O 1
ATOM 7038 N N . LYS A 1 881 ? 1.499 25.326 -12.055 1.00 89.75 881 LYS A N 1
ATOM 7039 C CA . LYS A 1 881 ? 0.686 25.259 -13.281 1.00 89.75 881 LYS A CA 1
ATOM 7040 C C . LYS A 1 881 ? 1.453 25.667 -14.542 1.00 89.75 881 LYS A C 1
ATOM 7042 O O . LYS A 1 881 ? 1.113 25.184 -15.613 1.00 89.75 881 LYS A O 1
ATOM 7047 N N . GLN A 1 882 ? 2.470 26.519 -14.419 1.00 91.31 882 GLN A N 1
ATOM 7048 C CA . GLN A 1 882 ? 3.313 26.953 -15.540 1.00 91.31 882 GLN A CA 1
ATOM 7049 C C . GLN A 1 882 ? 4.419 25.937 -15.868 1.00 91.31 882 GLN A C 1
ATOM 7051 O O . GLN A 1 882 ? 4.997 26.004 -16.947 1.00 91.31 882 GLN A O 1
ATOM 7056 N N . CYS A 1 883 ? 4.701 24.977 -14.976 1.00 91.62 883 CYS A N 1
ATOM 7057 C CA . CYS A 1 883 ? 5.678 23.910 -15.210 1.00 91.62 883 CYS A CA 1
ATOM 7058 C C . CYS A 1 883 ? 5.128 22.866 -16.203 1.00 91.62 883 CYS A C 1
ATOM 7060 O O . CYS A 1 883 ? 4.612 21.817 -15.794 1.00 91.62 883 CYS A O 1
ATOM 7062 N N . THR A 1 884 ? 5.172 23.192 -17.496 1.00 91.19 884 THR A N 1
ATOM 7063 C CA . THR A 1 884 ? 4.663 22.388 -18.622 1.00 91.19 884 THR A CA 1
ATOM 7064 C C . THR A 1 884 ? 5.548 21.184 -18.945 1.00 91.19 884 THR A C 1
ATOM 7066 O O . THR A 1 884 ? 5.039 20.102 -19.237 1.00 91.19 884 THR A O 1
ATOM 7069 N N . PHE A 1 885 ? 6.870 21.319 -18.847 1.00 94.56 885 PHE A N 1
ATOM 7070 C CA . PHE A 1 885 ? 7.813 20.235 -19.097 1.00 94.56 885 PHE A CA 1
ATOM 7071 C C . PHE A 1 885 ? 7.754 19.194 -17.975 1.00 94.56 885 PHE A C 1
ATOM 7073 O O . PHE A 1 885 ? 7.673 17.998 -18.255 1.00 94.56 885 PHE A O 1
ATOM 7080 N N . LEU A 1 886 ? 7.672 19.632 -16.714 1.00 95.19 886 LEU A N 1
ATOM 7081 C CA . LEU A 1 886 ? 7.368 18.765 -15.571 1.00 95.19 886 LEU A CA 1
ATOM 7082 C C . LEU A 1 886 ? 6.031 18.017 -15.756 1.00 95.19 886 LEU A C 1
ATOM 7084 O O . LEU A 1 886 ? 5.939 16.828 -15.447 1.00 95.19 886 LEU A O 1
ATOM 7088 N N . ASP A 1 887 ? 5.007 18.695 -16.286 1.00 93.25 887 ASP A N 1
ATOM 7089 C CA . ASP A 1 887 ? 3.699 18.100 -16.596 1.00 93.25 887 ASP A CA 1
ATOM 7090 C C . ASP A 1 887 ? 3.804 17.002 -17.664 1.00 93.25 887 ASP A C 1
ATOM 7092 O O . ASP A 1 887 ? 3.290 15.897 -17.497 1.00 93.25 887 ASP A O 1
ATOM 7096 N N . ASN A 1 888 ? 4.542 17.282 -18.737 1.00 94.12 888 ASN A N 1
ATOM 7097 C CA . ASN A 1 888 ? 4.771 16.363 -19.848 1.00 94.12 888 ASN A CA 1
ATOM 7098 C C . ASN A 1 888 ? 5.634 15.154 -19.446 1.00 94.12 888 ASN A C 1
ATOM 7100 O O . ASN A 1 888 ? 5.392 14.046 -19.927 1.00 94.12 888 ASN A O 1
ATOM 7104 N N . CYS A 1 889 ? 6.564 15.312 -18.499 1.00 96.50 889 CYS A N 1
ATOM 7105 C CA . CYS A 1 889 ? 7.269 14.187 -17.879 1.00 96.50 889 CYS A CA 1
ATOM 7106 C C . CYS A 1 889 ? 6.335 13.302 -17.027 1.00 96.50 889 CYS A C 1
ATOM 7108 O O . CYS A 1 889 ? 6.442 12.073 -17.074 1.00 96.50 889 CYS A O 1
ATOM 7110 N N . LEU A 1 890 ? 5.385 13.890 -16.289 1.00 96.38 890 LEU A N 1
ATOM 7111 C CA . LEU A 1 890 ? 4.380 13.126 -15.538 1.00 96.38 890 LEU A CA 1
ATOM 7112 C C . LEU A 1 890 ? 3.399 12.404 -16.478 1.00 96.38 890 LEU A C 1
ATOM 7114 O O . LEU A 1 890 ? 3.127 11.218 -16.280 1.00 96.38 890 LEU A O 1
ATOM 7118 N N . LYS A 1 891 ? 2.925 13.076 -17.537 1.00 94.94 891 LYS A N 1
ATOM 7119 C CA . LYS A 1 891 ? 2.091 12.476 -18.594 1.00 94.94 891 LYS A CA 1
ATOM 7120 C C . LYS A 1 891 ? 2.790 11.289 -19.269 1.00 94.94 891 LYS A C 1
ATOM 7122 O O . LYS A 1 891 ? 2.173 10.245 -19.468 1.00 94.94 891 LYS A O 1
ATOM 7127 N N . GLU A 1 892 ? 4.084 11.403 -19.574 1.00 95.75 892 GLU A N 1
ATOM 7128 C CA . GLU A 1 892 ? 4.859 10.306 -20.169 1.00 95.75 892 GLU A CA 1
ATOM 7129 C C . GLU A 1 892 ? 5.100 9.151 -19.183 1.00 95.75 892 GLU A C 1
ATOM 7131 O O . GLU A 1 892 ? 4.975 7.986 -19.568 1.00 95.75 892 GLU A O 1
ATOM 7136 N N . THR A 1 893 ? 5.327 9.450 -17.898 1.00 97.06 893 THR A N 1
ATOM 7137 C CA . THR A 1 893 ? 5.383 8.425 -16.839 1.00 97.06 893 THR A CA 1
ATOM 7138 C C . THR A 1 893 ? 4.070 7.645 -16.769 1.00 97.06 893 THR A C 1
ATOM 7140 O O . THR A 1 893 ? 4.079 6.419 -16.831 1.00 97.06 893 THR A O 1
ATOM 7143 N N . LEU A 1 894 ? 2.931 8.343 -16.725 1.00 95.69 894 LEU A N 1
ATOM 7144 C CA . LEU A 1 894 ? 1.593 7.740 -16.722 1.00 95.69 894 LEU A CA 1
ATOM 7145 C C . LEU A 1 894 ? 1.244 7.028 -18.041 1.00 95.69 894 LEU A C 1
ATOM 7147 O O . LEU A 1 894 ? 0.357 6.170 -18.058 1.00 95.69 894 LEU A O 1
ATOM 7151 N N . ARG A 1 895 ? 1.927 7.349 -19.149 1.00 95.12 895 ARG A N 1
ATOM 7152 C CA . ARG A 1 895 ? 1.806 6.602 -20.405 1.00 95.12 895 ARG A CA 1
ATOM 7153 C C . ARG A 1 895 ? 2.530 5.261 -20.314 1.00 95.12 895 ARG A C 1
ATOM 7155 O O . ARG A 1 895 ? 1.900 4.241 -20.571 1.00 95.12 895 ARG A O 1
ATOM 7162 N N . ILE A 1 896 ? 3.817 5.252 -19.967 1.00 94.44 896 ILE A N 1
ATOM 7163 C CA . ILE A 1 896 ? 4.652 4.037 -19.998 1.00 94.44 896 ILE A CA 1
ATOM 7164 C C . ILE A 1 896 ? 4.371 3.123 -18.798 1.00 94.44 896 ILE A C 1
ATOM 7166 O O . ILE A 1 896 ? 4.257 1.910 -18.971 1.00 94.44 896 ILE A O 1
ATOM 7170 N N . HIS A 1 897 ? 4.183 3.707 -17.612 1.00 94.56 897 HIS A N 1
ATOM 7171 C CA . HIS A 1 897 ? 4.005 3.013 -16.333 1.00 94.56 897 HIS A CA 1
ATOM 7172 C C . HIS A 1 897 ? 2.626 3.323 -15.699 1.00 94.56 897 HIS A C 1
ATOM 7174 O O . HIS A 1 897 ? 2.565 3.843 -14.583 1.00 94.56 897 HIS A O 1
ATOM 7180 N N . PRO A 1 898 ? 1.490 3.064 -16.387 1.00 92.81 898 PRO A N 1
ATOM 7181 C CA . PRO A 1 898 ? 0.164 3.354 -15.845 1.00 92.81 898 PRO A CA 1
ATOM 7182 C C . PRO A 1 898 ? -0.117 2.453 -14.629 1.00 92.81 898 PRO A C 1
ATOM 7184 O O . PRO A 1 898 ? -0.040 1.229 -14.769 1.00 92.81 898 PRO A O 1
ATOM 7187 N N . PRO A 1 899 ? -0.520 3.001 -13.463 1.00 92.69 899 PRO A N 1
ATOM 7188 C CA . PRO A 1 899 ? -0.741 2.201 -12.257 1.00 92.69 899 PRO A CA 1
ATOM 7189 C C . PRO A 1 899 ? -1.750 1.060 -12.427 1.00 92.69 899 PRO A C 1
ATOM 7191 O O . PRO A 1 899 ? -1.597 0.024 -11.793 1.00 92.69 899 PRO A O 1
ATOM 7194 N N . ILE A 1 900 ? -2.766 1.220 -13.284 1.00 91.38 900 ILE A N 1
ATOM 7195 C CA . ILE A 1 900 ? -3.813 0.217 -13.532 1.00 91.38 900 ILE A CA 1
ATOM 7196 C C . ILE A 1 900 ? -3.735 -0.247 -14.990 1.00 91.38 900 ILE A C 1
ATOM 7198 O O . ILE A 1 900 ? -4.082 0.489 -15.913 1.00 91.38 900 ILE A O 1
ATOM 7202 N N . HIS A 1 901 ? -3.332 -1.502 -15.203 1.00 91.69 901 HIS A N 1
ATOM 7203 C CA . HIS A 1 901 ? -3.167 -2.075 -16.546 1.00 91.69 901 HIS A CA 1
ATOM 7204 C C . HIS A 1 901 ? -4.478 -2.570 -17.189 1.00 91.69 901 HIS A C 1
ATOM 7206 O O . HIS A 1 901 ? -4.522 -2.871 -18.387 1.00 91.69 901 HIS A O 1
ATOM 7212 N N . THR A 1 902 ? -5.557 -2.735 -16.415 1.00 91.94 902 THR A N 1
ATOM 7213 C CA . THR A 1 902 ? -6.827 -3.305 -16.896 1.00 91.94 902 THR A CA 1
ATOM 7214 C C . THR A 1 902 ? -8.028 -2.791 -16.106 1.00 91.94 902 THR A C 1
ATOM 7216 O O . THR A 1 902 ? -8.035 -2.825 -14.878 1.00 91.94 902 THR A O 1
ATOM 7219 N N . VAL A 1 903 ? -9.082 -2.384 -16.819 1.00 93.75 903 VAL A N 1
ATOM 7220 C CA . VAL A 1 903 ? -10.383 -2.009 -16.239 1.00 93.75 903 VAL A CA 1
ATOM 7221 C C . VAL A 1 903 ? -11.441 -3.034 -16.628 1.00 93.75 903 VAL A C 1
ATOM 7223 O O . VAL A 1 903 ? -11.494 -3.466 -17.778 1.00 93.75 903 VAL A O 1
ATOM 7226 N N . MET A 1 904 ? -12.286 -3.415 -15.669 1.00 95.56 904 MET A N 1
ATOM 7227 C CA . MET A 1 904 ? -13.253 -4.508 -15.795 1.00 95.56 904 MET A CA 1
ATOM 7228 C C . MET A 1 904 ? -14.703 -4.056 -15.574 1.00 95.56 904 MET A C 1
ATOM 7230 O O . MET A 1 904 ? -14.978 -3.061 -14.894 1.00 95.56 904 MET A O 1
ATOM 7234 N N . ARG A 1 905 ? -15.636 -4.828 -16.134 1.00 96.50 905 ARG A N 1
ATOM 7235 C CA . ARG A 1 905 ? -17.077 -4.813 -15.857 1.00 96.50 905 ARG A CA 1
ATOM 7236 C C . ARG A 1 905 ? -17.591 -6.251 -15.774 1.00 96.50 905 ARG A C 1
ATOM 7238 O O . ARG A 1 905 ? -17.054 -7.108 -16.472 1.00 96.50 905 ARG A O 1
ATOM 7245 N N . LEU A 1 906 ? -18.636 -6.515 -14.996 1.00 96.88 906 LEU A N 1
ATOM 7246 C CA . LEU A 1 906 ? -19.413 -7.751 -15.078 1.00 96.88 906 LEU A CA 1
ATOM 7247 C C . LEU A 1 906 ? -20.530 -7.552 -16.108 1.00 96.88 906 LEU A C 1
ATOM 7249 O O . LEU A 1 906 ? -21.207 -6.527 -16.092 1.00 96.88 906 LEU A O 1
ATOM 7253 N N . VAL A 1 907 ? -20.701 -8.503 -17.025 1.00 97.94 907 VAL A N 1
ATOM 7254 C CA . VAL A 1 907 ? -21.727 -8.433 -18.076 1.00 97.94 907 VAL A CA 1
ATOM 7255 C C . VAL A 1 907 ? -23.060 -8.941 -17.526 1.00 97.94 907 VAL A C 1
ATOM 7257 O O . VAL A 1 907 ? -23.179 -10.110 -17.157 1.00 97.94 907 VAL A O 1
ATOM 7260 N N . GLU A 1 908 ? -24.069 -8.070 -17.486 1.00 96.25 908 GLU A N 1
ATOM 7261 C CA . GLU A 1 908 ? -25.395 -8.357 -16.922 1.00 96.25 908 GLU A CA 1
ATOM 7262 C C . GLU A 1 908 ? -26.416 -8.825 -17.961 1.00 96.25 908 GLU A C 1
ATOM 7264 O O . GLU A 1 908 ? -27.383 -9.504 -17.610 1.00 96.25 908 GLU A O 1
ATOM 7269 N N . GLN A 1 909 ? -26.217 -8.483 -19.231 1.00 95.31 909 GLN A N 1
ATOM 7270 C CA . GLN A 1 909 ? -27.053 -8.891 -20.364 1.00 95.31 909 GLN A CA 1
ATOM 7271 C C . GLN A 1 909 ? -26.133 -9.225 -21.541 1.00 95.31 909 GLN A C 1
ATOM 7273 O O . GLN A 1 909 ? -25.067 -8.627 -21.658 1.00 95.31 909 GLN A O 1
ATOM 7278 N N . ASP A 1 910 ? -26.520 -10.165 -22.407 1.00 95.62 910 ASP A N 1
ATOM 7279 C CA . ASP A 1 910 ? -25.715 -10.538 -23.579 1.00 95.62 910 ASP A CA 1
ATOM 7280 C C . ASP A 1 910 ? -25.441 -9.304 -24.463 1.00 95.62 910 ASP A C 1
ATOM 7282 O O . ASP A 1 910 ? -26.344 -8.723 -25.068 1.00 95.62 910 ASP A O 1
ATOM 7286 N N . LEU A 1 911 ? -24.173 -8.899 -24.525 1.00 96.44 911 LEU A N 1
ATOM 7287 C CA . LEU A 1 911 ? -23.702 -7.713 -25.239 1.00 96.44 911 LEU A CA 1
ATOM 7288 C C . LEU A 1 911 ? -23.307 -8.064 -26.675 1.00 96.44 911 LEU A C 1
ATOM 7290 O O . LEU A 1 911 ? -22.758 -9.137 -26.905 1.00 96.44 911 LEU A O 1
ATOM 7294 N N . ASN A 1 912 ? -23.483 -7.147 -27.633 1.00 94.75 912 ASN A N 1
ATOM 7295 C CA . ASN A 1 912 ? -22.889 -7.277 -28.970 1.00 94.75 912 ASN A CA 1
ATOM 7296 C C . ASN A 1 912 ? -21.740 -6.275 -29.164 1.00 94.75 912 ASN A C 1
ATOM 7298 O O . ASN A 1 912 ? -21.891 -5.094 -28.853 1.00 94.75 912 ASN A O 1
ATOM 7302 N N . TYR A 1 913 ? -20.616 -6.747 -29.703 1.00 94.75 913 TYR A N 1
ATOM 7303 C CA . TYR A 1 913 ? -19.474 -5.938 -30.121 1.00 94.75 913 TYR A CA 1
ATOM 7304 C C . TYR A 1 913 ? -18.964 -6.445 -31.474 1.00 94.75 913 TYR A C 1
ATOM 7306 O O . TYR A 1 913 ? -18.505 -7.580 -31.584 1.00 94.75 913 TYR A O 1
ATOM 7314 N N . ASN A 1 914 ? -19.051 -5.614 -32.516 1.00 91.12 914 ASN A N 1
ATOM 7315 C CA . ASN A 1 914 ? -18.624 -5.939 -33.886 1.00 91.12 914 ASN A CA 1
ATOM 7316 C C . ASN A 1 914 ? -19.184 -7.280 -34.415 1.00 91.12 914 ASN A C 1
ATOM 7318 O O . ASN A 1 914 ? -18.476 -8.051 -35.061 1.00 91.12 914 ASN A O 1
ATOM 7322 N N . GLY A 1 915 ? -20.452 -7.583 -34.110 1.00 89.19 915 GLY A N 1
ATOM 7323 C CA . GLY A 1 915 ? -21.121 -8.833 -34.488 1.00 89.19 915 GLY A CA 1
ATOM 7324 C C . GLY A 1 915 ? -20.881 -10.000 -33.524 1.00 89.19 915 GLY A C 1
ATOM 7325 O O . GLY A 1 915 ? -21.670 -10.943 -33.522 1.00 89.19 915 GLY A O 1
ATOM 7326 N N . LEU A 1 916 ? -19.867 -9.921 -32.658 1.00 94.38 916 LEU A N 1
ATOM 7327 C CA . LEU A 1 916 ? -19.584 -10.916 -31.624 1.00 94.38 916 LEU A CA 1
ATOM 7328 C C . LEU A 1 916 ? -20.501 -10.706 -30.413 1.00 94.38 916 LEU A C 1
ATOM 7330 O O . LEU A 1 916 ? -20.657 -9.580 -29.940 1.00 94.38 916 LEU A O 1
ATOM 7334 N N . THR A 1 917 ? -21.060 -11.781 -29.862 1.00 96.06 917 THR A N 1
ATOM 7335 C CA . THR A 1 917 ? -21.859 -11.736 -28.631 1.00 96.06 917 THR A CA 1
ATOM 7336 C C . THR A 1 917 ? -21.018 -12.120 -27.418 1.00 96.06 917 THR A C 1
ATOM 7338 O O . THR A 1 917 ? -20.454 -13.211 -27.364 1.00 96.06 917 THR A O 1
ATOM 7341 N N . ILE A 1 918 ? -20.972 -11.239 -26.422 1.00 97.12 918 ILE A N 1
ATOM 7342 C CA . ILE A 1 918 ? -20.303 -11.432 -25.134 1.00 97.12 918 ILE A CA 1
ATOM 7343 C C . ILE A 1 918 ? -21.381 -11.828 -24.105 1.00 97.12 918 ILE A C 1
ATOM 7345 O O . ILE A 1 918 ? -22.203 -10.977 -23.761 1.00 97.12 918 ILE A O 1
ATOM 7349 N N . PRO A 1 919 ? -21.425 -13.089 -23.626 1.00 95.94 919 PRO A N 1
ATOM 7350 C CA . PRO A 1 919 ? -22.524 -13.558 -22.779 1.00 95.94 919 PRO A CA 1
ATOM 7351 C C . PRO A 1 919 ? -22.566 -12.938 -21.375 1.00 95.94 919 PRO A C 1
ATOM 7353 O O . PRO A 1 919 ? -21.523 -12.606 -20.800 1.00 95.94 919 PRO A O 1
ATOM 7356 N N . LYS A 1 920 ? -23.765 -12.895 -20.778 1.00 95.94 920 LYS A N 1
ATOM 7357 C CA . LYS A 1 920 ? -23.977 -12.608 -19.349 1.00 95.94 920 LYS A CA 1
ATOM 7358 C C . LYS A 1 920 ? -23.067 -13.474 -18.469 1.00 95.94 920 LYS A C 1
ATOM 7360 O O . LYS A 1 920 ? -22.915 -14.675 -18.687 1.00 95.94 920 LYS A O 1
ATOM 7365 N N . GLY A 1 921 ? -22.482 -12.862 -17.441 1.00 93.69 921 GLY A N 1
ATOM 7366 C CA . GLY A 1 921 ? -21.578 -13.514 -16.489 1.00 93.69 921 GLY A CA 1
ATOM 7367 C C . GLY A 1 921 ? -20.114 -13.598 -16.937 1.00 93.69 921 GLY A C 1
ATOM 7368 O O . GLY A 1 921 ? -19.263 -13.981 -16.128 1.00 93.69 921 GLY A O 1
ATOM 7369 N N . ASN A 1 922 ? -19.787 -13.204 -18.174 1.00 96.44 922 ASN A N 1
ATOM 7370 C CA . ASN A 1 922 ? -18.412 -12.859 -18.534 1.00 96.44 922 ASN A CA 1
ATOM 7371 C C . ASN A 1 922 ? -17.993 -11.551 -17.837 1.00 96.44 922 ASN A C 1
ATOM 7373 O O . ASN A 1 922 ? -18.819 -10.694 -17.522 1.00 96.44 922 ASN A O 1
ATOM 7377 N N . PHE A 1 923 ? -16.686 -11.370 -17.665 1.00 97.62 923 PHE A N 1
ATOM 7378 C CA . PHE A 1 923 ? -16.094 -10.059 -17.427 1.00 97.62 923 PHE A CA 1
ATOM 7379 C C . PHE A 1 923 ? -15.788 -9.407 -18.782 1.00 97.62 923 PHE A C 1
ATOM 7381 O O . PHE A 1 923 ? -15.240 -10.059 -19.674 1.00 97.62 923 PHE A O 1
ATOM 7388 N N . LEU A 1 924 ? -16.128 -8.129 -18.932 1.00 97.94 924 LEU A N 1
ATOM 7389 C CA . LEU A 1 924 ? -15.757 -7.274 -20.060 1.00 97.94 924 LEU A CA 1
ATOM 7390 C C . LEU A 1 924 ? -14.571 -6.395 -19.641 1.00 97.94 924 LEU A C 1
ATOM 7392 O O . LEU A 1 924 ? -14.619 -5.768 -18.582 1.00 97.94 924 LEU A O 1
ATOM 7396 N N . CYS A 1 925 ? -13.508 -6.354 -20.442 1.00 97.25 925 CYS A N 1
ATOM 7397 C CA . CYS A 1 925 ? -12.215 -5.801 -20.038 1.00 97.25 925 CYS A CA 1
ATOM 7398 C C . CYS A 1 925 ? -11.619 -4.845 -21.084 1.00 97.25 925 CYS A C 1
ATOM 7400 O O . CYS A 1 925 ? -11.609 -5.144 -22.275 1.00 97.25 925 CYS A O 1
ATOM 7402 N N . SER A 1 926 ? -11.054 -3.726 -20.626 1.00 95.44 926 SER A N 1
ATOM 7403 C CA . SER A 1 926 ? -10.197 -2.826 -21.413 1.00 95.44 926 SER A CA 1
ATOM 7404 C C . SER A 1 926 ? -8.746 -2.988 -20.951 1.00 95.44 926 SER A C 1
ATOM 7406 O O . SER A 1 926 ? -8.468 -2.979 -19.750 1.00 95.44 926 SER A O 1
ATOM 7408 N N . GLY A 1 927 ? -7.824 -3.151 -21.904 1.00 92.44 927 GLY A N 1
ATOM 7409 C CA . GLY A 1 927 ? -6.381 -3.248 -21.663 1.00 92.44 927 GLY A CA 1
ATOM 7410 C C . GLY A 1 927 ? -5.683 -1.913 -21.915 1.00 92.44 927 GLY A C 1
ATOM 7411 O O . GLY A 1 927 ? -5.088 -1.734 -22.976 1.00 92.44 927 GLY A O 1
ATOM 7412 N N . ILE A 1 928 ? -5.764 -0.989 -20.953 1.00 88.81 928 ILE A N 1
ATOM 7413 C CA . ILE A 1 928 ? -5.305 0.409 -21.076 1.00 88.81 928 ILE A CA 1
ATOM 7414 C C . ILE A 1 928 ? -3.860 0.496 -21.592 1.00 88.81 928 ILE A C 1
ATOM 7416 O O . ILE A 1 928 ? -3.603 1.156 -22.601 1.00 88.81 928 ILE A O 1
ATOM 7420 N N . THR A 1 929 ? -2.930 -0.240 -20.976 1.00 89.50 929 THR A N 1
ATOM 7421 C CA . THR A 1 929 ? -1.501 -0.209 -21.336 1.00 89.50 929 THR A CA 1
ATOM 7422 C C . THR A 1 929 ? -1.231 -0.648 -22.780 1.00 89.50 929 THR A C 1
ATOM 7424 O O . THR A 1 929 ? -0.268 -0.200 -23.392 1.00 89.50 929 THR A O 1
ATOM 7427 N N . VAL A 1 930 ? -2.099 -1.474 -23.378 1.00 92.31 930 VAL A N 1
ATOM 7428 C CA . VAL A 1 930 ? -1.962 -1.894 -24.785 1.00 92.31 930 VAL A CA 1
ATOM 7429 C C . VAL A 1 930 ? -2.245 -0.729 -25.742 1.00 92.31 930 VAL A C 1
ATOM 7431 O O . VAL A 1 930 ? -1.634 -0.663 -26.801 1.00 92.31 930 VAL A O 1
ATOM 7434 N N . GLY A 1 931 ? -3.127 0.205 -25.364 1.00 90.69 931 GLY A N 1
ATOM 7435 C CA . GLY A 1 931 ? -3.340 1.460 -26.096 1.00 90.69 931 GLY A CA 1
ATOM 7436 C C . GLY A 1 931 ? -2.241 2.496 -25.839 1.00 90.69 931 GLY A C 1
ATOM 7437 O O . GLY A 1 931 ? -1.836 3.207 -26.754 1.00 90.69 931 GLY A O 1
ATOM 7438 N N . HIS A 1 932 ? -1.703 2.544 -24.617 1.00 91.88 932 HIS A N 1
ATOM 7439 C CA . HIS A 1 932 ? -0.571 3.414 -24.269 1.00 91.88 932 HIS A CA 1
ATOM 7440 C C . HIS A 1 932 ? 0.728 3.044 -25.012 1.00 91.88 932 HIS A C 1
ATOM 7442 O O . HIS A 1 932 ? 1.590 3.902 -25.213 1.00 91.88 932 HIS A O 1
ATOM 7448 N N . LEU A 1 933 ? 0.860 1.771 -25.403 1.00 91.88 933 LEU A N 1
ATOM 7449 C CA . LEU A 1 933 ? 1.985 1.209 -26.153 1.00 91.88 933 LEU A CA 1
ATOM 7450 C C . LEU A 1 933 ? 1.632 0.901 -27.621 1.00 91.88 933 LEU A C 1
ATOM 7452 O O . LEU A 1 933 ? 2.262 0.045 -28.242 1.00 91.88 933 LEU A O 1
ATOM 7456 N N . ASP A 1 934 ? 0.614 1.564 -28.172 1.00 89.75 934 ASP A N 1
ATOM 7457 C CA . ASP A 1 934 ? 0.267 1.445 -29.587 1.00 89.75 934 ASP A CA 1
ATOM 7458 C C . ASP A 1 934 ? 1.331 2.134 -30.460 1.00 89.75 934 ASP A C 1
ATOM 7460 O O . ASP A 1 934 ? 1.477 3.355 -30.429 1.00 89.75 934 ASP A O 1
ATOM 7464 N N . GLU A 1 935 ? 2.081 1.341 -31.231 1.00 89.81 935 GLU A N 1
ATOM 7465 C CA . GLU A 1 935 ? 3.213 1.789 -32.061 1.00 89.81 935 GLU A CA 1
ATOM 7466 C C . GLU A 1 935 ? 2.811 2.802 -33.154 1.00 89.81 935 GLU A C 1
ATOM 7468 O O . GLU A 1 935 ? 3.658 3.571 -33.606 1.00 89.81 935 GLU A O 1
ATOM 7473 N N . VAL A 1 936 ? 1.533 2.841 -33.566 1.00 87.25 936 VAL A N 1
ATOM 7474 C CA . VAL A 1 936 ? 1.039 3.768 -34.602 1.00 87.25 936 VAL A CA 1
ATOM 7475 C C . VAL A 1 936 ? 0.773 5.152 -34.012 1.00 87.25 936 VAL A C 1
ATOM 7477 O O . VAL A 1 936 ? 1.096 6.157 -34.644 1.00 87.25 936 VAL A O 1
ATOM 7480 N N . LYS A 1 937 ? 0.220 5.231 -32.791 1.00 85.38 937 LYS A N 1
ATOM 7481 C CA . LYS A 1 937 ? 0.063 6.514 -32.079 1.00 85.38 937 LYS A CA 1
ATOM 7482 C C . LYS A 1 937 ? 1.357 6.968 -31.388 1.00 85.38 937 LYS A C 1
ATOM 7484 O O . LYS A 1 937 ? 1.590 8.168 -31.257 1.00 85.38 937 LYS A O 1
ATOM 7489 N N . TYR A 1 938 ? 2.192 6.031 -30.942 1.00 90.00 938 TYR A N 1
ATOM 7490 C CA . TYR A 1 938 ? 3.405 6.290 -30.167 1.00 90.00 938 TYR A CA 1
ATOM 7491 C C . TYR A 1 938 ? 4.619 5.566 -30.776 1.00 90.00 938 TYR A C 1
ATOM 7493 O O . TYR A 1 938 ? 4.988 4.497 -30.291 1.00 90.00 938 TYR A O 1
ATOM 7501 N N . PRO A 1 939 ? 5.279 6.143 -31.801 1.00 88.88 939 PRO A N 1
ATOM 7502 C CA . PRO A 1 939 ? 6.519 5.595 -32.356 1.00 88.88 939 PRO A CA 1
ATOM 7503 C C . PRO A 1 939 ? 7.591 5.424 -31.270 1.00 88.88 939 PRO A C 1
ATOM 7505 O O . PRO A 1 939 ? 7.778 6.319 -30.442 1.00 88.88 939 PRO A O 1
ATOM 7508 N N . ASP A 1 940 ? 8.278 4.281 -31.245 1.00 93.75 940 ASP A N 1
ATOM 7509 C CA . ASP A 1 940 ? 9.131 3.836 -30.128 1.00 93.75 940 ASP A CA 1
ATOM 7510 C C . ASP A 1 940 ? 8.413 3.906 -28.760 1.00 93.75 940 ASP A C 1
ATOM 7512 O O . ASP A 1 940 ? 8.830 4.660 -27.876 1.00 93.75 940 ASP A O 1
ATOM 7516 N N . PRO A 1 941 ? 7.326 3.144 -28.529 1.00 92.81 941 PRO A N 1
ATOM 7517 C CA . PRO A 1 941 ? 6.416 3.380 -27.402 1.00 92.81 941 PRO A CA 1
ATOM 7518 C C . PRO A 1 941 ? 7.049 3.178 -26.016 1.00 92.81 941 PRO A C 1
ATOM 7520 O O . PRO A 1 941 ? 6.516 3.692 -25.033 1.00 92.81 941 PRO A O 1
ATOM 7523 N N . LEU A 1 942 ? 8.174 2.463 -25.922 1.00 93.25 942 LEU A N 1
ATOM 7524 C CA . LEU A 1 942 ? 8.937 2.244 -24.684 1.00 93.25 942 LEU A CA 1
ATOM 7525 C C . LEU A 1 942 ? 10.041 3.295 -24.440 1.00 93.25 942 LEU A C 1
ATOM 7527 O O . LEU A 1 942 ? 10.657 3.296 -23.376 1.00 93.25 942 LEU A O 1
ATOM 7531 N N . LYS A 1 943 ? 10.301 4.197 -25.396 1.00 95.00 943 LYS A N 1
ATOM 7532 C CA . LYS A 1 943 ? 11.201 5.340 -25.201 1.00 95.00 943 LYS A CA 1
ATOM 7533 C C . LYS A 1 943 ? 10.453 6.428 -24.428 1.00 95.00 943 LYS A C 1
ATOM 7535 O O . LYS A 1 943 ? 9.531 7.031 -24.985 1.00 95.00 943 LYS A O 1
ATOM 7540 N N . PHE A 1 944 ? 10.890 6.680 -23.192 1.00 96.50 944 PHE A N 1
ATOM 7541 C CA . PHE A 1 944 ? 10.459 7.811 -22.367 1.00 96.50 944 PHE A CA 1
ATOM 7542 C C . PHE A 1 944 ? 10.844 9.120 -23.060 1.00 96.50 944 PHE A C 1
ATOM 7544 O O . PHE A 1 944 ? 12.022 9.468 -23.139 1.00 96.50 944 PHE A O 1
ATOM 7551 N N . ASP A 1 945 ? 9.855 9.816 -23.614 1.00 94.31 945 ASP A N 1
ATOM 7552 C CA . ASP A 1 945 ? 10.063 11.059 -24.347 1.00 94.31 945 ASP A CA 1
ATOM 7553 C C . ASP A 1 945 ? 8.940 12.070 -24.041 1.00 94.31 945 ASP A C 1
ATOM 7555 O O . ASP A 1 945 ? 7.871 12.032 -24.658 1.00 94.31 945 ASP A O 1
ATOM 7559 N N . PRO A 1 946 ? 9.161 12.998 -23.090 1.00 93.44 946 PRO A N 1
ATOM 7560 C CA . PRO A 1 946 ? 8.185 14.026 -22.729 1.00 93.44 946 PRO A CA 1
ATOM 7561 C C . PRO A 1 946 ? 7.756 14.925 -23.897 1.00 93.44 946 PRO A C 1
ATOM 7563 O O . PRO A 1 946 ? 6.658 15.480 -23.863 1.00 93.44 946 PRO A O 1
ATOM 7566 N N . SER A 1 947 ? 8.571 15.056 -24.956 1.00 89.31 947 SER A N 1
ATOM 7567 C CA . SER A 1 947 ? 8.252 15.938 -26.092 1.00 89.31 947 SER A CA 1
ATOM 7568 C C . SER A 1 947 ? 6.986 15.517 -26.846 1.00 89.31 947 SER A C 1
ATOM 7570 O O . SER A 1 947 ? 6.305 16.365 -27.422 1.00 89.31 947 SER A O 1
ATOM 7572 N N . ARG A 1 948 ? 6.596 14.236 -26.754 1.00 86.94 948 ARG A N 1
ATOM 7573 C CA . ARG A 1 948 ? 5.356 13.679 -27.327 1.00 86.94 948 ARG A CA 1
ATOM 7574 C C . ARG A 1 948 ? 4.086 14.409 -26.888 1.00 86.94 948 ARG A C 1
ATOM 7576 O O . ARG A 1 948 ? 3.093 14.370 -27.609 1.00 86.94 948 ARG A O 1
ATOM 7583 N N . HIS A 1 949 ? 4.100 15.033 -25.710 1.00 84.62 949 HIS A N 1
ATOM 7584 C CA . HIS A 1 949 ? 2.927 15.686 -25.121 1.00 84.62 949 HIS A CA 1
ATOM 7585 C C . HIS A 1 949 ? 2.855 17.190 -25.423 1.00 84.62 949 HIS A C 1
ATOM 7587 O O . HIS A 1 949 ? 1.808 17.793 -25.219 1.00 84.62 949 HIS A O 1
ATOM 7593 N N . VAL A 1 950 ? 3.917 17.781 -25.986 1.00 72.12 950 VAL A N 1
ATOM 7594 C CA . VAL A 1 950 ? 3.981 19.214 -26.349 1.00 72.12 950 VAL A CA 1
ATOM 7595 C C . VAL A 1 950 ? 2.964 19.579 -27.440 1.00 72.12 950 VAL A C 1
ATOM 7597 O O . VAL A 1 950 ? 2.433 20.682 -27.445 1.00 72.12 950 VAL A O 1
ATOM 7600 N N . LEU A 1 951 ? 2.645 18.644 -28.341 1.00 51.28 951 LEU A N 1
ATOM 7601 C CA . LEU A 1 951 ? 1.719 18.856 -29.465 1.00 51.28 951 LEU A CA 1
ATOM 7602 C C . LEU A 1 951 ? 0.247 18.517 -29.142 1.00 51.28 951 LEU A C 1
ATOM 7604 O O . LEU A 1 951 ? -0.558 18.374 -30.059 1.00 51.28 951 LEU A O 1
ATOM 7608 N N . LEU A 1 952 ? -0.115 18.339 -27.864 1.00 50.12 952 LEU A N 1
ATOM 7609 C CA . LEU A 1 952 ? -1.464 17.917 -27.446 1.00 50.12 952 LEU A CA 1
ATOM 7610 C C . LEU A 1 952 ? -2.320 19.026 -26.807 1.00 50.12 952 LEU A C 1
ATOM 7612 O O . LEU A 1 952 ? -3.428 18.732 -26.363 1.00 50.12 952 LEU A O 1
ATOM 7616 N N . GLU A 1 953 ? -1.842 20.274 -26.757 1.00 39.28 953 GLU A N 1
ATOM 7617 C CA . GLU A 1 953 ? -2.524 21.370 -26.038 1.00 39.28 953 GLU A CA 1
ATOM 7618 C C . GLU A 1 953 ? -3.045 22.509 -26.947 1.00 39.28 953 GLU A C 1
ATOM 7620 O O . GLU A 1 953 ? -3.803 23.361 -26.487 1.00 39.28 953 GLU A O 1
ATOM 7625 N N . GLU A 1 954 ? -2.765 22.490 -28.258 1.00 32.22 954 GLU A N 1
ATOM 7626 C CA . GLU A 1 954 ? -3.312 23.465 -29.223 1.00 32.22 954 GLU A CA 1
ATOM 7627 C C . GLU A 1 954 ? -4.736 23.122 -29.712 1.00 32.22 954 GLU A C 1
ATOM 7629 O O . GLU A 1 954 ? -4.986 22.865 -30.890 1.00 32.22 954 GLU A O 1
ATOM 7634 N N . SER A 1 955 ? -5.717 23.134 -28.806 1.00 29.59 955 SER A N 1
ATOM 7635 C CA . SER A 1 955 ? -7.072 23.643 -29.103 1.00 29.59 955 SER A CA 1
ATOM 7636 C C . SER A 1 955 ? -7.932 23.726 -27.840 1.00 29.59 955 SER A C 1
ATOM 7638 O O . SER A 1 955 ? -8.138 22.738 -27.140 1.00 29.59 955 SER A O 1
ATOM 7640 N N . GLY A 1 956 ? -8.467 24.921 -27.577 1.00 33.47 956 GLY A N 1
ATOM 7641 C CA . GLY A 1 956 ? -9.388 25.174 -26.470 1.00 33.47 956 GLY A CA 1
ATOM 7642 C C . GLY A 1 956 ? -10.782 24.560 -26.656 1.00 33.47 956 GLY A C 1
ATOM 7643 O O . GLY A 1 956 ? -11.056 23.834 -27.612 1.00 33.47 956 GLY A O 1
ATOM 7644 N N . GLU A 1 957 ? -11.665 24.884 -25.713 1.00 31.73 957 GLU A N 1
ATOM 7645 C CA . GLU A 1 957 ? -13.002 24.315 -25.497 1.00 31.73 957 GLU A CA 1
ATOM 7646 C C . GLU A 1 957 ? -13.931 24.304 -26.731 1.00 31.73 957 GLU A C 1
ATOM 7648 O O . GLU A 1 957 ? -14.802 25.157 -26.893 1.00 31.73 957 GLU A O 1
ATOM 7653 N N . TRP A 1 958 ? -13.846 23.259 -27.556 1.00 28.91 958 TRP A N 1
ATOM 7654 C CA . TRP A 1 958 ? -14.913 22.915 -28.500 1.00 28.91 958 TRP A CA 1
ATOM 7655 C C . TRP A 1 958 ? -15.933 21.998 -27.829 1.00 28.91 958 TRP A C 1
ATOM 7657 O O . TRP A 1 958 ? -15.814 20.771 -27.850 1.00 28.91 958 TRP A O 1
ATOM 7667 N N . THR A 1 959 ? -16.957 22.614 -27.234 1.00 28.86 959 THR A N 1
ATOM 7668 C CA . THR A 1 959 ? -18.170 21.899 -26.828 1.00 28.86 959 THR A CA 1
ATOM 7669 C C . THR A 1 959 ? -19.164 21.843 -27.985 1.00 28.86 959 THR A C 1
ATOM 7671 O O . THR A 1 959 ? -19.416 22.834 -28.666 1.00 28.86 959 THR A O 1
ATOM 7674 N N . ILE A 1 960 ? -19.766 20.674 -28.195 1.00 28.09 960 ILE A N 1
ATOM 7675 C CA . ILE A 1 960 ? -20.961 20.520 -29.032 1.00 28.09 960 ILE A CA 1
ATOM 7676 C C . ILE A 1 960 ? -22.004 19.839 -28.148 1.00 28.09 960 ILE A C 1
ATOM 7678 O O . ILE A 1 960 ? -21.809 18.706 -27.714 1.00 28.09 960 ILE A O 1
ATOM 7682 N N . GLY A 1 961 ? -23.083 20.555 -27.818 1.00 32.09 961 GLY A N 1
ATOM 7683 C CA . GLY A 1 961 ? -24.134 20.046 -26.928 1.00 32.09 961 GLY A CA 1
ATOM 7684 C C . GLY A 1 961 ? -23.686 19.833 -25.474 1.00 32.09 961 GLY A C 1
ATOM 7685 O O . GLY A 1 961 ? -24.014 18.810 -24.881 1.00 32.09 961 GLY A O 1
ATOM 7686 N N . ASN A 1 962 ? -22.936 20.781 -24.898 1.00 31.59 962 ASN A N 1
ATOM 7687 C CA . ASN A 1 962 ? -22.478 20.780 -23.494 1.00 31.59 962 ASN A CA 1
ATOM 7688 C C . ASN A 1 962 ? -21.592 19.587 -23.068 1.00 31.59 962 ASN A C 1
ATOM 7690 O O . ASN A 1 962 ? -21.415 19.340 -21.874 1.00 31.59 962 ASN A O 1
ATOM 7694 N N . VAL A 1 963 ? -20.982 18.877 -24.022 1.00 34.84 963 VAL A N 1
ATOM 7695 C CA . VAL A 1 963 ? -19.941 17.873 -23.756 1.00 34.84 963 VAL A CA 1
ATOM 7696 C C . VAL A 1 963 ? -18.611 18.360 -24.332 1.00 34.84 963 VAL A C 1
ATOM 7698 O O . VAL A 1 963 ? -18.536 18.736 -25.499 1.00 34.84 963 VAL A O 1
ATOM 7701 N N . ASP A 1 964 ? -17.567 18.351 -23.500 1.00 34.09 964 ASP A N 1
ATOM 7702 C CA . ASP A 1 964 ? -16.165 18.561 -23.897 1.00 34.09 964 ASP A CA 1
ATOM 7703 C C . ASP A 1 964 ? -15.558 17.223 -24.351 1.00 34.09 964 ASP A C 1
ATOM 7705 O O . ASP A 1 964 ? -15.813 16.176 -23.747 1.00 34.09 964 ASP A O 1
ATOM 7709 N N . ILE A 1 965 ? -14.812 17.253 -25.456 1.00 44.47 965 ILE A N 1
ATOM 7710 C CA . ILE A 1 965 ? -14.596 16.085 -26.314 1.00 44.47 965 ILE A CA 1
ATOM 7711 C C . ILE A 1 965 ? -13.170 15.514 -26.224 1.00 44.47 965 ILE A C 1
ATOM 7713 O O . ILE A 1 965 ? -13.017 14.294 -26.301 1.00 44.47 965 ILE A O 1
ATOM 7717 N N . GLN A 1 966 ? -12.121 16.323 -26.030 1.00 40.19 966 GLN A N 1
ATOM 7718 C CA . GLN A 1 966 ? -10.743 15.845 -26.258 1.00 40.19 966 GLN A CA 1
ATOM 7719 C C . GLN A 1 966 ? -10.154 15.020 -25.093 1.00 40.19 966 GLN A C 1
ATOM 7721 O O . GLN A 1 966 ? -9.523 13.988 -25.336 1.00 40.19 966 GLN A O 1
ATOM 7726 N N . GLN A 1 967 ? -10.411 15.392 -23.831 1.00 47.38 967 GLN A N 1
ATOM 7727 C CA . GLN A 1 967 ? -9.911 14.648 -22.653 1.00 47.38 967 GLN A CA 1
ATOM 7728 C C . GLN A 1 967 ? -10.934 13.685 -22.014 1.00 47.38 967 GLN A C 1
ATOM 7730 O O . GLN A 1 967 ? -10.580 12.883 -21.145 1.00 47.38 967 GLN A O 1
ATOM 7735 N N . LYS A 1 968 ? -12.206 13.739 -22.431 1.00 52.72 968 LYS A N 1
ATOM 7736 C CA . LYS A 1 968 ? -13.293 12.890 -21.897 1.00 52.72 968 LYS A CA 1
ATOM 7737 C C . LYS A 1 968 ? -13.671 11.726 -22.818 1.00 52.72 968 LYS A C 1
ATOM 7739 O O . LYS A 1 968 ? -14.324 10.784 -22.366 1.00 52.72 968 LYS A O 1
ATOM 7744 N N . SER A 1 969 ? -13.256 11.758 -24.087 1.00 76.94 969 SER A N 1
ATOM 7745 C CA . SER A 1 969 ? -13.560 10.699 -25.049 1.00 76.94 969 SER A CA 1
ATOM 7746 C C . SER A 1 969 ? -12.842 9.390 -24.712 1.00 76.94 969 SER A C 1
ATOM 7748 O O . SER A 1 969 ? -11.620 9.278 -24.801 1.00 76.94 969 SER A O 1
ATOM 7750 N N . ALA A 1 970 ? -13.629 8.353 -24.423 1.00 82.56 970 ALA A N 1
ATOM 7751 C CA . ALA A 1 970 ? -13.150 6.989 -24.200 1.00 82.56 970 ALA A CA 1
ATOM 7752 C C . ALA A 1 970 ? -12.500 6.334 -25.440 1.00 82.56 970 ALA A C 1
ATOM 7754 O O . ALA A 1 970 ? -11.971 5.231 -25.335 1.00 82.56 970 ALA A O 1
ATOM 7755 N N . ARG A 1 971 ? -12.525 7.007 -26.601 1.00 86.06 971 ARG A N 1
ATOM 7756 C CA . ARG A 1 971 ? -11.768 6.629 -27.805 1.00 86.06 971 ARG A CA 1
ATOM 7757 C C . ARG A 1 971 ? -10.294 7.026 -27.746 1.00 86.06 971 ARG A C 1
ATOM 7759 O O . ARG A 1 971 ? -9.514 6.526 -28.558 1.00 86.06 971 ARG A O 1
ATOM 7766 N N . ASN A 1 972 ? -9.884 7.912 -26.836 1.00 85.31 972 ASN A N 1
ATOM 7767 C CA . ASN A 1 972 ? -8.468 8.231 -26.691 1.00 85.31 972 ASN A CA 1
ATOM 7768 C C . ASN A 1 972 ? -7.696 6.965 -26.268 1.00 85.31 972 ASN A C 1
ATOM 7770 O O . ASN A 1 972 ? -8.184 6.153 -25.484 1.00 85.31 972 ASN A O 1
ATOM 7774 N N . LEU A 1 973 ? -6.491 6.778 -26.805 1.00 88.19 973 LEU A N 1
ATOM 7775 C CA . LEU A 1 973 ? -5.595 5.706 -26.365 1.00 88.19 973 LEU A CA 1
ATOM 7776 C C . LEU A 1 973 ? -4.806 6.075 -25.102 1.00 88.19 973 LEU A C 1
ATOM 7778 O O . LEU A 1 973 ? -4.284 5.175 -24.463 1.00 88.19 973 LEU A O 1
ATOM 7782 N N . TYR A 1 974 ? -4.732 7.358 -24.727 1.00 89.69 974 TYR A N 1
ATOM 7783 C CA . TYR A 1 974 ? -4.171 7.797 -23.444 1.00 89.69 974 TYR A CA 1
ATOM 7784 C C . TYR A 1 974 ? -5.295 7.897 -22.411 1.00 89.69 974 TYR A C 1
ATOM 7786 O O . TYR A 1 974 ? -6.097 8.828 -22.476 1.00 89.69 974 TYR A O 1
ATOM 7794 N N . LEU A 1 975 ? -5.380 6.927 -21.496 1.00 90.44 975 LEU A N 1
ATOM 7795 C CA . LEU A 1 975 ? -6.435 6.830 -20.477 1.00 90.44 975 LEU A CA 1
ATOM 7796 C C . LEU A 1 975 ? -5.908 6.375 -19.092 1.00 90.44 975 LEU A C 1
ATOM 7798 O O . LEU A 1 975 ? -6.529 5.500 -18.482 1.00 90.44 975 LEU A O 1
ATOM 7802 N N . PRO A 1 976 ? -4.826 6.956 -18.526 1.00 91.25 976 PRO A N 1
ATOM 7803 C CA . PRO A 1 976 ? -4.333 6.558 -17.197 1.00 91.25 976 PRO A CA 1
ATOM 7804 C C . PRO A 1 976 ? -5.370 6.742 -16.071 1.00 91.25 976 PRO A C 1
ATOM 7806 O O . PRO A 1 976 ? -5.322 6.032 -15.071 1.00 91.25 976 PRO A O 1
ATOM 7809 N N . PHE A 1 977 ? -6.345 7.642 -16.251 1.00 90.94 977 PHE A N 1
ATOM 7810 C CA . PHE A 1 977 ? -7.453 7.893 -15.315 1.00 90.94 977 PHE A CA 1
ATOM 7811 C C . PHE A 1 977 ? -8.796 7.280 -15.760 1.00 90.94 977 PHE A C 1
ATOM 7813 O O . PHE A 1 977 ? -9.839 7.550 -15.153 1.00 90.94 977 PHE A O 1
ATOM 7820 N N . GLY A 1 978 ? -8.786 6.452 -16.812 1.00 90.31 978 GLY A N 1
ATOM 7821 C CA . GLY A 1 978 ? -9.980 5.877 -17.434 1.00 90.31 978 GLY A CA 1
ATOM 7822 C C . GLY A 1 978 ? -10.895 6.912 -18.104 1.00 90.31 978 GLY A C 1
ATOM 7823 O O . GLY A 1 978 ? -10.512 8.057 -18.336 1.00 90.31 978 GLY A O 1
ATOM 7824 N N . ALA A 1 979 ? -12.129 6.505 -18.417 1.00 87.94 979 ALA A N 1
ATOM 7825 C CA . ALA A 1 979 ? -13.148 7.358 -19.034 1.00 87.94 979 ALA A CA 1
ATOM 7826 C C . ALA A 1 979 ? -14.580 7.011 -18.567 1.00 87.94 979 ALA A C 1
ATOM 7828 O O . ALA A 1 979 ? -14.798 6.079 -17.784 1.00 87.94 979 ALA A O 1
ATOM 7829 N N . GLY A 1 980 ? -15.568 7.773 -19.051 1.00 87.38 980 GLY A N 1
ATOM 7830 C CA . GLY A 1 980 ? -16.992 7.570 -18.756 1.00 87.38 980 GLY A CA 1
ATOM 7831 C C . GLY A 1 980 ? -17.355 7.761 -17.275 1.00 87.38 980 GLY A C 1
ATOM 7832 O O . GLY A 1 980 ? -16.619 8.389 -16.511 1.00 87.38 980 GLY A O 1
ATOM 7833 N N . ARG A 1 981 ? -18.483 7.173 -16.840 1.00 86.00 981 ARG A N 1
ATOM 7834 C CA . ARG A 1 981 ? -19.010 7.273 -15.453 1.00 86.00 981 ARG A CA 1
ATOM 7835 C C . ARG A 1 981 ? -17.985 6.895 -14.366 1.00 86.00 981 ARG A C 1
ATOM 7837 O O . ARG A 1 981 ? -18.002 7.443 -13.264 1.00 86.00 981 ARG A O 1
ATOM 7844 N N . HIS A 1 982 ? -17.032 6.020 -14.692 1.00 88.56 982 HIS A N 1
ATOM 7845 C CA . HIS A 1 982 ? -15.991 5.536 -13.778 1.00 88.56 982 HIS A CA 1
ATOM 7846 C C . HIS A 1 982 ? -14.639 6.265 -13.874 1.00 88.56 982 HIS A C 1
ATOM 7848 O O . HIS A 1 982 ? -13.718 5.866 -13.168 1.00 88.56 982 HIS A O 1
ATOM 7854 N N . ARG A 1 983 ? -14.504 7.337 -14.672 1.00 89.75 983 ARG A N 1
ATOM 7855 C CA . ARG A 1 983 ? -13.277 8.160 -14.720 1.00 89.75 983 ARG A CA 1
ATOM 7856 C C . ARG A 1 983 ? -12.861 8.625 -13.318 1.00 89.75 983 ARG A C 1
ATOM 7858 O O . ARG A 1 983 ? -13.729 8.986 -12.513 1.00 89.75 983 ARG A O 1
ATOM 7865 N N . CYS A 1 984 ? -11.558 8.625 -13.037 1.00 90.88 984 CYS A N 1
ATOM 7866 C CA . CYS A 1 984 ? -11.016 9.083 -11.758 1.00 90.88 984 CYS A CA 1
ATOM 7867 C C . CYS A 1 984 ? -11.349 10.565 -11.496 1.00 90.88 984 CYS A C 1
ATOM 7869 O O . CYS A 1 984 ? -11.393 11.376 -12.424 1.00 90.88 984 CYS A O 1
ATOM 7871 N N . ILE A 1 985 ? -11.571 10.898 -10.221 1.00 89.19 985 ILE A N 1
ATOM 7872 C CA . ILE A 1 985 ? -11.782 12.271 -9.724 1.00 89.19 985 ILE A CA 1
ATOM 7873 C C . ILE A 1 985 ? -10.535 12.849 -9.039 1.00 89.19 985 ILE A C 1
ATOM 7875 O O . ILE A 1 985 ? -10.351 14.059 -9.036 1.00 89.19 985 ILE A O 1
ATOM 7879 N N . GLY A 1 986 ? -9.643 11.993 -8.528 1.00 89.44 986 GLY A N 1
ATOM 7880 C CA . GLY A 1 986 ? -8.393 12.391 -7.874 1.00 89.44 986 GLY A CA 1
ATOM 7881 C C . GLY A 1 986 ? -7.264 12.791 -8.830 1.00 89.44 986 GLY A C 1
ATOM 7882 O O . GLY A 1 986 ? -6.167 13.061 -8.369 1.00 89.44 986 GLY A O 1
ATOM 7883 N N . GLU A 1 987 ? -7.503 12.836 -10.144 1.00 89.94 987 GLU A N 1
ATOM 7884 C CA . GLU A 1 987 ? -6.502 13.180 -11.170 1.00 89.94 987 GLU A CA 1
ATOM 7885 C C . GLU A 1 987 ? -5.788 14.507 -10.881 1.00 89.94 987 GLU A C 1
ATOM 7887 O O . GLU A 1 987 ? -4.562 14.550 -10.857 1.00 89.94 987 GLU A O 1
ATOM 7892 N N . HIS A 1 988 ? -6.542 15.577 -10.612 1.00 90.81 988 HIS A N 1
ATOM 7893 C CA . HIS A 1 988 ? -5.961 16.898 -10.355 1.00 90.81 988 HIS A CA 1
ATOM 7894 C C . HIS A 1 988 ? -5.147 16.902 -9.051 1.00 90.81 988 HIS A C 1
ATOM 7896 O O . HIS A 1 988 ? -4.036 17.428 -9.017 1.00 90.81 988 HIS A O 1
ATOM 7902 N N . PHE A 1 989 ? -5.661 16.243 -8.005 1.00 92.69 989 PHE A N 1
ATOM 7903 C CA . PHE A 1 989 ? -4.946 16.055 -6.743 1.00 92.69 989 PHE A CA 1
ATOM 7904 C C . PHE A 1 989 ? -3.633 15.282 -6.945 1.00 92.69 989 PHE A C 1
ATOM 7906 O O . PHE A 1 989 ? -2.591 15.730 -6.479 1.00 92.69 989 PHE A O 1
ATOM 7913 N N . ALA A 1 990 ? -3.660 14.176 -7.695 1.00 93.75 990 ALA A N 1
ATOM 7914 C CA . ALA A 1 990 ? -2.481 13.373 -8.004 1.00 93.75 990 ALA A CA 1
ATOM 7915 C C . ALA A 1 990 ? -1.452 14.155 -8.836 1.00 93.75 990 ALA A C 1
ATOM 7917 O O . ALA A 1 990 ? -0.262 14.087 -8.540 1.00 93.75 990 ALA A O 1
ATOM 7918 N N . PHE A 1 991 ? -1.882 14.955 -9.820 1.00 94.19 991 PHE A N 1
ATOM 7919 C CA . PHE A 1 991 ? -0.982 15.848 -10.560 1.00 94.19 991 PHE A CA 1
ATOM 7920 C C . PHE A 1 991 ? -0.284 16.843 -9.632 1.00 94.19 991 PHE A C 1
ATOM 7922 O O . PHE A 1 991 ? 0.935 16.970 -9.681 1.00 94.19 991 PHE A O 1
ATOM 7929 N N . ILE A 1 992 ? -1.024 17.507 -8.743 1.00 94.44 992 ILE A N 1
ATOM 7930 C CA . ILE A 1 992 ? -0.450 18.479 -7.804 1.00 94.44 992 ILE A CA 1
ATOM 7931 C C . ILE A 1 992 ? 0.488 17.788 -6.810 1.00 94.44 992 ILE A C 1
ATOM 7933 O O . ILE A 1 992 ? 1.614 18.247 -6.624 1.00 94.44 992 ILE A O 1
ATOM 7937 N N . GLN A 1 993 ? 0.065 16.667 -6.220 1.00 95.50 993 GLN A N 1
ATOM 7938 C CA . GLN A 1 993 ? 0.858 15.869 -5.284 1.00 95.50 993 GLN A CA 1
ATOM 7939 C C . GLN A 1 993 ? 2.179 15.420 -5.919 1.00 95.50 993 GLN A C 1
ATOM 7941 O O . GLN A 1 993 ? 3.247 15.700 -5.379 1.00 95.50 993 GLN A O 1
ATOM 7946 N N . LEU A 1 994 ? 2.125 14.797 -7.098 1.00 96.69 994 LEU A N 1
ATOM 7947 C CA . LEU A 1 994 ? 3.303 14.250 -7.770 1.00 96.69 994 LEU A CA 1
ATOM 7948 C C . LEU A 1 994 ? 4.219 15.336 -8.331 1.00 96.69 994 LEU A C 1
ATOM 7950 O O . LEU A 1 994 ? 5.428 15.255 -8.119 1.00 96.69 994 LEU A O 1
ATOM 7954 N N . LYS A 1 995 ? 3.679 16.379 -8.978 1.00 96.12 995 LYS A N 1
ATOM 7955 C CA . LYS A 1 995 ? 4.494 17.508 -9.455 1.00 96.12 995 LYS A CA 1
ATOM 7956 C C . LYS A 1 995 ? 5.175 18.221 -8.286 1.00 96.12 995 LYS A C 1
ATOM 7958 O O . LYS A 1 995 ? 6.361 18.505 -8.385 1.00 96.12 995 LYS A O 1
ATOM 7963 N N . THR A 1 996 ? 4.487 18.445 -7.162 1.00 96.69 996 THR A N 1
ATOM 7964 C CA . THR A 1 996 ? 5.079 19.109 -5.983 1.00 96.69 996 THR A CA 1
ATOM 7965 C C . THR A 1 996 ? 6.159 18.253 -5.316 1.00 96.69 996 THR A C 1
ATOM 7967 O O . THR A 1 996 ? 7.241 18.766 -5.032 1.00 96.69 996 THR A O 1
ATOM 7970 N N . ILE A 1 997 ? 5.911 16.952 -5.103 1.00 96.12 997 ILE A N 1
ATOM 7971 C CA . ILE A 1 997 ? 6.906 16.022 -4.539 1.00 96.12 997 ILE A CA 1
ATOM 7972 C C . ILE A 1 997 ? 8.151 15.973 -5.435 1.00 96.12 997 ILE A C 1
ATOM 7974 O O . ILE A 1 997 ? 9.263 16.215 -4.964 1.00 96.12 997 ILE A O 1
ATOM 7978 N N . VAL A 1 998 ? 7.975 15.710 -6.735 1.00 96.38 998 VAL A N 1
ATOM 7979 C CA . VAL A 1 998 ? 9.099 15.545 -7.670 1.00 96.38 998 VAL A CA 1
ATOM 7980 C C . VAL A 1 998 ? 9.843 16.860 -7.889 1.00 96.38 998 VAL A C 1
ATOM 7982 O O . VAL A 1 998 ? 11.070 16.848 -7.890 1.00 96.38 998 VAL A O 1
ATOM 7985 N N . ALA A 1 999 ? 9.156 18.001 -7.983 1.00 94.88 999 ALA A N 1
ATOM 7986 C CA . ALA A 1 999 ? 9.819 19.299 -8.092 1.00 94.88 999 ALA A CA 1
ATOM 7987 C C . ALA A 1 999 ? 10.641 19.652 -6.844 1.00 94.88 999 ALA A C 1
ATOM 7989 O O . ALA A 1 999 ? 11.773 20.121 -6.970 1.00 94.88 999 ALA A O 1
ATOM 7990 N N . THR A 1 1000 ? 10.109 19.371 -5.647 1.00 93.88 1000 THR A N 1
ATOM 7991 C CA . THR A 1 1000 ? 10.841 19.561 -4.384 1.00 93.88 1000 THR A CA 1
ATOM 7992 C C . THR A 1 1000 ? 12.101 18.695 -4.357 1.00 93.88 1000 THR A C 1
ATOM 7994 O O . THR A 1 1000 ? 13.177 19.192 -4.042 1.00 93.88 1000 THR A O 1
ATOM 7997 N N . ILE A 1 1001 ? 11.994 17.421 -4.750 1.00 93.69 1001 ILE A N 1
ATOM 7998 C CA . ILE A 1 1001 ? 13.128 16.486 -4.792 1.00 93.69 1001 ILE A CA 1
ATOM 7999 C C . ILE A 1 1001 ? 14.174 16.906 -5.838 1.00 93.69 1001 ILE A C 1
ATOM 8001 O O . ILE A 1 1001 ? 15.355 16.955 -5.518 1.00 93.69 1001 ILE A O 1
ATOM 8005 N N . VAL A 1 1002 ? 13.771 17.241 -7.067 1.00 93.44 1002 VAL A N 1
ATOM 8006 C CA . VAL A 1 1002 ? 14.688 17.533 -8.190 1.00 93.44 1002 VAL A CA 1
ATOM 8007 C C . VAL A 1 1002 ? 15.419 18.874 -8.034 1.00 93.44 1002 VAL A C 1
ATOM 8009 O O . VAL A 1 1002 ? 16.537 19.025 -8.531 1.00 93.44 1002 VAL A O 1
ATOM 8012 N N . ASN A 1 1003 ? 14.832 19.843 -7.323 1.00 90.94 1003 ASN A N 1
ATOM 8013 C CA . ASN A 1 1003 ? 15.516 21.090 -6.965 1.00 90.94 1003 ASN A CA 1
ATOM 8014 C C . ASN A 1 1003 ? 16.602 20.871 -5.896 1.00 90.94 1003 ASN A C 1
ATOM 8016 O O . ASN A 1 1003 ? 17.631 21.544 -5.918 1.00 90.94 1003 ASN A O 1
ATOM 8020 N N . GLU A 1 1004 ? 16.376 19.930 -4.980 1.00 89.38 1004 GLU A N 1
ATOM 8021 C CA . GLU A 1 1004 ? 17.216 19.656 -3.808 1.00 89.38 1004 GLU A CA 1
ATOM 8022 C C . GLU A 1 1004 ? 18.300 18.591 -4.049 1.00 89.38 1004 GLU A C 1
ATOM 8024 O O . GLU A 1 1004 ? 19.377 18.645 -3.449 1.00 89.38 1004 GLU A O 1
ATOM 8029 N N . PHE A 1 1005 ? 18.035 17.635 -4.942 1.00 92.00 1005 PHE A N 1
ATOM 8030 C CA . PHE A 1 1005 ? 18.882 16.475 -5.197 1.00 92.00 1005 PHE A CA 1
ATOM 8031 C C . PHE A 1 1005 ? 19.113 16.239 -6.694 1.00 92.00 1005 PHE A C 1
ATOM 8033 O O . PHE A 1 1005 ? 18.256 16.508 -7.535 1.00 92.00 1005 PHE A O 1
ATOM 8040 N N . ASP A 1 1006 ? 20.273 15.674 -7.013 1.00 94.38 1006 ASP A N 1
ATOM 8041 C CA . ASP A 1 1006 ? 20.497 14.922 -8.244 1.00 94.38 1006 ASP A CA 1
ATOM 8042 C C . ASP A 1 1006 ? 20.256 13.432 -7.985 1.00 94.38 1006 ASP A C 1
ATOM 8044 O O . ASP A 1 1006 ? 20.634 12.891 -6.941 1.00 94.38 1006 ASP A O 1
ATOM 8048 N N . LEU A 1 1007 ? 19.581 12.782 -8.932 1.00 96.38 1007 LEU A N 1
ATOM 8049 C CA . LEU A 1 1007 ? 19.095 11.410 -8.816 1.00 96.38 1007 LEU A CA 1
ATOM 8050 C C . LEU A 1 1007 ? 19.908 10.482 -9.718 1.00 96.38 1007 LEU A C 1
ATOM 8052 O O . LEU A 1 1007 ? 20.069 10.759 -10.908 1.00 96.38 1007 LEU A O 1
ATOM 8056 N N . GLU A 1 1008 ? 20.365 9.358 -9.170 1.00 96.88 1008 GLU A N 1
ATOM 8057 C CA . GLU A 1 1008 ? 21.167 8.356 -9.880 1.00 96.88 1008 GLU A CA 1
ATOM 8058 C C . GLU A 1 1008 ? 20.616 6.941 -9.666 1.00 96.88 1008 GLU A C 1
ATOM 8060 O O . GLU A 1 1008 ? 20.244 6.554 -8.554 1.00 96.88 1008 GLU A O 1
ATOM 8065 N N . LEU A 1 1009 ? 20.620 6.131 -10.728 1.00 96.88 1009 LEU A N 1
ATOM 8066 C CA . LEU A 1 1009 ? 20.364 4.695 -10.623 1.00 96.88 1009 LEU A CA 1
ATOM 8067 C C . LEU A 1 1009 ? 21.548 3.996 -9.941 1.00 96.88 1009 LEU A C 1
ATOM 8069 O O . LEU A 1 1009 ? 22.695 4.136 -10.371 1.00 96.88 1009 LEU A O 1
ATOM 8073 N N . VAL A 1 1010 ? 21.268 3.180 -8.924 1.00 94.69 1010 VAL A N 1
ATOM 8074 C CA . VAL A 1 1010 ? 22.285 2.305 -8.326 1.00 94.69 1010 VAL A CA 1
ATOM 8075 C C . VAL A 1 1010 ? 22.718 1.267 -9.366 1.00 94.69 1010 VAL A C 1
ATOM 8077 O O . VAL A 1 1010 ? 21.882 0.676 -10.049 1.00 94.69 1010 VAL A O 1
ATOM 8080 N N . ASP A 1 1011 ? 24.031 1.098 -9.535 1.00 91.25 1011 ASP A N 1
ATOM 8081 C CA . ASP A 1 1011 ? 24.670 0.209 -10.519 1.00 91.25 1011 ASP A CA 1
ATOM 8082 C C . ASP A 1 1011 ? 24.170 0.380 -11.972 1.00 91.25 1011 ASP A C 1
ATOM 8084 O O . ASP A 1 1011 ? 24.204 -0.559 -12.769 1.00 91.25 1011 ASP A O 1
ATOM 8088 N N . ASN A 1 1012 ? 23.676 1.578 -12.324 1.00 90.69 1012 ASN A N 1
ATOM 8089 C CA . ASN A 1 1012 ? 22.972 1.879 -13.582 1.00 90.69 1012 ASN A CA 1
ATOM 8090 C C . ASN A 1 1012 ? 21.756 0.967 -13.868 1.00 90.69 1012 ASN A C 1
ATOM 8092 O O . ASN A 1 1012 ? 21.284 0.885 -15.006 1.00 90.69 1012 ASN A O 1
ATOM 8096 N N . LYS A 1 1013 ? 21.219 0.280 -12.851 1.00 91.38 1013 LYS A N 1
ATOM 8097 C CA . LYS A 1 1013 ? 20.120 -0.672 -13.004 1.00 91.38 1013 LYS A CA 1
ATOM 8098 C C . LYS A 1 1013 ? 18.766 0.033 -12.910 1.00 91.38 1013 LYS A C 1
ATOM 8100 O O . LYS A 1 1013 ? 18.342 0.457 -11.839 1.00 91.38 1013 LYS A O 1
ATOM 8105 N N . PHE A 1 1014 ? 18.043 0.087 -14.027 1.00 95.38 1014 PHE A N 1
ATOM 8106 C CA . PHE A 1 1014 ? 16.622 0.442 -14.018 1.00 95.38 1014 PHE A CA 1
ATOM 8107 C C . PHE A 1 1014 ? 15.788 -0.726 -13.444 1.00 95.38 1014 PHE A C 1
ATOM 8109 O O . PHE A 1 1014 ? 16.109 -1.886 -13.733 1.00 95.38 1014 PHE A O 1
ATOM 8116 N N . PRO A 1 1015 ? 14.750 -0.469 -12.629 1.00 94.75 1015 PRO A N 1
ATOM 8117 C CA . PRO A 1 1015 ? 13.981 -1.530 -11.986 1.00 94.75 1015 PRO A CA 1
ATOM 8118 C C . PRO A 1 1015 ? 13.108 -2.336 -12.959 1.00 94.75 1015 PRO A C 1
ATOM 8120 O O . PRO A 1 1015 ? 12.619 -1.834 -13.970 1.00 94.75 1015 PRO A O 1
ATOM 8123 N N . GLU A 1 1016 ? 12.897 -3.609 -12.621 1.00 93.25 1016 GLU A N 1
ATOM 8124 C CA . GLU A 1 1016 ? 11.934 -4.484 -13.298 1.00 93.25 1016 GLU A CA 1
ATOM 8125 C C . GLU A 1 1016 ? 10.501 -4.169 -12.828 1.00 93.25 1016 GLU A C 1
ATOM 8127 O O . GLU A 1 1016 ? 10.299 -3.670 -11.719 1.00 93.25 1016 GLU A O 1
ATOM 8132 N N . ILE A 1 1017 ? 9.508 -4.468 -13.671 1.00 91.38 1017 ILE A N 1
ATOM 8133 C CA . ILE A 1 1017 ? 8.084 -4.245 -13.381 1.00 91.38 1017 ILE A CA 1
ATOM 8134 C C . ILE A 1 1017 ? 7.480 -5.488 -12.714 1.00 91.38 1017 ILE A C 1
ATOM 8136 O O . ILE A 1 1017 ? 7.643 -6.605 -13.206 1.00 91.38 1017 ILE A O 1
ATOM 8140 N N . ASP A 1 1018 ? 6.737 -5.279 -11.630 1.00 88.62 1018 ASP A N 1
ATOM 8141 C CA . ASP A 1 1018 ? 5.928 -6.275 -10.934 1.00 88.62 1018 ASP A CA 1
ATOM 8142 C C . ASP A 1 1018 ? 4.434 -6.099 -11.284 1.00 88.62 1018 ASP A C 1
ATOM 8144 O O . ASP A 1 1018 ? 3.865 -5.012 -11.149 1.00 88.62 1018 ASP A O 1
ATOM 8148 N N . TYR A 1 1019 ? 3.810 -7.191 -11.737 1.00 86.94 1019 TYR A N 1
ATOM 8149 C CA . TYR A 1 1019 ? 2.385 -7.304 -12.081 1.00 86.94 1019 TYR A CA 1
ATOM 8150 C C . TYR A 1 1019 ? 1.631 -8.302 -11.176 1.00 86.94 1019 TYR A C 1
ATOM 8152 O O . TYR A 1 1019 ? 0.519 -8.721 -11.498 1.00 86.94 1019 TYR A O 1
ATOM 8160 N N . THR A 1 1020 ? 2.230 -8.742 -10.062 1.00 73.38 1020 THR A N 1
ATOM 8161 C CA . THR A 1 1020 ? 1.607 -9.720 -9.147 1.00 73.38 1020 THR A CA 1
ATOM 8162 C C . THR A 1 1020 ? 0.496 -9.120 -8.280 1.00 73.38 1020 THR A C 1
ATOM 8164 O O . THR A 1 1020 ? -0.350 -9.855 -7.761 1.00 73.38 1020 THR A O 1
ATOM 8167 N N . GLN A 1 1021 ? 0.466 -7.793 -8.147 1.00 76.25 1021 GLN A N 1
ATOM 8168 C CA . GLN A 1 1021 ? -0.619 -7.031 -7.529 1.00 76.25 1021 GLN A CA 1
ATOM 8169 C C . GLN A 1 1021 ? -1.579 -6.465 -8.590 1.00 76.25 1021 GLN A C 1
ATOM 8171 O O . GLN A 1 1021 ? -1.311 -6.520 -9.785 1.00 76.25 1021 GLN A O 1
ATOM 8176 N N . LEU A 1 1022 ? -2.708 -5.886 -8.163 1.00 74.44 1022 LEU A N 1
ATOM 8177 C CA . LEU A 1 1022 ? -3.635 -5.186 -9.072 1.00 74.44 1022 LEU A CA 1
ATOM 8178 C C . LEU A 1 1022 ? -3.075 -3.868 -9.634 1.00 74.44 1022 LEU A C 1
ATOM 8180 O O . LEU A 1 1022 ? -3.699 -3.257 -10.504 1.00 74.44 1022 LEU A O 1
ATOM 8184 N N . ILE A 1 1023 ? -1.933 -3.423 -9.111 1.00 85.44 1023 ILE A N 1
ATOM 8185 C CA . ILE A 1 1023 ? -1.280 -2.163 -9.443 1.00 85.44 1023 ILE A CA 1
ATOM 8186 C C . ILE A 1 1023 ? 0.151 -2.454 -9.895 1.00 85.44 1023 ILE A C 1
ATOM 8188 O O . ILE A 1 1023 ? 0.824 -3.317 -9.338 1.00 85.44 1023 ILE A O 1
ATOM 8192 N N . VAL A 1 1024 ? 0.590 -1.744 -10.933 1.00 88.81 1024 VAL A N 1
ATOM 8193 C CA . VAL A 1 1024 ? 1.913 -1.894 -11.550 1.00 88.81 1024 VAL A CA 1
ATOM 8194 C C . VAL A 1 1024 ? 2.971 -1.267 -10.640 1.00 88.81 1024 VAL A C 1
ATOM 8196 O O . VAL A 1 1024 ? 2.967 -0.049 -10.457 1.00 88.81 1024 VAL A O 1
ATOM 8199 N N . LEU A 1 1025 ? 3.871 -2.073 -10.070 1.00 89.62 1025 LEU A N 1
ATOM 8200 C CA . LEU A 1 1025 ? 4.887 -1.640 -9.095 1.00 89.62 1025 LEU A CA 1
ATOM 8201 C C . LEU A 1 1025 ? 6.316 -1.879 -9.610 1.00 89.62 1025 LEU A C 1
ATOM 8203 O O . LEU A 1 1025 ? 6.522 -2.790 -10.411 1.00 89.62 1025 LEU A O 1
ATOM 8207 N N . PRO A 1 1026 ? 7.330 -1.125 -9.150 1.00 92.94 1026 PRO A N 1
ATOM 8208 C CA . PRO A 1 1026 ? 8.722 -1.546 -9.289 1.00 92.94 1026 PRO A CA 1
ATOM 8209 C C . PRO A 1 1026 ? 8.996 -2.754 -8.377 1.00 92.94 1026 PRO A C 1
ATOM 8211 O O . PRO A 1 1026 ? 8.509 -2.813 -7.247 1.00 92.94 1026 PRO A O 1
ATOM 8214 N N . VAL A 1 1027 ? 9.798 -3.715 -8.844 1.00 89.75 1027 VAL A N 1
ATOM 8215 C CA . VAL A 1 1027 ? 10.160 -4.914 -8.064 1.00 89.75 1027 VAL A CA 1
ATOM 8216 C C . VAL A 1 1027 ? 10.814 -4.538 -6.724 1.00 89.75 1027 VAL A C 1
ATOM 8218 O O . VAL A 1 1027 ? 11.664 -3.647 -6.657 1.00 89.75 1027 VAL A O 1
ATOM 8221 N N . LYS A 1 1028 ? 10.440 -5.241 -5.646 1.00 87.19 1028 LYS A N 1
ATOM 8222 C CA . LYS A 1 1028 ? 10.952 -5.002 -4.285 1.00 87.19 1028 LYS A CA 1
ATOM 8223 C C . LYS A 1 1028 ? 12.488 -5.023 -4.221 1.00 87.19 1028 LYS A C 1
ATOM 8225 O O . LYS A 1 1028 ? 13.130 -5.888 -4.815 1.00 87.19 1028 LYS A O 1
ATOM 8230 N N . GLY A 1 1029 ? 13.065 -4.098 -3.456 1.00 88.62 1029 GLY A N 1
ATOM 8231 C CA . GLY A 1 1029 ? 14.510 -3.873 -3.353 1.00 88.62 1029 GLY A CA 1
ATOM 8232 C C . GLY A 1 1029 ? 15.075 -2.926 -4.418 1.00 88.62 1029 GLY A C 1
ATOM 8233 O O . GLY A 1 1029 ? 16.290 -2.851 -4.576 1.00 88.62 1029 GLY A O 1
ATOM 8234 N N . SER A 1 1030 ? 14.223 -2.210 -5.160 1.00 93.75 1030 SER A N 1
ATOM 8235 C CA . SER A 1 1030 ? 14.656 -1.215 -6.150 1.00 93.75 1030 SER A CA 1
ATOM 8236 C C . SER A 1 1030 ? 15.176 0.055 -5.471 1.00 93.75 1030 SER A C 1
ATOM 8238 O O . SER A 1 1030 ? 14.407 0.828 -4.892 1.00 93.75 1030 SER A O 1
ATOM 8240 N N . LEU A 1 1031 ? 16.494 0.257 -5.541 1.00 95.75 1031 LEU A N 1
ATOM 8241 C CA . LEU A 1 1031 ? 17.205 1.354 -4.887 1.00 95.75 1031 LEU A CA 1
ATOM 8242 C C . LEU A 1 1031 ? 17.362 2.578 -5.799 1.00 95.75 1031 LEU A C 1
ATOM 8244 O O . LEU A 1 1031 ? 17.681 2.435 -6.979 1.00 95.75 1031 LEU A O 1
ATOM 8248 N N . LEU A 1 1032 ? 17.231 3.775 -5.225 1.00 96.19 1032 LEU A N 1
ATOM 8249 C CA . LEU A 1 1032 ? 17.606 5.038 -5.865 1.00 96.19 1032 LEU A CA 1
ATOM 8250 C C . LEU A 1 1032 ? 18.619 5.796 -4.995 1.00 96.19 1032 LEU A C 1
ATOM 8252 O O . LEU A 1 1032 ? 18.452 5.873 -3.774 1.00 96.19 1032 LEU A O 1
ATOM 8256 N N . ARG A 1 1033 ? 19.655 6.360 -5.628 1.00 95.75 1033 ARG A N 1
ATOM 8257 C CA . ARG A 1 1033 ? 20.650 7.230 -4.989 1.00 95.75 1033 ARG A CA 1
ATOM 8258 C C . ARG A 1 1033 ? 20.250 8.697 -5.147 1.00 95.75 1033 ARG A C 1
ATOM 8260 O O . ARG A 1 1033 ? 19.833 9.123 -6.222 1.00 95.75 1033 ARG A O 1
ATOM 8267 N N . PHE A 1 1034 ? 20.450 9.459 -4.077 1.00 95.25 1034 PHE A N 1
ATOM 8268 C CA . PHE A 1 1034 ? 20.220 10.897 -3.994 1.00 95.25 1034 PHE A CA 1
ATOM 8269 C C . PHE A 1 1034 ? 21.538 11.584 -3.623 1.00 95.25 1034 PHE A C 1
ATOM 8271 O O . PHE A 1 1034 ? 22.155 11.225 -2.619 1.00 95.25 1034 PHE A O 1
ATOM 8278 N N . LYS A 1 1035 ? 21.961 12.577 -4.409 1.00 92.88 1035 LYS A N 1
ATOM 8279 C CA . LYS A 1 1035 ? 23.109 13.454 -4.126 1.00 92.88 1035 LYS A CA 1
ATOM 8280 C C . LYS A 1 1035 ? 22.607 14.868 -3.873 1.00 92.88 1035 LYS A C 1
ATOM 8282 O O . LYS A 1 1035 ? 21.874 15.408 -4.696 1.00 92.88 1035 LYS A O 1
ATOM 8287 N N . ARG A 1 1036 ? 22.956 15.467 -2.735 1.00 89.31 1036 ARG A N 1
ATOM 8288 C CA . ARG A 1 1036 ? 22.462 16.795 -2.345 1.00 89.31 1036 ARG A CA 1
ATOM 8289 C C . ARG A 1 1036 ? 23.105 17.894 -3.189 1.00 89.31 1036 ARG A C 1
ATOM 8291 O O . ARG A 1 1036 ? 24.322 17.926 -3.352 1.00 89.31 1036 ARG A O 1
ATOM 8298 N N . ARG A 1 1037 ? 22.279 18.815 -3.686 1.00 85.31 1037 ARG A N 1
ATOM 8299 C CA . ARG A 1 1037 ? 22.712 19.981 -4.465 1.00 85.31 1037 ARG A CA 1
ATOM 8300 C C . ARG A 1 1037 ? 23.138 21.124 -3.538 1.00 85.31 1037 ARG A C 1
ATOM 8302 O O . ARG A 1 1037 ? 22.508 21.358 -2.505 1.00 85.31 1037 ARG A O 1
ATOM 8309 N N . THR A 1 1038 ? 24.216 21.807 -3.921 1.00 70.31 1038 THR A N 1
ATOM 8310 C CA . THR A 1 1038 ? 24.822 22.960 -3.227 1.00 70.31 1038 THR A CA 1
ATOM 8311 C C . THR A 1 1038 ? 24.344 24.278 -3.824 1.00 70.31 1038 THR A C 1
ATOM 8313 O O . THR A 1 1038 ? 24.507 24.417 -5.058 1.00 70.31 1038 THR A O 1
#